Protein AF-0000000084521550 (afdb_homodimer)

InterPro domains:
  IPR000577 Carbohydrate kinase, FGGY [PIRSF000538] (3-500)
  IPR018483 Carbohydrate kinase, FGGY, conserved site [PS00445] (365-385)
  IPR018484 Carbohydrate kinase FGGY, N-terminal [PF00370] (4-250)
  IPR018485 Carbohydrate kinase FGGY, C-terminal [PF02782] (261-452)
  IPR043129 ATPase, nucleotide binding domain [SSF53067] (3-253)
  IPR043129 ATPase, nucleotide binding domain [SSF53067] (255-493)
  IPR050406 FGGY Carbohydrate Kinase [PTHR43095] (1-500)

Radius of gyration: 34.32 Å; Cα contacts (8 Å, |Δi|>4): 2381; chains: 2; bounding box: 57×99×80 Å

pLDDT: mean 95.2, std 4.1, range [62.5, 98.88]

Foldseek 3Di:
DWAWAKFWEAELFKTKIWIATLLFHTQFMDMDTFDWDDPDVLFTFGALVSSLLRVLVRLQRRCVRNVDQLVRYQEYAYEYAFAWKFFAAPVLHTLDTTTHQLRQVLVVLLVVLVVDPCCVVPQCQQLLFHDGCRAPLSVVLVCCVPPVSNLVRGQAMDDSRQSNVCVFFVFHEAEQQRVSQRSQGRQVVSGGDLVSSVSSVRSVCSNRYHHYDHLQAFRGWGDPVNCVSRVHDTGRTYGNHHYLLLLLCLLLVQPDQQEWEFEAAQKTKIKGKDQDFDGDPLFGGWGDHNFNRIIIGIDMWSQGCVLVVVCCVPPVPVLCVVCVVVVHHSVVVLLVLLVPDDLVPALWAWARQCSHTPNAPLDHIDTPRDDPPDDPSRVSNNSLLNNLLVSVVRVVVVCVVDPHHQAYEYHYPCVVRPNSQQSNQQLVQHKYWYKPDDDSSRSSSSLSGCCSSPVDVGSSRSSVSRIGTDDIHGHDPVCNVVSVVSSVVNVVVSVVCSVVSVD/DWAWAKFWEAELFKTKIWIATLLFHTQFMFMDTFDWDDPDVLFTFGALVSSLLRVLVRLQRRCVRNVDQLVRYQEYEYEYAFAWKFFAAPVLHTLDTTTHQLRQVLVVLLVVLVVDPCCVVPQCQQLLFHDGCRAPLSVVLVCCVPPVSNLVRGQAMADSRQSNVCVFFVFHEAEQQRVSQRSQGRQVVSGGDLVSSVSSVRSVCSNRYHHYDYLQAFRGWGDPVNCVSRVHDTGRTYGNHHYLLLLLCLLLVQPDQQEWEFEAAQKTKIKGKDQDFDGDPLFGGWGDHNFNRIIIGIDMWSQGCVLVVVCCVPPVPVLCVVCVVVVHHSVVVLLVLLVPDDLVPALWAWARQCSHTPNAPLDHIDTPRDDPPDDPSRVSNNSLLNNLLVSVVRVVVVCVVDPHHQAYEYHYPCVVRPNSQQSNQQLVQHKYWYKPDDDSSRSSSSLSGCCSSPVDVGSSRSSVSRIGTDDIHGHDPVCNVVSVVSSVVNVVVSVVCSVVSVD

Structure (mmCIF, N/CA/C/O backbone):
data_AF-0000000084521550-model_v1
#
loop_
_entity.id
_entity.type
_entity.pdbx_description
1 polymer 'Carbohydrate kinase'
#
loop_
_atom_site.group_PDB
_atom_site.id
_atom_site.type_symbol
_atom_site.label_atom_id
_atom_site.label_alt_id
_atom_site.label_comp_id
_atom_site.label_asym_id
_atom_site.label_entity_id
_atom_site.label_seq_id
_atom_site.pdbx_PDB_ins_code
_atom_site.Cartn_x
_atom_site.Cartn_y
_atom_site.Cartn_z
_atom_site.occupancy
_atom_site.B_iso_or_equiv
_atom_site.auth_seq_id
_atom_site.auth_comp_id
_atom_site.auth_asym_id
_atom_site.auth_atom_id
_atom_site.pdbx_PDB_model_num
ATOM 1 N N . MET A 1 1 ? 12.32 -34.531 -44.656 1 62.62 1 MET A N 1
ATOM 2 C CA . MET A 1 1 ? 11.609 -33.344 -44.219 1 62.62 1 MET A CA 1
ATOM 3 C C . MET A 1 1 ? 11.766 -33.125 -42.719 1 62.62 1 MET A C 1
ATOM 5 O O . MET A 1 1 ? 11.961 -34.062 -41.969 1 62.62 1 MET A O 1
ATOM 9 N N . SER A 1 2 ? 11.82 -31.875 -42.25 1 86.06 2 SER A N 1
ATOM 10 C CA . SER A 1 2 ? 12.039 -31.578 -40.844 1 86.06 2 SER A CA 1
ATOM 11 C C . SER A 1 2 ? 10.852 -32 -40 1 86.06 2 SER A C 1
ATOM 13 O O . SER A 1 2 ? 9.703 -31.969 -40.438 1 86.06 2 SER A O 1
ATOM 15 N N . LYS A 1 3 ? 11.078 -32.719 -38.875 1 96.31 3 LYS A N 1
ATOM 16 C CA . LYS A 1 3 ? 10.062 -33.156 -37.906 1 96.31 3 LYS A CA 1
ATOM 17 C C . LYS A 1 3 ? 9.961 -32.188 -36.719 1 96.31 3 LYS A C 1
ATOM 19 O O . LYS A 1 3 ? 10.93 -31.516 -36.406 1 96.31 3 LYS A O 1
ATOM 24 N N . TYR A 1 4 ? 8.672 -32.188 -36.219 1 98.38 4 TYR A N 1
ATOM 25 C CA . TYR A 1 4 ? 8.43 -31.172 -35.188 1 98.38 4 TYR A CA 1
ATOM 26 C C . TYR A 1 4 ? 7.719 -31.781 -34 1 98.38 4 TYR A C 1
ATOM 28 O O . TYR A 1 4 ? 7.129 -32.844 -34.094 1 98.38 4 TYR A O 1
ATOM 36 N N . LEU A 1 5 ? 7.875 -31.141 -32.938 1 98.62 5 LEU A N 1
ATOM 37 C CA . LEU A 1 5 ? 7.137 -31.406 -31.703 1 98.62 5 LEU A CA 1
ATOM 38 C C . LEU A 1 5 ? 6.355 -30.172 -31.25 1 98.62 5 LEU A C 1
ATOM 40 O O . LEU A 1 5 ? 6.848 -29.047 -31.375 1 98.62 5 LEU A O 1
ATOM 44 N N . LEU A 1 6 ? 5.113 -30.375 -30.797 1 98.75 6 LEU A N 1
ATOM 45 C CA . LEU A 1 6 ? 4.27 -29.281 -30.344 1 98.75 6 LEU A CA 1
ATOM 46 C C . LEU A 1 6 ? 4.059 -29.328 -28.844 1 98.75 6 LEU A C 1
ATOM 48 O O . LEU A 1 6 ? 3.639 -30.359 -28.312 1 98.75 6 LEU A O 1
ATOM 52 N N . GLY A 1 7 ? 4.434 -28.266 -28.172 1 98.62 7 GLY A N 1
ATOM 53 C CA . GLY A 1 7 ? 4.164 -28.109 -26.75 1 98.62 7 GLY A CA 1
ATOM 54 C C . GLY A 1 7 ? 3.072 -27.109 -26.453 1 98.62 7 GLY A C 1
ATOM 55 O O . GLY A 1 7 ? 3.008 -26.047 -27.094 1 98.62 7 GLY A O 1
ATOM 56 N N . ILE A 1 8 ? 2.16 -27.438 -25.484 1 98.69 8 ILE A N 1
ATOM 57 C CA . ILE A 1 8 ? 1.074 -26.547 -25.078 1 98.69 8 ILE A CA 1
ATOM 58 C C . ILE A 1 8 ? 1.13 -26.312 -23.578 1 98.69 8 ILE A C 1
ATOM 60 O O . ILE A 1 8 ? 1.364 -27.25 -22.797 1 98.69 8 ILE A O 1
ATOM 64 N N . ASP A 1 9 ? 0.968 -25.078 -23.141 1 97.12 9 ASP A N 1
ATOM 65 C CA . ASP A 1 9 ? 1.024 -24.703 -21.734 1 97.12 9 ASP A CA 1
ATOM 66 C C . ASP A 1 9 ? -0.168 -23.828 -21.344 1 97.12 9 ASP A C 1
ATOM 68 O O . ASP A 1 9 ? -0.318 -22.719 -21.844 1 97.12 9 ASP A O 1
ATOM 72 N N . ASN A 1 10 ? -1.003 -24.359 -20.484 1 96.56 10 ASN A N 1
ATOM 73 C CA . ASN A 1 10 ? -2.143 -23.609 -19.953 1 96.56 10 ASN A CA 1
ATOM 74 C C . ASN A 1 10 ? -1.861 -23.078 -18.562 1 96.56 10 ASN A C 1
ATOM 76 O O . ASN A 1 10 ? -2.258 -23.672 -17.562 1 96.56 10 ASN A O 1
ATOM 80 N N . GLY A 1 11 ? -1.278 -21.922 -18.484 1 89.12 11 GLY A N 1
ATOM 81 C CA . GLY A 1 11 ? -0.961 -21.297 -17.203 1 89.12 11 GLY A CA 1
ATOM 82 C C . GLY A 1 11 ? -2.162 -20.641 -16.547 1 89.12 11 GLY A C 1
ATOM 83 O O . GLY A 1 11 ? -3.301 -20.859 -16.969 1 89.12 11 GLY A O 1
ATOM 84 N N . GLY A 1 12 ? -1.894 -19.938 -15.492 1 82.12 12 GLY A N 1
ATOM 85 C CA . GLY A 1 12 ? -2.963 -19.281 -14.75 1 82.12 12 GLY A CA 1
ATOM 86 C C . GLY A 1 12 ? -3.58 -18.125 -15.484 1 82.12 12 GLY A C 1
ATOM 87 O O . GLY A 1 12 ? -4.77 -17.844 -15.336 1 82.12 12 GLY A O 1
ATOM 88 N N . THR A 1 13 ? -2.76 -17.438 -16.281 1 78.81 13 THR A N 1
ATOM 89 C CA . THR A 1 13 ? -3.289 -16.234 -16.922 1 78.81 13 THR A CA 1
ATOM 90 C C . THR A 1 13 ? -3.053 -16.281 -18.422 1 78.81 13 THR A C 1
ATOM 92 O O . THR A 1 13 ? -3.555 -15.422 -19.172 1 78.81 13 THR A O 1
ATOM 95 N N . VAL A 1 14 ? -2.297 -17.234 -18.922 1 86.88 14 VAL A N 1
ATOM 96 C CA . VAL A 1 14 ? -1.942 -17.281 -20.328 1 86.88 14 VAL A CA 1
ATOM 97 C C . VAL A 1 14 ? -1.924 -18.734 -20.812 1 86.88 14 VAL A C 1
ATOM 99 O O . VAL A 1 14 ? -1.47 -19.625 -20.094 1 86.88 14 VAL A O 1
ATOM 102 N N . THR A 1 15 ? -2.457 -18.922 -22 1 95.38 15 THR A N 1
ATOM 103 C CA . THR A 1 15 ? -2.314 -20.156 -22.734 1 95.38 15 THR A CA 1
ATOM 104 C C . THR A 1 15 ? -1.312 -20 -23.875 1 95.38 15 THR A C 1
ATOM 106 O O . THR A 1 15 ? -1.357 -19.016 -24.625 1 95.38 15 THR A O 1
ATOM 109 N N . LYS A 1 16 ? -0.37 -21.031 -23.969 1 96 16 LYS A N 1
ATOM 110 C CA . LYS A 1 16 ? 0.689 -20.922 -24.969 1 96 16 LYS A CA 1
ATOM 111 C C . LYS A 1 16 ? 0.83 -22.219 -25.766 1 96 16 LYS A C 1
ATOM 113 O O . LYS A 1 16 ? 0.56 -23.297 -25.234 1 96 16 LYS A O 1
ATOM 118 N N . ALA A 1 17 ? 1.228 -22.016 -27 1 98.5 17 ALA A N 1
ATOM 119 C CA . ALA A 1 17 ? 1.691 -23.141 -27.828 1 98.5 17 ALA A CA 1
ATOM 120 C C . ALA A 1 17 ? 3 -22.781 -28.531 1 98.5 17 ALA A C 1
ATOM 122 O O . ALA A 1 17 ? 3.199 -21.641 -28.953 1 98.5 17 ALA A O 1
ATOM 123 N N . ALA A 1 18 ? 3.857 -23.797 -28.609 1 98 18 ALA A N 1
ATOM 124 C CA . ALA A 1 18 ? 5.121 -23.594 -29.312 1 98 18 ALA A CA 1
ATOM 125 C C . ALA A 1 18 ? 5.516 -24.828 -30.109 1 98 18 ALA A C 1
ATOM 127 O O . ALA A 1 18 ? 5.324 -25.953 -29.641 1 98 18 ALA A O 1
ATOM 128 N N . LEU A 1 19 ? 6.012 -24.562 -31.266 1 98.06 19 LEU A N 1
ATOM 129 C CA . LEU A 1 19 ? 6.484 -25.609 -32.188 1 98.06 19 LEU A CA 1
ATOM 130 C C . LEU A 1 19 ? 8.008 -25.688 -32.156 1 98.06 19 LEU A C 1
ATOM 132 O O . LEU A 1 19 ? 8.695 -24.672 -32.312 1 98.06 19 LEU A O 1
ATOM 136 N N . TYR A 1 20 ? 8.5 -26.938 -31.984 1 97.5 20 TYR A N 1
ATOM 137 C CA . TYR A 1 20 ? 9.945 -27.141 -31.891 1 97.5 20 TYR A CA 1
ATOM 138 C C . TYR A 1 20 ? 10.414 -28.156 -32.938 1 97.5 20 TYR A C 1
ATOM 140 O O . TYR A 1 20 ? 9.711 -29.109 -33.25 1 97.5 20 TYR A O 1
ATOM 148 N N . THR A 1 21 ? 11.695 -27.906 -33.438 1 97.25 21 THR A N 1
ATOM 149 C CA . THR A 1 21 ? 12.367 -29.016 -34.094 1 97.25 21 THR A CA 1
ATOM 150 C C . THR A 1 21 ? 12.742 -30.109 -33.125 1 97.25 21 THR A C 1
ATOM 152 O O . THR A 1 21 ? 12.672 -29.906 -31.906 1 97.25 21 THR A O 1
ATOM 155 N N . ILE A 1 22 ? 13.117 -31.234 -33.656 1 96.75 22 ILE A N 1
ATOM 156 C CA . ILE A 1 22 ? 13.5 -32.344 -32.781 1 96.75 22 ILE A CA 1
ATOM 157 C C . ILE A 1 22 ? 14.711 -31.938 -31.938 1 96.75 22 ILE A C 1
ATOM 159 O O . ILE A 1 22 ? 14.859 -32.375 -30.797 1 96.75 22 ILE A O 1
ATOM 163 N N . GLU A 1 23 ? 15.523 -30.969 -32.375 1 92.69 23 GLU A N 1
ATOM 164 C CA . GLU A 1 23 ? 16.734 -30.516 -31.703 1 92.69 23 GLU A CA 1
ATOM 165 C C . GLU A 1 23 ? 16.438 -29.438 -30.672 1 92.69 23 GLU A C 1
ATOM 167 O O . GLU A 1 23 ? 17.328 -28.984 -29.953 1 92.69 23 GLU A O 1
ATOM 172 N N . GLY A 1 24 ? 15.188 -29.078 -30.641 1 93.5 24 GLY A N 1
ATOM 173 C CA . GLY A 1 24 ? 14.805 -28.156 -29.578 1 93.5 24 GLY A CA 1
ATOM 174 C C . GLY A 1 24 ? 14.742 -26.719 -30.031 1 93.5 24 GLY A C 1
ATOM 175 O O . GLY A 1 24 ? 14.523 -25.812 -29.219 1 93.5 24 GLY A O 1
ATOM 176 N N . LYS A 1 25 ? 14.914 -26.438 -31.312 1 93.62 25 LYS A N 1
ATOM 177 C CA . LYS A 1 25 ? 14.812 -25.062 -31.812 1 93.62 25 LYS A CA 1
ATOM 178 C C . LYS A 1 25 ? 13.352 -24.625 -31.922 1 93.62 25 LYS A C 1
ATOM 180 O O . LYS A 1 25 ? 12.539 -25.312 -32.531 1 93.62 25 LYS A O 1
ATOM 185 N N . GLU A 1 26 ? 13 -23.547 -31.328 1 94.94 26 GLU A N 1
ATOM 186 C CA . GLU A 1 26 ? 11.656 -23 -31.422 1 94.94 26 GLU A CA 1
ATOM 187 C C . GLU A 1 26 ? 11.383 -22.422 -32.812 1 94.94 26 GLU A C 1
ATOM 189 O O . GLU A 1 26 ? 12.125 -21.562 -33.281 1 94.94 26 GLU A O 1
ATOM 194 N N . VAL A 1 27 ? 10.352 -22.797 -33.438 1 96 27 VAL A N 1
ATOM 195 C CA . VAL A 1 27 ? 10.031 -22.406 -34.812 1 96 27 VAL A CA 1
ATOM 196 C C . VAL A 1 27 ? 8.922 -21.359 -34.812 1 96 27 VAL A C 1
ATOM 198 O O . VAL A 1 27 ? 8.898 -20.453 -35.656 1 96 27 VAL A O 1
ATOM 201 N N . ALA A 1 28 ? 7.98 -21.562 -33.906 1 97.19 28 ALA A N 1
ATOM 202 C CA . ALA A 1 28 ? 6.84 -20.656 -33.781 1 97.19 28 ALA A CA 1
ATOM 203 C C . ALA A 1 28 ? 6.266 -20.719 -32.375 1 97.19 28 ALA A C 1
ATOM 205 O O . ALA A 1 28 ? 6.32 -21.766 -31.703 1 97.19 28 ALA A O 1
ATOM 206 N N . VAL A 1 29 ? 5.785 -19.672 -31.938 1 97.12 29 VAL A N 1
ATOM 207 C CA . VAL A 1 29 ? 5.168 -19.578 -30.625 1 97.12 29 VAL A CA 1
ATOM 208 C C . VAL A 1 29 ? 3.945 -18.656 -30.688 1 97.12 29 VAL A C 1
ATOM 210 O O . VAL A 1 29 ? 3.928 -17.688 -31.453 1 97.12 29 VAL A O 1
ATOM 213 N N . SER A 1 30 ? 2.916 -18.969 -29.969 1 97.5 30 SER A N 1
ATOM 214 C CA . SER A 1 30 ? 1.712 -18.156 -29.828 1 97.5 30 SER A CA 1
ATOM 215 C C . SER A 1 30 ? 1.207 -18.172 -28.391 1 97.5 30 SER A C 1
ATOM 217 O O . SER A 1 30 ? 1.377 -19.156 -27.672 1 97.5 30 SER A O 1
ATOM 219 N N . SER A 1 31 ? 0.754 -17.141 -27.953 1 94.62 31 SER A N 1
ATOM 220 C CA . SER A 1 31 ? 0.18 -17 -26.625 1 94.62 31 SER A CA 1
ATOM 221 C C . SER A 1 31 ? -1.134 -16.234 -26.656 1 94.62 31 SER A C 1
ATOM 223 O O . SER A 1 31 ? -1.318 -15.352 -27.5 1 94.62 31 SER A O 1
ATOM 225 N N . LYS A 1 32 ? -2.014 -16.578 -25.797 1 93.81 32 LYS A N 1
ATOM 226 C CA . LYS A 1 32 ? -3.312 -15.922 -25.641 1 93.81 32 LYS A CA 1
ATOM 227 C C . LYS A 1 32 ? -3.676 -15.773 -24.156 1 93.81 32 LYS A C 1
ATOM 229 O O . LYS A 1 32 ? -3.59 -16.734 -23.391 1 93.81 32 LYS A O 1
ATOM 234 N N . LYS A 1 33 ? -4.02 -14.531 -23.797 1 86.75 33 LYS A N 1
ATOM 235 C CA . LYS A 1 33 ? -4.492 -14.297 -22.438 1 86.75 33 LYS A CA 1
ATOM 236 C C . LYS A 1 33 ? -5.812 -15.016 -22.188 1 86.75 33 LYS A C 1
ATOM 238 O O . LYS A 1 33 ? -6.711 -15 -23.031 1 86.75 33 LYS A O 1
ATOM 243 N N . THR A 1 34 ? -5.859 -15.773 -21.125 1 87.94 34 THR A N 1
ATOM 244 C CA . THR A 1 34 ? -7.09 -16.422 -20.672 1 87.94 34 THR A CA 1
ATOM 245 C C . THR A 1 34 ? -7.609 -15.734 -19.406 1 87.94 34 THR A C 1
ATOM 247 O O . THR A 1 34 ? -6.879 -15.609 -18.422 1 87.94 34 THR A O 1
ATOM 250 N N . LYS A 1 35 ? -8.844 -15.266 -19.375 1 84.69 35 LYS A N 1
ATOM 251 C CA . LYS A 1 35 ? -9.43 -14.453 -18.312 1 84.69 35 LYS A CA 1
ATOM 252 C C . LYS A 1 35 ? -9.602 -15.258 -17.031 1 84.69 35 LYS A C 1
ATOM 254 O O . LYS A 1 35 ? -10.125 -16.375 -17.062 1 84.69 35 LYS A O 1
ATOM 259 N N . MET A 1 36 ? -9.039 -14.898 -15.984 1 86.44 36 MET A N 1
ATOM 260 C CA . MET A 1 36 ? -9.328 -15.43 -14.656 1 86.44 36 MET A CA 1
ATOM 261 C C . MET A 1 36 ? -10.562 -14.75 -14.062 1 86.44 36 MET A C 1
ATOM 263 O O . MET A 1 36 ? -10.578 -13.523 -13.891 1 86.44 36 MET A O 1
ATOM 267 N N . LEU A 1 37 ? -11.539 -15.5 -13.734 1 90.44 37 LEU A N 1
ATOM 268 C CA . LEU A 1 37 ? -12.773 -14.977 -13.141 1 90.44 37 LEU A CA 1
ATOM 269 C C . LEU A 1 37 ? -12.68 -14.961 -11.617 1 90.44 37 LEU A C 1
ATOM 271 O O . LEU A 1 37 ? -12.078 -15.859 -11.023 1 90.44 37 LEU A O 1
ATOM 275 N N . MET A 1 38 ? -13.172 -13.992 -11.062 1 87.38 38 MET A N 1
ATOM 276 C CA . MET A 1 38 ? -13.258 -13.898 -9.609 1 87.38 38 MET A CA 1
ATOM 277 C C . MET A 1 38 ? -14.695 -13.617 -9.172 1 87.38 38 MET A C 1
ATOM 279 O O . MET A 1 38 ? -14.992 -12.539 -8.656 1 87.38 38 MET A O 1
ATOM 283 N N . PRO A 1 39 ? -15.555 -14.586 -9.195 1 91 39 PRO A N 1
ATOM 284 C CA . PRO A 1 39 ? -16.969 -14.367 -8.891 1 91 39 PRO A CA 1
ATOM 285 C C . PRO A 1 39 ? -17.203 -13.93 -7.449 1 91 39 PRO A C 1
ATOM 287 O O . PRO A 1 39 ? -18.172 -13.234 -7.164 1 91 39 PRO A O 1
ATOM 290 N N . GLN A 1 40 ? -16.375 -14.367 -6.523 1 89.19 40 GLN A N 1
ATOM 291 C CA . GLN A 1 40 ? -16.391 -14.008 -5.109 1 89.19 40 GLN A CA 1
ATOM 292 C C . GLN A 1 40 ? -14.969 -13.82 -4.582 1 89.19 40 GLN A C 1
ATOM 294 O O . GLN A 1 40 ? -14.008 -14.328 -5.176 1 89.19 40 GLN A O 1
ATOM 299 N N . PRO A 1 41 ? -14.922 -13.062 -3.533 1 85.38 41 PRO A N 1
ATOM 300 C CA . PRO A 1 41 ? -13.586 -12.953 -2.936 1 85.38 41 PRO A CA 1
ATOM 301 C C . PRO A 1 41 ? -12.945 -14.305 -2.658 1 85.38 41 PRO A C 1
ATOM 303 O O . PRO A 1 41 ? -13.586 -15.188 -2.074 1 85.38 41 PRO A O 1
ATOM 306 N N . GLY A 1 42 ? -11.75 -14.461 -3.207 1 87.31 42 GLY A N 1
ATOM 307 C CA . GLY A 1 42 ? -11.008 -15.688 -2.959 1 87.31 42 GLY A CA 1
ATOM 308 C C . GLY A 1 42 ? -11.258 -16.766 -4.004 1 87.31 42 GLY A C 1
ATOM 309 O O . GLY A 1 42 ? -10.555 -17.766 -4.043 1 87.31 42 GLY A O 1
ATOM 310 N N . HIS A 1 43 ? -12.273 -16.5 -4.848 1 92.88 43 HIS A N 1
ATOM 311 C CA . HIS A 1 43 ? -12.578 -17.438 -5.918 1 92.88 43 HIS A CA 1
ATOM 312 C C . HIS A 1 43 ? -11.805 -17.094 -7.188 1 92.88 43 HIS A C 1
ATOM 314 O O . HIS A 1 43 ? -11.828 -15.953 -7.641 1 92.88 43 HIS A O 1
ATOM 320 N N . THR A 1 44 ? -11.102 -18.062 -7.648 1 92.38 44 THR A N 1
ATOM 321 C CA . THR A 1 44 ? -10.453 -17.938 -8.945 1 92.38 44 THR A CA 1
ATOM 322 C C . THR A 1 44 ? -10.922 -19.031 -9.898 1 92.38 44 THR A C 1
ATOM 324 O O . THR A 1 44 ? -10.586 -20.203 -9.711 1 92.38 44 THR A O 1
ATOM 327 N N . GLU A 1 45 ? -11.664 -18.578 -10.945 1 96.25 45 GLU A N 1
ATOM 328 C CA . GLU A 1 45 ? -12.297 -19.562 -11.82 1 96.25 45 GLU A CA 1
ATOM 329 C C . GLU A 1 45 ? -11.922 -19.328 -13.281 1 96.25 45 GLU A C 1
ATOM 331 O O . GLU A 1 45 ? -11.305 -18.312 -13.609 1 96.25 45 GLU A O 1
ATOM 336 N N . ARG A 1 46 ? -12.242 -20.359 -14.102 1 96.06 46 ARG A N 1
ATOM 337 C CA . ARG A 1 46 ? -11.977 -20.375 -15.539 1 96.06 46 ARG A CA 1
ATOM 338 C C . ARG A 1 46 ? -13.18 -20.906 -16.312 1 96.06 46 ARG A C 1
ATOM 340 O O . ARG A 1 46 ? -13.719 -21.969 -15.984 1 96.06 46 ARG A O 1
ATOM 347 N N . ASP A 1 47 ? -13.586 -20.156 -17.344 1 96.69 47 ASP A N 1
ATOM 348 C CA . ASP A 1 47 ? -14.547 -20.688 -18.297 1 96.69 47 ASP A CA 1
ATOM 349 C C . ASP A 1 47 ? -13.914 -21.781 -19.156 1 96.69 47 ASP A C 1
ATOM 351 O O . ASP A 1 47 ? -13.016 -21.516 -19.953 1 96.69 47 ASP A O 1
ATOM 355 N N . ILE A 1 48 ? -14.453 -23 -19.062 1 97.69 48 ILE A N 1
ATOM 356 C CA . ILE A 1 48 ? -13.805 -24.156 -19.672 1 97.69 48 ILE A CA 1
ATOM 357 C C . ILE A 1 48 ? -13.891 -24.047 -21.188 1 97.69 48 ILE A C 1
ATOM 359 O O . ILE A 1 48 ? -12.938 -24.406 -21.891 1 97.69 48 ILE A O 1
ATOM 363 N N . GLU A 1 49 ? -14.961 -23.578 -21.719 1 96.88 49 GLU A N 1
ATOM 364 C CA . GLU A 1 49 ? -15.062 -23.406 -23.172 1 96.88 49 GLU A CA 1
ATOM 365 C C . GLU A 1 49 ? -14.141 -22.297 -23.672 1 96.88 49 GLU A C 1
ATOM 367 O O . GLU A 1 49 ? -13.531 -22.422 -24.734 1 96.88 49 GLU A O 1
ATOM 372 N N . GLY A 1 50 ? -14.148 -21.266 -22.938 1 96.62 50 GLY A N 1
ATOM 373 C CA . GLY A 1 50 ? -13.195 -20.219 -23.25 1 96.62 50 GLY A CA 1
ATOM 374 C C . GLY A 1 50 ? -11.758 -20.688 -23.25 1 96.62 50 GLY A C 1
ATOM 375 O O . GLY A 1 50 ? -10.961 -20.297 -24.109 1 96.62 50 GLY A O 1
ATOM 376 N N . LEU A 1 51 ? -11.469 -21.531 -22.281 1 97.56 51 LEU A N 1
ATOM 377 C CA . LEU A 1 51 ? -10.148 -22.141 -22.203 1 97.56 51 LEU A CA 1
ATOM 378 C C . LEU A 1 51 ? -9.859 -22.984 -23.438 1 97.56 51 LEU A C 1
ATOM 380 O O . LEU A 1 51 ? -8.766 -22.891 -24.016 1 97.56 51 LEU A O 1
ATOM 384 N N . TRP A 1 52 ? -10.781 -23.75 -23.828 1 98.06 52 TRP A N 1
ATOM 385 C CA . TRP A 1 52 ? -10.609 -24.594 -25 1 98.06 52 TRP A CA 1
ATOM 386 C C . TRP A 1 52 ? -10.383 -23.734 -26.25 1 98.06 52 TRP A C 1
ATOM 388 O O . TRP A 1 52 ? -9.477 -24.016 -27.047 1 98.06 52 TRP A O 1
ATOM 398 N N . GLN A 1 53 ? -11.156 -22.703 -26.391 1 98.12 53 GLN A N 1
ATOM 399 C CA . GLN A 1 53 ? -11.016 -21.828 -27.562 1 98.12 53 GLN A CA 1
ATOM 400 C C . GLN A 1 53 ? -9.656 -21.141 -27.578 1 98.12 53 GLN A C 1
ATOM 402 O O . GLN A 1 53 ? -9.086 -20.922 -28.641 1 98.12 53 GLN A O 1
ATOM 407 N N . ALA A 1 54 ? -9.164 -20.844 -26.422 1 98.06 54 ALA A N 1
ATOM 408 C CA . ALA A 1 54 ? -7.82 -20.281 -26.344 1 98.06 54 ALA A CA 1
ATOM 409 C C . ALA A 1 54 ? -6.785 -21.266 -26.875 1 98.06 54 ALA A C 1
ATOM 411 O O . ALA A 1 54 ? -5.848 -20.891 -27.578 1 98.06 54 ALA A O 1
ATOM 412 N N . ASN A 1 55 ? -6.922 -22.531 -26.531 1 98.62 55 ASN A N 1
ATOM 413 C CA . ASN A 1 55 ? -6.02 -23.562 -27.016 1 98.62 55 ASN A CA 1
ATOM 414 C C . ASN A 1 55 ? -6.125 -23.719 -28.531 1 98.62 55 ASN A C 1
ATOM 416 O O . ASN A 1 55 ? -5.105 -23.812 -29.234 1 98.62 55 ASN A O 1
ATOM 420 N N . VAL A 1 56 ? -7.324 -23.688 -29.031 1 98.75 56 VAL A N 1
ATOM 421 C CA . VAL A 1 56 ? -7.543 -23.781 -30.469 1 98.75 56 VAL A CA 1
ATOM 422 C C . VAL A 1 56 ? -6.832 -22.625 -31.172 1 98.75 56 VAL A C 1
ATOM 424 O O . VAL A 1 56 ? -6.129 -22.828 -32.156 1 98.75 56 VAL A O 1
ATOM 427 N N . THR A 1 57 ? -7.004 -21.516 -30.625 1 98.62 57 THR A N 1
ATOM 428 C CA . THR A 1 57 ? -6.453 -20.312 -31.234 1 98.62 57 THR A CA 1
ATOM 429 C C . THR A 1 57 ? -4.93 -20.375 -31.281 1 98.62 57 THR A C 1
ATOM 431 O O . THR A 1 57 ? -4.324 -20.109 -32.312 1 98.62 57 THR A O 1
ATOM 434 N N . VAL A 1 58 ? -4.281 -20.75 -30.203 1 98.56 58 VAL A N 1
ATOM 435 C CA . VAL A 1 58 ? -2.824 -20.719 -30.172 1 98.56 58 VAL A CA 1
ATOM 436 C C . VAL A 1 58 ? -2.258 -21.812 -31.062 1 98.56 58 VAL A C 1
ATOM 438 O O . VAL A 1 58 ? -1.203 -21.656 -31.688 1 98.56 58 VAL A O 1
ATOM 441 N N . ILE A 1 59 ? -2.91 -22.938 -31.172 1 98.75 59 ILE A N 1
ATOM 442 C CA . ILE A 1 59 ? -2.465 -24.016 -32.031 1 98.75 59 ILE A CA 1
ATOM 443 C C . ILE A 1 59 ? -2.555 -23.578 -33.5 1 98.75 59 ILE A C 1
ATOM 445 O O . ILE A 1 59 ? -1.597 -23.734 -34.25 1 98.75 59 ILE A O 1
ATOM 449 N N . LYS A 1 60 ? -3.652 -22.984 -33.875 1 98.62 60 LYS A N 1
ATOM 450 C CA . LYS A 1 60 ? -3.834 -22.484 -35.25 1 98.62 60 LYS A CA 1
ATOM 451 C C . LYS A 1 60 ? -2.791 -21.422 -35.562 1 98.62 60 LYS A C 1
ATOM 453 O O . LYS A 1 60 ? -2.252 -21.406 -36.688 1 98.62 60 LYS A O 1
ATOM 458 N N . ASP A 1 61 ? -2.584 -20.594 -34.656 1 98.56 61 ASP A N 1
ATOM 459 C CA . ASP A 1 61 ? -1.617 -19.516 -34.844 1 98.56 61 ASP A CA 1
ATOM 460 C C . ASP A 1 61 ? -0.226 -20.078 -35.125 1 98.56 61 ASP A C 1
ATOM 462 O O . ASP A 1 61 ? 0.464 -19.609 -36.031 1 98.56 61 ASP A O 1
ATOM 466 N N . VAL A 1 62 ? 0.179 -21.062 -34.344 1 98.06 62 VAL A N 1
ATOM 467 C CA . VAL A 1 62 ? 1.503 -21.656 -34.5 1 98.06 62 VAL A CA 1
ATOM 468 C C . VAL A 1 62 ? 1.602 -22.328 -35.875 1 98.06 62 VAL A C 1
ATOM 470 O O . VAL A 1 62 ? 2.637 -22.25 -36.531 1 98.06 62 VAL A O 1
ATOM 473 N N . LEU A 1 63 ? 0.586 -22.984 -36.312 1 98.12 63 LEU A N 1
ATOM 474 C CA . LEU A 1 63 ? 0.564 -23.641 -37.625 1 98.12 63 LEU A CA 1
ATOM 475 C C . LEU A 1 63 ? 0.604 -22.625 -38.75 1 98.12 63 LEU A C 1
ATOM 477 O O . LEU A 1 63 ? 1.31 -22.812 -39.75 1 98.12 63 LEU A O 1
ATOM 481 N N . HIS A 1 64 ? -0.099 -21.578 -38.562 1 98 64 HIS A N 1
ATOM 482 C CA . HIS A 1 64 ? -0.135 -20.531 -39.562 1 98 64 HIS A CA 1
ATOM 483 C C . HIS A 1 64 ? 1.218 -19.828 -39.688 1 98 64 HIS A C 1
ATOM 485 O O . HIS A 1 64 ? 1.698 -19.578 -40.812 1 98 64 HIS A O 1
ATOM 491 N N . GLN A 1 65 ? 1.821 -19.531 -38.594 1 97.75 65 GLN A N 1
ATOM 492 C CA . GLN A 1 65 ? 3.098 -18.828 -38.531 1 97.75 65 GLN A CA 1
ATOM 493 C C . GLN A 1 65 ? 4.215 -19.672 -39.156 1 97.75 65 GLN A C 1
ATOM 495 O O . GLN A 1 65 ? 5.082 -19.156 -39.844 1 97.75 65 GLN A O 1
ATOM 500 N N . SER A 1 66 ? 4.203 -20.906 -38.812 1 96.88 66 SER A N 1
ATOM 501 C CA . SER A 1 66 ? 5.289 -21.797 -39.219 1 96.88 66 SER A CA 1
ATOM 502 C C . SER A 1 66 ? 5.105 -22.266 -40.656 1 96.88 66 SER A C 1
ATOM 504 O O . SER A 1 66 ? 6.066 -22.672 -41.312 1 96.88 66 SER A O 1
ATOM 506 N N . GLN A 1 67 ? 3.879 -22.328 -41.156 1 96.5 67 GLN A N 1
ATOM 507 C CA . GLN A 1 67 ? 3.516 -22.766 -42.5 1 96.5 67 GLN A CA 1
ATOM 508 C C . GLN A 1 67 ? 3.986 -24.188 -42.781 1 96.5 67 GLN A C 1
ATOM 510 O O . GLN A 1 67 ? 4.309 -24.531 -43.906 1 96.5 67 GLN A O 1
ATOM 515 N N . ILE A 1 68 ? 4.129 -24.906 -41.781 1 96 68 ILE A N 1
ATOM 516 C CA . ILE A 1 68 ? 4.535 -26.2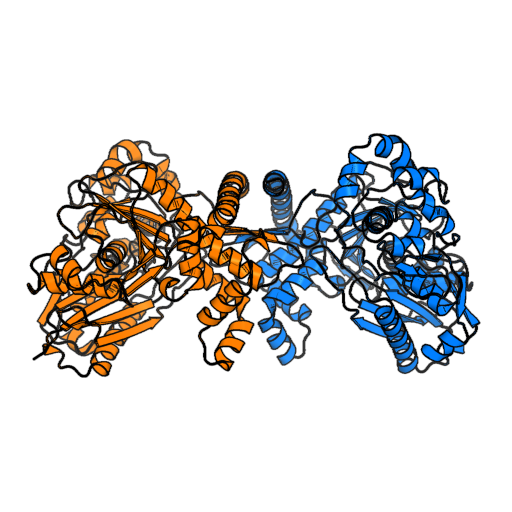97 -41.969 1 96 68 ILE A CA 1
ATOM 517 C C . ILE A 1 68 ? 3.314 -27.141 -42.344 1 96 68 ILE A C 1
ATOM 519 O O . ILE A 1 68 ? 2.178 -26.75 -42.062 1 96 68 ILE A O 1
ATOM 523 N N . ASP A 1 69 ? 3.604 -28.297 -42.906 1 97 69 ASP A N 1
ATOM 524 C CA . ASP A 1 69 ? 2.586 -29.328 -43.031 1 97 69 ASP A CA 1
ATOM 525 C C . ASP A 1 69 ? 2.303 -29.984 -41.688 1 97 69 ASP A C 1
ATOM 527 O O . ASP A 1 69 ? 3.201 -30.562 -41.062 1 97 69 ASP A O 1
ATOM 531 N N . PRO A 1 70 ? 1.057 -29.938 -41.219 1 97.81 70 PRO A N 1
ATOM 532 C CA . PRO A 1 70 ? 0.735 -30.484 -39.906 1 97.81 70 PRO A CA 1
ATOM 533 C C . PRO A 1 70 ? 1.112 -31.969 -39.781 1 97.81 70 PRO A C 1
ATOM 535 O O . PRO A 1 70 ? 1.3 -32.469 -38.656 1 97.81 70 PRO A O 1
ATOM 538 N N . SER A 1 71 ? 1.232 -32.625 -40.812 1 97.38 71 SER A N 1
ATOM 539 C CA . SER A 1 71 ? 1.598 -34.062 -40.781 1 97.38 71 SER A CA 1
ATOM 540 C C . SER A 1 71 ? 3.039 -34.25 -40.312 1 97.38 71 SER A C 1
ATOM 542 O O . SER A 1 71 ? 3.447 -35.344 -40 1 97.38 71 SER A O 1
ATOM 544 N N . LEU A 1 72 ? 3.76 -33.188 -40.281 1 98 72 LEU A N 1
ATOM 545 C CA . LEU A 1 72 ? 5.16 -33.219 -39.844 1 98 72 LEU A CA 1
ATOM 546 C C . LEU A 1 72 ? 5.285 -33.125 -38.344 1 98 72 LEU A C 1
ATOM 548 O O . LEU A 1 72 ? 6.371 -33.312 -37.781 1 98 72 LEU A O 1
ATOM 552 N N . ILE A 1 73 ? 4.223 -32.875 -37.656 1 98.69 73 ILE A N 1
ATOM 553 C CA . ILE A 1 73 ? 4.215 -32.906 -36.188 1 98.69 73 ILE A CA 1
ATOM 554 C C . ILE A 1 73 ? 4.156 -34.344 -35.688 1 98.69 73 ILE A C 1
ATOM 556 O O . ILE A 1 73 ? 3.141 -35.031 -35.875 1 98.69 73 ILE A O 1
ATOM 560 N N . GLU A 1 74 ? 5.223 -34.719 -35 1 98.38 74 GLU A N 1
ATOM 561 C CA . GLU A 1 74 ? 5.391 -36.125 -34.625 1 98.38 74 GLU A CA 1
ATOM 562 C C . GLU A 1 74 ? 4.758 -36.406 -33.281 1 98.38 74 GLU A C 1
ATOM 564 O O . GLU A 1 74 ? 4.445 -37.562 -32.969 1 98.38 74 GLU A O 1
ATOM 569 N N . GLY A 1 75 ? 4.598 -35.406 -32.5 1 98.62 75 GLY A N 1
ATOM 570 C CA . GLY A 1 75 ? 4.043 -35.594 -31.172 1 98.62 75 GLY A CA 1
ATOM 571 C C . GLY A 1 75 ? 3.637 -34.281 -30.5 1 98.62 75 GLY A C 1
ATOM 572 O O . GLY A 1 75 ? 4.168 -33.219 -30.844 1 98.62 75 GLY A O 1
ATOM 573 N N . ILE A 1 76 ? 2.688 -34.375 -29.609 1 98.81 76 ILE A N 1
ATOM 574 C CA . ILE A 1 76 ? 2.158 -33.25 -28.844 1 98.81 76 ILE A CA 1
ATOM 575 C C . ILE A 1 76 ? 2.141 -33.594 -27.359 1 98.81 76 ILE A C 1
ATOM 577 O O . ILE A 1 76 ? 1.956 -34.781 -27 1 98.81 76 ILE A O 1
ATOM 581 N N . ALA A 1 77 ? 2.385 -32.719 -26.531 1 98.81 77 ALA A N 1
ATOM 582 C CA . ALA A 1 77 ? 2.156 -32.844 -25.094 1 98.81 77 ALA A CA 1
ATOM 583 C C . ALA A 1 77 ? 1.663 -31.547 -24.484 1 98.81 77 ALA A C 1
ATOM 585 O O . ALA A 1 77 ? 1.807 -30.469 -25.078 1 98.81 77 ALA A O 1
ATOM 586 N N . ILE A 1 78 ? 1.031 -31.625 -23.297 1 98.75 78 ILE A N 1
ATOM 587 C CA . ILE A 1 78 ? 0.364 -30.484 -22.688 1 98.75 78 ILE A CA 1
ATOM 588 C C . ILE A 1 78 ? 0.789 -30.359 -21.219 1 98.75 78 ILE A C 1
ATOM 590 O O . ILE A 1 78 ? 0.967 -31.375 -20.531 1 98.75 78 ILE A O 1
ATOM 594 N N . THR A 1 79 ? 1.073 -29.203 -20.797 1 98.06 79 THR A N 1
ATOM 595 C CA . THR A 1 79 ? 1.195 -28.859 -19.375 1 98.06 79 THR A CA 1
ATOM 596 C C . THR A 1 79 ? 0.235 -27.734 -19.016 1 98.06 79 THR A C 1
ATOM 598 O O . THR A 1 79 ? -0.521 -27.25 -19.859 1 98.06 79 THR A O 1
ATOM 601 N N . GLY A 1 80 ? 0.172 -27.375 -17.812 1 95.62 80 GLY A N 1
ATOM 602 C CA . GLY A 1 80 ? -0.659 -26.312 -17.266 1 95.62 80 GLY A CA 1
ATOM 603 C C . GLY A 1 80 ? -0.5 -26.141 -15.773 1 95.62 80 GLY A C 1
ATOM 604 O O . GLY A 1 80 ? 0.205 -26.906 -15.125 1 95.62 80 GLY A O 1
ATOM 605 N N . HIS A 1 81 ? -1.172 -25.078 -15.328 1 92.12 81 HIS A N 1
ATOM 606 C CA . HIS A 1 81 ? -1.062 -24.875 -13.891 1 92.12 81 HIS A CA 1
ATOM 607 C C . HIS A 1 81 ? -1.47 -26.125 -13.125 1 92.12 81 HIS A C 1
ATOM 609 O O . HIS A 1 81 ? -2.396 -26.828 -13.531 1 92.12 81 HIS A O 1
ATOM 615 N N . GLY A 1 82 ? -0.679 -26.422 -12.133 1 92.31 82 GLY A N 1
ATOM 616 C CA . GLY A 1 82 ? -1.014 -27.562 -11.297 1 92.31 82 GLY A CA 1
ATOM 617 C C . GLY A 1 82 ? -2.207 -27.312 -10.398 1 92.31 82 GLY A C 1
ATOM 618 O O . GLY A 1 82 ? -2.598 -26.156 -10.18 1 92.31 82 GLY A O 1
ATOM 619 N N . ASN A 1 83 ? -2.76 -28.422 -10.055 1 94.94 83 ASN A N 1
ATOM 620 C CA . ASN A 1 83 ? -3.854 -28.359 -9.086 1 94.94 83 ASN A CA 1
ATOM 621 C C . ASN A 1 83 ? -5.066 -27.641 -9.656 1 94.94 83 ASN A C 1
ATOM 623 O O . ASN A 1 83 ? -5.375 -27.766 -10.844 1 94.94 83 ASN A O 1
ATOM 627 N N . GLY A 1 84 ? -5.793 -27.031 -8.859 1 96.38 84 GLY A N 1
ATOM 628 C CA . GLY A 1 84 ? -7.105 -26.656 -9.359 1 96.38 84 GLY A CA 1
ATOM 629 C C . GLY A 1 84 ? -8.023 -27.828 -9.594 1 96.38 84 GLY A C 1
ATOM 630 O O . GLY A 1 84 ? -7.84 -28.906 -9 1 96.38 84 GLY A O 1
ATOM 631 N N . LEU A 1 85 ? -9.094 -27.516 -10.453 1 98.12 85 LEU A N 1
ATOM 632 C CA . LEU A 1 85 ? -10.07 -28.578 -10.594 1 98.12 85 LEU A CA 1
ATOM 633 C C . LEU A 1 85 ? -10.961 -28.344 -11.812 1 98.12 85 LEU A C 1
ATOM 635 O O . LEU A 1 85 ? -11.508 -27.25 -11.984 1 98.12 85 LEU A O 1
ATOM 639 N N . TYR A 1 86 ? -11.062 -29.391 -12.602 1 98.62 86 TYR A N 1
ATOM 640 C CA . TYR A 1 86 ? -11.891 -29.359 -13.797 1 98.62 86 TYR A CA 1
ATOM 641 C C . TYR A 1 86 ? -12.75 -30.609 -13.914 1 98.62 86 TYR A C 1
ATOM 643 O O . TYR A 1 86 ? -12.219 -31.719 -14.008 1 98.62 86 TYR A O 1
ATOM 651 N N . LEU A 1 87 ? -14.07 -30.453 -13.914 1 98.69 87 LEU A N 1
ATOM 652 C CA . LEU A 1 87 ? -15.023 -31.562 -13.93 1 98.69 87 LEU A CA 1
ATOM 653 C C . LEU A 1 87 ? -15.805 -31.594 -15.234 1 98.69 87 LEU A C 1
ATOM 655 O O . LEU A 1 87 ? -16.219 -30.547 -15.734 1 98.69 87 LEU A O 1
ATOM 659 N N . VAL A 1 88 ? -15.945 -32.812 -15.781 1 98.56 88 VAL A N 1
ATOM 660 C CA . VAL A 1 88 ? -16.781 -32.938 -16.969 1 98.56 88 VAL A CA 1
ATOM 661 C C . VAL A 1 88 ? -17.719 -34.125 -16.812 1 98.56 88 VAL A C 1
ATOM 663 O O . VAL A 1 88 ? -17.422 -35.062 -16.078 1 98.56 88 VAL A O 1
ATOM 666 N N . ASP A 1 89 ? -18.859 -34.094 -17.469 1 98.44 89 ASP A N 1
ATOM 667 C CA . ASP A 1 89 ? -19.812 -35.188 -17.438 1 98.44 89 ASP A CA 1
ATOM 668 C C . ASP A 1 89 ? -19.5 -36.219 -18.516 1 98.44 89 ASP A C 1
ATOM 670 O O . ASP A 1 89 ? -18.422 -36.188 -19.109 1 98.44 89 ASP A O 1
ATOM 674 N N . LYS A 1 90 ? -20.344 -37.156 -18.703 1 97.19 90 LYS A N 1
ATOM 675 C CA . LYS A 1 90 ? -20.125 -38.281 -19.594 1 97.19 90 LYS A CA 1
ATOM 676 C C . LYS A 1 90 ? -19.969 -37.812 -21.031 1 97.19 90 LYS A C 1
ATOM 678 O O . LYS A 1 90 ? -19.328 -38.5 -21.844 1 97.19 90 LYS A O 1
ATOM 683 N N . ASP A 1 91 ? -20.547 -36.625 -21.344 1 96.38 91 ASP A N 1
ATOM 684 C CA . ASP A 1 91 ? -20.5 -36.125 -22.703 1 96.38 91 ASP A CA 1
ATOM 685 C C . ASP A 1 91 ? -19.344 -35.125 -22.875 1 96.38 91 ASP A C 1
ATOM 687 O O . ASP A 1 91 ? -19.172 -34.531 -23.938 1 96.38 91 ASP A O 1
ATOM 691 N N . GLY A 1 92 ? -18.609 -34.938 -21.812 1 96.5 92 GLY A N 1
ATOM 692 C CA . GLY A 1 92 ? -17.453 -34.031 -21.875 1 96.5 92 GLY A CA 1
ATOM 693 C C . GLY A 1 92 ? -17.797 -32.594 -21.562 1 96.5 92 GLY A C 1
ATOM 694 O O . GLY A 1 92 ? -16.953 -31.703 -21.672 1 96.5 92 GLY A O 1
ATOM 695 N N . ASN A 1 93 ? -19.016 -32.344 -21.172 1 97.5 93 ASN A N 1
ATOM 696 C CA . ASN A 1 93 ? -19.422 -31 -20.812 1 97.5 93 ASN A CA 1
ATOM 697 C C . ASN A 1 93 ? -19.031 -30.656 -19.375 1 97.5 93 ASN A C 1
ATOM 699 O O . ASN A 1 93 ? -19.109 -31.516 -18.484 1 97.5 93 ASN A O 1
ATOM 703 N N . PRO A 1 94 ? -18.641 -29.406 -19.234 1 98.12 94 PRO A N 1
ATOM 704 C CA . PRO A 1 94 ? -18.312 -29 -17.859 1 98.12 94 PRO A CA 1
ATOM 705 C C . PRO A 1 94 ? -19.516 -29.078 -16.922 1 98.12 94 PRO A C 1
ATOM 707 O O . PRO A 1 94 ? -20.641 -28.75 -17.312 1 98.12 94 PRO A O 1
ATOM 710 N N . THR A 1 95 ? -19.297 -29.5 -15.68 1 98.31 95 THR A N 1
ATOM 711 C CA . THR A 1 95 ? -20.359 -29.531 -14.688 1 98.31 95 THR A CA 1
ATOM 712 C C . THR A 1 95 ? -20.234 -28.359 -13.727 1 98.31 95 THR A C 1
ATOM 714 O O . THR A 1 95 ? -21.141 -28.109 -12.922 1 98.31 95 THR A O 1
ATOM 717 N N . TYR A 1 96 ? -19.156 -27.641 -13.789 1 97.88 96 TYR A N 1
ATOM 718 C CA . TYR A 1 96 ? -18.812 -26.438 -13.055 1 97.88 96 TYR A CA 1
ATOM 719 C C . TYR A 1 96 ? -17.719 -25.641 -13.781 1 97.88 96 TYR A C 1
ATOM 721 O O . TYR A 1 96 ? -17.062 -26.172 -14.672 1 97.88 96 TYR A O 1
ATOM 729 N N . ASN A 1 97 ? -17.562 -24.406 -13.516 1 97.81 97 ASN A N 1
ATOM 730 C CA . ASN A 1 97 ? -16.406 -23.688 -14.016 1 97.81 97 ASN A CA 1
ATOM 731 C C . ASN A 1 97 ? -15.102 -24.328 -13.523 1 97.81 97 ASN A C 1
ATOM 733 O O . ASN A 1 97 ? -15.062 -24.906 -12.438 1 97.81 97 ASN A O 1
ATOM 737 N N . GLY A 1 98 ? -14.062 -24.25 -14.414 1 98.06 98 GLY A N 1
ATOM 738 C CA . GLY A 1 98 ? -12.758 -24.609 -13.891 1 98.06 98 GLY A CA 1
ATOM 739 C C . GLY A 1 98 ? -12.328 -23.766 -12.711 1 98.06 98 GLY A C 1
ATOM 740 O O . GLY A 1 98 ? -12.656 -22.578 -12.648 1 98.06 98 GLY A O 1
ATOM 741 N N . ILE A 1 99 ? -11.656 -24.359 -11.734 1 97.81 99 ILE A N 1
ATOM 742 C CA . ILE A 1 99 ? -11.109 -23.625 -10.602 1 97.81 99 ILE A CA 1
ATOM 743 C C . ILE A 1 99 ? -9.586 -23.609 -10.688 1 97.81 99 ILE A C 1
ATOM 745 O O . ILE A 1 99 ? -8.961 -24.656 -10.875 1 97.81 99 ILE A O 1
ATOM 749 N N . ILE A 1 100 ? -8.969 -22.453 -10.539 1 94.88 100 ILE A N 1
ATOM 750 C CA . ILE A 1 100 ? -7.531 -22.266 -10.695 1 94.88 100 ILE A CA 1
ATOM 751 C C . ILE A 1 100 ? -6.828 -22.516 -9.367 1 94.88 100 ILE A C 1
ATOM 753 O O . ILE A 1 100 ? -7.461 -22.484 -8.305 1 94.88 100 ILE A O 1
ATOM 757 N N . SER A 1 101 ? -5.57 -22.75 -9.391 1 92.56 101 SER A N 1
ATOM 758 C CA . SER A 1 101 ? -4.773 -23.188 -8.25 1 92.56 101 SER A CA 1
ATOM 759 C C . SER A 1 101 ? -4.656 -22.094 -7.203 1 92.56 101 SER A C 1
ATOM 761 O O . SER A 1 101 ? -4.336 -22.359 -6.043 1 92.56 101 SER A O 1
ATOM 763 N N . THR A 1 102 ? -4.887 -20.859 -7.504 1 89.38 102 THR A N 1
ATOM 764 C CA . THR A 1 102 ? -4.719 -19.734 -6.586 1 89.38 102 THR A CA 1
ATOM 765 C C . THR A 1 102 ? -5.98 -19.531 -5.754 1 89.38 102 THR A C 1
ATOM 767 O O . THR A 1 102 ? -6.055 -18.594 -4.957 1 89.38 102 THR A O 1
ATOM 770 N N . ASP A 1 103 ? -7.008 -20.359 -5.941 1 93.25 103 ASP A N 1
ATOM 771 C CA . ASP A 1 103 ? -8.281 -20.266 -5.234 1 93.25 103 ASP A CA 1
ATOM 772 C C . ASP A 1 103 ? -8.094 -20.531 -3.742 1 93.25 103 ASP A C 1
ATOM 774 O O . ASP A 1 103 ? -7.352 -21.438 -3.355 1 93.25 103 ASP A O 1
ATOM 778 N N . THR A 1 104 ? -8.766 -19.781 -2.924 1 89.88 104 THR A N 1
ATOM 779 C CA . THR A 1 104 ? -8.57 -19.922 -1.485 1 89.88 104 THR A CA 1
ATOM 780 C C . THR A 1 104 ? -9.891 -20.25 -0.792 1 89.88 104 THR A C 1
ATOM 782 O O . THR A 1 104 ? -9.977 -20.203 0.437 1 89.88 104 THR A O 1
ATOM 785 N N . ARG A 1 105 ? -10.922 -20.578 -1.453 1 93.44 105 ARG A N 1
ATOM 786 C CA . ARG A 1 105 ? -12.266 -20.75 -0.907 1 93.44 105 ARG A CA 1
ATOM 787 C C . ARG A 1 105 ? -12.312 -21.891 0.091 1 93.44 105 ARG A C 1
ATOM 789 O O . ARG A 1 105 ? -13.156 -21.906 0.986 1 93.44 105 ARG A O 1
ATOM 796 N N . ALA A 1 106 ? -11.383 -22.828 -0.072 1 95.12 106 ALA A N 1
ATOM 797 C CA . ALA A 1 106 ? -11.477 -24.078 0.691 1 95.12 106 ALA A CA 1
ATOM 798 C C . ALA A 1 106 ? -10.531 -24.047 1.888 1 95.12 106 ALA A C 1
ATOM 800 O O . ALA A 1 106 ? -10.148 -25.109 2.4 1 95.12 106 ALA A O 1
ATOM 801 N N . LYS A 1 107 ? -10.172 -22.953 2.338 1 90.75 107 LYS A N 1
ATOM 802 C CA . LYS A 1 107 ? -9.203 -22.797 3.42 1 90.75 107 LYS A CA 1
ATOM 803 C C . LYS A 1 107 ? -9.695 -23.453 4.699 1 90.75 107 LYS A C 1
ATOM 805 O O . LYS A 1 107 ? -8.906 -24.047 5.445 1 90.75 107 LYS A O 1
ATOM 810 N N . LYS A 1 108 ? -11.016 -23.391 4.988 1 92.31 108 LYS A N 1
ATOM 811 C CA . LYS A 1 108 ? -11.57 -23.953 6.219 1 92.31 108 LYS A CA 1
ATOM 812 C C . LYS A 1 108 ? -11.258 -25.438 6.344 1 92.31 108 LYS A C 1
ATOM 814 O O . LYS A 1 108 ? -10.969 -25.922 7.441 1 92.31 108 LYS A O 1
ATOM 819 N N . TYR A 1 109 ? -11.25 -26.172 5.281 1 95.69 109 TYR A N 1
ATOM 820 C CA . TYR A 1 109 ? -11 -27.609 5.297 1 95.69 109 TYR A CA 1
ATOM 821 C C . TYR A 1 109 ? -9.539 -27.906 5.629 1 95.69 109 TYR A C 1
ATOM 823 O O . TYR A 1 109 ? -9.242 -28.859 6.352 1 95.69 109 TYR A O 1
ATOM 831 N N . ILE A 1 110 ? -8.68 -27.062 5.121 1 93.88 110 ILE A N 1
ATOM 832 C CA . ILE A 1 110 ? -7.25 -27.219 5.367 1 93.88 110 ILE A CA 1
ATOM 833 C C . ILE A 1 110 ? -6.969 -27.109 6.863 1 93.88 110 ILE A C 1
ATOM 835 O O . ILE A 1 110 ? -6.254 -27.938 7.43 1 93.88 110 ILE A O 1
ATOM 839 N N . ASP A 1 111 ? -7.598 -26.141 7.453 1 90.62 111 ASP A N 1
ATOM 840 C CA . ASP A 1 111 ? -7.426 -25.922 8.883 1 90.62 111 ASP A CA 1
ATOM 841 C C . ASP A 1 111 ? -7.918 -27.141 9.68 1 90.62 111 ASP A C 1
ATOM 843 O O . ASP A 1 111 ? -7.277 -27.562 10.641 1 90.62 111 ASP A O 1
ATOM 847 N N . GLU A 1 112 ? -9 -27.656 9.273 1 94.75 112 GLU A N 1
ATOM 848 C CA . GLU A 1 112 ? -9.586 -28.812 9.93 1 94.75 112 GLU A CA 1
ATOM 849 C C . GLU A 1 112 ? -8.695 -30.047 9.781 1 94.75 112 GLU A C 1
ATOM 851 O O . GLU A 1 112 ? -8.477 -30.781 10.742 1 94.75 112 GLU A O 1
ATOM 856 N N . TRP A 1 113 ? -8.188 -30.297 8.625 1 96.25 113 TRP A N 1
ATOM 857 C CA . TRP A 1 113 ? -7.391 -31.484 8.344 1 96.25 113 TRP A CA 1
ATOM 858 C C . TRP A 1 113 ? -6.062 -31.438 9.094 1 96.25 113 TRP A C 1
ATOM 860 O O . TRP A 1 113 ? -5.555 -32.469 9.539 1 96.25 113 TRP A O 1
ATOM 870 N N . TYR A 1 114 ? -5.48 -30.281 9.242 1 93.25 114 TYR A N 1
ATOM 871 C CA . TYR A 1 114 ? -4.207 -30.172 9.945 1 93.25 114 TYR A CA 1
ATOM 872 C C . TYR A 1 114 ? -4.379 -30.422 11.438 1 93.25 114 TYR A C 1
ATOM 874 O O . TYR A 1 114 ? -3.422 -30.781 12.125 1 93.25 114 TYR A O 1
ATOM 882 N N . LYS A 1 115 ? -5.609 -30.219 11.992 1 94 115 LYS A N 1
ATOM 883 C CA . LYS A 1 115 ? -5.891 -30.484 13.398 1 94 115 LYS A CA 1
ATOM 884 C C . LYS A 1 115 ? -6.004 -31.984 13.664 1 94 115 LYS A C 1
ATOM 886 O O . LYS A 1 115 ? -5.906 -32.438 14.812 1 94 115 LYS A O 1
ATOM 891 N N . ASP A 1 116 ? -6.262 -32.719 12.594 1 95.25 116 ASP A N 1
ATOM 892 C CA . ASP A 1 116 ? -6.352 -34.156 12.711 1 95.25 116 ASP A CA 1
ATOM 893 C C . ASP A 1 116 ? -4.961 -34.812 12.766 1 95.25 116 ASP A C 1
ATOM 895 O O . ASP A 1 116 ? -4.207 -34.75 11.789 1 95.25 116 ASP A O 1
ATOM 899 N N . GLU A 1 117 ? -4.637 -35.469 13.805 1 93.69 117 GLU A N 1
ATOM 900 C CA . GLU A 1 117 ? -3.318 -36.062 14.016 1 93.69 117 GLU A CA 1
ATOM 901 C C . GLU A 1 117 ? -3.008 -37.125 12.945 1 93.69 117 GLU A C 1
ATOM 903 O O . GLU A 1 117 ? -1.842 -37.406 12.68 1 93.69 117 GLU A O 1
ATOM 908 N N . ARG A 1 118 ? -4.07 -37.688 12.414 1 94.12 118 ARG A N 1
ATOM 909 C CA . ARG A 1 118 ? -3.9 -38.719 11.398 1 94.12 118 ARG A CA 1
ATOM 910 C C . ARG A 1 118 ? -3.172 -38.156 10.172 1 94.12 118 ARG A C 1
ATOM 912 O O . ARG A 1 118 ? -2.594 -38.906 9.391 1 94.12 118 ARG A O 1
ATOM 919 N N . PHE A 1 119 ? -3.188 -36.812 9.875 1 95.06 119 PHE A N 1
ATOM 920 C CA . PHE A 1 119 ? -2.482 -36.219 8.75 1 95.06 119 PHE A CA 1
ATOM 921 C C . PHE A 1 119 ? -1.001 -36.594 8.789 1 95.06 119 PHE A C 1
ATOM 923 O O . PHE A 1 119 ? -0.448 -37.062 7.793 1 95.06 119 PHE A O 1
ATOM 930 N N . LEU A 1 120 ? -0.344 -36.438 9.922 1 95.06 120 LEU A N 1
ATOM 931 C CA . LEU A 1 120 ? 1.093 -36.625 10.047 1 95.06 120 LEU A CA 1
ATOM 932 C C . LEU A 1 120 ? 1.428 -38.125 9.977 1 95.06 120 LEU A C 1
ATOM 934 O O . LEU A 1 120 ? 2.463 -38.5 9.422 1 95.06 120 LEU A O 1
ATOM 938 N N . SER A 1 121 ? 0.515 -38.938 10.469 1 95.5 121 SER A N 1
ATOM 939 C CA . SER A 1 121 ? 0.85 -40.344 10.609 1 95.5 121 SER A CA 1
ATOM 940 C C . SER A 1 121 ? 0.401 -41.156 9.383 1 95.5 121 SER A C 1
ATOM 942 O O . SER A 1 121 ? 1.026 -42.156 9.023 1 95.5 121 SER A O 1
ATOM 944 N N . GLU A 1 122 ? -0.66 -40.719 8.688 1 95.94 122 GLU A N 1
ATOM 945 C CA . GLU A 1 122 ? -1.258 -41.562 7.668 1 95.94 122 GLU A CA 1
ATOM 946 C C . GLU A 1 122 ? -1.202 -40.906 6.293 1 95.94 122 GLU A C 1
ATOM 948 O O . GLU A 1 122 ? -1.054 -41.562 5.277 1 95.94 122 GLU A O 1
ATOM 953 N N . VAL A 1 123 ? -1.308 -39.625 6.238 1 97.44 123 VAL A N 1
ATOM 954 C CA . VAL A 1 123 ? -1.507 -38.938 4.965 1 97.44 123 VAL A CA 1
ATOM 955 C C . VAL A 1 123 ? -0.163 -38.469 4.418 1 97.44 123 VAL A C 1
ATOM 957 O O . VAL A 1 123 ? 0.206 -38.812 3.287 1 97.44 123 VAL A O 1
ATOM 960 N N . LEU A 1 124 ? 0.623 -37.75 5.223 1 97.25 124 LEU A N 1
ATOM 961 C CA . LEU A 1 124 ? 1.882 -37.156 4.797 1 97.25 124 LEU A CA 1
ATOM 962 C C . LEU A 1 124 ? 2.834 -38.219 4.254 1 97.25 124 LEU A C 1
ATOM 964 O O . LEU A 1 124 ? 3.467 -38 3.215 1 97.25 124 LEU A O 1
ATOM 968 N N . PRO A 1 125 ? 2.938 -39.375 4.918 1 96.88 125 PRO A N 1
ATOM 969 C CA . PRO A 1 125 ? 3.857 -40.375 4.383 1 96.88 125 PRO A CA 1
ATOM 970 C C . PRO A 1 125 ? 3.434 -40.906 3.01 1 96.88 125 PRO A C 1
ATOM 972 O O . PRO A 1 125 ? 4.273 -41.375 2.238 1 96.88 125 PRO A O 1
ATOM 975 N N . LYS A 1 126 ? 2.154 -40.812 2.727 1 97.69 126 LYS A N 1
ATOM 976 C CA . LYS A 1 126 ? 1.633 -41.281 1.449 1 97.69 126 LYS A CA 1
ATOM 977 C C . LYS A 1 126 ? 1.74 -40.219 0.373 1 97.69 126 LYS A C 1
ATOM 979 O O . LYS A 1 126 ? 2.154 -40.5 -0.754 1 97.69 126 LYS A O 1
ATOM 984 N N . THR A 1 127 ? 1.375 -39 0.738 1 98 127 THR A N 1
ATOM 985 C CA . THR A 1 127 ? 1.223 -37.969 -0.274 1 98 127 THR A CA 1
ATOM 986 C C . THR A 1 127 ? 2.498 -37.156 -0.396 1 98 127 THR A C 1
ATOM 988 O O . THR A 1 127 ? 2.715 -36.469 -1.407 1 98 127 THR A O 1
ATOM 991 N N . MET A 1 128 ? 3.307 -37.062 0.665 1 97.56 128 MET A N 1
ATOM 992 C CA . MET A 1 128 ? 4.609 -36.375 0.734 1 97.56 128 MET A CA 1
ATOM 993 C C . MET A 1 128 ? 4.477 -34.906 0.434 1 97.56 128 MET A C 1
ATOM 995 O O . MET A 1 128 ? 5.324 -34.312 -0.253 1 97.56 128 MET A O 1
ATOM 999 N N . GLN A 1 129 ? 3.383 -34.281 0.914 1 96.44 129 GLN A N 1
ATOM 1000 C CA . GLN A 1 129 ? 3.164 -32.875 0.605 1 96.44 129 GLN A CA 1
ATOM 1001 C C . GLN A 1 129 ? 2.236 -32.219 1.629 1 96.44 129 GLN A C 1
ATOM 1003 O O . GLN A 1 129 ? 1.473 -32.906 2.309 1 96.44 129 GLN A O 1
ATOM 1008 N N . SER A 1 130 ? 2.34 -30.938 1.709 1 94.44 130 SER A N 1
ATOM 1009 C CA . SER A 1 130 ? 1.435 -30.156 2.531 1 94.44 130 SER A CA 1
ATOM 1010 C C . SER A 1 130 ? 0.061 -30.031 1.881 1 94.44 130 SER A C 1
ATOM 1012 O O . SER A 1 130 ? -0.127 -30.438 0.733 1 94.44 130 SER A O 1
ATOM 1014 N N . MET A 1 131 ? -0.852 -29.5 2.711 1 94.38 131 MET A N 1
ATOM 1015 C CA . MET A 1 131 ? -2.201 -29.266 2.209 1 94.38 131 MET A CA 1
ATOM 1016 C C . MET A 1 131 ? -2.479 -27.781 2.076 1 94.38 131 MET A C 1
ATOM 1018 O O . MET A 1 131 ? -2.059 -26.984 2.922 1 94.38 131 MET A O 1
ATOM 1022 N N . TRP A 1 132 ? -3.129 -27.391 0.958 1 92.5 132 TRP A N 1
ATOM 1023 C CA . TRP A 1 132 ? -3.504 -25.984 0.768 1 92.5 132 TRP A CA 1
ATOM 1024 C C . TRP A 1 132 ? -4.82 -25.875 0.004 1 92.5 132 TRP A C 1
ATOM 1026 O O . TRP A 1 132 ? -5.277 -26.844 -0.605 1 92.5 132 TRP A O 1
ATOM 1036 N N . ALA A 1 133 ? -5.426 -24.781 -0.045 1 92.88 133 ALA A N 1
ATOM 1037 C CA . ALA A 1 133 ? -6.82 -24.578 -0.429 1 92.88 133 ALA A CA 1
ATOM 1038 C C . ALA A 1 133 ? -7.016 -24.812 -1.925 1 92.88 133 ALA A C 1
ATOM 1040 O O . ALA A 1 133 ? -8.078 -25.266 -2.355 1 92.88 133 ALA A O 1
ATOM 1041 N N . GLY A 1 134 ? -6.051 -24.578 -2.725 1 94.44 134 GLY A N 1
ATOM 1042 C CA . GLY A 1 134 ? -6.191 -24.672 -4.172 1 94.44 134 GLY A CA 1
ATOM 1043 C C . GLY A 1 134 ? -6 -26.078 -4.703 1 94.44 134 GLY A C 1
ATOM 1044 O O . GLY A 1 134 ? -6.09 -26.312 -5.914 1 94.44 134 GLY A O 1
ATOM 1045 N N . GLN A 1 135 ? -5.82 -27.031 -3.789 1 96.69 135 GLN A N 1
ATOM 1046 C CA . GLN A 1 135 ? -5.637 -28.422 -4.195 1 96.69 135 GLN A CA 1
ATOM 1047 C C . GLN A 1 135 ? -6.977 -29.094 -4.48 1 96.69 135 GLN A C 1
ATOM 1049 O O . GLN A 1 135 ? -7.996 -28.734 -3.887 1 96.69 135 GLN A O 1
ATOM 1054 N N . PRO A 1 136 ? -6.961 -30.078 -5.344 1 98.12 136 PRO A N 1
ATOM 1055 C CA . PRO A 1 136 ? -8.195 -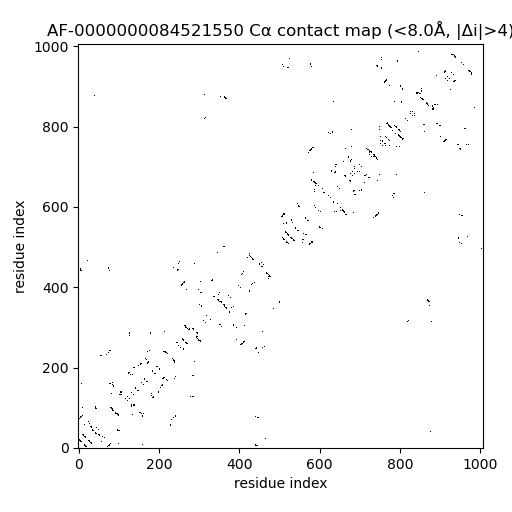30.766 -5.734 1 98.12 136 PRO A CA 1
ATOM 1056 C C . PRO A 1 136 ? -8.938 -31.359 -4.543 1 98.12 136 PRO A C 1
ATOM 1058 O O . PRO A 1 136 ? -10.172 -31.344 -4.5 1 98.12 136 PRO A O 1
ATOM 1061 N N . VAL A 1 137 ? -8.258 -31.875 -3.52 1 98.12 137 VAL A N 1
ATOM 1062 C CA . VAL A 1 137 ? -8.93 -32.531 -2.4 1 98.12 137 VAL A CA 1
ATOM 1063 C C . VAL A 1 137 ? -9.766 -31.5 -1.64 1 98.12 137 VAL A C 1
ATOM 1065 O O . VAL A 1 137 ? -10.891 -31.797 -1.223 1 98.12 137 VAL A O 1
ATOM 1068 N N . ALA A 1 138 ? -9.188 -30.359 -1.457 1 97.69 138 ALA A N 1
ATOM 1069 C CA . ALA A 1 138 ? -9.891 -29.297 -0.737 1 97.69 138 ALA A CA 1
ATOM 1070 C C . ALA A 1 138 ? -11.055 -28.75 -1.564 1 97.69 138 ALA A C 1
ATOM 1072 O O . ALA A 1 138 ? -12.141 -28.531 -1.038 1 97.69 138 ALA A O 1
ATOM 1073 N N . LEU A 1 139 ? -10.82 -28.562 -2.834 1 98.38 139 LEU A N 1
ATOM 1074 C CA . LEU A 1 139 ? -11.836 -28.016 -3.73 1 98.38 139 LEU A CA 1
ATOM 1075 C C . LEU A 1 139 ? -12.992 -29 -3.904 1 98.38 139 LEU A C 1
ATOM 1077 O O . LEU A 1 139 ? -14.148 -28.594 -3.979 1 98.38 139 LEU A O 1
ATOM 1081 N N . LEU A 1 140 ? -12.695 -30.234 -3.961 1 98.62 140 LEU A N 1
ATOM 1082 C CA . LEU A 1 140 ? -13.727 -31.266 -4.051 1 98.62 140 LEU A CA 1
ATOM 1083 C C . LEU A 1 140 ? -14.562 -31.312 -2.777 1 98.62 140 LEU A C 1
ATOM 1085 O O . LEU A 1 140 ? -15.789 -31.453 -2.838 1 98.62 140 LEU A O 1
ATOM 1089 N N . ALA A 1 141 ? -13.875 -31.234 -1.644 1 98.25 141 ALA A N 1
ATOM 1090 C CA . ALA A 1 141 ? -14.609 -31.172 -0.383 1 98.25 141 ALA A CA 1
ATOM 1091 C C . ALA A 1 141 ? -15.57 -29.984 -0.36 1 98.25 141 ALA A C 1
ATOM 1093 O O . ALA A 1 141 ? -16.719 -30.125 0.051 1 98.25 141 ALA A O 1
ATOM 1094 N N . TRP A 1 142 ? -15.094 -28.859 -0.813 1 98.12 142 TRP A N 1
ATOM 1095 C CA . TRP A 1 142 ? -15.922 -27.672 -0.868 1 98.12 142 TRP A CA 1
ATOM 1096 C C . TRP A 1 142 ? -17.094 -27.859 -1.816 1 98.12 142 TRP A C 1
ATOM 1098 O O . TRP A 1 142 ? -18.234 -27.516 -1.484 1 98.12 142 TRP A O 1
ATOM 1108 N N . LEU A 1 143 ? -16.859 -28.406 -3.018 1 98.31 143 LEU A N 1
ATOM 1109 C CA . LEU A 1 143 ? -17.922 -28.609 -4.008 1 98.31 143 LEU A CA 1
ATOM 1110 C C . LEU A 1 143 ? -18.969 -29.578 -3.488 1 98.31 143 LEU A C 1
ATOM 1112 O O . LEU A 1 143 ? -20.172 -29.391 -3.727 1 98.31 143 LEU A O 1
ATOM 1116 N N . LYS A 1 144 ? -18.578 -30.578 -2.846 1 97.81 144 LYS A N 1
ATOM 1117 C CA . LYS A 1 144 ? -19.516 -31.547 -2.307 1 97.81 144 LYS A CA 1
ATOM 1118 C C . LYS A 1 144 ? -20.469 -30.891 -1.312 1 97.81 144 LYS A C 1
ATOM 1120 O O . LYS A 1 144 ? -21.656 -31.25 -1.245 1 97.81 144 LYS A O 1
ATOM 1125 N N . GLU A 1 145 ? -19.953 -30 -0.565 1 97.31 145 GLU A N 1
ATOM 1126 C CA . GLU A 1 145 ? -20.75 -29.312 0.448 1 97.31 145 GLU A CA 1
ATOM 1127 C C . GLU A 1 145 ? -21.641 -28.234 -0.179 1 97.31 145 GLU A C 1
ATOM 1129 O O . GLU A 1 145 ? -22.797 -28.078 0.214 1 97.31 145 GLU A O 1
ATOM 1134 N N . HIS A 1 146 ? -21.156 -27.5 -1.174 1 97.38 146 HIS A N 1
ATOM 1135 C CA . HIS A 1 146 ? -21.828 -26.297 -1.629 1 97.38 146 HIS A CA 1
ATOM 1136 C C . HIS A 1 146 ? -22.5 -26.516 -2.98 1 97.38 146 HIS A C 1
ATOM 1138 O O . HIS A 1 146 ? -23.5 -25.844 -3.299 1 97.38 146 HIS A O 1
ATOM 1144 N N . HIS A 1 147 ? -21.953 -27.328 -3.773 1 97.56 147 HIS A N 1
ATOM 1145 C CA . HIS A 1 147 ? -22.469 -27.641 -5.105 1 97.56 147 HIS A CA 1
ATOM 1146 C C . HIS A 1 147 ? -22.391 -29.141 -5.391 1 97.56 147 HIS A C 1
ATOM 1148 O O . HIS A 1 147 ? -21.75 -29.547 -6.363 1 97.56 147 HIS A O 1
ATOM 1154 N N . PRO A 1 148 ? -23.094 -29.938 -4.629 1 97.56 148 PRO A N 1
ATOM 1155 C CA . PRO A 1 148 ? -22.969 -31.391 -4.7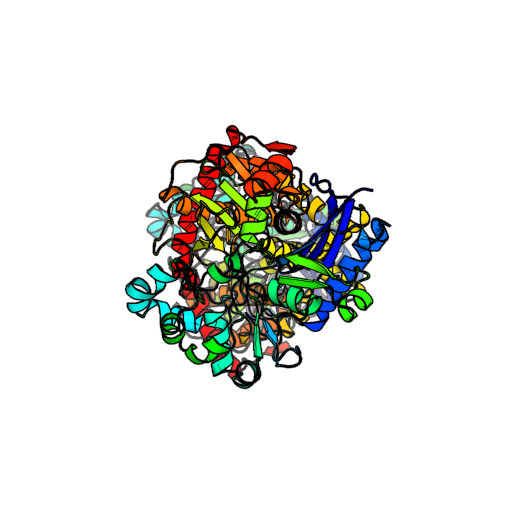66 1 97.56 148 PRO A CA 1
ATOM 1156 C C . PRO A 1 148 ? -23.312 -31.875 -6.168 1 97.56 148 PRO A C 1
ATOM 1158 O O . PRO A 1 148 ? -22.734 -32.875 -6.633 1 97.56 148 PRO A O 1
ATOM 1161 N N . ASP A 1 149 ? -24.156 -31.188 -6.895 1 98.06 149 ASP A N 1
ATOM 1162 C CA . ASP A 1 149 ? -24.531 -31.578 -8.25 1 98.06 149 ASP A CA 1
ATOM 1163 C C . ASP A 1 149 ? -23.328 -31.547 -9.188 1 98.06 149 ASP A C 1
ATOM 1165 O O . ASP A 1 149 ? -23.25 -32.344 -10.117 1 98.06 149 ASP A O 1
ATOM 1169 N N . ALA A 1 150 ? -22.453 -30.641 -8.992 1 98.12 150 ALA A N 1
ATOM 1170 C CA . ALA A 1 150 ? -21.266 -30.531 -9.828 1 98.12 150 ALA A CA 1
ATOM 1171 C C . ALA A 1 150 ? -20.422 -31.812 -9.758 1 98.12 150 ALA A C 1
ATOM 1173 O O . ALA A 1 150 ? -19.953 -32.312 -10.781 1 98.12 150 ALA A O 1
ATOM 1174 N N . VAL A 1 151 ? -20.312 -32.375 -8.531 1 98.19 151 VAL A N 1
ATOM 1175 C CA . VAL A 1 151 ? -19.516 -33.562 -8.328 1 98.19 151 VAL A CA 1
ATOM 1176 C C . VAL A 1 151 ? -20.312 -34.812 -8.758 1 98.19 151 VAL A C 1
ATOM 1178 O O . VAL A 1 151 ? -19.781 -35.688 -9.43 1 98.19 151 VAL A O 1
ATOM 1181 N N . ASN A 1 152 ? -21.562 -34.812 -8.398 1 97.69 152 ASN A N 1
ATOM 1182 C CA . ASN A 1 152 ? -22.406 -35.938 -8.719 1 97.69 152 ASN A CA 1
ATOM 1183 C C . ASN A 1 152 ? -22.531 -36.156 -10.227 1 97.69 152 ASN A C 1
ATOM 1185 O O . ASN A 1 152 ? -22.547 -37.281 -10.703 1 97.69 152 ASN A O 1
ATOM 1189 N N . ASN A 1 153 ? -22.578 -35.125 -10.945 1 98.12 153 ASN A N 1
ATOM 1190 C CA . ASN A 1 153 ? -22.797 -35.156 -12.391 1 98.12 153 ASN A CA 1
ATOM 1191 C C . ASN A 1 153 ? -21.484 -35.375 -13.141 1 98.12 153 ASN A C 1
ATOM 1193 O O . ASN A 1 153 ? -21.484 -35.656 -14.344 1 98.12 153 ASN A O 1
ATOM 1197 N N . ALA A 1 154 ? -20.391 -35.375 -12.484 1 98.5 154 ALA A N 1
ATOM 1198 C CA . ALA A 1 154 ? -19.094 -35.5 -13.141 1 98.5 154 ALA A CA 1
ATOM 1199 C C . ALA A 1 154 ? -18.781 -36.969 -13.461 1 98.5 154 ALA A C 1
ATOM 1201 O O . ALA A 1 154 ? -19.047 -37.844 -12.641 1 98.5 154 ALA A O 1
ATOM 1202 N N . GLU A 1 155 ? -18.375 -37.156 -14.648 1 98.44 155 GLU A N 1
ATOM 1203 C CA . GLU A 1 155 ? -17.812 -38.469 -15.031 1 98.44 155 GLU A CA 1
ATOM 1204 C C . GLU A 1 155 ? -16.328 -38.531 -14.711 1 98.44 155 GLU A C 1
ATOM 1206 O O . GLU A 1 155 ? -15.836 -39.562 -14.234 1 98.44 155 GLU A O 1
ATOM 1211 N N . TRP A 1 156 ? -15.609 -37.438 -15.047 1 98.62 156 TRP A N 1
ATOM 1212 C CA . TRP A 1 156 ? -14.172 -37.375 -14.836 1 98.62 156 TRP A CA 1
ATOM 1213 C C . TRP A 1 156 ? -13.766 -36.125 -14.086 1 98.62 156 TRP A C 1
ATOM 1215 O O . TRP A 1 156 ? -14.391 -35.062 -14.258 1 98.62 156 TRP A O 1
ATOM 1225 N N . ILE A 1 157 ? -12.75 -36.281 -13.297 1 98.62 157 ILE A N 1
ATOM 1226 C CA . ILE A 1 157 ? -12.062 -35.188 -12.609 1 98.62 157 ILE A CA 1
ATOM 1227 C C . ILE A 1 157 ? -10.68 -34.969 -13.219 1 98.62 157 ILE A C 1
ATOM 1229 O O . ILE A 1 157 ? -9.844 -35.875 -13.203 1 98.62 157 ILE A O 1
ATOM 1233 N N . PHE A 1 158 ? -10.453 -33.719 -13.711 1 98.62 158 PHE A N 1
ATOM 1234 C CA . PHE A 1 158 ? -9.219 -33.469 -14.438 1 98.62 158 PHE A CA 1
ATOM 1235 C C . PHE A 1 158 ? -8.438 -32.344 -13.797 1 98.62 158 PHE A C 1
ATOM 1237 O O . PHE A 1 158 ? -9.016 -31.5 -13.109 1 98.62 158 PHE A O 1
ATOM 1244 N N . MET A 1 159 ? -7.168 -32.406 -13.945 1 98.19 159 MET A N 1
ATOM 1245 C CA . MET A 1 159 ? -6.359 -31.203 -13.977 1 98.19 159 MET A CA 1
ATOM 1246 C C . MET A 1 159 ? -6.395 -30.562 -15.352 1 98.19 159 MET A C 1
ATOM 1248 O O . MET A 1 159 ? -6.82 -31.188 -16.328 1 98.19 159 MET A O 1
ATOM 1252 N N . VAL A 1 160 ? -5.973 -29.344 -15.469 1 98.31 160 VAL A N 1
ATOM 1253 C CA . VAL A 1 160 ? -6.211 -28.562 -16.688 1 98.31 160 VAL A CA 1
ATOM 1254 C C . VAL A 1 160 ? -5.547 -29.25 -17.875 1 98.31 160 VAL A C 1
ATOM 1256 O O . VAL A 1 160 ? -6.125 -29.312 -18.969 1 98.31 160 VAL A O 1
ATOM 1259 N N . LYS A 1 161 ? -4.324 -29.688 -17.703 1 97.81 161 LYS A N 1
ATOM 1260 C CA . LYS A 1 161 ? -3.631 -30.281 -18.844 1 97.81 161 LYS A CA 1
ATOM 1261 C C . LYS A 1 161 ? -4.316 -31.562 -19.297 1 97.81 161 LYS A C 1
ATOM 1263 O O . LYS A 1 161 ? -4.363 -31.859 -20.484 1 97.81 161 LYS A O 1
ATOM 1268 N N . ASP A 1 162 ? -4.871 -32.344 -18.375 1 98.56 162 ASP A N 1
ATOM 1269 C CA . ASP A 1 162 ? -5.578 -33.562 -18.703 1 98.56 162 ASP A CA 1
ATOM 1270 C C . ASP A 1 162 ? -6.891 -33.281 -19.438 1 98.56 162 ASP A C 1
ATOM 1272 O O . ASP A 1 162 ? -7.309 -34.031 -20.312 1 98.56 162 ASP A O 1
ATOM 1276 N N . LEU A 1 163 ? -7.508 -32.188 -19 1 98.69 163 LEU A N 1
ATOM 1277 C CA . LEU A 1 163 ? -8.727 -31.75 -19.688 1 98.69 163 LEU A CA 1
ATOM 1278 C C . LEU A 1 163 ? -8.453 -31.422 -21.156 1 98.69 163 LEU A C 1
ATOM 1280 O O . LEU A 1 163 ? -9.211 -31.844 -22.031 1 98.69 163 LEU A O 1
ATOM 1284 N N . ILE A 1 164 ? -7.422 -30.703 -21.391 1 98.75 164 ILE A N 1
ATOM 1285 C CA . ILE A 1 164 ? -7.098 -30.297 -22.766 1 98.75 164 ILE A CA 1
ATOM 1286 C C . ILE A 1 164 ? -6.723 -31.531 -23.578 1 98.75 164 ILE A C 1
ATOM 1288 O O . ILE A 1 164 ? -7.113 -31.641 -24.75 1 98.75 164 ILE A O 1
ATOM 1292 N N . ARG A 1 165 ? -5.953 -32.406 -22.984 1 98.81 165 ARG A N 1
ATOM 1293 C CA . ARG A 1 165 ? -5.637 -33.656 -23.672 1 98.81 165 ARG A CA 1
ATOM 1294 C C . ARG A 1 165 ? -6.91 -34.438 -24.016 1 98.81 165 ARG A C 1
ATOM 1296 O O . ARG A 1 165 ? -7.031 -34.969 -25.125 1 98.81 165 ARG A O 1
ATOM 1303 N N . TYR A 1 166 ? -7.816 -34.469 -23.078 1 98.75 166 TYR A N 1
ATOM 1304 C CA . TYR A 1 166 ? -9.094 -35.156 -23.281 1 98.75 166 TYR A CA 1
ATOM 1305 C C . TYR A 1 166 ? -9.859 -34.531 -24.453 1 98.75 166 TYR A C 1
ATOM 1307 O O . TYR A 1 166 ? -10.453 -35.25 -25.266 1 98.75 166 TYR A O 1
ATOM 1315 N N . ARG A 1 167 ? -9.836 -33.25 -24.531 1 98.5 167 ARG A N 1
ATOM 1316 C CA . ARG A 1 167 ? -10.516 -32.531 -25.609 1 98.5 167 ARG A CA 1
ATOM 1317 C C . ARG A 1 167 ? -9.891 -32.875 -26.969 1 98.5 167 ARG A C 1
ATOM 1319 O O . ARG A 1 167 ? -10.578 -32.875 -27.984 1 98.5 167 ARG A O 1
ATOM 1326 N N . LEU A 1 168 ? -8.641 -33.125 -26.984 1 98.75 168 LEU A N 1
ATOM 1327 C CA . LEU A 1 168 ? -7.914 -33.406 -28.219 1 98.75 168 LEU A CA 1
ATOM 1328 C C . LEU A 1 168 ? -8.047 -34.875 -28.625 1 98.75 168 LEU A C 1
ATOM 1330 O O . LEU A 1 168 ? -8.008 -35.188 -29.812 1 98.75 168 LEU A O 1
ATOM 1334 N N . THR A 1 169 ? -8.227 -35.812 -27.641 1 98.56 169 THR A N 1
ATOM 1335 C CA . THR A 1 169 ? -8.047 -37.219 -27.922 1 98.56 169 THR A CA 1
ATOM 1336 C C . THR A 1 169 ? -9.344 -38 -27.672 1 98.56 169 THR A C 1
ATOM 1338 O O . THR A 1 169 ? -9.516 -39.094 -28.156 1 98.56 169 THR A O 1
ATOM 1341 N N . GLY A 1 170 ? -10.125 -37.438 -26.75 1 97.94 170 GLY A N 1
ATOM 1342 C CA . GLY A 1 170 ? -11.305 -38.156 -26.328 1 97.94 170 GLY A CA 1
ATOM 1343 C C . GLY A 1 170 ? -11.016 -39.219 -25.266 1 97.94 170 GLY A C 1
ATOM 1344 O O . GLY A 1 170 ? -11.93 -39.875 -24.797 1 97.94 170 GLY A O 1
ATOM 1345 N N . GLU A 1 171 ? -9.758 -39.344 -24.844 1 98.25 171 GLU A N 1
ATOM 1346 C CA . GLU A 1 171 ? -9.359 -40.375 -23.875 1 98.25 171 GLU A CA 1
ATOM 1347 C C . GLU A 1 171 ? -9.094 -39.75 -22.5 1 98.25 171 GLU A C 1
ATOM 1349 O O . GLU A 1 171 ? -8.359 -38.75 -22.391 1 98.25 171 GLU A O 1
ATOM 1354 N N . ALA A 1 172 ? -9.664 -40.344 -21.5 1 98.5 172 ALA A N 1
ATOM 1355 C CA . ALA A 1 172 ? -9.508 -39.812 -20.141 1 98.5 172 ALA A CA 1
ATOM 1356 C C . ALA A 1 172 ? -8.352 -40.469 -19.422 1 98.5 172 ALA A C 1
ATOM 1358 O O . ALA A 1 172 ? -8.383 -41.688 -19.172 1 98.5 172 ALA A O 1
ATOM 1359 N N . TYR A 1 173 ? -7.316 -39.75 -19.141 1 98.62 173 TYR A N 1
ATOM 1360 C CA . TYR A 1 173 ? -6.176 -40.219 -18.344 1 98.62 173 TYR A CA 1
ATOM 1361 C C . TYR A 1 173 ? -5.699 -39.094 -17.406 1 98.62 173 TYR A C 1
ATOM 1363 O O . TYR A 1 173 ? -6.02 -37.906 -17.625 1 98.62 173 TYR A O 1
ATOM 1371 N N . SER A 1 174 ? -5.062 -39.469 -16.359 1 98.31 174 SER A N 1
ATOM 1372 C CA . SER A 1 174 ? -4.355 -38.562 -15.484 1 98.31 174 SER A CA 1
ATOM 1373 C C . SER A 1 174 ? -2.854 -38.812 -15.492 1 98.31 174 SER A C 1
ATOM 1375 O O . SER A 1 174 ? -2.422 -39.969 -15.367 1 98.31 174 SER A O 1
ATOM 1377 N N . GLU A 1 175 ? -2.102 -37.812 -15.703 1 98.19 175 GLU A N 1
ATOM 1378 C CA . GLU A 1 175 ? -0.65 -37.969 -15.75 1 98.19 175 GLU A CA 1
ATOM 1379 C C . GLU A 1 175 ? -0.041 -37.875 -14.352 1 98.19 175 GLU A C 1
ATOM 1381 O O . GLU A 1 175 ? -0.426 -37 -13.555 1 98.19 175 GLU A O 1
ATOM 1386 N N . ILE A 1 176 ? 0.875 -38.625 -14.07 1 97.38 176 ILE A N 1
ATOM 1387 C CA . ILE A 1 176 ? 1.227 -39.031 -12.711 1 97.38 176 ILE A CA 1
ATOM 1388 C C . ILE A 1 176 ? 2.043 -37.906 -12.047 1 97.38 176 ILE A C 1
ATOM 1390 O O . ILE A 1 176 ? 1.959 -37.719 -10.836 1 97.38 176 ILE A O 1
ATOM 1394 N N . THR A 1 177 ? 2.914 -37.156 -12.75 1 97.62 177 THR A N 1
ATOM 1395 C CA . THR A 1 177 ? 3.686 -36.094 -12.102 1 97.62 177 THR A CA 1
ATOM 1396 C C . THR A 1 177 ? 2.76 -35.031 -11.531 1 97.62 177 THR A C 1
ATOM 1398 O O . THR A 1 177 ? 2.965 -34.562 -10.406 1 97.62 177 THR A O 1
ATOM 1401 N N . ASP A 1 178 ? 1.791 -34.656 -12.242 1 97.62 178 ASP A N 1
ATOM 1402 C CA . ASP A 1 178 ? 0.823 -33.656 -11.805 1 97.62 178 ASP A CA 1
ATOM 1403 C C . ASP A 1 178 ? -0.039 -34.188 -10.656 1 97.62 178 ASP A C 1
ATOM 1405 O O . ASP A 1 178 ? -0.244 -33.5 -9.656 1 97.62 178 ASP A O 1
ATOM 1409 N N . MET A 1 179 ? -0.474 -35.438 -10.828 1 97.88 179 MET A N 1
ATOM 1410 C CA . MET A 1 179 ? -1.305 -36.062 -9.797 1 97.88 179 MET A CA 1
ATOM 1411 C C . MET A 1 179 ? -0.551 -36.156 -8.477 1 97.88 179 MET A C 1
ATOM 1413 O O . MET A 1 179 ? -1.154 -36.062 -7.406 1 97.88 179 MET A O 1
ATOM 1417 N N . SER A 1 180 ? 0.726 -36.281 -8.578 1 97.62 180 SER A N 1
ATOM 1418 C CA . SER A 1 180 ? 1.538 -36.406 -7.371 1 97.62 180 SER A CA 1
ATOM 1419 C C . SER A 1 180 ? 1.544 -35.125 -6.555 1 97.62 180 SER A C 1
ATOM 1421 O O . SER A 1 180 ? 1.932 -35.125 -5.383 1 97.62 180 SER A O 1
ATOM 1423 N N . GLY A 1 181 ? 1.068 -34.031 -7.105 1 96.81 181 GLY A N 1
ATOM 1424 C CA . GLY A 1 181 ? 0.992 -32.781 -6.371 1 96.81 181 GLY A CA 1
ATOM 1425 C C . GLY A 1 181 ? -0.406 -32.469 -5.871 1 96.81 181 GLY A C 1
ATOM 1426 O O . GLY A 1 181 ? -0.645 -31.391 -5.316 1 96.81 181 GLY A O 1
ATOM 1427 N N . THR A 1 182 ? -1.375 -33.344 -5.938 1 97.56 182 THR A N 1
ATOM 1428 C CA . THR A 1 182 ? -2.785 -33 -5.789 1 97.56 182 THR A CA 1
ATOM 1429 C C . THR A 1 182 ? -3.324 -33.5 -4.453 1 97.56 182 THR A C 1
ATOM 1431 O O . THR A 1 182 ? -4.453 -33.188 -4.074 1 97.56 182 THR A O 1
ATOM 1434 N N . ASN A 1 183 ? -2.58 -34.344 -3.699 1 97.69 183 ASN A N 1
ATOM 1435 C CA . ASN A 1 183 ? -3.004 -35.094 -2.512 1 97.69 183 ASN A CA 1
ATOM 1436 C C . ASN A 1 183 ? -4.082 -36.125 -2.844 1 97.69 183 ASN A C 1
ATOM 1438 O O . ASN A 1 183 ? -4.629 -36.75 -1.948 1 97.69 183 ASN A O 1
ATOM 1442 N N . LEU A 1 184 ? -4.348 -36.375 -4.129 1 98.06 184 LEU A N 1
ATOM 1443 C CA . LEU A 1 184 ? -5.285 -37.406 -4.555 1 98.06 184 LEU A CA 1
ATOM 1444 C C . LEU A 1 184 ? -4.574 -38.75 -4.727 1 98.06 184 LEU A C 1
ATOM 1446 O O . LEU A 1 184 ? -5.223 -39.781 -4.844 1 98.06 184 LEU A O 1
ATOM 1450 N N . LEU A 1 185 ? -3.301 -38.656 -4.723 1 98.25 185 LEU A N 1
ATOM 1451 C CA . LEU A 1 185 ? -2.492 -39.812 -5.062 1 98.25 185 LEU A CA 1
ATOM 1452 C C . LEU A 1 185 ? -1.642 -40.25 -3.873 1 98.25 185 LEU A C 1
ATOM 1454 O O . LEU A 1 185 ? -1.098 -39.406 -3.15 1 98.25 185 LEU A O 1
ATOM 1458 N N . ASN A 1 186 ? -1.627 -41.562 -3.641 1 98.38 186 ASN A N 1
ATOM 1459 C CA . ASN A 1 186 ? -0.525 -42.125 -2.873 1 98.38 186 ASN A CA 1
ATOM 1460 C C . ASN A 1 186 ? 0.778 -42.125 -3.666 1 98.38 186 ASN A C 1
ATOM 1462 O O . ASN A 1 186 ? 1.035 -43.031 -4.465 1 98.38 186 ASN A O 1
ATOM 1466 N N . VAL A 1 187 ? 1.487 -41.094 -3.422 1 97.75 187 VAL A N 1
ATOM 1467 C CA . VAL A 1 187 ? 2.682 -40.812 -4.207 1 97.75 187 VAL A CA 1
ATOM 1468 C C . VAL A 1 187 ? 3.725 -41.906 -3.99 1 97.75 187 VAL A C 1
ATOM 1470 O O . VAL A 1 187 ? 4.383 -42.344 -4.938 1 97.75 187 VAL A O 1
ATOM 1473 N N . LYS A 1 188 ? 3.836 -42.344 -2.818 1 94.31 188 LYS A N 1
ATOM 1474 C CA . LYS A 1 188 ? 4.797 -43.375 -2.445 1 94.31 188 LYS A CA 1
ATOM 1475 C C . LYS A 1 188 ? 4.594 -44.656 -3.281 1 94.31 188 LYS A C 1
ATOM 1477 O O . LYS A 1 188 ? 5.555 -45.188 -3.822 1 94.31 188 LYS A O 1
ATOM 1482 N N . ASP A 1 189 ? 3.348 -45.062 -3.389 1 96 189 ASP A N 1
ATOM 1483 C CA . ASP A 1 189 ? 3.037 -46.312 -4.074 1 96 189 ASP A CA 1
ATOM 1484 C C . ASP A 1 189 ? 2.598 -46.062 -5.516 1 96 189 ASP A C 1
ATOM 1486 O O . ASP A 1 189 ? 2.365 -47 -6.273 1 96 189 ASP A O 1
ATOM 1490 N N . LYS A 1 190 ? 2.473 -44.844 -5.922 1 96.38 190 LYS A N 1
ATOM 1491 C CA . LYS A 1 190 ? 2.113 -44.375 -7.266 1 96.38 190 LYS A CA 1
ATOM 1492 C C . LYS A 1 190 ? 0.789 -45 -7.711 1 96.38 190 LYS A C 1
ATOM 1494 O O . LYS A 1 190 ? 0.697 -45.562 -8.805 1 96.38 190 LYS A O 1
ATOM 1499 N N . LYS A 1 191 ? -0.211 -44.875 -6.832 1 97.81 191 LYS A N 1
ATOM 1500 C CA . LYS A 1 191 ? -1.552 -45.375 -7.133 1 97.81 191 LYS A CA 1
ATOM 1501 C C . LYS A 1 191 ? -2.613 -44.562 -6.383 1 97.81 191 LYS A C 1
ATOM 1503 O O . LYS A 1 191 ? -2.307 -43.875 -5.406 1 97.81 191 LYS A O 1
ATOM 1508 N N . TYR A 1 192 ? -3.834 -44.688 -6.895 1 98.06 192 TYR A N 1
ATOM 1509 C CA . TYR A 1 192 ? -4.953 -44.156 -6.133 1 98.06 192 TYR A CA 1
ATOM 1510 C C . TYR A 1 192 ? -5.172 -44.938 -4.848 1 98.06 192 TYR A C 1
ATOM 1512 O O . TYR A 1 192 ? -4.875 -46.125 -4.789 1 98.06 192 TYR A O 1
ATOM 1520 N N . ASP A 1 193 ? -5.562 -44.25 -3.863 1 97.62 193 ASP A N 1
ATOM 1521 C CA . ASP A 1 193 ? -5.715 -44.812 -2.527 1 97.62 193 ASP A CA 1
ATOM 1522 C C . ASP A 1 193 ? -7.051 -44.406 -1.906 1 97.62 193 ASP A C 1
ATOM 1524 O O . ASP A 1 193 ? -7.207 -43.281 -1.451 1 97.62 193 ASP A O 1
ATOM 1528 N N . GLU A 1 194 ? -7.957 -45.375 -1.821 1 96.94 194 GLU A N 1
ATOM 1529 C CA . GLU A 1 194 ? -9.305 -45.094 -1.335 1 96.94 194 GLU A CA 1
ATOM 1530 C C . GLU A 1 194 ? -9.281 -44.562 0.099 1 96.94 194 GLU A C 1
ATOM 1532 O O . GLU A 1 194 ? -10.094 -43.719 0.472 1 96.94 194 GLU A O 1
ATOM 1537 N N . GLU A 1 195 ? -8.43 -45.094 0.916 1 96.31 195 GLU A N 1
ATOM 1538 C CA . GLU A 1 195 ? -8.32 -44.656 2.305 1 96.31 195 GLU A CA 1
ATOM 1539 C C . GLU A 1 195 ? -7.855 -43.188 2.395 1 96.31 195 GLU A C 1
ATOM 1541 O O . GLU A 1 195 ? -8.281 -42.469 3.287 1 96.31 195 GLU A O 1
ATOM 1546 N N . LEU A 1 196 ? -6.969 -42.875 1.521 1 97.44 196 LEU A N 1
ATOM 1547 C CA . LEU A 1 196 ? -6.516 -41.5 1.437 1 97.44 196 LEU A CA 1
ATOM 1548 C C . LEU A 1 196 ? -7.68 -40.562 1.116 1 97.44 196 LEU A C 1
ATOM 1550 O O . LEU A 1 196 ? -7.844 -39.531 1.762 1 97.44 196 LEU A O 1
ATOM 1554 N N . LEU A 1 197 ? -8.508 -40.938 0.178 1 98 197 LEU A N 1
ATOM 1555 C CA . LEU A 1 197 ? -9.672 -40.125 -0.204 1 98 197 LEU A CA 1
ATOM 1556 C C . LEU A 1 197 ? -10.68 -40.062 0.937 1 98 197 LEU A C 1
ATOM 1558 O O . LEU A 1 197 ? -11.352 -39.031 1.109 1 98 197 LEU A O 1
ATOM 1562 N N . HIS A 1 198 ? -10.758 -41.156 1.697 1 97.31 198 HIS A N 1
ATOM 1563 C CA . HIS A 1 198 ? -11.656 -41.188 2.846 1 97.31 198 HIS A CA 1
ATOM 1564 C C . HIS A 1 198 ? -11.258 -40.156 3.895 1 97.31 198 HIS A C 1
ATOM 1566 O O . HIS A 1 198 ? -12.125 -39.531 4.5 1 97.31 198 HIS A O 1
ATOM 1572 N N . PHE A 1 199 ? -9.992 -40.031 4.137 1 97.62 199 PHE A N 1
ATOM 1573 C CA . PHE A 1 199 ? -9.508 -39.031 5.086 1 97.62 199 PHE A CA 1
ATOM 1574 C C . PHE A 1 199 ? -10.039 -37.625 4.73 1 97.62 199 PHE A C 1
ATOM 1576 O O . PHE A 1 199 ? -10.43 -36.875 5.613 1 97.62 199 PHE A O 1
ATOM 1583 N N . PHE A 1 200 ? -10.086 -37.375 3.422 1 97.81 200 PHE A N 1
ATOM 1584 C CA . PHE A 1 200 ? -10.469 -36.062 2.963 1 97.81 200 PHE A CA 1
ATOM 1585 C C . PHE A 1 200 ? -11.984 -35.969 2.799 1 97.81 200 PHE A C 1
ATOM 1587 O O . PHE A 1 200 ? -12.5 -34.938 2.354 1 97.81 200 PHE A O 1
ATOM 1594 N N . GLY A 1 201 ? -12.711 -37.031 3.047 1 96.44 201 GLY A N 1
ATOM 1595 C CA . GLY A 1 201 ? -14.156 -37.031 2.969 1 96.44 201 GLY A CA 1
ATOM 1596 C C . GLY A 1 201 ? -14.68 -37.094 1.547 1 96.44 201 GLY A C 1
ATOM 1597 O O . GLY A 1 201 ? -15.797 -36.656 1.268 1 96.44 201 GLY A O 1
ATOM 1598 N N . ILE A 1 202 ? -13.836 -37.625 0.668 1 97.94 202 ILE A N 1
ATOM 1599 C CA . ILE A 1 202 ? -14.234 -37.625 -0.734 1 97.94 202 ILE A CA 1
ATOM 1600 C C . ILE A 1 202 ? -14.047 -39 -1.323 1 97.94 202 ILE A C 1
ATOM 1602 O O . ILE A 1 202 ? -13.609 -39.156 -2.469 1 97.94 202 ILE A O 1
ATOM 1606 N N . ARG A 1 203 ? -14.234 -40.031 -0.602 1 96.62 203 ARG A N 1
ATOM 1607 C CA . ARG A 1 203 ? -14.055 -41.406 -1.042 1 96.62 203 ARG A CA 1
ATOM 1608 C C . ARG A 1 203 ? -14.867 -41.688 -2.297 1 96.62 203 ARG A C 1
ATOM 1610 O O . ARG A 1 203 ? -14.43 -42.438 -3.168 1 96.62 203 ARG A O 1
ATOM 1617 N N . ASP A 1 204 ? -15.969 -41.062 -2.424 1 95 204 ASP A N 1
ATOM 1618 C CA . ASP A 1 204 ? -16.922 -41.375 -3.488 1 95 204 ASP A CA 1
ATOM 1619 C C . ASP A 1 204 ? -16.422 -40.844 -4.836 1 95 204 ASP A C 1
ATOM 1621 O O . ASP A 1 204 ? -16.953 -41.219 -5.887 1 95 204 ASP A O 1
ATOM 1625 N N . VAL A 1 205 ? -15.344 -40.094 -4.852 1 96.88 205 VAL A N 1
ATOM 1626 C CA . VAL A 1 205 ? -14.859 -39.594 -6.129 1 96.88 205 VAL A CA 1
ATOM 1627 C C . VAL A 1 205 ? -13.898 -40.594 -6.758 1 96.88 205 VAL A C 1
ATOM 1629 O O . VAL A 1 205 ? -13.461 -40.406 -7.898 1 96.88 205 VAL A O 1
ATOM 1632 N N . PHE A 1 206 ? -13.586 -41.656 -6.09 1 97.69 206 PHE A N 1
ATOM 1633 C CA . PHE A 1 206 ? -12.594 -42.625 -6.508 1 97.69 206 PHE A CA 1
ATOM 1634 C C . PHE A 1 206 ? -12.859 -43.094 -7.938 1 97.69 206 PHE A C 1
ATOM 1636 O O . PHE A 1 206 ? -11.938 -43.156 -8.758 1 97.69 206 PHE A O 1
ATOM 1643 N N . GLN A 1 207 ? -14.07 -43.312 -8.258 1 96.81 207 GLN A N 1
ATOM 1644 C CA . GLN A 1 207 ? -14.43 -43.875 -9.555 1 96.81 207 GLN A CA 1
ATOM 1645 C C . GLN A 1 207 ? -14.391 -42.812 -10.641 1 96.81 207 GLN A C 1
ATOM 1647 O O . GLN A 1 207 ? -14.445 -43.125 -11.828 1 96.81 207 GLN A O 1
ATOM 1652 N N . LYS A 1 208 ? -14.281 -41.594 -10.258 1 98.31 208 LYS A N 1
ATOM 1653 C CA . LYS A 1 208 ? -14.297 -40.5 -11.195 1 98.31 208 LYS A CA 1
ATOM 1654 C C . LYS A 1 208 ? -12.883 -40.062 -11.555 1 98.31 208 LYS A C 1
ATOM 1656 O O . LYS A 1 208 ? -12.688 -39.156 -12.383 1 98.31 208 LYS A O 1
ATOM 1661 N N . LEU A 1 209 ? -11.852 -40.688 -10.922 1 98.62 209 LEU A N 1
ATOM 1662 C CA . LEU A 1 209 ? -10.445 -40.406 -11.219 1 98.62 209 LEU A CA 1
ATOM 1663 C C . LEU A 1 209 ? -9.977 -41.188 -12.422 1 98.62 209 LEU A C 1
ATOM 1665 O O . LEU A 1 209 ? -10.055 -42.438 -12.422 1 98.62 209 LEU A O 1
ATOM 1669 N N . PRO A 1 210 ? -9.484 -40.5 -13.43 1 98.62 210 PRO A N 1
ATOM 1670 C CA . PRO A 1 210 ? -9.055 -41.25 -14.625 1 98.62 210 PRO A CA 1
ATOM 1671 C C . PRO A 1 210 ? -7.867 -42.156 -14.359 1 98.62 210 PRO A C 1
ATOM 1673 O O . PRO A 1 210 ? -7.105 -41.938 -13.414 1 98.62 210 PRO A O 1
ATOM 1676 N N . PRO A 1 211 ? -7.672 -43.219 -15.188 1 98.5 211 PRO A N 1
ATOM 1677 C CA . PRO A 1 211 ? -6.484 -44.062 -15.055 1 98.5 211 PRO A CA 1
ATOM 1678 C C . PRO A 1 211 ? -5.18 -43.281 -15.172 1 98.5 211 PRO A C 1
ATOM 1680 O O . PRO A 1 211 ? -5.113 -42.281 -15.914 1 98.5 211 PRO A O 1
ATOM 1683 N N . LEU A 1 212 ? -4.148 -43.812 -14.523 1 98.44 212 LEU A N 1
ATOM 1684 C CA . LEU A 1 212 ? -2.877 -43.094 -14.43 1 98.44 212 LEU A CA 1
ATOM 1685 C C . LEU A 1 212 ? -1.978 -43.438 -15.617 1 98.44 212 LEU A C 1
ATOM 1687 O O . LEU A 1 212 ? -1.959 -44.562 -16.078 1 98.44 212 LEU A O 1
ATOM 1691 N N . LYS A 1 213 ? -1.28 -42.438 -16.094 1 98.25 213 LYS A N 1
ATOM 1692 C CA . LYS A 1 213 ? -0.283 -42.562 -17.156 1 98.25 213 LYS A CA 1
ATOM 1693 C C . LYS A 1 213 ? 0.975 -41.75 -16.828 1 98.25 213 LYS A C 1
ATOM 1695 O O . LYS A 1 213 ? 0.937 -40.844 -16 1 98.25 213 LYS A O 1
ATOM 1700 N N . SER A 1 214 ? 2.08 -42.188 -17.422 1 97.38 214 SER A N 1
ATOM 1701 C CA . SER A 1 214 ? 3.322 -41.438 -17.281 1 97.38 214 SER A CA 1
ATOM 1702 C C . SER A 1 214 ? 3.377 -40.25 -18.25 1 97.38 214 SER A C 1
ATOM 1704 O O . SER A 1 214 ? 2.604 -40.219 -19.219 1 97.38 214 SER A O 1
ATOM 1706 N N . SER A 1 215 ? 4.328 -39.406 -18.016 1 98.12 215 SER A N 1
ATOM 1707 C CA . SER A 1 215 ? 4.504 -38.219 -18.844 1 98.12 215 SER A CA 1
ATOM 1708 C C . SER A 1 215 ? 4.801 -38.562 -20.297 1 98.12 215 SER A C 1
ATOM 1710 O O . SER A 1 215 ? 4.445 -37.844 -21.219 1 98.12 215 SER A O 1
ATOM 1712 N N . THR A 1 216 ? 5.434 -39.719 -20.469 1 97.94 216 THR A N 1
ATOM 1713 C CA . THR A 1 216 ? 5.957 -40.062 -21.797 1 97.94 216 THR A CA 1
ATOM 1714 C C . THR A 1 216 ? 5.168 -41.219 -22.406 1 97.94 216 THR A C 1
ATOM 1716 O O . THR A 1 216 ? 5.586 -41.781 -23.422 1 97.94 216 THR A O 1
ATOM 1719 N N . ASP A 1 217 ? 4.062 -41.594 -21.781 1 98.19 217 ASP A N 1
ATOM 1720 C CA . ASP A 1 217 ? 3.156 -42.562 -22.391 1 98.19 217 ASP A CA 1
ATOM 1721 C C . ASP A 1 217 ? 2.311 -41.906 -23.469 1 98.19 217 ASP A C 1
ATOM 1723 O O . ASP A 1 217 ? 1.937 -40.75 -23.359 1 98.19 217 ASP A O 1
ATOM 1727 N N . ILE A 1 218 ? 2.029 -42.656 -24.516 1 98.69 218 ILE A N 1
ATOM 1728 C CA . ILE A 1 218 ? 1.02 -42.156 -25.453 1 98.69 218 ILE A CA 1
ATOM 1729 C C . ILE A 1 218 ? -0.368 -42.312 -24.828 1 98.69 218 ILE A C 1
ATOM 1731 O O . ILE A 1 218 ? -0.774 -43.406 -24.422 1 98.69 218 ILE A O 1
ATOM 1735 N N . CYS A 1 219 ? -1.063 -41.219 -24.781 1 98.56 219 CYS A N 1
ATOM 1736 C CA . CYS A 1 219 ? -2.355 -41.188 -24.109 1 98.56 219 CYS A CA 1
ATOM 1737 C C . CYS A 1 219 ? -3.48 -40.906 -25.094 1 98.56 219 CYS A C 1
ATOM 1739 O O . CYS A 1 219 ? -4.535 -40.406 -24.703 1 98.56 219 CYS A O 1
ATOM 1741 N N . GLY A 1 220 ? -3.258 -41.094 -26.297 1 98.56 220 GLY A N 1
ATOM 1742 C CA . GLY A 1 220 ? -4.254 -40.906 -27.344 1 98.56 220 GLY A CA 1
ATOM 1743 C C . GLY A 1 220 ? -3.707 -40.219 -28.578 1 98.56 220 GLY A C 1
ATOM 1744 O O . GLY A 1 220 ? -2.502 -39.969 -28.672 1 98.56 220 GLY A O 1
ATOM 1745 N N . TYR A 1 221 ? -4.637 -40.031 -29.5 1 98.81 221 TYR A N 1
ATOM 1746 C CA . TYR A 1 221 ? -4.324 -39.406 -30.781 1 98.81 221 TYR A CA 1
ATOM 1747 C C . TYR A 1 221 ? -5.324 -38.312 -31.125 1 98.81 221 TYR A C 1
ATOM 1749 O O . TYR A 1 221 ? -6.48 -38.344 -30.688 1 98.81 221 TYR A O 1
ATOM 1757 N N . VAL A 1 222 ? -4.812 -37.312 -31.859 1 98.88 222 VAL A N 1
ATOM 1758 C CA . VAL A 1 222 ? -5.707 -36.219 -32.281 1 98.88 222 VAL A CA 1
ATOM 1759 C C . VAL A 1 222 ? -6.914 -36.812 -33 1 98.88 222 VAL A C 1
ATOM 1761 O O . VAL A 1 222 ? -6.754 -37.562 -34 1 98.88 222 VAL A O 1
ATOM 1764 N N . THR A 1 223 ? -8.094 -36.438 -32.562 1 98.75 223 THR A N 1
ATOM 1765 C CA . THR A 1 223 ? -9.32 -36.938 -33.188 1 98.75 223 THR A CA 1
ATOM 1766 C C . THR A 1 223 ? -9.648 -36.156 -34.438 1 98.75 223 THR A C 1
ATOM 1768 O O . THR A 1 223 ? -9.039 -35.094 -34.719 1 98.75 223 THR A O 1
ATOM 1771 N N . LYS A 1 224 ? -10.641 -36.688 -35.156 1 98.56 224 LYS A N 1
ATOM 1772 C CA . LYS A 1 224 ? -11.117 -36 -36.375 1 98.56 224 LYS A CA 1
ATOM 1773 C C . LYS A 1 224 ? -11.695 -34.625 -36 1 98.56 224 LYS A C 1
ATOM 1775 O O . LYS A 1 224 ? -11.43 -33.656 -36.688 1 98.56 224 LYS A O 1
ATOM 1780 N N . GLU A 1 225 ? -12.445 -34.625 -35.031 1 97.94 225 GLU A N 1
ATOM 1781 C CA . GLU A 1 225 ? -13.078 -33.375 -34.594 1 97.94 225 GLU A CA 1
ATOM 1782 C C . GLU A 1 225 ? -12.039 -32.344 -34.156 1 97.94 225 GLU A C 1
ATOM 1784 O O . GLU A 1 225 ? -12.117 -31.188 -34.562 1 97.94 225 GLU A O 1
ATOM 1789 N N . ALA A 1 226 ? -11.07 -32.781 -33.312 1 98.44 226 ALA A N 1
ATOM 1790 C CA . ALA A 1 226 ? -10.008 -31.891 -32.875 1 98.44 226 ALA A CA 1
ATOM 1791 C C . ALA A 1 226 ? -9.18 -31.391 -34.062 1 98.44 226 ALA A C 1
ATOM 1793 O O . ALA A 1 226 ? -8.766 -30.234 -34.062 1 98.44 226 ALA A O 1
ATOM 1794 N N . ALA A 1 227 ? -8.93 -32.25 -34.969 1 98.62 227 ALA A N 1
ATOM 1795 C CA . ALA A 1 227 ? -8.188 -31.875 -36.188 1 98.62 227 ALA A CA 1
ATOM 1796 C C . ALA A 1 227 ? -8.906 -30.766 -36.938 1 98.62 227 ALA A C 1
ATOM 1798 O O . ALA A 1 227 ? -8.273 -29.812 -37.406 1 98.62 227 ALA A O 1
ATOM 1799 N N . HIS A 1 228 ? -10.18 -30.906 -37.031 1 98.38 228 HIS A N 1
ATOM 1800 C CA . HIS A 1 228 ? -10.984 -29.906 -37.719 1 98.38 228 HIS A CA 1
ATOM 1801 C C . HIS A 1 228 ? -10.922 -28.562 -37 1 98.38 228 HIS A C 1
ATOM 1803 O O . HIS A 1 228 ? -10.805 -27.516 -37.656 1 98.38 228 HIS A O 1
ATOM 1809 N N . GLU A 1 229 ? -10.938 -28.562 -35.75 1 98.31 229 GLU A N 1
ATOM 1810 C CA . GLU A 1 229 ? -10.992 -27.328 -34.969 1 98.31 229 GLU A CA 1
ATOM 1811 C C . GLU A 1 229 ? -9.617 -26.672 -34.875 1 98.31 229 GLU A C 1
ATOM 1813 O O . GLU A 1 229 ? -9.516 -25.438 -34.875 1 98.31 229 GLU A O 1
ATOM 1818 N N . THR A 1 230 ? -8.555 -27.453 -34.812 1 98.62 230 THR A N 1
ATOM 1819 C CA . THR A 1 230 ? -7.242 -26.906 -34.469 1 98.62 230 THR A CA 1
ATOM 1820 C C . THR A 1 230 ? -6.355 -26.812 -35.719 1 98.62 230 THR A C 1
ATOM 1822 O O . THR A 1 230 ? -5.348 -26.094 -35.688 1 98.62 230 THR A O 1
ATOM 1825 N N . GLY A 1 231 ? -6.629 -27.578 -36.719 1 98.5 231 GLY A N 1
ATOM 1826 C CA . GLY A 1 231 ? -5.766 -27.641 -37.906 1 98.5 231 GLY A CA 1
ATOM 1827 C C . GLY A 1 231 ? -4.695 -28.719 -37.781 1 98.5 231 GLY A C 1
ATOM 1828 O O . GLY A 1 231 ? -3.922 -28.922 -38.719 1 98.5 231 GLY A O 1
ATOM 1829 N N . LEU A 1 232 ? -4.645 -29.469 -36.719 1 98.75 232 LEU A N 1
ATOM 1830 C CA . LEU A 1 232 ? -3.705 -30.562 -36.531 1 98.75 232 LEU A CA 1
ATOM 1831 C C . LEU A 1 232 ? -4.082 -31.75 -37.406 1 98.75 232 LEU A C 1
ATOM 1833 O O . LEU A 1 232 ? -5.203 -31.828 -37.938 1 98.75 232 LEU A O 1
ATOM 1837 N N . GLN A 1 233 ? -3.131 -32.625 -37.594 1 98.44 233 GLN A N 1
ATOM 1838 C CA . GLN A 1 233 ? -3.416 -33.844 -38.344 1 98.44 233 GLN A CA 1
ATOM 1839 C C . GLN A 1 233 ? -4.062 -34.906 -37.469 1 98.44 233 GLN A C 1
ATOM 1841 O O . GLN A 1 233 ? -3.545 -35.219 -36.406 1 98.44 233 GLN A O 1
ATOM 1846 N N . GLU A 1 234 ? -5.215 -35.406 -38 1 98.44 234 GLU A N 1
ATOM 1847 C CA . GLU A 1 234 ? -5.812 -36.562 -37.312 1 98.44 234 GLU A CA 1
ATOM 1848 C C . GLU A 1 234 ? -4.801 -37.688 -37.125 1 98.44 234 GLU A C 1
ATOM 1850 O O . GLU A 1 234 ? -4.055 -38 -38.062 1 98.44 234 GLU A O 1
ATOM 1855 N N . GLY A 1 235 ? -4.762 -38.219 -35.906 1 98.62 235 GLY A N 1
ATOM 1856 C CA . GLY A 1 235 ? -3.889 -39.344 -35.688 1 98.62 235 GLY A CA 1
ATOM 1857 C C . GLY A 1 235 ? -2.553 -38.969 -35.062 1 98.62 235 GLY A C 1
ATOM 1858 O O . GLY A 1 235 ? -1.773 -39.844 -34.688 1 98.62 235 GLY A O 1
ATOM 1859 N N . THR A 1 236 ? -2.246 -37.719 -34.969 1 98.75 236 THR A N 1
ATOM 1860 C CA . THR A 1 236 ? -1.015 -37.281 -34.312 1 98.75 236 THR A CA 1
ATOM 1861 C C . THR A 1 236 ? -0.994 -37.75 -32.875 1 98.75 236 THR A C 1
ATOM 1863 O O . THR A 1 236 ? -1.954 -37.531 -32.125 1 98.75 236 THR A O 1
ATOM 1866 N N . PRO A 1 237 ? 0.055 -38.438 -32.375 1 98.81 237 PRO A N 1
ATOM 1867 C CA . PRO A 1 237 ? 0.086 -38.969 -31 1 98.81 237 PRO A CA 1
ATOM 1868 C C . PRO A 1 237 ? 0.243 -37.844 -29.953 1 98.81 237 PRO A C 1
ATOM 1870 O O . PRO A 1 237 ? 0.961 -36.875 -30.188 1 98.81 237 PRO A O 1
ATOM 1873 N N . ILE A 1 238 ? -0.384 -38.031 -28.844 1 98.88 238 ILE A N 1
ATOM 1874 C CA . ILE A 1 238 ? -0.307 -37.094 -27.734 1 98.88 238 ILE A CA 1
ATOM 1875 C C . ILE A 1 238 ? 0.178 -37.812 -26.469 1 98.88 238 ILE A C 1
ATOM 1877 O O . ILE A 1 238 ? -0.399 -38.812 -26.062 1 98.88 238 ILE A O 1
ATOM 1881 N N . ALA A 1 239 ? 1.26 -37.281 -25.906 1 98.75 239 ALA A N 1
ATOM 1882 C CA . ALA A 1 239 ? 1.863 -37.875 -24.703 1 98.75 239 ALA A CA 1
ATOM 1883 C C . ALA A 1 239 ? 1.053 -37.5 -23.453 1 98.75 239 ALA A C 1
ATOM 1885 O O . ALA A 1 239 ? 0.099 -36.719 -23.531 1 98.75 239 ALA A O 1
ATOM 1886 N N . GLY A 1 240 ? 1.422 -38.094 -22.359 1 97.94 240 GLY A N 1
ATOM 1887 C CA . GLY A 1 240 ? 0.729 -37.875 -21.094 1 97.94 240 GLY A CA 1
ATOM 1888 C C . GLY A 1 240 ? 0.749 -36.438 -20.625 1 97.94 240 GLY A C 1
ATOM 1889 O O . GLY A 1 240 ? -0.226 -35.938 -20.047 1 97.94 240 GLY A O 1
ATOM 1890 N N . GLY A 1 241 ? 1.834 -35.812 -20.969 1 97.19 241 GLY A N 1
ATOM 1891 C CA . GLY A 1 241 ? 2.039 -34.469 -20.453 1 97.19 241 GLY A CA 1
ATOM 1892 C C . GLY A 1 241 ? 2.908 -34.406 -19.219 1 97.19 241 GLY A C 1
ATOM 1893 O O . GLY A 1 241 ? 3.66 -35.344 -18.938 1 97.19 241 GLY A O 1
ATOM 1894 N N . ILE A 1 242 ? 2.814 -33.281 -18.516 1 97.62 242 ILE A N 1
ATOM 1895 C CA . ILE A 1 242 ? 3.721 -33.125 -17.375 1 97.62 242 ILE A CA 1
ATOM 1896 C C . ILE A 1 242 ? 3.248 -31.984 -16.484 1 97.62 242 ILE A C 1
ATOM 1898 O O . ILE A 1 242 ? 2.629 -31.031 -16.953 1 97.62 242 ILE A O 1
ATOM 1902 N N . PHE A 1 243 ? 3.51 -32.156 -15.148 1 96.25 243 PHE A N 1
ATOM 1903 C CA . PHE A 1 243 ? 3.307 -31.109 -14.164 1 96.25 243 PHE A CA 1
ATOM 1904 C C . PHE A 1 243 ? 4.055 -29.844 -14.57 1 96.25 243 PHE A C 1
ATOM 1906 O O . PHE A 1 243 ? 5.199 -29.906 -15.023 1 96.25 243 PHE A O 1
ATOM 1913 N N . ASP A 1 244 ? 3.422 -28.688 -14.477 1 94.56 244 ASP A N 1
ATOM 1914 C CA . ASP A 1 244 ? 4.055 -27.469 -14.953 1 94.56 244 ASP A CA 1
ATOM 1915 C C . ASP A 1 244 ? 5.379 -27.219 -14.234 1 94.56 244 ASP A C 1
ATOM 1917 O O . ASP A 1 244 ? 6.344 -26.75 -14.844 1 94.56 244 ASP A O 1
ATOM 1921 N N . ILE A 1 245 ? 5.441 -27.516 -12.922 1 93.88 245 ILE A N 1
ATOM 1922 C CA . ILE A 1 245 ? 6.676 -27.25 -12.188 1 93.88 245 ILE A CA 1
ATOM 1923 C C . ILE A 1 245 ? 7.766 -28.219 -12.656 1 93.88 245 ILE A C 1
ATOM 1925 O O . ILE A 1 245 ? 8.93 -27.828 -12.789 1 93.88 245 ILE A O 1
ATOM 1929 N N . ALA A 1 246 ? 7.398 -29.422 -13.031 1 96.12 246 ALA A N 1
ATOM 1930 C CA . ALA A 1 246 ? 8.336 -30.391 -13.602 1 96.12 246 ALA A CA 1
ATOM 1931 C C . ALA A 1 246 ? 8.727 -29.984 -15.023 1 96.12 246 ALA A C 1
ATOM 1933 O O . ALA A 1 246 ? 9.875 -30.172 -15.438 1 96.12 246 ALA A O 1
ATOM 1934 N N . ALA A 1 247 ? 7.746 -29.5 -15.758 1 96 247 ALA A N 1
ATOM 1935 C CA . ALA A 1 247 ? 8.031 -29.031 -17.109 1 96 247 ALA A CA 1
ATOM 1936 C C . ALA A 1 247 ? 9.094 -27.938 -17.109 1 96 247 ALA A C 1
ATOM 1938 O O . ALA A 1 247 ? 10.031 -27.969 -17.906 1 96 247 ALA A O 1
ATOM 1939 N N . SER A 1 248 ? 8.922 -27.016 -16.234 1 93.12 248 SER A N 1
ATOM 1940 C CA . SER A 1 248 ? 9.891 -25.938 -16.109 1 93.12 248 SER A CA 1
ATOM 1941 C C . SER A 1 248 ? 11.25 -26.453 -15.656 1 93.12 248 SER A C 1
ATOM 1943 O O . SER A 1 248 ? 12.281 -26.016 -16.156 1 93.12 248 SER A O 1
ATOM 1945 N N . ALA A 1 249 ? 11.227 -27.406 -14.75 1 94.38 249 ALA A N 1
ATOM 1946 C CA . ALA A 1 249 ? 12.469 -27.984 -14.234 1 94.38 249 ALA A CA 1
ATOM 1947 C C . ALA A 1 249 ? 13.258 -28.672 -15.352 1 94.38 249 ALA A C 1
ATOM 1949 O O . ALA A 1 249 ? 14.453 -28.406 -15.523 1 94.38 249 ALA A O 1
ATOM 1950 N N . ILE A 1 250 ? 12.617 -29.469 -16.109 1 95.19 250 ILE A N 1
ATOM 1951 C CA . ILE A 1 250 ? 13.328 -30.219 -17.141 1 95.19 250 ILE A CA 1
ATOM 1952 C C . ILE A 1 250 ? 13.766 -29.25 -18.25 1 95.19 250 ILE A C 1
ATOM 1954 O O . ILE A 1 250 ? 14.828 -29.438 -18.859 1 95.19 250 ILE A O 1
ATOM 1958 N N . ALA A 1 251 ? 12.938 -28.25 -18.484 1 94.25 251 ALA A N 1
ATOM 1959 C CA . ALA A 1 251 ? 13.266 -27.266 -19.516 1 94.25 251 ALA A CA 1
ATOM 1960 C C . ALA A 1 251 ? 14.5 -26.469 -19.125 1 94.25 251 ALA A C 1
ATOM 1962 O O . ALA A 1 251 ? 15.156 -25.875 -19.984 1 94.25 251 ALA A O 1
ATOM 1963 N N . THR A 1 252 ? 14.797 -26.406 -17.859 1 92.44 252 THR A N 1
ATOM 1964 C CA . THR A 1 252 ? 16.016 -25.75 -17.406 1 92.44 252 THR A CA 1
ATOM 1965 C C . THR A 1 252 ? 17.172 -26.734 -17.312 1 92.44 252 THR A C 1
ATOM 1967 O O . THR A 1 252 ? 18.281 -26.359 -16.938 1 92.44 252 THR A O 1
ATOM 1970 N N . GLY A 1 253 ? 16.891 -27.969 -17.609 1 92.19 253 GLY A N 1
ATOM 1971 C CA . GLY A 1 253 ? 17.922 -28.984 -17.609 1 92.19 253 GLY A CA 1
ATOM 1972 C C . GLY A 1 253 ? 18.172 -29.594 -16.25 1 92.19 253 GLY A C 1
ATOM 1973 O O . GLY A 1 253 ? 19.281 -30.062 -15.961 1 92.19 253 GLY A O 1
ATOM 1974 N N . LEU A 1 254 ? 17.25 -29.547 -15.398 1 93.62 254 LEU A N 1
ATOM 1975 C CA . LEU A 1 254 ? 17.422 -30.109 -14.062 1 93.62 254 LEU A CA 1
ATOM 1976 C C . LEU A 1 254 ? 17.469 -31.641 -14.109 1 93.62 254 LEU A C 1
ATOM 1978 O O . LEU A 1 254 ? 16.469 -32.312 -13.844 1 93.62 254 LEU A O 1
ATOM 1982 N N . ILE A 1 255 ? 18.609 -32.156 -14.398 1 93.19 255 ILE A N 1
ATOM 1983 C CA . ILE A 1 255 ? 18.828 -33.625 -14.469 1 93.19 255 ILE A CA 1
ATOM 1984 C C . ILE A 1 255 ? 20.047 -34 -13.617 1 93.19 255 ILE A C 1
ATOM 1986 O O . ILE A 1 255 ? 20.562 -35.094 -13.742 1 93.19 255 ILE A O 1
ATOM 1990 N N . GLU A 1 256 ? 20.5 -33 -12.859 1 90.31 256 GLU A N 1
ATOM 1991 C CA . GLU A 1 256 ? 21.594 -33.188 -11.906 1 90.31 256 GLU A CA 1
ATOM 1992 C C . GLU A 1 256 ? 21.203 -32.688 -10.516 1 90.31 256 GLU A C 1
ATOM 1994 O O . GLU A 1 256 ? 20.5 -31.688 -10.383 1 90.31 256 GLU A O 1
ATOM 1999 N N . GLU A 1 257 ? 21.719 -33.281 -9.469 1 91.25 257 GLU A N 1
ATOM 2000 C CA . GLU A 1 257 ? 21.297 -33 -8.094 1 91.25 257 GLU A CA 1
ATOM 2001 C C . GLU A 1 257 ? 21.938 -31.719 -7.562 1 91.25 257 GLU A C 1
ATOM 2003 O O . GLU A 1 257 ? 21.484 -31.156 -6.566 1 91.25 257 GLU A O 1
ATOM 2008 N N . ASN A 1 258 ? 23 -31.188 -8.148 1 91.5 258 ASN A N 1
ATOM 2009 C CA . ASN A 1 258 ? 23.75 -30.078 -7.574 1 91.5 258 ASN A CA 1
ATOM 2010 C C . ASN A 1 258 ? 23.234 -28.734 -8.07 1 91.5 258 ASN A C 1
ATOM 2012 O O . ASN A 1 258 ? 23.891 -27.703 -7.898 1 91.5 258 ASN A O 1
ATOM 2016 N N . LYS A 1 259 ? 22.062 -28.734 -8.68 1 92.44 259 LYS A N 1
ATOM 2017 C CA . LYS A 1 259 ? 21.469 -27.516 -9.188 1 92.44 259 LYS A CA 1
ATOM 2018 C C . LYS A 1 259 ? 20.125 -27.234 -8.5 1 92.44 259 LYS A C 1
ATOM 2020 O O . LYS A 1 259 ? 19.438 -28.156 -8.07 1 92.44 259 LYS A O 1
ATOM 2025 N N . LEU A 1 260 ? 19.859 -26 -8.352 1 95.75 260 LEU A N 1
ATOM 2026 C CA . LEU A 1 260 ? 18.562 -25.516 -7.895 1 95.75 260 LEU A CA 1
ATOM 2027 C C . LEU A 1 260 ? 17.797 -24.844 -9.031 1 95.75 260 LEU A C 1
ATOM 2029 O O . LEU A 1 260 ? 18.391 -24.078 -9.805 1 95.75 260 LEU A O 1
ATOM 2033 N N . CYS A 1 261 ? 16.594 -25.219 -9.188 1 95.81 261 CYS A N 1
ATOM 2034 C CA . CYS A 1 261 ? 15.742 -24.578 -10.195 1 95.81 261 CYS A CA 1
ATOM 2035 C C . CYS A 1 261 ? 14.773 -23.594 -9.555 1 95.81 261 CYS A C 1
ATOM 2037 O O . CYS A 1 261 ? 14.109 -23.922 -8.57 1 95.81 261 CYS A O 1
ATOM 2039 N N . ILE A 1 262 ? 14.727 -22.375 -10.094 1 96.06 262 ILE A N 1
ATOM 2040 C CA . ILE A 1 262 ? 13.812 -21.328 -9.641 1 96.06 262 ILE A CA 1
ATOM 2041 C C . ILE A 1 262 ? 12.852 -20.953 -10.766 1 96.06 262 ILE A C 1
ATOM 2043 O O . ILE A 1 262 ? 13.281 -20.641 -11.875 1 96.06 262 ILE A O 1
ATOM 2047 N N . VAL A 1 263 ? 11.594 -21.062 -10.492 1 92.94 263 VAL A N 1
ATOM 2048 C CA . VAL A 1 263 ? 10.578 -20.625 -11.438 1 92.94 263 VAL A CA 1
ATOM 2049 C C . VAL A 1 263 ? 9.812 -19.438 -10.844 1 92.94 263 VAL A C 1
ATOM 2051 O O . VAL A 1 263 ? 9.141 -19.578 -9.82 1 92.94 263 VAL A O 1
ATOM 2054 N N . ALA A 1 264 ? 9.914 -18.312 -11.492 1 91.12 264 ALA A N 1
ATOM 2055 C CA . ALA A 1 264 ? 9.266 -17.109 -11 1 91.12 264 ALA A CA 1
ATOM 2056 C C . ALA A 1 264 ? 8.156 -16.656 -11.953 1 91.12 264 ALA A C 1
ATOM 2058 O O . ALA A 1 264 ? 8.367 -15.766 -12.781 1 91.12 264 ALA A O 1
ATOM 2059 N N . GLY A 1 265 ? 6.973 -17.219 -11.828 1 86.5 265 GLY A N 1
ATOM 2060 C CA . GLY A 1 265 ? 5.734 -16.828 -12.484 1 86.5 265 GLY A CA 1
ATOM 2061 C C . GLY A 1 265 ? 4.664 -16.375 -11.508 1 86.5 265 GLY A C 1
ATOM 2062 O O . GLY A 1 265 ? 4.93 -15.555 -10.625 1 86.5 265 GLY A O 1
ATOM 2063 N N . THR A 1 266 ? 3.496 -16.984 -11.648 1 82.94 266 THR A N 1
ATOM 2064 C CA . THR A 1 266 ? 2.463 -16.719 -10.656 1 82.94 266 THR A CA 1
ATOM 2065 C C . THR A 1 266 ? 2.881 -17.25 -9.281 1 82.94 266 THR A C 1
ATOM 2067 O O . THR A 1 266 ? 2.697 -16.578 -8.266 1 82.94 266 THR A O 1
ATOM 2070 N N . TRP A 1 267 ? 3.473 -18.328 -9.32 1 90.06 267 TRP A N 1
ATOM 2071 C CA . TRP A 1 267 ? 3.934 -18.984 -8.102 1 90.06 267 TRP A CA 1
ATOM 2072 C C . TRP A 1 267 ? 5.441 -18.828 -7.93 1 90.06 267 TRP A C 1
ATOM 2074 O O . TRP A 1 267 ? 6.184 -18.828 -8.914 1 90.06 267 TRP A O 1
ATOM 2084 N N . SER A 1 268 ? 5.852 -18.641 -6.719 1 95.12 268 SER A N 1
ATOM 2085 C CA . SER A 1 268 ? 7.234 -18.891 -6.332 1 95.12 268 SER A CA 1
ATOM 2086 C C . SER A 1 268 ? 7.516 -20.375 -6.199 1 95.12 268 SER A C 1
ATOM 2088 O O . SER A 1 268 ? 7.012 -21.031 -5.285 1 95.12 268 SER A O 1
ATOM 2090 N N . ILE A 1 269 ? 8.25 -20.859 -7.184 1 95.62 269 ILE A N 1
ATOM 2091 C CA . ILE A 1 269 ? 8.57 -22.281 -7.168 1 95.62 269 ILE A CA 1
ATOM 2092 C C . ILE A 1 269 ? 10.086 -22.469 -7.117 1 95.62 269 ILE A C 1
ATOM 2094 O O . ILE A 1 269 ? 10.812 -21.938 -7.965 1 95.62 269 ILE A O 1
ATOM 2098 N N . ASN A 1 270 ? 10.555 -23.125 -6.168 1 96.88 270 ASN A N 1
ATOM 2099 C CA . ASN A 1 270 ? 11.953 -23.484 -5.957 1 96.88 270 ASN A CA 1
ATOM 2100 C C . ASN A 1 270 ? 12.117 -24.984 -5.73 1 96.88 270 ASN A C 1
ATOM 2102 O O . ASN A 1 270 ? 11.406 -25.578 -4.91 1 96.88 270 ASN A O 1
ATOM 2106 N N . GLU A 1 271 ? 13.023 -25.547 -6.527 1 96.88 271 GLU A N 1
ATOM 2107 C CA . GLU A 1 271 ? 13 -27 -6.473 1 96.88 271 GLU A CA 1
ATOM 2108 C C . GLU A 1 271 ? 14.352 -27.594 -6.844 1 96.88 271 GLU A C 1
ATOM 2110 O O . GLU A 1 271 ? 15.156 -26.938 -7.523 1 96.88 271 GLU A O 1
ATOM 2115 N N . TYR A 1 272 ? 14.625 -28.75 -6.359 1 96.19 272 TYR A N 1
ATOM 2116 C CA . TYR A 1 272 ? 15.773 -29.578 -6.711 1 96.19 272 TYR A CA 1
ATOM 2117 C C . TYR A 1 272 ? 15.383 -31.047 -6.785 1 96.19 272 TYR A C 1
ATOM 2119 O O . TYR A 1 272 ? 14.258 -31.422 -6.426 1 96.19 272 TYR A O 1
ATOM 2127 N N . ILE A 1 273 ? 16.281 -31.891 -7.391 1 96.19 273 ILE A N 1
ATOM 2128 C CA . ILE A 1 273 ? 15.961 -33.312 -7.539 1 96.19 273 ILE A CA 1
ATOM 2129 C C . ILE A 1 273 ? 16.859 -34.125 -6.621 1 96.19 273 ILE A C 1
ATOM 2131 O O . ILE A 1 273 ? 17.984 -33.75 -6.32 1 96.19 273 ILE A O 1
ATOM 2135 N N . THR A 1 274 ? 16.312 -35.188 -6.133 1 94.69 274 THR A N 1
ATOM 2136 C CA . THR A 1 274 ? 17.047 -36.156 -5.305 1 94.69 274 THR A CA 1
ATOM 2137 C C . THR A 1 274 ? 16.688 -37.594 -5.699 1 94.69 274 THR A C 1
ATOM 2139 O O . THR A 1 274 ? 15.602 -37.844 -6.227 1 94.69 274 THR A O 1
ATOM 2142 N N . LYS A 1 275 ? 17.516 -38.531 -5.402 1 93.88 275 LYS A N 1
ATOM 2143 C CA . LYS A 1 275 ? 17.266 -39.938 -5.691 1 93.88 275 LYS A CA 1
ATOM 2144 C C . LYS A 1 275 ? 16.328 -40.562 -4.656 1 93.88 275 LYS A C 1
ATOM 2146 O O . LYS A 1 275 ? 15.555 -41.469 -4.977 1 93.88 275 LYS A O 1
ATOM 2151 N N . LYS A 1 276 ? 16.422 -40.062 -3.449 1 93.31 276 LYS A N 1
ATOM 2152 C CA . LYS A 1 276 ? 15.5 -40.438 -2.391 1 93.31 276 LYS A CA 1
ATOM 2153 C C . LYS A 1 276 ? 14.547 -39.281 -2.059 1 93.31 276 LYS A C 1
ATOM 2155 O O . LYS A 1 276 ? 14.945 -38.125 -2.045 1 93.31 276 LYS A O 1
ATOM 2160 N N . PRO A 1 277 ? 13.312 -39.719 -1.812 1 95.06 277 PRO A N 1
ATOM 2161 C CA . PRO A 1 277 ? 12.367 -38.625 -1.498 1 95.06 277 PRO A CA 1
ATOM 2162 C C . PRO A 1 277 ? 12.641 -38 -0.139 1 95.06 277 PRO A C 1
ATOM 2164 O O . PRO A 1 277 ? 13.008 -38.688 0.813 1 95.06 277 PRO A O 1
ATOM 2167 N N . VAL A 1 278 ? 12.531 -36.719 -0.067 1 94.81 278 VAL A N 1
ATOM 2168 C CA . VAL A 1 278 ? 12.617 -35.969 1.178 1 94.81 278 VAL A CA 1
ATOM 2169 C C . VAL A 1 278 ? 11.211 -35.688 1.709 1 94.81 278 VAL A C 1
ATOM 2171 O O . VAL A 1 278 ? 10.414 -35.031 1.04 1 94.81 278 VAL A O 1
ATOM 2174 N N . ILE A 1 279 ? 10.898 -36.25 2.848 1 94.38 279 ILE A N 1
ATOM 2175 C CA . ILE A 1 279 ? 9.578 -36.062 3.438 1 94.38 279 ILE A CA 1
ATOM 2176 C C . ILE A 1 279 ? 9.703 -35.406 4.801 1 94.38 279 ILE A C 1
ATOM 2178 O O . ILE A 1 279 ? 10.375 -35.906 5.695 1 94.38 279 ILE A O 1
ATOM 2182 N N . ASP A 1 280 ? 9.125 -34.25 4.926 1 93.38 280 ASP A N 1
ATOM 2183 C CA . ASP A 1 280 ? 9.109 -33.5 6.176 1 93.38 280 ASP A CA 1
ATOM 2184 C C . ASP A 1 280 ? 7.859 -32.625 6.281 1 93.38 280 ASP A C 1
ATOM 2186 O O . ASP A 1 280 ? 7.391 -32.062 5.281 1 93.38 280 ASP A O 1
ATOM 2190 N N . LYS A 1 281 ? 7.348 -32.5 7.496 1 90.38 281 LYS A N 1
ATOM 2191 C CA . LYS A 1 281 ? 6.117 -31.75 7.719 1 90.38 281 LYS A CA 1
ATOM 2192 C C . LYS A 1 281 ? 6.309 -30.266 7.383 1 90.38 281 LYS A C 1
ATOM 2194 O O . LYS A 1 281 ? 5.34 -29.562 7.102 1 90.38 281 LYS A O 1
ATOM 2199 N N . GLU A 1 282 ? 7.508 -29.812 7.387 1 89.12 282 GLU A N 1
ATOM 2200 C CA . GLU A 1 282 ? 7.773 -28.406 7.141 1 89.12 282 GLU A CA 1
ATOM 2201 C C . GLU A 1 282 ? 7.977 -28.125 5.652 1 89.12 282 GLU A C 1
ATOM 2203 O O . GLU A 1 282 ? 7.973 -26.984 5.223 1 89.12 282 GLU A O 1
ATOM 2208 N N . LEU A 1 283 ? 8.156 -29.219 4.895 1 92.56 283 LEU A N 1
ATOM 2209 C CA . LEU A 1 283 ? 8.391 -29.062 3.461 1 92.56 283 LEU A CA 1
ATOM 2210 C C . LEU A 1 283 ? 7.074 -29.016 2.693 1 92.56 283 LEU A C 1
ATOM 2212 O O . LEU A 1 283 ? 6.113 -29.688 3.061 1 92.56 283 LEU A O 1
ATOM 2216 N N . PHE A 1 284 ? 7.098 -28.312 1.619 1 94.62 284 PHE A N 1
ATOM 2217 C CA . PHE A 1 284 ? 5.906 -28.109 0.803 1 94.62 284 PHE A CA 1
ATOM 2218 C C . PHE A 1 284 ? 5.516 -29.406 0.092 1 94.62 284 PHE A C 1
ATOM 2220 O O . PHE A 1 284 ? 4.398 -29.906 0.258 1 94.62 284 PHE A O 1
ATOM 2227 N N . MET A 1 285 ? 6.543 -29.938 -0.716 1 96.31 285 MET A N 1
ATOM 2228 C CA . MET A 1 285 ? 6.121 -31.094 -1.496 1 96.31 285 MET A CA 1
ATOM 2229 C C . MET A 1 285 ? 7.328 -31.859 -2.035 1 96.31 285 MET A C 1
ATOM 2231 O O . MET A 1 285 ? 8.32 -31.25 -2.445 1 96.31 285 MET A O 1
ATOM 2235 N N . THR A 1 286 ? 7.246 -33.125 -1.993 1 97.25 286 THR A N 1
ATOM 2236 C CA . THR A 1 286 ? 8.047 -34.031 -2.82 1 97.25 286 THR A CA 1
ATOM 2237 C C . THR A 1 286 ? 7.164 -34.781 -3.801 1 97.25 286 THR A C 1
ATOM 2239 O O . THR A 1 286 ? 6.242 -35.5 -3.391 1 97.25 286 THR A O 1
ATOM 2242 N N . SER A 1 287 ? 7.457 -34.656 -5.07 1 97.25 287 SER A N 1
ATOM 2243 C CA . SER A 1 287 ? 6.586 -35.219 -6.094 1 97.25 287 SER A CA 1
ATOM 2244 C C . SER A 1 287 ? 7.355 -36.156 -7.004 1 97.25 287 SER A C 1
ATOM 2246 O O . SER A 1 287 ? 8.586 -36.219 -6.969 1 97.25 287 SER A O 1
ATOM 2248 N N . ILE A 1 288 ? 6.531 -36.906 -7.738 1 97.19 288 ILE A N 1
ATOM 2249 C CA . ILE A 1 288 ? 7.102 -37.75 -8.773 1 97.19 288 ILE A CA 1
ATOM 2250 C C . ILE A 1 288 ? 7.688 -36.906 -9.891 1 97.19 288 ILE A C 1
ATOM 2252 O O . ILE A 1 288 ? 7.082 -35.906 -10.297 1 97.19 288 ILE A O 1
ATOM 2256 N N . TYR A 1 289 ? 8.891 -37.219 -10.289 1 96.75 289 TYR A N 1
ATOM 2257 C CA . TYR A 1 289 ? 9.562 -36.5 -11.359 1 96.75 289 TYR A CA 1
ATOM 2258 C C . TYR A 1 289 ? 9.531 -37.312 -12.656 1 96.75 289 TYR A C 1
ATOM 2260 O O . TYR A 1 289 ? 9.359 -38.531 -12.633 1 96.75 289 TYR A O 1
ATOM 2268 N N . CYS A 1 290 ? 9.617 -36.656 -13.773 1 94.44 290 CYS A N 1
ATOM 2269 C CA . CYS A 1 290 ? 9.516 -37.344 -15.07 1 94.44 290 CYS A CA 1
ATOM 2270 C C . CYS A 1 290 ? 10.805 -38.094 -15.391 1 94.44 290 CYS A C 1
ATOM 2272 O O . CYS A 1 290 ? 10.812 -38.969 -16.25 1 94.44 290 CYS A O 1
ATOM 2274 N N . ALA A 1 291 ? 11.898 -37.719 -14.758 1 89.81 291 ALA A N 1
ATOM 2275 C CA . ALA A 1 291 ? 13.133 -38.5 -14.859 1 89.81 291 ALA A CA 1
ATOM 2276 C C . ALA A 1 291 ? 13.164 -39.625 -13.828 1 89.81 291 ALA A C 1
ATOM 2278 O O . ALA A 1 291 ? 13.227 -39.375 -12.625 1 89.81 291 ALA A O 1
ATOM 2279 N N . SER A 1 292 ? 13.102 -40.875 -14.273 1 79.19 292 SER A N 1
ATOM 2280 C CA . SER A 1 292 ? 12.688 -42.031 -13.531 1 79.19 292 SER A CA 1
ATOM 2281 C C . SER A 1 292 ? 13.547 -42.25 -12.289 1 79.19 292 SER A C 1
ATOM 2283 O O . SER A 1 292 ? 13.078 -42.781 -11.281 1 79.19 292 SER A O 1
ATOM 2285 N N . ASP A 1 293 ? 14.609 -41.719 -12.156 1 85.5 293 ASP A N 1
ATOM 2286 C CA . ASP A 1 293 ? 15.461 -42.031 -11.016 1 85.5 293 ASP A CA 1
ATOM 2287 C C . ASP A 1 293 ? 15.414 -40.938 -9.977 1 85.5 293 ASP A C 1
ATOM 2289 O O . ASP A 1 293 ? 16.125 -41 -8.961 1 85.5 293 ASP A O 1
ATOM 2293 N N . TYR A 1 294 ? 14.531 -40.031 -10.172 1 94.5 294 TYR A N 1
ATOM 2294 C CA . TYR A 1 294 ? 14.617 -38.844 -9.297 1 94.5 294 TYR A CA 1
ATOM 2295 C C . TYR A 1 294 ? 13.242 -38.469 -8.773 1 94.5 294 TYR A C 1
ATOM 2297 O O . TYR A 1 294 ? 12.219 -38.812 -9.359 1 94.5 294 TYR A O 1
ATOM 2305 N N . TRP A 1 295 ? 13.25 -37.844 -7.613 1 96.62 295 TRP A N 1
ATOM 2306 C CA . TRP A 1 295 ? 12.109 -37.125 -7.047 1 96.62 295 TRP A CA 1
ATOM 2307 C C . TRP A 1 295 ? 12.312 -35.594 -7.152 1 96.62 295 TRP A C 1
ATOM 2309 O O . TRP A 1 295 ? 13.445 -35.125 -7.262 1 96.62 295 TRP A O 1
ATOM 2319 N N . LEU A 1 296 ? 11.25 -34.906 -7.207 1 97.25 296 LEU A N 1
ATOM 2320 C CA . LEU A 1 296 ? 11.297 -33.469 -7.258 1 97.25 296 LEU A CA 1
ATOM 2321 C C . LEU A 1 296 ? 10.859 -32.844 -5.93 1 97.25 296 LEU A C 1
ATOM 2323 O O . LEU A 1 296 ? 9.703 -32.969 -5.531 1 97.25 296 LEU A O 1
ATOM 2327 N N . THR A 1 297 ? 11.789 -32.281 -5.188 1 96.75 297 THR A N 1
ATOM 2328 C CA . THR A 1 297 ? 11.492 -31.594 -3.932 1 96.75 297 THR A CA 1
ATOM 2329 C C . THR A 1 297 ? 11.289 -30.094 -4.16 1 96.75 297 THR A C 1
ATOM 2331 O O . THR A 1 297 ? 12.148 -29.438 -4.73 1 96.75 297 THR A O 1
ATOM 2334 N N . THR A 1 298 ? 10.133 -29.641 -3.66 1 96.81 298 THR A N 1
ATOM 2335 C CA . THR A 1 298 ? 9.695 -28.312 -4.082 1 96.81 298 THR A CA 1
ATOM 2336 C C . THR A 1 298 ? 9.227 -27.5 -2.885 1 96.81 298 THR A C 1
ATOM 2338 O O . THR A 1 298 ? 8.594 -28.031 -1.974 1 96.81 298 THR A O 1
ATOM 2341 N N . GLU A 1 299 ? 9.617 -26.234 -2.795 1 96.38 299 GLU A N 1
ATOM 2342 C CA . GLU A 1 299 ? 8.953 -25.188 -2.021 1 96.38 299 GLU A CA 1
ATOM 2343 C C . GLU A 1 299 ? 8.25 -24.188 -2.934 1 96.38 299 GLU A C 1
ATOM 2345 O O . GLU A 1 299 ? 8.836 -23.688 -3.895 1 96.38 299 GLU A O 1
ATOM 2350 N N . ALA A 1 300 ? 6.977 -23.938 -2.617 1 94.81 300 ALA A N 1
ATOM 2351 C CA . ALA A 1 300 ? 6.227 -23.062 -3.523 1 94.81 300 ALA A CA 1
ATOM 2352 C C . ALA A 1 300 ? 5.129 -22.312 -2.777 1 94.81 300 ALA A C 1
ATOM 2354 O O . ALA A 1 300 ? 4.621 -22.797 -1.758 1 94.81 300 ALA A O 1
ATOM 2355 N N . SER A 1 301 ? 4.801 -21.141 -3.188 1 93.88 301 SER A N 1
ATOM 2356 C CA . SER A 1 301 ? 3.682 -20.312 -2.764 1 93.88 301 SER A CA 1
ATOM 2357 C C . SER A 1 301 ? 3.213 -19.406 -3.891 1 93.88 301 SER A C 1
ATOM 2359 O O . SER A 1 301 ? 3.992 -19.062 -4.781 1 93.88 301 SER A O 1
ATOM 2361 N N . PRO A 1 302 ? 1.919 -19.078 -3.869 1 91.44 302 PRO A N 1
ATOM 2362 C CA . PRO A 1 302 ? 1.472 -18.094 -4.855 1 91.44 302 PRO A CA 1
ATOM 2363 C C . PRO A 1 302 ? 1.93 -16.672 -4.527 1 91.44 302 PRO A C 1
ATOM 2365 O O . PRO A 1 302 ? 1.101 -15.766 -4.383 1 91.44 302 PRO A O 1
ATOM 2368 N N . THR A 1 303 ? 3.252 -16.375 -4.488 1 94.44 303 THR A N 1
ATOM 2369 C CA . THR A 1 303 ? 3.797 -15.141 -3.93 1 94.44 303 THR A CA 1
ATOM 2370 C C . THR A 1 303 ? 4.777 -14.492 -4.902 1 94.44 303 THR A C 1
ATOM 2372 O O . THR A 1 303 ? 5.645 -13.719 -4.492 1 94.44 303 THR A O 1
ATOM 2375 N N . SER A 1 304 ? 4.668 -14.773 -6.152 1 93.88 304 SER A N 1
ATOM 2376 C CA . SER A 1 304 ? 5.703 -14.312 -7.07 1 93.88 304 SER A CA 1
ATOM 2377 C C . SER A 1 304 ? 5.168 -13.242 -8.016 1 93.88 304 SER A C 1
ATOM 2379 O O . SER A 1 304 ? 4.605 -12.234 -7.566 1 93.88 304 SER A O 1
ATOM 2381 N N . ALA A 1 305 ? 5.312 -13.438 -9.336 1 88.75 305 ALA A N 1
ATOM 2382 C CA . ALA A 1 305 ? 5.18 -12.359 -10.312 1 88.75 305 ALA A CA 1
ATOM 2383 C C . ALA A 1 305 ? 3.736 -11.875 -10.406 1 88.75 305 ALA A C 1
ATOM 2385 O O . ALA A 1 305 ? 3.479 -10.742 -10.836 1 88.75 305 ALA A O 1
ATOM 2386 N N . SER A 1 306 ? 2.787 -12.672 -10.008 1 88.19 306 SER A N 1
ATOM 2387 C CA . SER A 1 306 ? 1.391 -12.25 -10.008 1 88.19 306 SER A CA 1
ATOM 2388 C C . SER A 1 306 ? 1.178 -11.039 -9.094 1 88.19 306 SER A C 1
ATOM 2390 O O . SER A 1 306 ? 0.274 -10.234 -9.328 1 88.19 306 SER A O 1
ATOM 2392 N N . ASN A 1 307 ? 1.999 -10.914 -8.078 1 94.19 307 ASN A N 1
ATOM 2393 C CA . ASN A 1 307 ? 1.934 -9.75 -7.207 1 94.19 307 ASN A CA 1
ATOM 2394 C C . ASN A 1 307 ? 2.307 -8.469 -7.953 1 94.19 307 ASN A C 1
ATOM 2396 O O . ASN A 1 307 ? 1.703 -7.418 -7.73 1 94.19 307 ASN A O 1
ATOM 2400 N N . LEU A 1 308 ? 3.291 -8.586 -8.867 1 95.69 308 LEU A N 1
ATOM 2401 C CA . LEU A 1 308 ? 3.654 -7.445 -9.711 1 95.69 308 LEU A CA 1
ATOM 2402 C C . LEU A 1 308 ? 2.514 -7.082 -10.648 1 95.69 308 LEU A C 1
ATOM 2404 O O . LEU A 1 308 ? 2.232 -5.898 -10.867 1 95.69 308 LEU A O 1
ATOM 2408 N N . GLU A 1 309 ? 1.849 -8.141 -11.188 1 90.81 309 GLU A N 1
ATOM 2409 C CA . GLU A 1 309 ? 0.734 -7.902 -12.102 1 90.81 309 GLU A CA 1
ATOM 2410 C C . GLU A 1 309 ? -0.377 -7.109 -11.422 1 90.81 309 GLU A C 1
ATOM 2412 O O . GLU A 1 309 ? -0.969 -6.211 -12.023 1 90.81 309 GLU A O 1
ATOM 2417 N N . TRP A 1 310 ? -0.66 -7.477 -10.234 1 92.38 310 TRP A N 1
ATOM 2418 C CA . TRP A 1 310 ? -1.662 -6.754 -9.453 1 92.38 310 TRP A CA 1
ATOM 2419 C C . TRP A 1 310 ? -1.266 -5.293 -9.273 1 92.38 310 TRP A C 1
ATOM 2421 O O . TRP A 1 310 ? -2.078 -4.391 -9.492 1 92.38 310 TRP A O 1
ATOM 2431 N N . PHE A 1 311 ? -0.061 -5.016 -8.906 1 96.06 311 PHE A N 1
ATOM 2432 C CA . PHE A 1 311 ? 0.419 -3.656 -8.688 1 96.06 311 PHE A CA 1
ATOM 2433 C C . PHE A 1 311 ? 0.326 -2.838 -9.969 1 96.06 311 PHE A C 1
ATOM 2435 O O . PHE A 1 311 ? -0.108 -1.685 -9.945 1 96.06 311 PHE A O 1
ATOM 2442 N N . ILE A 1 312 ? 0.719 -3.453 -11.094 1 94.62 312 ILE A N 1
ATOM 2443 C CA . ILE A 1 312 ? 0.672 -2.799 -12.398 1 94.62 312 ILE A CA 1
ATOM 2444 C C . ILE A 1 312 ? -0.771 -2.438 -12.742 1 94.62 312 ILE A C 1
ATOM 2446 O O . ILE A 1 312 ? -1.06 -1.301 -13.125 1 94.62 312 ILE A O 1
ATOM 2450 N N . ASN A 1 313 ? -1.629 -3.354 -12.547 1 90.88 313 ASN A N 1
ATOM 2451 C CA . ASN A 1 313 ? -3.023 -3.158 -12.922 1 90.88 313 ASN A CA 1
ATOM 2452 C C . ASN A 1 313 ? -3.697 -2.096 -12.062 1 90.88 313 ASN A C 1
ATOM 2454 O O . ASN A 1 313 ? -4.531 -1.33 -12.555 1 90.88 313 ASN A O 1
ATOM 2458 N N . GLN A 1 314 ? -3.348 -2.008 -10.867 1 92.12 314 GLN A N 1
ATOM 2459 C CA . GLN A 1 314 ? -4.043 -1.112 -9.953 1 92.12 314 GLN A CA 1
ATOM 2460 C C . GLN A 1 314 ? -3.416 0.279 -9.953 1 92.12 314 GLN A C 1
ATOM 2462 O O . GLN A 1 314 ? -4.117 1.282 -9.82 1 92.12 314 GLN A O 1
ATOM 2467 N N . PHE A 1 315 ? -2.094 0.38 -10.188 1 93.88 315 PHE A N 1
ATOM 2468 C CA . PHE A 1 315 ? -1.472 1.641 -9.797 1 93.88 315 PHE A CA 1
ATOM 2469 C C . PHE A 1 315 ? -0.681 2.232 -10.961 1 93.88 315 PHE A C 1
ATOM 2471 O O . PHE A 1 315 ? -0.248 3.385 -10.898 1 93.88 315 PHE A O 1
ATOM 2478 N N . LEU A 1 316 ? -0.469 1.522 -12.07 1 95 316 LEU A N 1
ATOM 2479 C CA . LEU A 1 316 ? 0.446 2.029 -13.086 1 95 316 LEU A CA 1
ATOM 2480 C C . LEU A 1 316 ? -0.301 2.346 -14.375 1 95 316 LEU A C 1
ATOM 2482 O O . LEU A 1 316 ? 0.215 2.109 -15.469 1 95 316 LEU A O 1
ATOM 2486 N N . GLU A 1 317 ? -1.493 2.814 -14.273 1 91.12 317 GLU A N 1
ATOM 2487 C CA . GLU A 1 317 ? -2.262 3.18 -15.461 1 91.12 317 GLU A CA 1
ATOM 2488 C C . GLU A 1 317 ? -1.562 4.277 -16.266 1 91.12 317 GLU A C 1
ATOM 2490 O O . GLU A 1 317 ? -1.52 4.227 -17.484 1 91.12 317 GLU A O 1
ATOM 2495 N N . GLY A 1 318 ? -1.083 5.332 -15.562 1 89.88 318 GLY A N 1
ATOM 2496 C CA . GLY A 1 318 ? -0.327 6.375 -16.234 1 89.88 318 GLY A CA 1
ATOM 2497 C C . GLY A 1 318 ? 0.916 5.855 -16.938 1 89.88 318 GLY A C 1
ATOM 2498 O O . GLY A 1 318 ? 1.207 6.25 -18.062 1 89.88 318 GLY A O 1
ATOM 2499 N N . GLU A 1 319 ? 1.577 4.992 -16.312 1 94 319 GLU A N 1
ATOM 2500 C CA . GLU A 1 319 ? 2.793 4.395 -16.859 1 94 319 GLU A CA 1
ATOM 2501 C C . GLU A 1 319 ? 2.48 3.523 -18.078 1 94 319 GLU A C 1
ATOM 2503 O O . GLU A 1 319 ? 3.277 3.443 -19.016 1 94 319 GLU A O 1
ATOM 2508 N N . LYS A 1 320 ? 1.344 2.801 -18.047 1 93.56 320 LYS A N 1
ATOM 2509 C CA . LYS A 1 320 ? 0.919 2.045 -19.219 1 93.56 320 LYS A CA 1
ATOM 2510 C C . LYS A 1 320 ? 0.79 2.953 -20.438 1 93.56 320 LYS A C 1
ATOM 2512 O O . LYS A 1 320 ? 1.202 2.582 -21.547 1 93.56 320 LYS A O 1
ATOM 2517 N N . SER A 1 321 ? 0.232 4.156 -20.188 1 92.12 321 SER A N 1
ATOM 2518 C CA . SER A 1 321 ? 0.09 5.133 -21.266 1 92.12 321 SER A CA 1
ATOM 2519 C C . SER A 1 321 ? 1.451 5.605 -21.766 1 92.12 321 SER A C 1
ATOM 2521 O O . SER A 1 321 ? 1.659 5.754 -22.969 1 92.12 321 SER A O 1
ATOM 2523 N N . ILE A 1 322 ? 2.312 5.832 -20.906 1 93.38 322 ILE A N 1
ATOM 2524 C CA . ILE A 1 322 ? 3.656 6.277 -21.25 1 93.38 322 ILE A CA 1
ATOM 2525 C C . ILE A 1 322 ? 4.375 5.18 -22.031 1 93.38 322 ILE A C 1
ATOM 2527 O O . ILE A 1 322 ? 5.008 5.449 -23.047 1 93.38 322 ILE A O 1
ATOM 2531 N N . ALA A 1 323 ? 4.348 3.939 -21.531 1 95.94 323 ALA A N 1
ATOM 2532 C CA . ALA A 1 323 ? 4.969 2.805 -22.219 1 95.94 323 ALA A CA 1
ATOM 2533 C C . ALA A 1 323 ? 4.438 2.662 -23.641 1 95.94 323 ALA A C 1
ATOM 2535 O O . ALA A 1 323 ? 5.211 2.451 -24.578 1 95.94 323 ALA A O 1
ATOM 2536 N N . LYS A 1 324 ? 3.172 2.82 -23.828 1 94.75 324 LYS A N 1
ATOM 2537 C CA . LYS A 1 324 ? 2.549 2.74 -25.156 1 94.75 324 LYS A CA 1
ATOM 2538 C C . LYS A 1 324 ? 3.078 3.832 -26.078 1 94.75 324 LYS A C 1
ATOM 2540 O O . LYS A 1 324 ? 3.387 3.57 -27.25 1 94.75 324 LYS A O 1
ATOM 2545 N N . SER A 1 325 ? 3.137 5.027 -25.578 1 95.81 325 SER A N 1
ATOM 2546 C CA . SER A 1 325 ? 3.621 6.152 -26.359 1 95.81 325 SER A CA 1
ATOM 2547 C C . SER A 1 325 ? 5.078 5.957 -26.766 1 95.81 325 SER A C 1
ATOM 2549 O O . SER A 1 325 ? 5.492 6.418 -27.844 1 95.81 325 SER A O 1
ATOM 2551 N N . ARG A 1 326 ? 5.867 5.242 -26.016 1 96.56 326 ARG A N 1
ATOM 2552 C CA . ARG A 1 326 ? 7.277 5.004 -26.281 1 96.56 326 ARG A CA 1
ATOM 2553 C C . ARG A 1 326 ? 7.469 3.729 -27.094 1 96.56 326 ARG A C 1
ATOM 2555 O O . ARG A 1 326 ? 8.578 3.432 -27.547 1 96.56 326 ARG A O 1
ATOM 2562 N N . GLY A 1 327 ? 6.453 2.943 -27.25 1 96.31 327 GLY A N 1
ATOM 2563 C CA . GLY A 1 327 ? 6.52 1.7 -28 1 96.31 327 GLY A CA 1
ATOM 2564 C C . GLY A 1 327 ? 7.238 0.592 -27.25 1 96.31 327 GLY A C 1
ATOM 2565 O O . GLY A 1 327 ? 7.906 -0.245 -27.859 1 96.31 327 GLY A O 1
ATOM 2566 N N . ILE A 1 328 ? 7.168 0.641 -25.906 1 95.62 328 ILE A N 1
ATOM 2567 C CA . ILE A 1 328 ? 7.773 -0.407 -25.094 1 95.62 328 ILE A CA 1
ATOM 2568 C C . ILE A 1 328 ? 6.703 -1.064 -24.219 1 95.62 328 ILE A C 1
ATOM 2570 O O . ILE A 1 328 ? 5.578 -0.568 -24.125 1 95.62 328 ILE A O 1
ATOM 2574 N N . SER A 1 329 ? 7.066 -2.197 -23.625 1 94.44 329 SER A N 1
ATOM 2575 C CA . SER A 1 329 ? 6.102 -2.857 -22.75 1 94.44 329 SER A CA 1
ATOM 2576 C C . SER A 1 329 ? 6.062 -2.193 -21.375 1 94.44 329 SER A C 1
ATOM 2578 O O . SER A 1 329 ? 7.012 -1.52 -20.984 1 94.44 329 SER A O 1
ATOM 2580 N N . ILE A 1 330 ? 4.965 -2.348 -20.656 1 95.81 330 ILE A N 1
ATOM 2581 C CA . ILE A 1 330 ? 4.844 -1.832 -19.297 1 95.81 330 ILE A CA 1
ATOM 2582 C C . ILE A 1 330 ? 5.914 -2.459 -18.422 1 95.81 330 ILE A C 1
ATOM 2584 O O . ILE A 1 330 ? 6.43 -1.811 -17.5 1 95.81 330 ILE A O 1
ATOM 2588 N N . TYR A 1 331 ? 6.363 -3.656 -18.734 1 95.25 331 TYR A N 1
ATOM 2589 C CA . TYR A 1 331 ? 7.387 -4.352 -17.953 1 95.25 331 TYR A CA 1
ATOM 2590 C C . TYR A 1 331 ? 8.75 -3.711 -18.156 1 95.25 331 TYR A C 1
ATOM 2592 O O . TYR A 1 331 ? 9.539 -3.6 -17.219 1 95.25 331 TYR A O 1
ATOM 2600 N N . ASP A 1 332 ? 8.969 -3.312 -19.375 1 96.62 332 ASP A N 1
ATOM 2601 C CA . ASP A 1 332 ? 10.211 -2.594 -19.656 1 96.62 332 ASP A CA 1
ATOM 2602 C C . ASP A 1 332 ? 10.289 -1.303 -18.844 1 96.62 332 ASP A C 1
ATOM 2604 O O . ASP A 1 332 ? 11.344 -0.975 -18.281 1 96.62 332 ASP A O 1
ATOM 2608 N N . LEU A 1 333 ? 9.219 -0.625 -18.875 1 97.38 333 LEU A N 1
ATOM 2609 C CA . LEU A 1 333 ? 9.18 0.624 -18.125 1 97.38 333 LEU A CA 1
ATOM 2610 C C . LEU A 1 333 ? 9.352 0.366 -16.641 1 97.38 333 LEU A C 1
ATOM 2612 O O . LEU A 1 333 ? 10.031 1.127 -15.945 1 97.38 333 LEU A O 1
ATOM 2616 N N . CYS A 1 334 ? 8.695 -0.662 -16.078 1 97.81 334 CYS A N 1
ATOM 2617 C CA . CYS A 1 334 ? 8.883 -1.042 -14.672 1 97.81 334 CYS A CA 1
ATOM 2618 C C . CYS A 1 334 ? 10.352 -1.3 -14.375 1 97.81 334 CYS A C 1
ATOM 2620 O O . CYS A 1 334 ? 10.867 -0.856 -13.344 1 97.81 334 CYS A O 1
ATOM 2622 N N . ASN A 1 335 ? 11.039 -1.967 -15.25 1 97.88 335 ASN A N 1
ATOM 2623 C CA . ASN A 1 335 ? 12.461 -2.24 -15.078 1 97.88 335 ASN A CA 1
ATOM 2624 C C . ASN A 1 335 ? 13.273 -0.95 -15 1 97.88 335 ASN A C 1
ATOM 2626 O O . ASN A 1 335 ? 14.188 -0.835 -14.188 1 97.88 335 ASN A O 1
ATOM 2630 N N . GLU A 1 336 ? 12.922 -0.048 -15.867 1 97.75 336 GLU A N 1
ATOM 2631 C CA . GLU A 1 336 ? 13.602 1.242 -15.867 1 97.75 336 GLU A CA 1
ATOM 2632 C C . GLU A 1 336 ? 13.383 1.977 -14.547 1 97.75 336 GLU A C 1
ATOM 2634 O O . GLU A 1 336 ? 14.32 2.547 -13.984 1 97.75 336 GLU A O 1
ATOM 2639 N N . MET A 1 337 ? 12.172 1.99 -14.125 1 97.38 337 MET A N 1
ATOM 2640 C CA . MET A 1 337 ? 11.82 2.678 -12.883 1 97.38 337 MET A CA 1
ATOM 2641 C C . MET A 1 337 ? 12.578 2.092 -11.703 1 97.38 337 MET A C 1
ATOM 2643 O O . MET A 1 337 ? 13.094 2.832 -10.859 1 97.38 337 MET A O 1
ATOM 2647 N N . VAL A 1 338 ? 12.664 0.751 -11.594 1 97.81 338 VAL A N 1
ATOM 2648 C CA . VAL A 1 338 ? 13.367 0.081 -10.508 1 97.81 338 VAL A CA 1
ATOM 2649 C C . VAL A 1 338 ? 14.867 0.349 -10.617 1 97.81 338 VAL A C 1
ATOM 2651 O O . VAL A 1 338 ? 15.531 0.595 -9.609 1 97.81 338 VAL A O 1
ATOM 2654 N N . ALA A 1 339 ? 15.383 0.331 -11.844 1 97.06 339 ALA A N 1
ATOM 2655 C CA . ALA A 1 339 ? 16.812 0.568 -12.078 1 97.06 339 ALA A CA 1
ATOM 2656 C C . ALA A 1 339 ? 17.203 1.992 -11.688 1 97.06 339 ALA A C 1
ATOM 2658 O O . ALA A 1 339 ? 18.359 2.258 -11.359 1 97.06 339 ALA A O 1
ATOM 2659 N N . ASP A 1 340 ? 16.219 2.934 -11.672 1 96.12 340 ASP A N 1
ATOM 2660 C CA . ASP A 1 340 ? 16.453 4.332 -11.336 1 96.12 340 ASP A CA 1
ATOM 2661 C C . ASP A 1 340 ? 16.484 4.539 -9.82 1 96.12 340 ASP A C 1
ATOM 2663 O O . ASP A 1 340 ? 16.641 5.664 -9.344 1 96.12 340 ASP A O 1
ATOM 2667 N N . THR A 1 341 ? 16.281 3.531 -9.055 1 95.5 341 THR A N 1
ATOM 2668 C CA . THR A 1 341 ? 16.391 3.576 -7.605 1 95.5 341 THR A CA 1
ATOM 2669 C C . THR A 1 341 ? 17.594 2.754 -7.125 1 95.5 341 THR A C 1
ATOM 2671 O O . THR A 1 341 ? 18.141 1.965 -7.891 1 95.5 341 THR A O 1
ATOM 2674 N N . LYS A 1 342 ? 18.031 2.951 -5.871 1 94.44 342 LYS A N 1
ATOM 2675 C CA . LYS A 1 342 ? 19.031 2.127 -5.199 1 94.44 342 LYS A CA 1
ATOM 2676 C C . LYS A 1 342 ? 18.422 1.388 -4.008 1 94.44 342 LYS A C 1
ATOM 2678 O O . LYS A 1 342 ? 17.516 1.898 -3.35 1 94.44 342 LYS A O 1
ATOM 2683 N N . PRO A 1 343 ? 18.891 0.177 -3.742 1 93.44 343 PRO A N 1
ATOM 2684 C CA . PRO A 1 343 ? 18.312 -0.615 -2.656 1 93.44 343 PRO A CA 1
ATOM 2685 C C . PRO A 1 343 ? 18.406 0.078 -1.3 1 93.44 343 PRO A C 1
ATOM 2687 O O . PRO A 1 343 ? 17.547 -0.12 -0.437 1 93.44 343 PRO A O 1
ATOM 2690 N N . GLU A 1 344 ? 19.375 0.956 -1.113 1 92.56 344 GLU A N 1
ATOM 2691 C CA . GLU A 1 344 ? 19.594 1.568 0.193 1 92.56 344 GLU A CA 1
ATOM 2692 C C . GLU A 1 344 ? 18.703 2.795 0.385 1 92.56 344 GLU A C 1
ATOM 2694 O O . GLU A 1 344 ? 18.578 3.307 1.499 1 92.56 344 GLU A O 1
ATOM 2699 N N . GLU A 1 345 ? 18.031 3.26 -0.665 1 90.44 345 GLU A N 1
ATOM 2700 C CA . GLU A 1 345 ? 17.266 4.504 -0.642 1 90.44 345 GLU A CA 1
ATOM 2701 C C . GLU A 1 345 ? 16 4.355 0.196 1 90.44 345 GLU A C 1
ATOM 2703 O O . GLU A 1 345 ? 15.484 5.34 0.737 1 90.44 345 GLU A O 1
ATOM 2708 N N . SER A 1 346 ? 15.461 3.109 0.219 1 92 346 SER A N 1
ATOM 2709 C CA . SER A 1 346 ? 14.156 2.9 0.829 1 92 346 SER A CA 1
ATOM 2710 C C . SER A 1 346 ? 14.109 1.593 1.612 1 92 346 SER A C 1
ATOM 2712 O O . SER A 1 346 ? 14.695 0.591 1.189 1 92 346 SER A O 1
ATOM 2714 N N . ASP A 1 347 ? 13.391 1.614 2.697 1 91.62 347 ASP A N 1
ATOM 2715 C CA . ASP A 1 347 ? 13.25 0.43 3.539 1 91.62 347 ASP A CA 1
ATOM 2716 C C . ASP A 1 347 ? 11.812 -0.091 3.527 1 91.62 347 ASP A C 1
ATOM 2718 O O . ASP A 1 347 ? 11.414 -0.838 4.422 1 91.62 347 ASP A O 1
ATOM 2722 N N . VAL A 1 348 ? 11.078 0.366 2.52 1 96.94 348 VAL A N 1
ATOM 2723 C CA . VAL A 1 348 ? 9.703 -0.11 2.402 1 96.94 348 VAL A CA 1
ATOM 2724 C C . VAL A 1 348 ? 9.695 -1.618 2.166 1 96.94 348 VAL A C 1
ATOM 2726 O O . VAL A 1 348 ? 10.492 -2.131 1.373 1 96.94 348 VAL A O 1
ATOM 2729 N N . ILE A 1 349 ? 8.891 -2.305 2.871 1 97.81 349 ILE A N 1
ATOM 2730 C CA . ILE A 1 349 ? 8.742 -3.748 2.729 1 97.81 349 ILE A CA 1
ATOM 2731 C C . ILE A 1 349 ? 7.383 -4.066 2.111 1 97.81 349 ILE A C 1
ATOM 2733 O O . ILE A 1 349 ? 6.367 -3.494 2.506 1 97.81 349 ILE A O 1
ATOM 2737 N N . PHE A 1 350 ? 7.414 -4.906 1.14 1 98.44 350 PHE A N 1
ATOM 2738 C CA . PHE A 1 350 ? 6.203 -5.48 0.567 1 98.44 350 PHE A CA 1
ATOM 2739 C C . PHE A 1 350 ? 6.148 -6.984 0.816 1 98.44 350 PHE A C 1
ATOM 2741 O O . PHE A 1 350 ? 7.07 -7.715 0.454 1 98.44 350 PHE A O 1
ATOM 2748 N N . PHE A 1 351 ? 5.125 -7.461 1.469 1 98.25 351 PHE A N 1
ATOM 2749 C CA . PHE A 1 351 ? 4.887 -8.898 1.588 1 98.25 351 PHE A CA 1
ATOM 2750 C C . PHE A 1 351 ? 4.012 -9.398 0.445 1 98.25 351 PHE A C 1
ATOM 2752 O O . PHE A 1 351 ? 2.84 -9.023 0.347 1 98.25 351 PHE A O 1
ATOM 2759 N N . PRO A 1 352 ? 4.574 -10.219 -0.427 1 97.5 352 PRO A N 1
ATOM 2760 C CA . PRO A 1 352 ? 3.85 -10.625 -1.636 1 97.5 352 PRO A CA 1
ATOM 2761 C C . PRO A 1 352 ? 2.797 -11.695 -1.361 1 97.5 352 PRO A C 1
ATOM 2763 O O . PRO A 1 352 ? 2.787 -12.742 -2.02 1 97.5 352 PRO A O 1
ATOM 2766 N N . PHE A 1 353 ? 1.775 -11.445 -0.541 1 96.5 353 PHE A N 1
ATOM 2767 C CA . PHE A 1 353 ? 0.804 -12.438 -0.089 1 96.5 353 PHE A CA 1
ATOM 2768 C C . PHE A 1 353 ? -0.595 -12.086 -0.582 1 96.5 353 PHE A C 1
ATOM 2770 O O . PHE A 1 353 ? -1.586 -12.367 0.096 1 96.5 353 PHE A O 1
ATOM 2777 N N . LEU A 1 354 ? -0.686 -11.398 -1.712 1 93.81 354 LEU A N 1
ATOM 2778 C CA . LEU A 1 354 ? -1.978 -11.008 -2.268 1 93.81 354 LEU A CA 1
ATOM 2779 C C . LEU A 1 354 ? -2.861 -12.227 -2.494 1 93.81 354 LEU A C 1
ATOM 2781 O O . LEU A 1 354 ? -4.09 -12.133 -2.426 1 93.81 354 LEU A O 1
ATOM 2785 N N . PHE A 1 355 ? -2.193 -13.352 -2.766 1 88.81 355 PHE A N 1
ATOM 2786 C CA . PHE A 1 355 ? -2.906 -14.602 -3.016 1 88.81 355 PHE A CA 1
ATOM 2787 C C . PHE A 1 355 ? -2.703 -15.578 -1.866 1 88.81 355 PHE A C 1
ATOM 2789 O O . PHE A 1 355 ? -2.918 -16.781 -2.023 1 88.81 355 PHE A O 1
ATOM 2796 N N . GLY A 1 356 ? -2.223 -15.055 -0.77 1 88.75 356 GLY A N 1
ATOM 2797 C CA . GLY A 1 356 ? -1.938 -15.898 0.377 1 88.75 356 GLY A CA 1
ATOM 2798 C C . GLY A 1 356 ? -0.538 -16.484 0.356 1 88.75 356 GLY A C 1
ATOM 2799 O O . GLY A 1 356 ? 0.284 -16.109 -0.482 1 88.75 356 GLY A O 1
ATOM 2800 N N . SER A 1 357 ? -0.239 -17.203 1.362 1 89.25 357 SER A N 1
ATOM 2801 C CA . SER A 1 357 ? 1.048 -17.875 1.501 1 89.25 357 SER A CA 1
ATOM 2802 C C . SER A 1 357 ? 0.875 -19.297 2.047 1 89.25 357 SER A C 1
ATOM 2804 O O . SER A 1 357 ? 0.034 -19.531 2.916 1 89.25 357 SER A O 1
ATOM 2806 N N . ASN A 1 358 ? 1.655 -20.141 1.497 1 86.81 358 ASN A N 1
ATOM 2807 C CA . ASN A 1 358 ? 1.643 -21.5 2.014 1 86.81 358 ASN A CA 1
ATOM 2808 C C . ASN A 1 358 ? 2.57 -21.656 3.217 1 86.81 358 ASN A C 1
ATOM 2810 O O . ASN A 1 358 ? 2.561 -22.688 3.885 1 86.81 358 ASN A O 1
ATOM 2814 N N . THR A 1 359 ? 3.322 -20.656 3.473 1 82.12 359 THR A N 1
ATOM 2815 C CA . THR A 1 359 ? 4.312 -20.75 4.539 1 82.12 359 THR A CA 1
ATOM 2816 C C . THR A 1 359 ? 3.881 -19.922 5.75 1 82.12 359 THR A C 1
ATOM 2818 O O . THR A 1 359 ? 4.316 -20.188 6.871 1 82.12 359 THR A O 1
ATOM 2821 N N . VAL A 1 360 ? 3.115 -18.953 5.5 1 82.25 360 VAL A N 1
ATOM 2822 C CA . VAL A 1 360 ? 2.688 -18.062 6.574 1 82.25 360 VAL A CA 1
ATOM 2823 C C . VAL A 1 360 ? 1.164 -18.062 6.668 1 82.25 360 VAL A C 1
ATOM 2825 O O . VAL A 1 360 ? 0.483 -17.516 5.793 1 82.25 360 VAL A O 1
ATOM 2828 N N . ALA A 1 361 ? 0.689 -18.562 7.742 1 79.06 361 ALA A N 1
ATOM 2829 C CA . ALA A 1 361 ? -0.753 -18.703 7.926 1 79.06 361 ALA A CA 1
ATOM 2830 C C . ALA A 1 361 ? -1.436 -17.344 8.008 1 79.06 361 ALA A C 1
ATOM 2832 O O . ALA A 1 361 ? -0.92 -16.422 8.641 1 79.06 361 ALA A O 1
ATOM 2833 N N . ASN A 1 362 ? -2.488 -17.125 7.336 1 84.81 362 ASN A N 1
ATOM 2834 C CA . ASN A 1 362 ? -3.379 -15.969 7.414 1 84.81 362 ASN A CA 1
ATOM 2835 C C . ASN A 1 362 ? -2.723 -14.711 6.848 1 84.81 362 ASN A C 1
ATOM 2837 O O . ASN A 1 362 ? -3.209 -13.602 7.062 1 84.81 362 ASN A O 1
ATOM 2841 N N . ALA A 1 363 ? -1.605 -14.945 6.25 1 92.12 363 ALA A N 1
ATOM 2842 C CA . ALA A 1 363 ? -0.847 -13.797 5.77 1 92.12 363 ALA A CA 1
ATOM 2843 C C . ALA A 1 363 ? -1.582 -13.094 4.633 1 92.12 363 ALA A C 1
ATOM 2845 O O . ALA A 1 363 ? -2.18 -13.742 3.771 1 92.12 363 ALA A O 1
ATOM 2846 N N . THR A 1 364 ? -1.698 -11.812 4.711 1 94.75 364 THR A N 1
ATOM 2847 C CA . THR A 1 364 ? -2.148 -10.938 3.635 1 94.75 364 THR A CA 1
ATOM 2848 C C . THR A 1 364 ? -1.035 -9.984 3.217 1 94.75 364 THR A C 1
ATOM 2850 O O . THR A 1 364 ? -0.009 -9.883 3.893 1 94.75 364 THR A O 1
ATOM 2853 N N . SER A 1 365 ? -1.202 -9.414 2.096 1 96.88 365 SER A N 1
ATOM 2854 C CA . SER A 1 365 ? -0.167 -8.508 1.604 1 96.88 365 SER A CA 1
ATOM 2855 C C . SER A 1 365 ? -0.171 -7.191 2.375 1 96.88 365 SER A C 1
ATOM 2857 O O . SER A 1 365 ? -1.181 -6.824 2.979 1 96.88 365 SER A O 1
ATOM 2859 N N . CYS A 1 366 ? 0.981 -6.602 2.416 1 97.06 366 CYS A N 1
ATOM 2860 C CA . CYS A 1 366 ? 1.192 -5.363 3.16 1 97.06 366 CYS A CA 1
ATOM 2861 C C . CYS A 1 366 ? 2.279 -4.516 2.512 1 97.06 366 CYS A C 1
ATOM 2863 O O . CYS A 1 366 ? 3.229 -5.051 1.936 1 97.06 366 CYS A O 1
ATOM 2865 N N . PHE A 1 367 ? 2.125 -3.219 2.582 1 97.94 367 PHE A N 1
ATOM 2866 C CA . PHE A 1 367 ? 3.227 -2.266 2.51 1 97.94 367 PHE A CA 1
ATOM 2867 C C . PHE A 1 367 ? 3.537 -1.689 3.887 1 97.94 367 PHE A C 1
ATOM 2869 O O . PHE A 1 367 ? 2.648 -1.156 4.555 1 97.94 367 PHE A O 1
ATOM 2876 N N . ILE A 1 368 ? 4.707 -1.79 4.363 1 97.75 368 ILE A N 1
ATOM 2877 C CA . ILE A 1 368 ? 5.125 -1.281 5.668 1 97.75 368 ILE A CA 1
ATOM 2878 C C . ILE A 1 368 ? 6.316 -0.342 5.492 1 97.75 368 ILE A C 1
ATOM 2880 O O . ILE A 1 368 ? 7.238 -0.633 4.727 1 97.75 368 ILE A O 1
ATOM 2884 N N . GLY A 1 369 ? 6.289 0.771 6.141 1 96.56 369 GLY A N 1
ATOM 2885 C CA . GLY A 1 369 ? 7.426 1.681 6.133 1 96.56 369 GLY A CA 1
ATOM 2886 C C . GLY A 1 369 ? 7.258 2.834 5.16 1 96.56 369 GLY A C 1
ATOM 2887 O O . GLY A 1 369 ? 8.242 3.43 4.723 1 96.56 369 GLY A O 1
ATOM 2888 N N . LEU A 1 370 ? 6.07 3.195 4.781 1 96.31 370 LEU A N 1
ATOM 2889 C CA . LEU A 1 370 ? 5.793 4.25 3.812 1 96.31 370 LEU A CA 1
ATOM 2890 C C . LEU A 1 370 ? 5.961 5.629 4.449 1 96.31 370 LEU A C 1
ATOM 2892 O O . LEU A 1 370 ? 5.48 5.867 5.559 1 96.31 370 LEU A O 1
ATOM 2896 N N . ASN A 1 371 ? 6.613 6.48 3.801 1 92.56 371 ASN A N 1
ATOM 2897 C CA . ASN A 1 371 ? 6.762 7.891 4.148 1 92.56 371 ASN A CA 1
ATOM 2898 C C . ASN A 1 371 ? 6.309 8.797 3.008 1 92.56 371 ASN A C 1
ATOM 2900 O O . ASN A 1 371 ? 6.156 8.344 1.871 1 92.56 371 ASN A O 1
ATOM 2904 N N . ASN A 1 372 ? 6.16 10.039 3.295 1 89.69 372 ASN A N 1
ATOM 2905 C CA . ASN A 1 372 ? 5.586 10.992 2.35 1 89.69 372 ASN A CA 1
ATOM 2906 C C . ASN A 1 372 ? 6.488 11.188 1.135 1 89.69 372 ASN A C 1
ATOM 2908 O O . ASN A 1 372 ? 6.027 11.625 0.078 1 89.69 372 ASN A O 1
ATOM 2912 N N . TRP A 1 373 ? 7.809 10.922 1.239 1 89.06 373 TRP A N 1
ATOM 2913 C CA . TRP A 1 373 ? 8.742 11.188 0.153 1 89.06 373 TRP A CA 1
ATOM 2914 C C . TRP A 1 373 ? 8.797 10.023 -0.825 1 89.06 373 TRP A C 1
ATOM 2916 O O . TRP A 1 373 ? 9.352 10.141 -1.919 1 89.06 373 TRP A O 1
ATOM 2926 N N . HIS A 1 374 ? 8.266 8.859 -0.41 1 93 374 HIS A N 1
ATOM 2927 C CA . HIS A 1 374 ? 8.281 7.711 -1.303 1 93 374 HIS A CA 1
ATOM 2928 C C . HIS A 1 374 ? 7.465 7.98 -2.564 1 93 374 HIS A C 1
ATOM 2930 O O . HIS A 1 374 ? 6.379 8.555 -2.496 1 93 374 HIS A O 1
ATOM 2936 N N . GLU A 1 375 ? 8.039 7.652 -3.625 1 92.44 375 GLU A N 1
ATOM 2937 C CA . GLU A 1 375 ? 7.383 7.703 -4.93 1 92.44 375 GLU A CA 1
ATOM 2938 C C . GLU A 1 375 ? 6.984 6.309 -5.406 1 92.44 375 GLU A C 1
ATOM 2940 O O . GLU A 1 375 ? 7.355 5.309 -4.785 1 92.44 375 GLU A O 1
ATOM 2945 N N . LYS A 1 376 ? 6.289 6.309 -6.48 1 94.56 376 LYS A N 1
ATOM 2946 C CA . LYS A 1 376 ? 5.805 5.059 -7.062 1 94.56 376 LYS A CA 1
ATOM 2947 C C . LYS A 1 376 ? 6.957 4.094 -7.328 1 94.56 376 LYS A C 1
ATOM 2949 O O . LYS A 1 376 ? 6.82 2.885 -7.129 1 94.56 376 LYS A O 1
ATOM 2954 N N . LYS A 1 377 ? 8.117 4.598 -7.824 1 96.06 377 LYS A N 1
ATOM 2955 C CA . LYS A 1 377 ? 9.25 3.746 -8.164 1 96.06 377 LYS A CA 1
ATOM 2956 C C . LYS A 1 377 ? 9.812 3.053 -6.926 1 96.06 377 LYS A C 1
ATOM 2958 O O . LYS A 1 377 ? 10.32 1.934 -7.008 1 96.06 377 LYS A O 1
ATOM 2963 N N . HIS A 1 378 ? 9.672 3.67 -5.746 1 96.5 378 HIS A N 1
ATOM 2964 C CA . HIS A 1 378 ? 10.133 3.059 -4.504 1 96.5 378 HIS A CA 1
ATOM 2965 C C . HIS A 1 378 ? 9.25 1.882 -4.109 1 96.5 378 HIS A C 1
ATOM 2967 O O . HIS A 1 378 ? 9.742 0.858 -3.631 1 96.5 378 HIS A O 1
ATOM 2973 N N . LEU A 1 379 ? 7.93 2.037 -4.316 1 97.56 379 LEU A N 1
ATOM 2974 C CA . LEU A 1 379 ? 7 0.95 -4.023 1 97.56 379 LEU A CA 1
ATOM 2975 C C . LEU A 1 379 ? 7.191 -0.207 -5 1 97.56 379 LEU A C 1
ATOM 2977 O O . LEU A 1 379 ? 7.141 -1.373 -4.602 1 97.56 379 LEU A O 1
ATOM 2981 N N . LEU A 1 380 ? 7.418 0.201 -6.242 1 97.69 380 LEU A N 1
ATOM 2982 C CA . LEU A 1 380 ? 7.668 -0.825 -7.246 1 97.69 380 LEU A CA 1
ATOM 2983 C C . LEU A 1 380 ? 8.906 -1.643 -6.891 1 97.69 380 LEU A C 1
ATOM 2985 O O . LEU A 1 380 ? 8.898 -2.871 -6.996 1 97.69 380 LEU A O 1
ATOM 2989 N N . ARG A 1 381 ? 9.984 -1.038 -6.48 1 97.94 381 ARG A N 1
ATOM 2990 C CA . ARG A 1 381 ? 11.172 -1.769 -6.055 1 97.94 381 ARG A CA 1
ATOM 2991 C C . ARG A 1 381 ? 10.859 -2.684 -4.875 1 97.94 381 ARG A C 1
ATOM 2993 O O . ARG A 1 381 ? 11.359 -3.809 -4.805 1 97.94 381 ARG A O 1
ATOM 3000 N N . ALA A 1 382 ? 10.047 -2.182 -3.949 1 98.31 382 ALA A N 1
ATOM 3001 C CA . ALA A 1 382 ? 9.656 -3.01 -2.811 1 98.31 382 ALA A CA 1
ATOM 3002 C C . ALA A 1 382 ? 8.938 -4.27 -3.27 1 98.31 382 ALA A C 1
ATOM 3004 O O . ALA A 1 382 ? 9.109 -5.344 -2.686 1 98.31 382 ALA A O 1
ATOM 3005 N N . VAL A 1 383 ? 8.094 -4.148 -4.293 1 98.38 383 VAL A N 1
ATOM 3006 C CA . VAL A 1 383 ? 7.391 -5.301 -4.848 1 98.38 383 VAL A CA 1
ATOM 3007 C C . VAL A 1 383 ? 8.398 -6.293 -5.422 1 98.38 383 VAL A C 1
ATOM 3009 O O . VAL A 1 383 ? 8.344 -7.488 -5.129 1 98.38 383 VAL A O 1
ATOM 3012 N N . TYR A 1 384 ? 9.383 -5.77 -6.215 1 98.12 384 TYR A N 1
ATOM 3013 C CA . TYR A 1 384 ? 10.4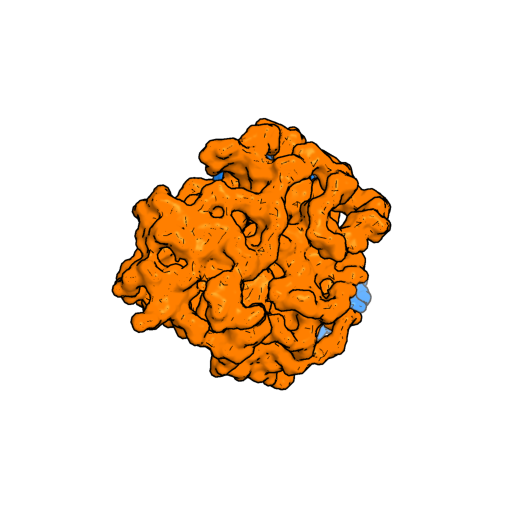3 -6.609 -6.777 1 98.12 384 TYR A CA 1
ATOM 3014 C C . TYR A 1 384 ? 11.195 -7.344 -5.676 1 98.12 384 TYR A C 1
ATOM 3016 O O . TYR A 1 384 ? 11.336 -8.57 -5.723 1 98.12 384 TYR A O 1
ATOM 3024 N N . GLU A 1 385 ? 11.633 -6.602 -4.707 1 98.25 385 GLU A N 1
ATOM 3025 C CA . GLU A 1 385 ? 12.406 -7.164 -3.611 1 98.25 385 GLU A CA 1
ATOM 3026 C C . GLU A 1 385 ? 11.586 -8.164 -2.805 1 98.25 385 GLU A C 1
ATOM 3028 O O . GLU A 1 385 ? 12.078 -9.227 -2.434 1 98.25 385 GLU A O 1
ATOM 3033 N N . GLY A 1 386 ? 10.32 -7.766 -2.541 1 98.25 386 GLY A N 1
ATOM 3034 C CA . GLY A 1 386 ? 9.453 -8.648 -1.775 1 98.25 386 GLY A CA 1
ATOM 3035 C C . GLY A 1 386 ? 9.281 -10.016 -2.408 1 98.25 386 GLY A C 1
ATOM 3036 O O . GLY A 1 386 ? 9.297 -11.031 -1.711 1 98.25 386 GLY A O 1
ATOM 3037 N N . ILE A 1 387 ? 9.164 -10.055 -3.67 1 97.88 387 ILE A N 1
ATOM 3038 C CA . ILE A 1 387 ? 9.008 -11.305 -4.406 1 97.88 387 ILE A CA 1
ATOM 3039 C C . ILE A 1 387 ? 10.297 -12.117 -4.32 1 97.88 387 ILE A C 1
ATOM 3041 O O . ILE A 1 387 ? 10.266 -13.32 -4.031 1 97.88 387 ILE A O 1
ATOM 3045 N N . VAL A 1 388 ? 11.469 -11.484 -4.508 1 98.19 388 VAL A N 1
ATOM 3046 C CA . VAL A 1 388 ? 12.75 -12.164 -4.406 1 98.19 388 VAL A CA 1
ATOM 3047 C C . VAL A 1 388 ? 12.93 -12.727 -2.998 1 98.19 388 VAL A C 1
ATOM 3049 O O . VAL A 1 388 ? 13.352 -13.875 -2.828 1 98.19 388 VAL A O 1
ATOM 3052 N N . PHE A 1 389 ? 12.586 -11.93 -1.998 1 98.06 389 PHE A N 1
ATOM 3053 C CA . PHE A 1 389 ? 12.727 -12.352 -0.612 1 98.06 389 PHE A CA 1
ATOM 3054 C C . PHE A 1 389 ? 11.797 -13.523 -0.306 1 98.06 389 PHE A C 1
ATOM 3056 O O . PHE A 1 389 ? 12.133 -14.398 0.491 1 98.06 389 PHE A O 1
ATOM 3063 N N . GLY A 1 390 ? 10.617 -13.477 -0.928 1 96.81 390 GLY A N 1
ATOM 3064 C CA . GLY A 1 390 ? 9.742 -14.633 -0.818 1 96.81 390 GLY A CA 1
ATOM 3065 C C . GLY A 1 390 ? 10.367 -15.914 -1.341 1 96.81 390 GLY A C 1
ATOM 3066 O O . GLY A 1 390 ? 10.281 -16.953 -0.7 1 96.81 390 GLY A O 1
ATOM 3067 N N . HIS A 1 391 ? 11.008 -15.844 -2.482 1 97.62 391 HIS A N 1
ATOM 3068 C CA . HIS A 1 391 ? 11.734 -16.984 -3.027 1 97.62 391 HIS A CA 1
ATOM 3069 C C . HIS A 1 391 ? 12.867 -17.406 -2.094 1 97.62 391 HIS A C 1
ATOM 3071 O O . HIS A 1 391 ? 13.055 -18.609 -1.851 1 97.62 391 HIS A O 1
ATOM 3077 N N . MET A 1 392 ? 13.594 -16.453 -1.563 1 97.25 392 MET A N 1
ATOM 3078 C CA . MET A 1 392 ? 14.703 -16.75 -0.666 1 97.25 392 MET A CA 1
ATOM 3079 C C . MET A 1 392 ? 14.227 -17.5 0.572 1 97.25 392 MET A C 1
ATOM 3081 O O . MET A 1 392 ? 14.883 -18.438 1.034 1 97.25 392 MET A O 1
ATOM 3085 N N . TYR A 1 393 ? 13.133 -17.062 1.041 1 96.38 393 TYR A N 1
ATOM 3086 C CA . TYR A 1 393 ? 12.562 -17.719 2.217 1 96.38 393 TYR A CA 1
ATOM 3087 C C . TYR A 1 393 ? 12.273 -19.188 1.947 1 96.38 393 TYR A C 1
ATOM 3089 O O . TYR A 1 393 ? 12.555 -20.047 2.787 1 96.38 393 TYR A O 1
ATOM 3097 N N . HIS A 1 394 ? 11.75 -19.5 0.797 1 96.12 394 HIS A N 1
ATOM 3098 C CA . HIS A 1 394 ? 11.508 -20.875 0.359 1 96.12 394 HIS A CA 1
ATOM 3099 C C . HIS A 1 394 ? 12.812 -21.641 0.187 1 96.12 394 HIS A C 1
ATOM 3101 O O . HIS A 1 394 ? 12.938 -22.781 0.624 1 96.12 394 HIS A O 1
ATOM 3107 N N . ILE A 1 395 ? 13.766 -21.016 -0.426 1 96.69 395 ILE A N 1
ATOM 3108 C CA . ILE A 1 395 ? 15.031 -21.656 -0.753 1 96.69 395 ILE A CA 1
ATOM 3109 C C . ILE A 1 395 ? 15.781 -22 0.532 1 96.69 395 ILE A C 1
ATOM 3111 O O . ILE A 1 395 ? 16.375 -23.078 0.643 1 96.69 395 ILE A O 1
ATOM 3115 N N . GLU A 1 396 ? 15.734 -21.125 1.464 1 95 396 GLU A N 1
ATOM 3116 C CA . GLU A 1 396 ? 16.359 -21.391 2.754 1 95 396 GLU A CA 1
ATOM 3117 C C . GLU A 1 396 ? 15.797 -22.672 3.383 1 95 396 GLU A C 1
ATOM 3119 O O . GLU A 1 396 ? 16.547 -23.453 3.977 1 95 396 GLU A O 1
ATOM 3124 N N . ARG A 1 397 ? 14.531 -22.844 3.26 1 92.88 397 ARG A N 1
ATOM 3125 C CA . ARG A 1 397 ? 13.898 -24.047 3.799 1 92.88 397 ARG A CA 1
ATOM 3126 C C . ARG A 1 397 ? 14.344 -25.297 3.039 1 92.88 397 ARG A C 1
ATOM 3128 O O . ARG A 1 397 ? 14.625 -26.328 3.643 1 92.88 397 ARG A O 1
ATOM 3135 N N . LEU A 1 398 ? 14.445 -25.188 1.768 1 94.56 398 LEU A N 1
ATOM 3136 C CA . LEU A 1 398 ? 14.859 -26.312 0.918 1 94.56 398 LEU A CA 1
ATOM 3137 C C . LEU A 1 398 ? 16.281 -26.75 1.241 1 94.56 398 LEU A C 1
ATOM 3139 O O . LEU A 1 398 ? 16.578 -27.938 1.27 1 94.56 398 LEU A O 1
ATOM 3143 N N . LEU A 1 399 ? 17.078 -25.781 1.499 1 93.75 399 LEU A N 1
ATOM 3144 C CA . LEU A 1 399 ? 18.5 -26.047 1.623 1 93.75 399 LEU A CA 1
ATOM 3145 C C . LEU A 1 399 ? 18.828 -26.656 2.986 1 93.75 399 LEU A C 1
ATOM 3147 O O . LEU A 1 399 ? 19.969 -27.047 3.24 1 93.75 399 LEU A O 1
ATOM 3151 N N . GLN A 1 400 ? 17.828 -26.797 3.805 1 92.94 400 GLN A N 1
ATOM 3152 C CA . GLN A 1 400 ? 18.016 -27.5 5.066 1 92.94 400 GLN A CA 1
ATOM 3153 C C . GLN A 1 400 ? 18.156 -29 4.832 1 92.94 400 GLN A C 1
ATOM 3155 O O . GLN A 1 400 ? 18.625 -29.734 5.715 1 92.94 400 GLN A O 1
ATOM 3160 N N . TYR A 1 401 ? 17.812 -29.438 3.646 1 91.81 401 TYR A N 1
ATOM 3161 C CA . TYR A 1 401 ? 17.719 -30.875 3.408 1 91.81 401 TYR A CA 1
ATOM 3162 C C . TYR A 1 401 ? 18.75 -31.328 2.371 1 91.81 401 TYR A C 1
ATOM 3164 O O . TYR A 1 401 ? 18.688 -32.438 1.877 1 91.81 401 TYR A O 1
ATOM 3172 N N . ARG A 1 402 ? 19.609 -30.438 2.023 1 90.5 402 ARG A N 1
ATOM 3173 C CA . ARG A 1 402 ? 20.656 -30.766 1.052 1 90.5 402 ARG A CA 1
ATOM 3174 C C . ARG A 1 402 ? 21.859 -29.859 1.199 1 90.5 402 ARG A C 1
ATOM 3176 O O . ARG A 1 402 ? 21.812 -28.859 1.927 1 90.5 402 ARG A O 1
ATOM 3183 N N . ASP A 1 403 ? 22.891 -30.25 0.41 1 88.94 403 ASP A N 1
ATOM 3184 C CA . ASP A 1 403 ? 24.062 -29.391 0.351 1 88.94 403 ASP A CA 1
ATOM 3185 C C . ASP A 1 403 ? 23.812 -28.172 -0.54 1 88.94 403 ASP A C 1
ATOM 3187 O O . ASP A 1 403 ? 22.891 -28.172 -1.362 1 88.94 403 ASP A O 1
ATOM 3191 N N . GLN A 1 404 ? 24.594 -27.156 -0.343 1 90.38 404 GLN A N 1
ATOM 3192 C CA . GLN A 1 404 ? 24.5 -25.938 -1.117 1 90.38 404 GLN A CA 1
ATOM 3193 C C . GLN A 1 404 ? 24.688 -26.203 -2.607 1 90.38 404 GLN A C 1
ATOM 3195 O O . GLN A 1 404 ? 25.656 -26.859 -3.004 1 90.38 404 GLN A O 1
ATOM 3200 N N . PRO A 1 405 ? 23.766 -25.703 -3.389 1 93.69 405 PRO A N 1
ATOM 3201 C CA . PRO A 1 405 ? 23.953 -25.844 -4.832 1 93.69 405 PRO A CA 1
ATOM 3202 C C . PRO A 1 405 ? 25.078 -24.969 -5.379 1 93.69 405 PRO A C 1
ATOM 3204 O O . PRO A 1 405 ? 25.484 -24 -4.719 1 93.69 405 PRO A O 1
ATOM 3207 N N . THR A 1 406 ? 25.562 -25.312 -6.527 1 92.38 406 THR A N 1
ATOM 3208 C CA . THR A 1 406 ? 26.656 -24.547 -7.129 1 92.38 406 THR A CA 1
ATOM 3209 C C . THR A 1 406 ? 26.109 -23.422 -7.996 1 92.38 406 THR A C 1
ATOM 3211 O O . THR A 1 406 ? 26.812 -22.438 -8.25 1 92.38 406 THR A O 1
ATOM 3214 N N . ALA A 1 407 ? 24.906 -23.625 -8.484 1 93.75 407 ALA A N 1
ATOM 3215 C CA . ALA A 1 407 ? 24.266 -22.625 -9.328 1 93.75 407 ALA A CA 1
ATOM 3216 C C . ALA A 1 407 ? 22.75 -22.781 -9.312 1 93.75 407 ALA A C 1
ATOM 3218 O O . ALA A 1 407 ? 22.234 -23.812 -8.883 1 93.75 407 ALA A O 1
ATOM 3219 N N . CYS A 1 408 ? 22.125 -21.719 -9.711 1 95.38 408 CYS A N 1
ATOM 3220 C CA . CYS A 1 408 ? 20.688 -21.734 -9.867 1 95.38 408 CYS A CA 1
ATOM 3221 C C . CYS A 1 408 ? 20.281 -21.562 -11.328 1 95.38 408 CYS A C 1
ATOM 3223 O O . CYS A 1 408 ? 20.906 -20.781 -12.047 1 95.38 408 CYS A O 1
ATOM 3225 N N . ARG A 1 409 ? 19.406 -22.375 -11.711 1 94.56 409 ARG A N 1
ATOM 3226 C CA . ARG A 1 409 ? 18.766 -22.156 -13.008 1 94.56 409 ARG A CA 1
ATOM 3227 C C . ARG A 1 409 ? 17.406 -21.5 -12.852 1 94.56 409 ARG A C 1
ATOM 3229 O O . ARG A 1 409 ? 16.578 -21.938 -12.047 1 94.56 409 ARG A O 1
ATOM 3236 N N . ILE A 1 410 ? 17.172 -20.406 -13.562 1 92.44 410 ILE A N 1
ATOM 3237 C CA . ILE A 1 410 ? 15.961 -19.641 -13.305 1 92.44 410 ILE A CA 1
ATOM 3238 C C . ILE A 1 410 ? 15.109 -19.578 -14.57 1 92.44 410 ILE A C 1
ATOM 3240 O O . ILE A 1 410 ? 15.641 -19.438 -15.68 1 92.44 410 ILE A O 1
ATOM 3244 N N . ALA A 1 411 ? 13.75 -19.766 -14.383 1 86.69 411 ALA A N 1
ATOM 3245 C CA . ALA A 1 411 ? 12.734 -19.719 -15.438 1 86.69 411 ALA A CA 1
ATOM 3246 C C . ALA A 1 411 ? 11.578 -18.797 -15.047 1 86.69 411 ALA A C 1
ATOM 3248 O O . ALA A 1 411 ? 11.484 -18.359 -13.898 1 86.69 411 ALA A O 1
ATOM 3249 N N . GLY A 1 412 ? 10.703 -18.516 -16.094 1 82.38 412 GLY A N 1
ATOM 3250 C CA . GLY A 1 412 ? 9.531 -17.688 -15.852 1 82.38 412 GLY A CA 1
ATOM 3251 C C . GLY A 1 412 ? 9.656 -16.281 -16.406 1 82.38 412 GLY A C 1
ATOM 3252 O O . GLY A 1 412 ? 10.656 -15.953 -17.047 1 82.38 412 GLY A O 1
ATOM 3253 N N . GLY A 1 413 ? 8.664 -15.5 -16.125 1 79.88 413 GLY A N 1
ATOM 3254 C CA . GLY A 1 413 ? 8.586 -14.156 -16.688 1 79.88 413 GLY A CA 1
ATOM 3255 C C . GLY A 1 413 ? 9.719 -13.258 -16.234 1 79.88 413 GLY A C 1
ATOM 3256 O O . GLY A 1 413 ? 10.055 -12.281 -16.906 1 79.88 413 GLY A O 1
ATOM 3257 N N . VAL A 1 414 ? 10.383 -13.539 -15.148 1 87.44 414 VAL A N 1
ATOM 3258 C CA . VAL A 1 414 ? 11.445 -12.734 -14.547 1 87.44 414 VAL A CA 1
ATOM 3259 C C . VAL A 1 414 ? 12.656 -12.703 -15.469 1 87.44 414 VAL A C 1
ATOM 3261 O O . VAL A 1 414 ? 13.453 -11.766 -15.422 1 87.44 414 VAL A O 1
ATOM 3264 N N . THR A 1 415 ? 12.828 -13.711 -16.359 1 87.88 415 THR A N 1
ATOM 3265 C CA . THR A 1 415 ? 14.008 -13.812 -17.203 1 87.88 415 THR A CA 1
ATOM 3266 C C . THR A 1 415 ? 14.039 -12.672 -18.219 1 87.88 415 THR A C 1
ATOM 3268 O O . THR A 1 415 ? 15.07 -12.422 -18.859 1 87.88 415 THR A O 1
ATOM 3271 N N . ASN A 1 416 ? 12.953 -11.992 -18.312 1 86 416 ASN A N 1
ATOM 3272 C CA . ASN A 1 416 ? 12.875 -10.852 -19.219 1 86 416 ASN A CA 1
ATOM 3273 C C . ASN A 1 416 ? 13.281 -9.555 -18.531 1 86 416 ASN A C 1
ATOM 3275 O O . ASN A 1 416 ? 13.234 -8.484 -19.141 1 86 416 ASN A O 1
ATOM 3279 N N . SER A 1 417 ? 13.68 -9.609 -17.359 1 93.94 417 SER A N 1
ATOM 3280 C CA . SER A 1 417 ? 14.062 -8.445 -16.562 1 93.94 417 SER A CA 1
ATOM 3281 C C . SER A 1 417 ? 15.5 -8.547 -16.078 1 93.94 417 SER A C 1
ATOM 3283 O O . SER A 1 417 ? 15.781 -9.242 -15.102 1 93.94 417 SER A O 1
ATOM 3285 N N . ASP A 1 418 ? 16.344 -7.801 -16.672 1 94.81 418 ASP A N 1
ATOM 3286 C CA . ASP A 1 418 ? 17.75 -7.832 -16.281 1 94.81 418 ASP A CA 1
ATOM 3287 C C . ASP A 1 418 ? 17.922 -7.391 -14.82 1 94.81 418 ASP A C 1
ATOM 3289 O O . ASP A 1 418 ? 18.703 -7.992 -14.078 1 94.81 418 ASP A O 1
ATOM 3293 N N . VAL A 1 419 ? 17.203 -6.387 -14.461 1 96.62 419 VAL A N 1
ATOM 3294 C CA . VAL A 1 419 ? 17.344 -5.836 -13.117 1 96.62 419 VAL A CA 1
ATOM 3295 C C . VAL A 1 419 ? 16.859 -6.859 -12.086 1 96.62 419 VAL A C 1
ATOM 3297 O O . VAL A 1 419 ? 17.453 -7 -11.016 1 96.62 419 VAL A O 1
ATOM 3300 N N . TRP A 1 420 ? 15.805 -7.551 -12.406 1 96.75 420 TRP A N 1
ATOM 3301 C CA . TRP A 1 420 ? 15.258 -8.539 -11.477 1 96.75 420 TRP A CA 1
ATOM 3302 C C . TRP A 1 420 ? 16.172 -9.75 -11.367 1 96.75 420 TRP A C 1
ATOM 3304 O O . TRP A 1 420 ? 16.391 -10.273 -10.273 1 96.75 420 TRP A O 1
ATOM 3314 N N . LEU A 1 421 ? 16.75 -10.18 -12.516 1 96.69 421 LEU A N 1
ATOM 3315 C CA . LEU A 1 421 ? 17.688 -11.289 -12.531 1 96.69 421 LEU A CA 1
ATOM 3316 C C . LEU A 1 421 ? 18.922 -10.969 -11.68 1 96.69 421 LEU A C 1
ATOM 3318 O O . LEU A 1 421 ? 19.375 -11.805 -10.891 1 96.69 421 LEU A O 1
ATOM 3322 N N . GLN A 1 422 ? 19.422 -9.828 -11.883 1 97.56 422 GLN A N 1
ATOM 3323 C CA . GLN A 1 422 ? 20.562 -9.406 -11.07 1 97.56 422 GLN A CA 1
ATOM 3324 C C . GLN A 1 422 ? 20.203 -9.391 -9.586 1 97.56 422 GLN A C 1
ATOM 3326 O O . GLN A 1 422 ? 21.016 -9.781 -8.742 1 97.56 422 GLN A O 1
ATOM 3331 N N . MET A 1 423 ? 19.016 -8.883 -9.273 1 97.38 423 MET A N 1
ATOM 3332 C CA . MET A 1 423 ? 18.547 -8.852 -7.891 1 97.38 423 MET A CA 1
ATOM 3333 C C . MET A 1 423 ? 18.531 -10.25 -7.289 1 97.38 423 MET A C 1
ATOM 3335 O O . MET A 1 423 ? 18.969 -10.453 -6.152 1 97.38 423 MET A O 1
ATOM 3339 N N . PHE A 1 424 ? 18.031 -11.219 -8.031 1 97.75 424 PHE A N 1
ATOM 3340 C CA . PHE A 1 424 ? 18.031 -12.609 -7.59 1 97.75 424 PHE A CA 1
ATOM 3341 C C . PHE A 1 424 ? 19.453 -13.086 -7.301 1 97.75 424 PHE A C 1
ATOM 3343 O O . PHE A 1 424 ? 19.719 -13.656 -6.242 1 97.75 424 PHE A O 1
ATOM 3350 N N . ALA A 1 425 ? 20.344 -12.859 -8.25 1 97.69 425 ALA A N 1
ATOM 3351 C CA . ALA A 1 425 ? 21.734 -13.289 -8.094 1 97.69 425 ALA A CA 1
ATOM 3352 C C . ALA A 1 425 ? 22.375 -12.648 -6.863 1 97.69 425 ALA A C 1
ATOM 3354 O O . ALA A 1 425 ? 23.031 -13.32 -6.078 1 97.69 425 ALA A O 1
ATOM 3355 N N . ASP A 1 426 ? 22.125 -11.375 -6.723 1 97.75 426 ASP A N 1
ATOM 3356 C CA . ASP A 1 426 ? 22.719 -10.617 -5.629 1 97.75 426 ASP A CA 1
ATOM 3357 C C . ASP A 1 426 ? 22.188 -11.094 -4.277 1 97.75 426 ASP A C 1
ATOM 3359 O O . ASP A 1 426 ? 22.922 -11.109 -3.287 1 97.75 426 ASP A O 1
ATOM 3363 N N . CYS A 1 427 ? 20.938 -11.422 -4.191 1 97.06 427 CYS A N 1
ATOM 3364 C CA . CYS A 1 427 ? 20.328 -11.867 -2.947 1 97.06 427 CYS A CA 1
ATOM 3365 C C . CYS A 1 427 ? 20.75 -13.289 -2.607 1 97.06 427 CYS A C 1
ATOM 3367 O O . CYS A 1 427 ? 21.031 -13.594 -1.447 1 97.06 427 CYS A O 1
ATOM 3369 N N . LEU A 1 428 ? 20.828 -14.133 -3.594 1 95.5 428 LEU A N 1
ATOM 3370 C CA . LEU A 1 428 ? 21.141 -15.539 -3.395 1 95.5 428 LEU A CA 1
ATOM 3371 C C . LEU A 1 428 ? 22.641 -15.75 -3.205 1 95.5 428 LEU A C 1
ATOM 3373 O O . LEU A 1 428 ? 23.062 -16.734 -2.598 1 95.5 428 LEU A O 1
ATOM 3377 N N . GLN A 1 429 ? 23.391 -14.844 -3.77 1 94.88 429 GLN A N 1
ATOM 3378 C CA . GLN A 1 429 ? 24.844 -14.953 -3.801 1 94.88 429 GLN A CA 1
ATOM 3379 C C . GLN A 1 429 ? 25.281 -16.25 -4.492 1 94.88 429 GLN A C 1
ATOM 3381 O O . GLN A 1 429 ? 26.188 -16.938 -4.016 1 94.88 429 GLN A O 1
ATOM 3386 N N . LEU A 1 430 ? 24.578 -16.641 -5.5 1 94.94 430 LEU A N 1
ATOM 3387 C CA . LEU A 1 430 ? 24.844 -17.75 -6.398 1 94.94 430 LEU A CA 1
ATOM 3388 C C . LEU A 1 430 ? 24.719 -17.328 -7.855 1 94.94 430 LEU A C 1
ATOM 3390 O O . LEU A 1 430 ? 23.891 -16.469 -8.18 1 94.94 430 LEU A O 1
ATOM 3394 N N . PRO A 1 431 ? 25.547 -17.875 -8.688 1 96.25 431 PRO A N 1
ATOM 3395 C CA . PRO A 1 431 ? 25.344 -17.594 -10.109 1 96.25 431 PRO A CA 1
ATOM 3396 C C . PRO A 1 431 ? 23.984 -18.062 -10.617 1 96.25 431 PRO A C 1
ATOM 3398 O O . PRO A 1 431 ? 23.516 -19.141 -10.227 1 96.25 431 PRO A O 1
ATOM 3401 N N . LEU A 1 432 ? 23.359 -17.25 -11.477 1 96.12 432 LEU A N 1
ATOM 3402 C CA . LEU A 1 432 ? 22.109 -17.609 -12.148 1 96.12 432 LEU A CA 1
ATOM 3403 C C . LEU A 1 432 ? 22.375 -17.984 -13.602 1 96.12 432 LEU A C 1
ATOM 3405 O O . LEU A 1 432 ? 22.859 -17.172 -14.383 1 96.12 432 LEU A O 1
ATOM 3409 N N . GLU A 1 433 ? 22.062 -19.188 -13.891 1 94.62 433 GLU A N 1
ATOM 3410 C CA . GLU A 1 433 ? 22.188 -19.656 -15.266 1 94.62 433 GLU A CA 1
ATOM 3411 C C . GLU A 1 433 ? 20.859 -19.516 -16.016 1 94.62 433 GLU A C 1
ATOM 3413 O O . GLU A 1 433 ? 19.844 -20.078 -15.594 1 94.62 433 GLU A O 1
ATOM 3418 N N . ILE A 1 434 ? 20.875 -18.828 -17.047 1 91.75 434 ILE A N 1
ATOM 3419 C CA . ILE A 1 434 ? 19.703 -18.625 -17.875 1 91.75 434 ILE A CA 1
ATOM 3420 C C . ILE A 1 434 ? 19.797 -19.516 -19.125 1 91.75 434 ILE A C 1
ATOM 3422 O O . ILE A 1 434 ? 20.781 -19.422 -19.875 1 91.75 434 ILE A O 1
ATOM 3426 N N . VAL A 1 435 ? 18.812 -20.266 -19.297 1 88.19 435 VAL A N 1
ATOM 3427 C CA . VAL A 1 435 ? 18.828 -21.203 -20.422 1 88.19 435 VAL A CA 1
ATOM 3428 C C . VAL A 1 435 ? 18.234 -20.531 -21.656 1 88.19 435 VAL A C 1
ATOM 3430 O O . VAL A 1 435 ? 17.484 -19.562 -21.547 1 88.19 435 VAL A O 1
ATOM 3433 N N . GLU A 1 436 ? 18.609 -21.047 -22.812 1 84.5 436 GLU A N 1
ATOM 3434 C CA . GLU A 1 436 ? 18.156 -20.516 -24.094 1 84.5 436 GLU A CA 1
ATOM 3435 C C . GLU A 1 436 ? 16.75 -20.984 -24.422 1 84.5 436 GLU A C 1
ATOM 3437 O O . GLU A 1 436 ? 16.547 -21.75 -25.375 1 84.5 436 GLU A O 1
ATOM 3442 N N . VAL A 1 437 ? 15.82 -20.609 -23.625 1 81.12 437 VAL A N 1
ATOM 3443 C CA . VAL A 1 437 ? 14.422 -20.969 -23.844 1 81.12 437 VAL A CA 1
ATOM 3444 C C . VAL A 1 437 ? 13.531 -19.781 -23.453 1 81.12 437 VAL A C 1
ATOM 3446 O O . VAL A 1 437 ? 13.789 -19.109 -22.469 1 81.12 437 VAL A O 1
ATOM 3449 N N . LYS A 1 438 ? 12.539 -19.609 -24.266 1 74.69 438 LYS A N 1
ATOM 3450 C CA . LYS A 1 438 ? 11.609 -18.531 -23.969 1 74.69 438 LYS A CA 1
ATOM 3451 C C . LYS A 1 438 ? 10.383 -19.047 -23.219 1 74.69 438 LYS A C 1
ATOM 3453 O O . LYS A 1 438 ? 9.867 -18.375 -22.312 1 74.69 438 LYS A O 1
ATOM 3458 N N . GLU A 1 439 ? 10 -20.266 -23.703 1 85.62 439 GLU A N 1
ATOM 3459 C CA . GLU A 1 439 ? 8.805 -20.859 -23.125 1 85.62 439 GLU A CA 1
ATOM 3460 C C . GLU A 1 439 ? 9.125 -22.203 -22.438 1 85.62 439 GLU A C 1
ATOM 3462 O O . GLU A 1 439 ? 8.961 -23.266 -23.047 1 85.62 439 GLU A O 1
ATOM 3467 N N . HIS A 1 440 ? 9.375 -22.125 -21.141 1 89.06 440 HIS A N 1
ATOM 3468 C CA . HIS A 1 440 ? 9.844 -23.297 -20.406 1 89.06 440 HIS A CA 1
ATOM 3469 C C . HIS A 1 440 ? 8.773 -24.375 -20.328 1 89.06 440 HIS A C 1
ATOM 3471 O O . HIS A 1 440 ? 9.055 -25.547 -20.562 1 89.06 440 HIS A O 1
ATOM 3477 N N . GLY A 1 441 ? 7.59 -23.969 -20.062 1 92.62 441 GLY A N 1
ATOM 3478 C CA . GLY A 1 441 ? 6.516 -24.938 -19.969 1 92.62 441 GLY A CA 1
ATOM 3479 C C . GLY A 1 441 ? 6.316 -25.734 -21.234 1 92.62 441 GLY A C 1
ATOM 3480 O O . GLY A 1 441 ? 6.281 -26.969 -21.203 1 92.62 441 GLY A O 1
ATOM 3481 N N . THR A 1 442 ? 6.316 -25.078 -22.391 1 96.31 442 THR A N 1
ATOM 3482 C CA . THR A 1 442 ? 6.074 -25.75 -23.656 1 96.31 442 THR A CA 1
ATOM 3483 C C . THR A 1 442 ? 7.273 -26.609 -24.062 1 96.31 442 THR A C 1
ATOM 3485 O O . THR A 1 442 ? 7.109 -27.672 -24.656 1 96.31 442 THR A O 1
ATOM 3488 N N . LEU A 1 443 ? 8.43 -26.188 -23.719 1 96.44 443 LEU A N 1
ATOM 3489 C CA . LEU A 1 443 ? 9.602 -26.984 -24.047 1 96.44 443 LEU A CA 1
ATOM 3490 C C . LEU A 1 443 ? 9.609 -28.281 -23.25 1 96.44 443 LEU A C 1
ATOM 3492 O O . LEU A 1 443 ? 9.93 -29.344 -23.797 1 96.44 443 LEU A O 1
ATOM 3496 N N . GLY A 1 444 ? 9.328 -28.172 -21.984 1 96.56 444 GLY A N 1
ATOM 3497 C CA . GLY A 1 444 ? 9.234 -29.391 -21.188 1 96.56 444 GLY A CA 1
ATOM 3498 C C . GLY A 1 444 ? 8.258 -30.406 -21.734 1 96.56 444 GLY A C 1
ATOM 3499 O O . GLY A 1 444 ? 8.555 -31.594 -21.766 1 96.56 444 GLY A O 1
ATOM 3500 N N . THR A 1 445 ? 7.121 -29.969 -22.188 1 97.56 445 THR A N 1
ATOM 3501 C CA . THR A 1 445 ? 6.125 -30.875 -22.766 1 97.56 445 THR A CA 1
ATOM 3502 C C . THR A 1 445 ? 6.613 -31.438 -24.094 1 97.56 445 THR A C 1
ATOM 3504 O O . THR A 1 445 ? 6.391 -32.625 -24.391 1 97.56 445 THR A O 1
ATOM 3507 N N . ALA A 1 446 ? 7.281 -30.609 -24.875 1 97.81 446 ALA A N 1
ATOM 3508 C CA . ALA A 1 446 ? 7.816 -31.078 -26.141 1 97.81 446 ALA A CA 1
ATOM 3509 C C . ALA A 1 446 ? 8.812 -32.219 -25.938 1 97.81 446 ALA A C 1
ATOM 3511 O O . ALA A 1 446 ? 8.844 -33.188 -26.703 1 97.81 446 ALA A O 1
ATOM 3512 N N . MET A 1 447 ? 9.57 -32.125 -24.938 1 97.81 447 MET A N 1
ATOM 3513 C CA . MET A 1 447 ? 10.508 -33.188 -24.609 1 97.81 447 MET A CA 1
ATOM 3514 C C . MET A 1 447 ? 9.773 -34.469 -24.281 1 97.81 447 MET A C 1
ATOM 3516 O O . MET A 1 447 ? 10.195 -35.562 -24.703 1 97.81 447 MET A O 1
ATOM 3520 N N . CYS A 1 448 ? 8.703 -34.344 -23.531 1 98.19 448 CYS A N 1
ATOM 3521 C CA . CYS A 1 448 ? 7.891 -35.531 -23.219 1 98.19 448 CYS A CA 1
ATOM 3522 C C . CYS A 1 448 ? 7.344 -36.156 -24.484 1 98.19 448 CYS A C 1
ATOM 3524 O O . CYS A 1 448 ? 7.371 -37.375 -24.641 1 98.19 448 CYS A O 1
ATOM 3526 N N . ALA A 1 449 ? 6.844 -35.312 -25.391 1 98.69 449 ALA A N 1
ATOM 3527 C CA . ALA A 1 449 ? 6.332 -35.812 -26.672 1 98.69 449 ALA A CA 1
ATOM 3528 C C . ALA A 1 449 ? 7.43 -36.5 -27.469 1 98.69 449 ALA A C 1
ATOM 3530 O O . ALA A 1 449 ? 7.188 -37.531 -28.094 1 98.69 449 ALA A O 1
ATOM 3531 N N . GLY A 1 450 ? 8.617 -35.938 -27.469 1 98.62 450 GLY A N 1
ATOM 3532 C CA . GLY A 1 450 ? 9.75 -36.531 -28.172 1 98.62 450 GLY A CA 1
ATOM 3533 C C . GLY A 1 450 ? 10.133 -37.906 -27.641 1 98.62 450 GLY A C 1
ATOM 3534 O O . GLY A 1 450 ? 10.477 -38.781 -28.422 1 98.62 450 GLY A O 1
ATOM 3535 N N . VAL A 1 451 ? 10.086 -38.031 -26.375 1 98.25 451 VAL A N 1
ATOM 3536 C CA . VAL A 1 451 ? 10.383 -39.344 -25.781 1 98.25 451 VAL A CA 1
ATOM 3537 C C . VAL A 1 451 ? 9.266 -40.312 -26.094 1 98.25 451 VAL A C 1
ATOM 3539 O O . VAL A 1 451 ? 9.531 -41.469 -26.469 1 98.25 451 VAL A O 1
ATOM 3542 N N . ALA A 1 452 ? 8.031 -39.875 -25.953 1 98.5 452 ALA A N 1
ATOM 3543 C CA . ALA A 1 452 ? 6.875 -40.75 -26.234 1 98.5 452 ALA A CA 1
ATOM 3544 C C . ALA A 1 452 ? 6.918 -41.25 -27.672 1 98.5 452 ALA A C 1
ATOM 3546 O O . ALA A 1 452 ? 6.48 -42.375 -27.938 1 98.5 452 ALA A O 1
ATOM 3547 N N . THR A 1 453 ? 7.426 -40.469 -28.562 1 98.38 453 THR A N 1
ATOM 3548 C CA . THR A 1 453 ? 7.461 -40.844 -29.984 1 98.38 453 THR A CA 1
ATOM 3549 C C . THR A 1 453 ? 8.828 -41.406 -30.359 1 98.38 453 THR A C 1
ATOM 3551 O O . THR A 1 453 ? 9.148 -41.5 -31.547 1 98.38 453 THR A O 1
ATOM 3554 N N . LYS A 1 454 ? 9.703 -41.594 -29.453 1 98 454 LYS A N 1
ATOM 3555 C CA . LYS A 1 454 ? 10.945 -42.344 -29.547 1 98 454 LYS A CA 1
ATOM 3556 C C . LYS A 1 454 ? 12.023 -41.562 -30.297 1 98 454 LYS A C 1
ATOM 3558 O O . LYS A 1 454 ? 12.906 -42.125 -30.922 1 98 454 LYS A O 1
ATOM 3563 N N . HIS A 1 455 ? 11.867 -40.312 -30.328 1 97.94 455 HIS A N 1
ATOM 3564 C CA . HIS A 1 455 ? 12.945 -39.5 -30.844 1 97.94 455 HIS A CA 1
ATOM 3565 C C . HIS A 1 455 ? 14.078 -39.375 -29.828 1 97.94 455 HIS A C 1
ATOM 3567 O O . HIS A 1 455 ? 15.219 -39.062 -30.188 1 97.94 455 HIS A O 1
ATOM 3573 N N . PHE A 1 456 ? 13.789 -39.562 -28.562 1 97.69 456 PHE A N 1
ATOM 3574 C CA . PHE A 1 456 ? 14.742 -39.656 -27.469 1 97.69 456 PHE A CA 1
ATOM 3575 C C . PHE A 1 456 ? 14.477 -40.906 -26.625 1 97.69 456 PHE A C 1
ATOM 3577 O O . PHE A 1 456 ? 13.328 -41.344 -26.484 1 97.69 456 PHE A O 1
ATOM 3584 N N . SER A 1 457 ? 15.484 -41.438 -26 1 96.69 457 SER A N 1
ATOM 3585 C CA . SER A 1 457 ? 15.336 -42.656 -25.203 1 96.69 457 SER A CA 1
ATOM 3586 C C . SER A 1 457 ? 14.836 -42.344 -23.797 1 96.69 457 SER A C 1
ATOM 3588 O O . SER A 1 457 ? 14.273 -43.219 -23.141 1 96.69 457 SER A O 1
ATOM 3590 N N . SER A 1 458 ? 15.141 -41.125 -23.375 1 96 458 SER A N 1
ATOM 3591 C CA . SER A 1 458 ? 14.734 -40.719 -22.031 1 96 458 SER A CA 1
ATOM 3592 C C . SER A 1 458 ? 14.617 -39.188 -21.938 1 96 458 SER A C 1
ATOM 3594 O O . SER A 1 458 ? 15.062 -38.469 -22.844 1 96 458 SER A O 1
ATOM 3596 N N . ILE A 1 459 ? 13.953 -38.812 -20.891 1 96.75 459 ILE A N 1
ATOM 3597 C CA . ILE A 1 459 ? 13.828 -37.375 -20.641 1 96.75 459 ILE A CA 1
ATOM 3598 C C . ILE A 1 459 ? 15.211 -36.781 -20.422 1 96.75 459 ILE A C 1
ATOM 3600 O O . ILE A 1 459 ? 15.484 -35.656 -20.844 1 96.75 459 ILE A O 1
ATOM 3604 N N . GLU A 1 460 ? 16.109 -37.469 -19.781 1 95.25 460 GLU A N 1
ATOM 3605 C CA . GLU A 1 460 ? 17.484 -37 -19.531 1 95.25 460 GLU A CA 1
ATOM 3606 C C . GLU A 1 460 ? 18.234 -36.75 -20.828 1 95.25 460 GLU A C 1
ATOM 3608 O O . GLU A 1 460 ? 18.938 -35.75 -20.969 1 95.25 460 GLU A O 1
ATOM 3613 N N . GLU A 1 461 ? 18.047 -37.656 -21.703 1 96.12 461 GLU A N 1
ATOM 3614 C CA . GLU A 1 461 ? 18.672 -37.5 -23.016 1 96.12 461 GLU A CA 1
ATOM 3615 C C . GLU A 1 461 ? 18.141 -36.25 -23.719 1 96.12 461 GLU A C 1
ATOM 3617 O O . GLU A 1 461 ? 18.906 -35.469 -24.281 1 96.12 461 GLU A O 1
ATOM 3622 N N . ALA A 1 462 ? 16.812 -36.156 -23.719 1 96.81 462 ALA A N 1
ATOM 3623 C CA . ALA A 1 462 ? 16.203 -35 -24.359 1 96.81 462 ALA A CA 1
ATOM 3624 C C . ALA A 1 462 ? 16.734 -33.688 -23.766 1 96.81 462 ALA A C 1
ATOM 3626 O O . ALA A 1 462 ? 17.141 -32.781 -24.5 1 96.81 462 ALA A O 1
ATOM 3627 N N . ALA A 1 463 ? 16.75 -33.625 -22.469 1 95.06 463 ALA A N 1
ATOM 3628 C CA . ALA A 1 463 ? 17.203 -32.406 -21.766 1 95.06 463 ALA A CA 1
ATOM 3629 C C . ALA A 1 463 ? 18.656 -32.125 -22.094 1 95.06 463 ALA A C 1
ATOM 3631 O O . ALA A 1 463 ? 19.031 -30.953 -22.328 1 95.06 463 ALA A O 1
ATOM 3632 N N . SER A 1 464 ? 19.516 -33.094 -22.094 1 94.5 464 SER A N 1
ATOM 3633 C CA . SER A 1 464 ? 20.938 -32.938 -22.359 1 94.5 464 SER A CA 1
ATOM 3634 C C . SER A 1 464 ? 21.188 -32.438 -23.766 1 94.5 464 SER A C 1
ATOM 3636 O O . SER A 1 464 ? 22.141 -31.672 -24.016 1 94.5 464 SER A O 1
ATOM 3638 N N . LYS A 1 465 ? 20.375 -32.812 -24.625 1 94.94 465 LYS A N 1
ATOM 3639 C CA . LYS A 1 465 ? 20.562 -32.469 -26.031 1 94.94 465 LYS A CA 1
ATOM 3640 C C . LYS A 1 465 ? 19.953 -31.094 -26.359 1 94.94 465 LYS A C 1
ATOM 3642 O O . LYS A 1 465 ? 20.453 -30.375 -27.219 1 94.94 465 LYS A O 1
ATOM 3647 N N . ILE A 1 466 ? 18.906 -30.75 -25.719 1 95.19 466 ILE A N 1
ATOM 3648 C CA . ILE A 1 466 ? 18.078 -29.609 -26.125 1 95.19 466 ILE A CA 1
ATOM 3649 C C . ILE A 1 466 ? 18.484 -28.375 -25.328 1 95.19 466 ILE A C 1
ATOM 3651 O O . ILE A 1 466 ? 18.562 -27.266 -25.875 1 95.19 466 ILE A O 1
ATOM 3655 N N . VAL A 1 467 ? 18.703 -28.516 -24.031 1 93.5 467 VAL A N 1
ATOM 3656 C CA . VAL A 1 467 ? 18.875 -27.375 -23.141 1 93.5 467 VAL A CA 1
ATOM 3657 C C . VAL A 1 467 ? 20.281 -26.828 -23.266 1 93.5 467 VAL A C 1
ATOM 3659 O O . VAL A 1 467 ? 21.266 -27.562 -23.188 1 93.5 467 VAL A O 1
ATOM 3662 N N . LYS A 1 468 ? 20.344 -25.547 -23.516 1 92.19 468 LYS A N 1
ATOM 3663 C CA . LYS A 1 468 ? 21.594 -24.812 -23.609 1 92.19 468 LYS A CA 1
ATOM 3664 C C . LYS A 1 468 ? 21.578 -23.578 -22.719 1 92.19 468 LYS A C 1
ATOM 3666 O O . LYS A 1 468 ? 20.562 -22.891 -22.641 1 92.19 468 LYS A O 1
ATOM 3671 N N . ILE A 1 469 ? 22.703 -23.344 -22.078 1 90.88 469 ILE A N 1
ATOM 3672 C CA . ILE A 1 469 ? 22.828 -22.156 -21.25 1 90.88 469 ILE A CA 1
ATOM 3673 C C . ILE A 1 469 ? 23.109 -20.938 -22.141 1 90.88 469 ILE A C 1
ATOM 3675 O O . ILE A 1 469 ? 24.062 -20.938 -22.922 1 90.88 469 ILE A O 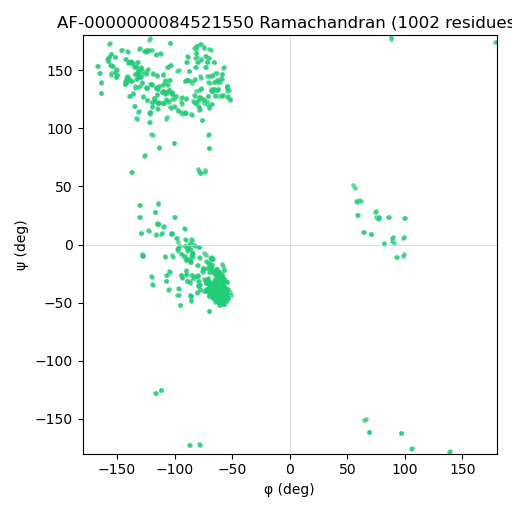1
ATOM 3679 N N . LYS A 1 470 ? 22.297 -19.984 -22.016 1 90.75 470 LYS A N 1
ATOM 3680 C CA . LYS A 1 470 ? 22.438 -18.75 -22.797 1 90.75 470 LYS A CA 1
ATOM 3681 C C . LYS A 1 470 ? 23.391 -17.781 -22.109 1 90.75 470 LYS A C 1
ATOM 3683 O O . LYS A 1 470 ? 24.219 -17.156 -22.781 1 90.75 470 LYS A O 1
ATOM 3688 N N . GLN A 1 471 ? 23.219 -17.547 -20.859 1 92.88 471 GLN A N 1
ATOM 3689 C CA . GLN A 1 471 ? 24.031 -16.578 -20.125 1 92.88 471 GLN A CA 1
ATOM 3690 C C . GLN A 1 471 ? 24.062 -16.906 -18.641 1 92.88 471 GLN A C 1
ATOM 3692 O O . GLN A 1 471 ? 23.219 -17.656 -18.141 1 92.88 471 GLN A O 1
ATOM 3697 N N . VAL A 1 472 ? 25.078 -16.484 -18 1 95.62 472 VAL A N 1
ATOM 3698 C CA . VAL A 1 472 ? 25.234 -16.609 -16.562 1 95.62 472 VAL A CA 1
ATOM 3699 C C . VAL A 1 472 ? 25.328 -15.219 -15.922 1 95.62 472 VAL A C 1
ATOM 3701 O O . VAL A 1 472 ? 26.078 -14.359 -16.391 1 95.62 472 VAL A O 1
ATOM 3704 N N . ILE A 1 473 ? 24.484 -14.945 -14.953 1 97.06 473 ILE A N 1
ATOM 3705 C CA . ILE A 1 473 ? 24.516 -13.703 -14.188 1 97.06 473 ILE A CA 1
ATOM 3706 C C . ILE A 1 473 ? 25.219 -13.93 -12.852 1 97.06 473 ILE A C 1
ATOM 3708 O O . ILE A 1 473 ? 24.75 -14.719 -12.023 1 97.06 473 ILE A O 1
ATOM 3712 N N . GLU A 1 474 ? 26.297 -13.227 -12.672 1 97.62 474 GLU A N 1
ATOM 3713 C CA . GLU A 1 474 ? 27.062 -13.359 -11.438 1 97.62 474 GLU A CA 1
ATOM 3714 C C . GLU A 1 474 ? 26.562 -12.383 -10.367 1 97.62 474 GLU A C 1
ATOM 3716 O O . GLU A 1 474 ? 26.203 -11.25 -10.68 1 97.62 474 GLU A O 1
ATOM 3721 N N . PRO A 1 475 ? 26.531 -12.828 -9.07 1 97.38 475 PRO A N 1
ATOM 3722 C CA . PRO A 1 475 ? 26.219 -11.867 -8.008 1 97.38 475 PRO A CA 1
ATOM 3723 C C . PRO A 1 475 ? 27.25 -10.758 -7.883 1 97.38 475 PRO A C 1
ATOM 3725 O O . PRO A 1 475 ? 28.438 -10.984 -8.148 1 97.38 475 PRO A O 1
ATOM 3728 N N . LYS A 1 476 ? 26.859 -9.617 -7.512 1 96.62 476 LYS A N 1
ATOM 3729 C CA . LYS A 1 476 ? 27.75 -8.5 -7.211 1 96.62 476 LYS A CA 1
ATOM 3730 C C . LYS A 1 476 ? 28.125 -8.484 -5.734 1 96.62 476 LYS A C 1
ATOM 3732 O O . LYS A 1 476 ? 27.297 -8.195 -4.875 1 96.62 476 LYS A O 1
ATOM 3737 N N . PRO A 1 477 ? 29.328 -8.711 -5.434 1 94.81 477 PRO A N 1
ATOM 3738 C CA . PRO A 1 477 ? 29.75 -8.812 -4.035 1 94.81 477 PRO A CA 1
ATOM 3739 C C . PRO A 1 477 ? 29.438 -7.555 -3.23 1 94.81 477 PRO A C 1
ATOM 3741 O O . PRO A 1 477 ? 29.172 -7.637 -2.031 1 94.81 477 PRO A O 1
ATOM 3744 N N . GLU A 1 478 ? 29.438 -6.395 -3.844 1 94.31 478 GLU A N 1
ATOM 3745 C CA . GLU A 1 478 ? 29.234 -5.133 -3.145 1 94.31 478 GLU A CA 1
ATOM 3746 C C . GLU A 1 478 ? 27.781 -5.004 -2.66 1 94.31 478 GLU A C 1
ATOM 3748 O O . GLU A 1 478 ? 27.484 -4.172 -1.8 1 94.31 478 GLU A O 1
ATOM 3753 N N . GLN A 1 479 ? 26.922 -5.832 -3.221 1 95.56 479 GLN A N 1
ATOM 3754 C CA . GLN A 1 479 ? 25.5 -5.77 -2.85 1 95.56 479 GLN A CA 1
ATOM 3755 C C . GLN A 1 479 ? 25.188 -6.766 -1.74 1 95.56 479 GLN A C 1
ATOM 3757 O O . GLN A 1 479 ? 24.094 -6.734 -1.167 1 95.56 479 GLN A O 1
ATOM 3762 N N . GLU A 1 480 ? 26.109 -7.625 -1.388 1 96.06 480 GLU A N 1
ATOM 3763 C CA . GLU A 1 480 ? 25.859 -8.758 -0.496 1 96.06 480 GLU A CA 1
ATOM 3764 C C . GLU A 1 480 ? 25.391 -8.281 0.875 1 96.06 480 GLU A C 1
ATOM 3766 O O . GLU A 1 480 ? 24.328 -8.703 1.355 1 96.06 480 GLU A O 1
ATOM 3771 N N . GLU A 1 481 ? 26.125 -7.379 1.467 1 96.69 481 GLU A N 1
ATOM 3772 C CA . GLU A 1 481 ? 25.812 -6.93 2.82 1 96.69 481 GLU A CA 1
ATOM 3773 C C . GLU A 1 481 ? 24.484 -6.188 2.863 1 96.69 481 GLU A C 1
ATOM 3775 O O . GLU A 1 481 ? 23.703 -6.355 3.803 1 96.69 481 GLU A O 1
ATOM 3780 N N . MET A 1 482 ? 24.25 -5.395 1.916 1 96.25 482 MET A N 1
ATOM 3781 C CA . MET A 1 482 ? 23.016 -4.617 1.831 1 96.25 482 MET A CA 1
ATOM 3782 C C . MET A 1 482 ? 21.812 -5.527 1.73 1 96.25 482 MET A C 1
ATOM 3784 O O . MET A 1 482 ? 20.859 -5.391 2.504 1 96.25 482 MET A O 1
ATOM 3788 N N . TYR A 1 483 ? 21.797 -6.516 0.861 1 97.06 483 TYR A N 1
ATOM 3789 C CA . TYR A 1 483 ? 20.641 -7.379 0.667 1 97.06 483 TYR A CA 1
ATOM 3790 C C . TYR A 1 483 ? 20.5 -8.367 1.822 1 97.06 483 TYR A C 1
ATOM 3792 O O . TYR A 1 483 ? 19.375 -8.742 2.186 1 97.06 483 TYR A O 1
ATOM 3800 N N . LYS A 1 484 ? 21.641 -8.711 2.391 1 97.25 484 LYS A N 1
ATOM 3801 C CA . LYS A 1 484 ? 21.547 -9.531 3.598 1 97.25 484 LYS A CA 1
ATOM 3802 C C . LYS A 1 484 ? 20.812 -8.797 4.711 1 97.25 484 LYS A C 1
ATOM 3804 O O . LYS A 1 484 ? 19.953 -9.375 5.379 1 97.25 484 LYS A O 1
ATOM 3809 N N . LYS A 1 485 ? 21.172 -7.57 4.891 1 97.06 485 LYS A N 1
ATOM 3810 C CA . LYS A 1 485 ? 20.5 -6.75 5.902 1 97.06 485 LYS A CA 1
ATOM 3811 C C . LYS A 1 485 ? 19.016 -6.598 5.602 1 97.06 485 LYS A C 1
ATOM 3813 O O . LYS A 1 485 ? 18.188 -6.727 6.5 1 97.06 485 LYS A O 1
ATOM 3818 N N . LYS A 1 486 ? 18.672 -6.305 4.426 1 97.56 486 LYS A N 1
ATOM 3819 C CA . LYS A 1 486 ? 17.281 -6.117 4.023 1 97.56 486 LYS A CA 1
ATOM 3820 C C . LYS A 1 486 ? 16.484 -7.406 4.191 1 97.56 486 LYS A C 1
ATOM 3822 O O . LYS A 1 486 ? 15.344 -7.379 4.672 1 97.56 486 LYS A O 1
ATOM 3827 N N . TYR A 1 487 ? 17.109 -8.523 3.816 1 98.06 487 TYR A N 1
ATOM 3828 C CA . TYR A 1 487 ? 16.422 -9.805 3.932 1 98.06 487 TYR A CA 1
ATOM 3829 C C . TYR A 1 487 ? 16.234 -10.188 5.395 1 98.06 487 TYR A C 1
ATOM 3831 O O . TYR A 1 487 ? 15.172 -10.711 5.773 1 98.06 487 TYR A O 1
ATOM 3839 N N . ASP A 1 488 ? 17.25 -9.953 6.211 1 97.94 488 ASP A N 1
ATOM 3840 C CA . ASP A 1 488 ? 17.125 -10.219 7.641 1 97.94 488 ASP A CA 1
ATOM 3841 C C . ASP A 1 488 ? 15.977 -9.398 8.25 1 97.94 488 ASP A C 1
ATOM 3843 O O . ASP A 1 488 ? 15.211 -9.906 9.062 1 97.94 488 ASP A O 1
ATOM 3847 N N . ARG A 1 489 ? 15.891 -8.18 7.852 1 97.31 489 ARG A N 1
ATOM 3848 C CA . ARG A 1 489 ? 14.797 -7.316 8.312 1 97.31 489 ARG A CA 1
ATOM 3849 C C . ARG A 1 489 ? 13.453 -7.836 7.832 1 97.31 489 ARG A C 1
ATOM 3851 O O . ARG A 1 489 ? 12.477 -7.844 8.586 1 97.31 489 ARG A O 1
ATOM 3858 N N . PHE A 1 490 ? 13.391 -8.234 6.602 1 97.75 490 PHE A N 1
ATOM 3859 C CA . PHE A 1 490 ? 12.188 -8.82 6.027 1 97.75 490 PHE A CA 1
ATOM 3860 C C . PHE A 1 490 ? 11.695 -9.992 6.879 1 97.75 490 PHE A C 1
ATOM 3862 O O . PHE A 1 490 ? 10.516 -10.055 7.234 1 97.75 490 PHE A O 1
ATOM 3869 N N . LYS A 1 491 ? 12.586 -10.875 7.277 1 97.38 491 LYS A N 1
ATOM 3870 C CA . LYS A 1 491 ? 12.242 -12.062 8.062 1 97.38 491 LYS A CA 1
ATOM 3871 C C . LYS A 1 491 ? 11.781 -11.672 9.469 1 97.38 491 LYS A C 1
ATOM 3873 O O . LYS A 1 491 ? 10.805 -12.227 9.977 1 97.38 491 LYS A O 1
ATOM 3878 N N . LYS A 1 492 ? 12.477 -10.734 10.062 1 97.69 492 LYS A N 1
ATOM 3879 C CA . LYS A 1 492 ? 12.117 -10.289 11.406 1 97.69 492 LYS A CA 1
ATOM 3880 C C . LYS A 1 492 ? 10.727 -9.656 11.422 1 97.69 492 LYS A C 1
ATOM 3882 O O . LYS A 1 492 ? 9.93 -9.93 12.32 1 97.69 492 LYS A O 1
ATOM 3887 N N . ILE A 1 493 ? 10.453 -8.82 10.469 1 97.62 493 ILE A N 1
ATOM 3888 C CA . ILE A 1 493 ? 9.156 -8.148 10.406 1 97.62 493 ILE A CA 1
ATOM 3889 C C . ILE A 1 493 ? 8.062 -9.172 10.078 1 97.62 493 ILE A C 1
ATOM 3891 O O . ILE A 1 493 ? 6.965 -9.109 10.633 1 97.62 493 ILE A O 1
ATOM 3895 N N . MET A 1 494 ? 8.391 -10.078 9.156 1 96.88 494 MET A N 1
ATOM 3896 C CA . MET A 1 494 ? 7.422 -11.125 8.828 1 96.88 494 MET A CA 1
ATOM 3897 C C . MET A 1 494 ? 7.02 -11.898 10.078 1 96.88 494 MET A C 1
ATOM 3899 O O . MET A 1 494 ? 5.836 -12.18 10.289 1 96.88 494 MET A O 1
ATOM 3903 N N . LYS A 1 495 ? 7.969 -12.258 10.883 1 96.25 495 LYS A N 1
ATOM 3904 C CA . LYS A 1 495 ? 7.695 -12.969 12.125 1 96.25 495 LYS A CA 1
ATOM 3905 C C . LYS A 1 495 ? 6.828 -12.141 13.062 1 96.25 495 LYS A C 1
ATOM 3907 O O . LYS A 1 495 ? 5.875 -12.648 13.648 1 96.25 495 LYS A O 1
ATOM 3912 N N . ALA A 1 496 ? 7.133 -10.883 13.195 1 96.62 496 ALA A N 1
ATOM 3913 C CA . ALA A 1 496 ? 6.352 -9.984 14.039 1 96.62 496 ALA A CA 1
ATOM 3914 C C . ALA A 1 496 ? 4.934 -9.812 13.5 1 96.62 496 ALA A C 1
ATOM 3916 O O . ALA A 1 496 ? 3.982 -9.672 14.273 1 96.62 496 ALA A O 1
ATOM 3917 N N . MET A 1 497 ? 4.812 -9.836 12.234 1 96.88 497 MET A N 1
ATOM 3918 C CA . MET A 1 497 ? 3.527 -9.617 11.578 1 96.88 497 MET A CA 1
ATOM 3919 C C . MET A 1 497 ? 2.6 -10.805 11.789 1 96.88 497 MET A C 1
ATOM 3921 O O . MET A 1 497 ? 1.383 -10.688 11.625 1 96.88 497 MET A O 1
ATOM 3925 N N . GLU A 1 498 ? 3.121 -11.969 12.117 1 95.12 498 GLU A N 1
ATOM 3926 C CA . GLU A 1 498 ? 2.271 -13.125 12.352 1 95.12 498 GLU A CA 1
ATOM 3927 C C . GLU A 1 498 ? 1.221 -12.836 13.422 1 95.12 498 GLU A C 1
ATOM 3929 O O . GLU A 1 498 ? 0.067 -13.25 13.297 1 95.12 498 GLU A O 1
ATOM 3934 N N . HIS A 1 499 ? 1.653 -12.094 14.391 1 94.94 499 HIS A N 1
ATOM 3935 C CA . HIS A 1 499 ? 0.702 -11.688 15.414 1 94.94 499 HIS A CA 1
ATOM 3936 C C . HIS A 1 499 ? -0.327 -10.711 14.852 1 94.94 499 HIS A C 1
ATOM 3938 O O . HIS A 1 499 ? -1.52 -10.82 15.141 1 94.94 499 HIS A O 1
ATOM 3944 N N . VAL A 1 500 ? 0.082 -9.766 14.07 1 95.94 500 VAL A N 1
ATOM 3945 C CA . VAL A 1 500 ? -0.79 -8.766 13.469 1 95.94 500 VAL A CA 1
ATOM 3946 C C . VAL A 1 500 ? -1.824 -9.453 12.578 1 95.94 500 VAL A C 1
ATOM 3948 O O . VAL A 1 500 ? -3.014 -9.133 12.641 1 95.94 500 VAL A O 1
ATOM 3951 N N . TRP A 1 501 ? -1.403 -10.461 11.734 1 94.31 501 TRP A N 1
ATOM 3952 C CA . TRP A 1 501 ? -2.281 -11.156 10.805 1 94.31 501 TRP A CA 1
ATOM 3953 C C . TRP A 1 501 ? -3.305 -12.008 11.555 1 94.31 501 TRP A C 1
ATOM 3955 O O . TRP A 1 501 ? -4.328 -12.398 10.984 1 94.31 501 TRP A O 1
ATOM 3965 N N . SER A 1 502 ? -3.047 -12.281 12.82 1 91.5 502 SER A N 1
ATOM 3966 C CA . SER A 1 502 ? -3.963 -13.102 13.602 1 91.5 502 SER A CA 1
ATOM 3967 C C . SER A 1 502 ? -5.07 -12.266 14.219 1 91.5 502 SER A C 1
ATOM 3969 O O . SER A 1 502 ? -6.039 -12.805 14.766 1 91.5 502 SER A O 1
ATOM 3971 N N . ILE A 1 503 ? -4.895 -10.984 14.203 1 92.44 503 ILE A N 1
ATOM 3972 C CA . ILE A 1 503 ? -5.891 -10.078 14.758 1 92.44 503 ILE A CA 1
ATOM 3973 C C . ILE A 1 503 ? -7.039 -9.906 13.766 1 92.44 503 ILE A C 1
ATOM 3975 O O . ILE A 1 503 ? -6.832 -9.484 12.633 1 92.44 503 ILE A O 1
ATOM 3979 N N . MET B 1 1 ? -20.578 53.719 3.076 1 62.5 1 MET B N 1
ATOM 3980 C CA . MET B 1 1 ? -19.938 52.719 2.219 1 62.5 1 MET B CA 1
ATOM 3981 C C . MET B 1 1 ? -19.625 51.469 3.004 1 62.5 1 MET B C 1
ATOM 3983 O O . MET B 1 1 ? -19.406 51.531 4.215 1 62.5 1 MET B O 1
ATOM 3987 N N . SER B 1 2 ? -19.703 50.281 2.381 1 85.94 2 SER B N 1
ATOM 3988 C CA . SER B 1 2 ? -19.484 49.031 3.076 1 85.94 2 SER B CA 1
ATOM 3989 C C . SER B 1 2 ? -18.031 48.875 3.494 1 85.94 2 SER B C 1
ATOM 3991 O O . SER B 1 2 ? -17.125 49.344 2.814 1 85.94 2 SER B O 1
ATOM 3993 N N . LYS B 1 3 ? -17.75 48.469 4.758 1 96.25 3 LYS B N 1
ATOM 3994 C CA . LYS B 1 3 ? -16.422 48.219 5.305 1 96.25 3 LYS B CA 1
ATOM 3995 C C . LYS B 1 3 ? -16.094 46.75 5.27 1 96.25 3 LYS B C 1
ATOM 3997 O O . LYS B 1 3 ? -16.984 45.906 5.285 1 96.25 3 LYS B O 1
ATOM 4002 N N . TYR B 1 4 ? -14.719 46.562 5.121 1 98.38 4 TYR B N 1
ATOM 4003 C CA . TYR B 1 4 ? -14.312 45.156 4.906 1 98.38 4 TYR B CA 1
ATOM 4004 C C . TYR B 1 4 ? -13.156 44.781 5.828 1 98.38 4 TYR B C 1
ATOM 4006 O O . TYR B 1 4 ? -12.477 45.656 6.371 1 98.38 4 TYR B O 1
ATOM 4014 N N . LEU B 1 5 ? -13.047 43.562 6.043 1 98.62 5 LEU B N 1
ATOM 4015 C CA . LEU B 1 5 ? -11.914 42.938 6.719 1 98.62 5 LEU B CA 1
ATOM 4016 C C . LEU B 1 5 ? -11.227 41.938 5.809 1 98.62 5 LEU B C 1
ATOM 4018 O O . LEU B 1 5 ? -11.891 41.188 5.074 1 98.62 5 LEU B O 1
ATOM 4022 N N . LEU B 1 6 ? -9.883 41.938 5.812 1 98.75 6 LEU B N 1
ATOM 4023 C CA . LEU B 1 6 ? -9.117 41 4.984 1 98.75 6 LEU B CA 1
ATOM 4024 C C . LEU B 1 6 ? -8.414 39.969 5.844 1 98.75 6 LEU B C 1
ATOM 4026 O O . LEU B 1 6 ? -7.688 40.312 6.777 1 98.75 6 LEU B O 1
ATOM 4030 N N . GLY B 1 7 ? -8.703 38.719 5.594 1 98.62 7 GLY B N 1
ATOM 4031 C CA . GLY B 1 7 ? -7.996 37.594 6.223 1 98.62 7 GLY B CA 1
ATOM 4032 C C . GLY B 1 7 ? -7.039 36.875 5.281 1 98.62 7 GLY B C 1
ATOM 4033 O O . GLY B 1 7 ? -7.355 36.688 4.109 1 98.62 7 GLY B O 1
ATOM 4034 N N . ILE B 1 8 ? -5.816 36.531 5.785 1 98.69 8 ILE B N 1
ATOM 4035 C CA . ILE B 1 8 ? -4.805 35.812 5.012 1 98.69 8 ILE B CA 1
ATOM 4036 C C . ILE B 1 8 ? -4.387 34.562 5.75 1 98.69 8 ILE B C 1
ATOM 4038 O O . ILE B 1 8 ? -4.203 34.562 6.969 1 98.69 8 ILE B O 1
ATOM 4042 N N . ASP B 1 9 ? -4.289 33.438 5.035 1 97.06 9 ASP B N 1
ATOM 4043 C CA . ASP B 1 9 ? -3.926 32.156 5.609 1 97.06 9 ASP B CA 1
ATOM 4044 C C . ASP B 1 9 ? -2.82 31.484 4.797 1 97.06 9 ASP B C 1
ATOM 4046 O O . ASP B 1 9 ? -3.018 31.156 3.625 1 97.06 9 ASP B O 1
ATOM 4050 N N . ASN B 1 10 ? -1.674 31.328 5.426 1 96.5 10 ASN B N 1
ATOM 4051 C CA . ASN B 1 10 ? -0.554 30.625 4.805 1 96.5 10 ASN B CA 1
ATOM 4052 C C . ASN B 1 10 ? -0.433 29.188 5.324 1 96.5 10 ASN B C 1
ATOM 4054 O O . ASN B 1 10 ? 0.356 28.922 6.23 1 96.5 10 ASN B O 1
ATOM 4058 N N . GLY B 1 11 ? -1.124 28.281 4.711 1 89 11 GLY B N 1
ATOM 4059 C CA . GLY B 1 11 ? -1.088 26.875 5.105 1 89 11 GLY B CA 1
ATOM 4060 C C . GLY B 1 11 ? 0.153 26.156 4.617 1 89 11 GLY B C 1
ATOM 4061 O O . GLY B 1 11 ? 1.1 26.781 4.141 1 89 11 GLY B O 1
ATOM 4062 N N . GLY B 1 12 ? 0.148 24.875 4.812 1 82.06 12 GLY B N 1
ATOM 4063 C CA . GLY B 1 12 ? 1.29 24.062 4.414 1 82.06 12 GLY B CA 1
ATOM 4064 C C . GLY B 1 12 ? 1.434 23.938 2.908 1 82.06 12 GLY B C 1
ATOM 4065 O O . GLY B 1 12 ? 2.547 23.812 2.395 1 82.06 12 GLY B O 1
ATOM 4066 N N . THR B 1 13 ? 0.304 23.953 2.201 1 78.75 13 THR B N 1
ATOM 4067 C CA . THR B 1 13 ? 0.395 23.719 0.766 1 78.75 13 THR B CA 1
ATOM 4068 C C . THR B 1 13 ? -0.323 24.812 -0.012 1 78.75 13 THR B C 1
ATOM 4070 O O . THR B 1 13 ? -0.232 24.875 -1.239 1 78.75 13 THR B O 1
ATOM 4073 N N . VAL B 1 14 ? -1.044 25.688 0.665 1 86.62 14 VAL B N 1
ATOM 4074 C CA . VAL B 1 14 ? -1.841 26.703 -0.017 1 86.62 14 VAL B CA 1
ATOM 4075 C C . VAL B 1 14 ? -1.798 28.016 0.772 1 86.62 14 VAL B C 1
ATOM 4077 O O . VAL B 1 14 ? -1.844 28 2.004 1 86.62 14 VAL B O 1
ATOM 4080 N N . THR B 1 15 ? -1.662 29.078 0.029 1 95.25 15 THR B N 1
ATOM 4081 C CA . THR B 1 15 ? -1.852 30.438 0.56 1 95.25 15 THR B CA 1
ATOM 4082 C C . THR B 1 15 ? -3.188 31.016 0.103 1 95.25 15 THR B C 1
ATOM 4084 O O . THR B 1 15 ? -3.543 30.906 -1.073 1 95.25 15 THR B O 1
ATOM 4087 N N . LYS B 1 16 ? -3.947 31.609 1.115 1 96.06 16 LYS B N 1
ATOM 4088 C CA . LYS B 1 16 ? -5.281 32.094 0.8 1 96.06 16 LYS B CA 1
ATOM 4089 C C . LYS B 1 16 ? -5.48 33.531 1.339 1 96.06 16 LYS B C 1
ATOM 4091 O O . LYS B 1 16 ? -4.895 33.875 2.359 1 96.06 16 LYS B O 1
ATOM 4096 N N . ALA B 1 17 ? -6.281 34.219 0.604 1 98.44 17 ALA B N 1
ATOM 4097 C CA . ALA B 1 17 ? -6.82 35.5 1.093 1 98.44 17 ALA B CA 1
ATOM 4098 C C . ALA B 1 17 ? -8.328 35.594 0.854 1 98.44 17 ALA B C 1
ATOM 4100 O O . ALA B 1 17 ? -8.828 35.125 -0.171 1 98.44 17 ALA B O 1
ATOM 4101 N N . ALA B 1 18 ? -8.992 36.188 1.834 1 98 18 ALA B N 1
ATOM 4102 C CA . ALA B 1 18 ? -10.43 36.375 1.686 1 98 18 ALA B CA 1
ATOM 4103 C C . ALA B 1 18 ? -10.875 37.688 2.264 1 98 18 ALA B C 1
ATOM 4105 O O . ALA B 1 18 ? -10.375 38.125 3.305 1 98 18 ALA B O 1
ATOM 4106 N N . LEU B 1 19 ? -11.773 38.312 1.547 1 98.06 19 LEU B N 1
ATOM 4107 C CA . LEU B 1 19 ? -12.352 39.594 1.941 1 98.06 19 LEU B CA 1
ATOM 4108 C C . LEU B 1 19 ? -13.75 39.375 2.52 1 98.06 19 LEU B C 1
ATOM 4110 O O . LEU B 1 19 ? -14.594 38.719 1.905 1 98.06 19 LEU B O 1
ATOM 4114 N N . TYR B 1 20 ? -13.969 40 3.701 1 97.44 20 TYR B N 1
ATOM 4115 C CA . TYR B 1 20 ? -15.242 39.844 4.387 1 97.44 20 TYR B CA 1
ATOM 4116 C C . TYR B 1 20 ? -15.875 41.219 4.672 1 97.44 20 TYR B C 1
ATOM 4118 O O . TYR B 1 20 ? -15.18 42.188 4.953 1 97.44 20 TYR B O 1
ATOM 4126 N N . THR B 1 21 ? -17.266 41.219 4.637 1 97.25 21 THR B N 1
ATOM 4127 C CA . THR B 1 21 ? -17.938 42.344 5.273 1 97.25 21 THR B CA 1
ATOM 4128 C C . THR B 1 21 ? -17.797 42.281 6.789 1 97.25 21 THR B C 1
ATOM 4130 O O . THR B 1 21 ? -17.359 41.25 7.332 1 97.25 21 THR B O 1
ATOM 4133 N N . ILE B 1 22 ? -18.141 43.344 7.43 1 96.75 22 ILE B N 1
ATOM 4134 C CA . ILE B 1 22 ? -18.047 43.375 8.883 1 96.75 22 ILE B CA 1
ATOM 4135 C C . ILE B 1 22 ? -18.953 42.281 9.484 1 96.75 22 ILE B C 1
ATOM 4137 O O . ILE B 1 22 ? -18.641 41.719 10.531 1 96.75 22 ILE B O 1
ATOM 4141 N N . GLU B 1 23 ? -20 41.844 8.789 1 92.62 23 GLU B N 1
ATOM 4142 C CA . GLU B 1 23 ? -20.969 40.875 9.25 1 92.62 23 GLU B CA 1
ATOM 4143 C C . GLU B 1 23 ? -20.516 39.469 8.961 1 92.62 23 GLU B C 1
ATOM 4145 O O . GLU B 1 23 ? -21.172 38.5 9.344 1 92.62 23 GLU B O 1
ATOM 4150 N N . GLY B 1 24 ? -19.406 39.375 8.289 1 93.38 24 GLY B N 1
ATOM 4151 C CA . GLY B 1 24 ? -18.828 38.062 8.117 1 93.38 24 GLY B CA 1
ATOM 4152 C C . GLY B 1 24 ? -19.141 37.438 6.766 1 93.38 24 GLY B C 1
ATOM 4153 O O . GLY B 1 24 ? -18.797 36.281 6.508 1 93.38 24 GLY B O 1
ATOM 4154 N N . LYS B 1 25 ? -19.781 38.188 5.859 1 93.69 25 LYS B N 1
ATOM 4155 C CA . LYS B 1 25 ? -20.062 37.688 4.52 1 93.69 25 LYS B CA 1
ATOM 4156 C C . LYS B 1 25 ? -18.812 37.688 3.65 1 93.69 25 LYS B C 1
ATOM 4158 O O . LYS B 1 25 ? -18.156 38.719 3.52 1 93.69 25 LYS B O 1
ATOM 4163 N N . GLU B 1 26 ? -18.453 36.594 3.094 1 94.88 26 GLU B N 1
ATOM 4164 C CA . GLU B 1 26 ? -17.312 36.5 2.186 1 94.88 26 GLU B CA 1
ATOM 4165 C C . GLU B 1 26 ? -17.609 37.188 0.857 1 94.88 26 GLU B C 1
ATOM 4167 O O . GLU B 1 26 ? -18.594 36.875 0.188 1 94.88 26 GLU B O 1
ATOM 4172 N N . VAL B 1 27 ? -16.797 38.062 0.408 1 95.94 27 VAL B N 1
ATOM 4173 C CA . VAL B 1 27 ? -17.016 38.875 -0.79 1 95.94 27 VAL B CA 1
ATOM 4174 C C . VAL B 1 27 ? -16.125 38.344 -1.926 1 95.94 27 VAL B C 1
ATOM 4176 O O . VAL B 1 27 ? -16.531 38.375 -3.09 1 95.94 27 VAL B O 1
ATOM 4179 N N . ALA B 1 28 ? -14.93 37.969 -1.578 1 97.12 28 ALA B N 1
ATOM 4180 C CA . ALA B 1 28 ? -13.961 37.469 -2.537 1 97.12 28 ALA B CA 1
ATOM 4181 C C . ALA B 1 28 ? -12.945 36.562 -1.854 1 97.12 28 ALA B C 1
ATOM 4183 O O . ALA B 1 28 ? -12.617 36.75 -0.681 1 97.12 28 ALA B O 1
ATOM 4184 N N . VAL B 1 29 ? -12.531 35.625 -2.527 1 97 29 VAL B N 1
ATOM 4185 C CA . VAL B 1 29 ? -11.523 34.688 -2.029 1 97 29 VAL B CA 1
ATOM 4186 C C . VAL B 1 29 ? -10.555 34.312 -3.15 1 97 29 VAL B C 1
ATOM 4188 O O . VAL B 1 29 ? -10.938 34.25 -4.32 1 97 29 VAL B O 1
ATOM 4191 N N . SER B 1 30 ? -9.305 34.156 -2.83 1 97.44 30 SER B N 1
ATOM 4192 C CA . SER B 1 30 ? -8.266 33.719 -3.746 1 97.44 30 SER B CA 1
ATOM 4193 C C . SER B 1 30 ? -7.312 32.719 -3.064 1 97.44 30 SER B C 1
ATOM 4195 O O . SER B 1 30 ? -7.082 32.812 -1.857 1 97.44 30 SER B O 1
ATOM 4197 N N . SER B 1 31 ? -6.91 31.797 -3.723 1 94.5 31 SER B N 1
ATOM 4198 C CA . SER B 1 31 ? -5.953 30.812 -3.223 1 94.5 31 SER B CA 1
ATOM 4199 C C . SER B 1 31 ? -4.859 30.547 -4.25 1 94.5 31 SER B C 1
ATOM 4201 O O . SER B 1 31 ? -5.102 30.609 -5.457 1 94.5 31 SER B O 1
ATOM 4203 N N . LYS B 1 32 ? -3.695 30.281 -3.777 1 93.56 32 LYS B N 1
ATOM 4204 C CA . LYS B 1 32 ? -2.535 29.938 -4.598 1 93.56 32 LYS B CA 1
ATOM 4205 C C . LYS B 1 32 ? -1.729 28.797 -3.963 1 93.56 32 LYS B C 1
ATOM 4207 O O . LYS B 1 32 ? -1.409 28.859 -2.773 1 93.56 32 LYS B O 1
ATOM 4212 N N . LYS B 1 33 ? -1.475 27.766 -4.781 1 86.75 33 LYS B N 1
ATOM 4213 C CA . LYS B 1 33 ? -0.616 26.688 -4.309 1 86.75 33 LYS B CA 1
ATOM 4214 C C . LYS B 1 33 ? 0.807 27.188 -4.062 1 86.75 33 LYS B C 1
ATOM 4216 O O . LYS B 1 33 ? 1.357 27.938 -4.875 1 86.75 33 LYS B O 1
ATOM 4221 N N . THR B 1 34 ? 1.315 26.922 -2.893 1 87.75 34 THR B N 1
ATOM 4222 C CA . THR B 1 34 ? 2.709 27.203 -2.559 1 87.75 34 THR B CA 1
ATOM 4223 C C . THR B 1 34 ? 3.51 25.906 -2.484 1 87.75 34 THR B C 1
ATOM 4225 O O . THR B 1 34 ? 3.143 24.984 -1.756 1 87.75 34 THR B O 1
ATOM 4228 N N . LYS B 1 35 ? 4.586 25.766 -3.227 1 84.44 35 LYS B N 1
ATOM 4229 C CA . LYS B 1 35 ? 5.355 24.547 -3.398 1 84.44 35 LYS B CA 1
ATOM 4230 C C . LYS B 1 35 ? 6.066 24.156 -2.104 1 84.44 35 LYS B C 1
ATOM 4232 O O . LYS B 1 35 ? 6.711 24.984 -1.468 1 84.44 35 LYS B O 1
ATOM 4237 N N . MET B 1 36 ? 5.832 23.047 -1.576 1 86.19 36 MET B N 1
ATOM 4238 C CA . MET B 1 36 ? 6.629 22.453 -0.502 1 86.19 36 MET B CA 1
ATOM 4239 C C . MET B 1 36 ? 7.863 21.766 -1.061 1 86.19 36 MET B C 1
ATOM 4241 O O . MET B 1 36 ? 7.75 20.828 -1.866 1 86.19 36 MET B O 1
ATOM 4245 N N . LEU B 1 37 ? 9.008 22.172 -0.639 1 90.25 37 LEU B N 1
ATOM 4246 C CA . LEU B 1 37 ? 10.266 21.578 -1.083 1 90.25 37 LEU B CA 1
ATOM 4247 C C . LEU B 1 37 ? 10.688 20.438 -0.166 1 90.25 37 LEU B C 1
ATOM 4249 O O . LEU B 1 37 ? 10.469 20.5 1.046 1 90.25 37 LEU B O 1
ATOM 4253 N N . MET B 1 38 ? 11.18 19.453 -0.717 1 87.12 38 MET B N 1
ATOM 4254 C CA . MET B 1 38 ? 11.734 18.328 0.047 1 87.12 38 MET B CA 1
ATOM 4255 C C . MET B 1 38 ? 13.164 18.047 -0.378 1 87.12 38 MET B C 1
ATOM 4257 O O . MET B 1 38 ? 13.445 17 -0.973 1 87.12 38 MET B O 1
ATOM 4261 N N . PRO B 1 39 ? 14.109 18.828 0.041 1 90.88 39 PRO B N 1
ATOM 4262 C CA . PRO B 1 39 ? 15.492 18.688 -0.412 1 90.88 39 PRO B CA 1
ATOM 4263 C C . PRO B 1 39 ? 16.125 17.359 0.037 1 90.88 39 PRO B C 1
ATOM 4265 O O . PRO B 1 39 ? 17.016 16.844 -0.63 1 90.88 39 PRO B O 1
ATOM 4268 N N . GLN B 1 40 ? 15.734 16.844 1.171 1 88.75 40 GLN B N 1
ATOM 4269 C CA . GLN B 1 40 ? 16.156 15.562 1.738 1 88.75 40 GLN B CA 1
ATOM 4270 C C . GLN B 1 40 ? 14.984 14.828 2.381 1 88.75 40 GLN B C 1
ATOM 4272 O O . GLN B 1 40 ? 13.969 15.445 2.717 1 88.75 40 GLN B O 1
ATOM 4277 N N . PRO B 1 41 ? 15.172 13.547 2.461 1 85.12 41 PRO B N 1
ATOM 4278 C CA . PRO B 1 41 ? 14.117 12.82 3.174 1 85.12 41 PRO B CA 1
ATOM 4279 C C . PRO B 1 41 ? 13.82 13.414 4.551 1 85.12 41 PRO B C 1
ATOM 4281 O O . PRO B 1 41 ? 14.742 13.672 5.328 1 85.12 41 PRO B O 1
ATOM 4284 N N . GLY B 1 42 ? 12.547 13.742 4.742 1 86.88 42 GLY B N 1
ATOM 4285 C CA . GLY B 1 42 ? 12.133 14.25 6.035 1 86.88 42 GLY B CA 1
ATOM 4286 C C . GLY B 1 42 ? 12.172 15.766 6.121 1 86.88 42 GLY B C 1
ATOM 4287 O O . GLY B 1 42 ? 11.656 16.359 7.07 1 86.88 42 GLY B O 1
ATOM 4288 N N . HIS B 1 43 ? 12.797 16.375 5.09 1 92.62 43 HIS B N 1
ATOM 4289 C CA . HIS B 1 43 ? 12.859 17.844 5.055 1 92.62 43 HIS B CA 1
ATOM 4290 C C . HIS B 1 43 ? 11.664 18.422 4.312 1 92.62 43 HIS B C 1
ATOM 4292 O O . HIS B 1 43 ? 11.344 17.984 3.203 1 92.62 43 HIS B O 1
ATOM 4298 N N . THR B 1 44 ? 11.016 19.297 4.98 1 92.19 44 THR B N 1
ATOM 4299 C CA . THR B 1 44 ? 9.961 20.062 4.336 1 92.19 44 THR B CA 1
ATOM 4300 C C . THR B 1 44 ? 10.25 21.562 4.434 1 92.19 44 THR B C 1
ATOM 4302 O O . THR B 1 44 ? 10.172 22.141 5.516 1 92.19 44 THR B O 1
ATOM 4305 N N . GLU B 1 45 ? 10.516 22.156 3.244 1 96.19 45 GLU B N 1
ATOM 4306 C CA . GLU B 1 45 ? 10.969 23.547 3.244 1 96.19 45 GLU B CA 1
ATOM 4307 C C . GLU B 1 45 ? 10.102 24.406 2.332 1 96.19 45 GLU B C 1
ATOM 4309 O O . GLU B 1 45 ? 9.266 23.891 1.594 1 96.19 45 GLU B O 1
ATOM 4314 N N . ARG B 1 46 ? 10.289 25.75 2.506 1 96 46 ARG B N 1
ATOM 4315 C CA . ARG B 1 46 ? 9.57 26.766 1.765 1 96 46 ARG B CA 1
ATOM 4316 C C . ARG B 1 46 ? 10.508 27.875 1.298 1 96 46 ARG B C 1
ATOM 4318 O O . ARG B 1 46 ? 11.289 28.422 2.092 1 96 46 ARG B O 1
ATOM 4325 N N . ASP B 1 47 ? 10.43 28.203 -0.006 1 96.69 47 ASP B N 1
ATOM 4326 C CA . ASP B 1 47 ? 11.086 29.406 -0.489 1 96.69 47 ASP B CA 1
ATOM 4327 C C . ASP B 1 47 ? 10.383 30.672 0.024 1 96.69 47 ASP B C 1
ATOM 4329 O O . ASP B 1 47 ? 9.234 30.938 -0.343 1 96.69 47 ASP B O 1
ATOM 4333 N N . ILE B 1 48 ? 11.094 31.469 0.79 1 97.69 48 ILE B N 1
ATOM 4334 C CA . ILE B 1 48 ? 10.461 32.594 1.499 1 97.69 48 ILE B CA 1
ATOM 4335 C C . ILE B 1 48 ? 10.016 33.656 0.501 1 97.69 48 ILE B C 1
ATOM 4337 O O . ILE B 1 48 ? 8.953 34.25 0.661 1 97.69 48 ILE B O 1
ATOM 4341 N N . GLU B 1 49 ? 10.766 33.906 -0.524 1 96.88 49 GLU B N 1
ATOM 4342 C CA . GLU B 1 49 ? 10.359 34.875 -1.532 1 96.88 49 GLU B CA 1
ATOM 4343 C C . GLU B 1 49 ? 9.164 34.375 -2.334 1 96.88 49 GLU B C 1
ATOM 4345 O O . GLU B 1 49 ? 8.258 35.125 -2.66 1 96.88 49 GLU B O 1
ATOM 4350 N N . GLY B 1 50 ? 9.25 33.125 -2.674 1 96.62 50 GLY B N 1
ATOM 4351 C CA . GLY B 1 50 ? 8.094 32.531 -3.316 1 96.62 50 GLY B CA 1
ATOM 4352 C C . GLY B 1 50 ? 6.832 32.625 -2.477 1 96.62 50 GLY B C 1
ATOM 4353 O O . GLY B 1 50 ? 5.746 32.875 -3.004 1 96.62 50 GLY B O 1
ATOM 4354 N N . LEU B 1 51 ? 7.016 32.406 -1.202 1 97.5 51 LEU B N 1
ATOM 4355 C CA . LEU B 1 51 ? 5.906 32.531 -0.263 1 97.5 51 LEU B CA 1
ATOM 4356 C C . LEU B 1 51 ? 5.352 33.969 -0.268 1 97.5 51 LEU B C 1
ATOM 4358 O O . LEU B 1 51 ? 4.137 34.156 -0.304 1 97.5 51 LEU B O 1
ATOM 4362 N N . TRP B 1 52 ? 6.207 34.906 -0.246 1 98.06 52 TRP B N 1
ATOM 4363 C CA . TRP B 1 52 ? 5.777 36.312 -0.263 1 98.06 52 TRP B CA 1
ATOM 4364 C C . TRP B 1 52 ? 5.023 36.625 -1.547 1 98.06 52 TRP B C 1
ATOM 4366 O O . TRP B 1 52 ? 3.961 37.25 -1.51 1 98.06 52 TRP B O 1
ATOM 4376 N N . GLN B 1 53 ? 5.535 36.156 -2.652 1 98.12 53 GLN B N 1
ATOM 4377 C CA . GLN B 1 53 ? 4.887 36.438 -3.932 1 98.12 53 GLN B CA 1
ATOM 4378 C C . GLN B 1 53 ? 3.504 35.781 -3.992 1 98.12 53 GLN B C 1
ATOM 4380 O O . GLN B 1 53 ? 2.584 36.312 -4.602 1 98.12 53 GLN B O 1
ATOM 4385 N N . ALA B 1 54 ? 3.393 34.656 -3.375 1 98 54 ALA B N 1
ATOM 4386 C CA . ALA B 1 54 ? 2.08 34 -3.295 1 98 54 ALA B CA 1
ATOM 4387 C C . ALA B 1 54 ? 1.092 34.875 -2.529 1 98 54 ALA B C 1
ATOM 4389 O O . ALA B 1 54 ? -0.073 35 -2.918 1 98 54 ALA B O 1
ATOM 4390 N N . ASN B 1 55 ? 1.528 35.5 -1.442 1 98.62 55 ASN B N 1
ATOM 4391 C CA . ASN B 1 55 ? 0.682 36.406 -0.671 1 98.62 55 ASN B CA 1
ATOM 4392 C C . ASN B 1 55 ? 0.299 37.625 -1.481 1 98.62 55 ASN B C 1
ATOM 4394 O O . ASN B 1 55 ? -0.862 38.031 -1.481 1 98.62 55 ASN B O 1
ATOM 4398 N N . VAL B 1 56 ? 1.25 38.156 -2.197 1 98.75 56 VAL B N 1
ATOM 4399 C CA . VAL B 1 56 ? 0.988 39.312 -3.051 1 98.75 56 VAL B CA 1
ATOM 4400 C C . VAL B 1 56 ? -0.084 38.969 -4.078 1 98.75 56 VAL B C 1
ATOM 4402 O O . VAL B 1 56 ? -1.035 39.719 -4.277 1 98.75 56 VAL B O 1
ATOM 4405 N N . THR B 1 57 ? 0.084 37.844 -4.633 1 98.62 57 THR B N 1
ATOM 4406 C CA . THR B 1 57 ? -0.813 37.406 -5.695 1 98.62 57 THR B CA 1
ATOM 4407 C C . THR B 1 57 ? -2.238 37.25 -5.172 1 98.62 57 THR B C 1
ATOM 4409 O O . THR B 1 57 ? -3.188 37.75 -5.785 1 98.62 57 THR B O 1
ATOM 4412 N N . VAL B 1 58 ? -2.42 36.625 -4.047 1 98.56 58 VAL B N 1
ATOM 4413 C CA . VAL B 1 58 ? -3.773 36.344 -3.572 1 98.56 58 VAL B CA 1
ATOM 4414 C C . VAL B 1 58 ? -4.426 37.625 -3.098 1 98.56 58 VAL B C 1
ATOM 4416 O O . VAL B 1 58 ? -5.645 37.812 -3.219 1 98.56 58 VAL B O 1
ATOM 4419 N N . ILE B 1 59 ? -3.684 38.562 -2.549 1 98.69 59 ILE B N 1
ATOM 4420 C CA . ILE B 1 59 ? -4.223 39.844 -2.119 1 98.69 59 ILE B CA 1
ATOM 4421 C C . ILE B 1 59 ? -4.695 40.625 -3.336 1 98.69 59 ILE B C 1
ATOM 4423 O O . ILE B 1 59 ? -5.816 41.156 -3.355 1 98.69 59 ILE B O 1
ATOM 4427 N N . LYS B 1 60 ? -3.887 40.688 -4.359 1 98.62 60 LYS B N 1
ATOM 4428 C CA . LYS B 1 60 ? -4.246 41.406 -5.586 1 98.62 60 LYS B CA 1
ATOM 4429 C C . LYS B 1 60 ? -5.492 40.781 -6.223 1 98.62 60 LYS B C 1
ATOM 4431 O O . LYS B 1 60 ? -6.363 41.5 -6.711 1 98.62 60 LYS B O 1
ATOM 4436 N N . ASP B 1 61 ? -5.508 39.531 -6.215 1 98.5 61 ASP B N 1
ATOM 4437 C CA . ASP B 1 61 ? -6.637 38.812 -6.805 1 98.5 61 ASP B CA 1
ATOM 4438 C C . ASP B 1 61 ? -7.941 39.188 -6.102 1 98.5 61 ASP B C 1
ATOM 4440 O O . ASP B 1 61 ? -8.961 39.406 -6.754 1 98.5 61 ASP B O 1
ATOM 4444 N N . VAL B 1 62 ? -7.902 39.156 -4.781 1 98.06 62 VAL B N 1
ATOM 4445 C CA . VAL B 1 62 ? -9.094 39.469 -4.004 1 98.06 62 VAL B CA 1
ATOM 4446 C C . VAL B 1 62 ? -9.539 40.906 -4.273 1 98.06 62 VAL B C 1
ATOM 4448 O O . VAL B 1 62 ? -10.734 41.188 -4.379 1 98.06 62 VAL B O 1
ATOM 4451 N N . LEU B 1 63 ? -8.641 41.844 -4.395 1 98.12 63 LEU B N 1
ATOM 4452 C CA . LEU B 1 63 ? -8.953 43.219 -4.68 1 98.12 63 LEU B CA 1
ATOM 4453 C C . LEU B 1 63 ? -9.523 43.375 -6.086 1 98.12 63 LEU B C 1
ATOM 4455 O O . LEU B 1 63 ? -10.484 44.125 -6.297 1 98.12 63 LEU B O 1
ATOM 4459 N N . HIS B 1 64 ? -8.969 42.656 -6.977 1 98 64 HIS B N 1
ATOM 4460 C CA . HIS B 1 64 ? -9.43 42.719 -8.359 1 98 64 HIS B CA 1
ATOM 4461 C C . HIS B 1 64 ? -10.836 42.125 -8.492 1 98 64 HIS B C 1
ATOM 4463 O O . HIS B 1 64 ? -11.688 42.719 -9.172 1 98 64 HIS B O 1
ATOM 4469 N N . GLN B 1 65 ? -11.078 41.031 -7.855 1 97.62 65 GLN B N 1
ATOM 4470 C CA . GLN B 1 65 ? -12.359 40.344 -7.938 1 97.62 65 GLN B CA 1
ATOM 4471 C C . GLN B 1 65 ? -13.469 41.156 -7.297 1 97.62 65 GLN B C 1
ATOM 4473 O O . GLN B 1 65 ? -14.594 41.219 -7.805 1 97.62 65 GLN B O 1
ATOM 4478 N N . SER B 1 66 ? -13.148 41.719 -6.188 1 96.88 66 SER B N 1
ATOM 4479 C CA . SER B 1 66 ? -14.164 42.438 -5.418 1 96.88 66 SER B CA 1
ATOM 4480 C C . SER B 1 66 ? -14.398 43.844 -5.984 1 96.88 66 SER B C 1
ATOM 4482 O O . SER B 1 66 ? -15.445 44.438 -5.746 1 96.88 66 SER B O 1
ATOM 4484 N N . GLN B 1 67 ? -13.414 44.438 -6.629 1 96.44 67 GLN B N 1
ATOM 4485 C CA . GLN B 1 67 ? -13.461 45.781 -7.23 1 96.44 67 GLN B CA 1
ATOM 4486 C C . GLN B 1 67 ? -13.773 46.844 -6.184 1 96.44 67 GLN B C 1
ATOM 4488 O O . GLN B 1 67 ? -14.398 47.875 -6.496 1 96.44 67 GLN B O 1
ATOM 4493 N N . ILE B 1 68 ? -13.453 46.562 -5.016 1 96 68 ILE B N 1
ATOM 4494 C CA . ILE B 1 68 ? -13.688 47.562 -3.982 1 96 68 ILE B CA 1
ATOM 4495 C C . ILE B 1 68 ? -12.539 48.562 -3.975 1 96 68 ILE B C 1
ATOM 4497 O O . ILE B 1 68 ? -11.453 48.281 -4.48 1 96 68 ILE B O 1
ATOM 4501 N N . ASP B 1 69 ? -12.836 49.719 -3.369 1 97 69 ASP B N 1
ATOM 4502 C CA . ASP B 1 69 ? -11.773 50.656 -3.008 1 97 69 ASP B CA 1
ATOM 4503 C C . ASP B 1 69 ? -10.961 50.125 -1.825 1 97 69 ASP B C 1
ATOM 4505 O O . ASP B 1 69 ? -11.5 49.906 -0.74 1 97 69 ASP B O 1
ATOM 4509 N N . PRO B 1 70 ? -9.648 49.938 -1.998 1 97.81 70 PRO B N 1
ATOM 4510 C CA . PRO B 1 70 ? -8.828 49.375 -0.924 1 97.81 70 PRO B CA 1
ATOM 4511 C C . PRO B 1 70 ? -8.906 50.188 0.367 1 97.81 70 PRO B C 1
ATOM 4513 O O . PRO B 1 70 ? -8.641 49.656 1.449 1 97.81 70 PRO B O 1
ATOM 4516 N N . SER B 1 71 ? -9.266 51.406 0.295 1 97.31 71 SER B N 1
ATOM 4517 C CA . SER B 1 71 ? -9.383 52.25 1.475 1 97.31 71 SER B CA 1
ATOM 4518 C C . SER B 1 71 ? -10.539 51.812 2.365 1 97.31 71 SER B C 1
ATOM 4520 O O . SER B 1 71 ? -10.633 52.219 3.521 1 97.31 71 SER B O 1
ATOM 4522 N N . LEU B 1 72 ? -11.352 50.938 1.854 1 97.94 72 LEU B N 1
ATOM 4523 C CA . LEU B 1 72 ? -12.508 50.469 2.602 1 97.94 72 LEU B CA 1
ATOM 4524 C C . LEU B 1 72 ? -12.141 49.25 3.451 1 97.94 72 LEU B C 1
ATOM 4526 O O . LEU B 1 72 ? -12.938 48.812 4.273 1 97.94 72 LEU B O 1
ATOM 4530 N N . ILE B 1 73 ? -10.953 48.75 3.326 1 98.69 73 ILE B N 1
ATOM 4531 C CA . ILE B 1 73 ? -10.453 47.688 4.203 1 98.69 73 ILE B CA 1
ATOM 4532 C C . ILE B 1 73 ? -10.016 48.281 5.535 1 98.69 73 ILE B C 1
ATOM 4534 O O . ILE B 1 73 ? -9.023 49.031 5.598 1 98.69 73 ILE B O 1
ATOM 4538 N N . GLU B 1 74 ? -10.719 47.875 6.582 1 98.38 74 GLU B N 1
ATOM 4539 C CA . GLU B 1 74 ? -10.539 48.5 7.891 1 98.38 74 GLU B CA 1
ATOM 4540 C C . GLU B 1 74 ? -9.453 47.781 8.695 1 98.38 74 GLU B C 1
ATOM 4542 O O . GLU B 1 74 ? -8.883 48.344 9.625 1 98.38 74 GLU B O 1
ATOM 4547 N N . GLY B 1 75 ? -9.211 46.562 8.344 1 98.62 75 GLY B N 1
ATOM 4548 C CA . GLY B 1 75 ? -8.219 45.781 9.078 1 98.62 75 GLY B CA 1
ATOM 4549 C C . GLY B 1 75 ? -7.82 44.5 8.367 1 98.62 75 GLY B C 1
ATOM 4550 O O . GLY B 1 75 ? -8.586 43.969 7.559 1 98.62 75 GLY B O 1
ATOM 4551 N N . ILE B 1 76 ? -6.625 44.062 8.648 1 98.81 76 ILE B N 1
ATOM 4552 C CA . ILE B 1 76 ? -6.047 42.844 8.094 1 98.81 76 ILE B CA 1
ATOM 4553 C C . ILE B 1 76 ? -5.48 41.969 9.227 1 98.81 76 ILE B C 1
ATOM 4555 O O . ILE B 1 76 ? -5.016 42.5 10.242 1 98.81 76 ILE B O 1
ATOM 4559 N N . ALA B 1 77 ? -5.57 40.719 9.141 1 98.81 77 ALA B N 1
ATOM 4560 C CA . ALA B 1 77 ? -4.852 39.812 10.016 1 98.81 77 ALA B CA 1
ATOM 4561 C C . ALA B 1 77 ? -4.391 38.562 9.242 1 98.81 77 ALA B C 1
ATOM 4563 O O . ALA B 1 77 ? -4.891 38.281 8.148 1 98.81 77 ALA B O 1
ATOM 4564 N N . ILE B 1 78 ? -3.391 37.875 9.789 1 98.75 78 ILE B N 1
ATOM 4565 C CA . ILE B 1 78 ? -2.74 36.75 9.086 1 98.75 78 ILE B CA 1
ATOM 4566 C C . ILE B 1 78 ? -2.67 35.531 10 1 98.75 78 ILE B C 1
ATOM 4568 O O . ILE B 1 78 ? -2.449 35.656 11.211 1 98.75 78 ILE B O 1
ATOM 4572 N N . THR B 1 79 ? -2.975 34.406 9.492 1 98.06 79 THR B N 1
ATOM 4573 C CA . THR B 1 79 ? -2.672 33.125 10.109 1 98.06 79 THR B CA 1
ATOM 4574 C C . THR B 1 79 ? -1.824 32.281 9.188 1 98.06 79 THR B C 1
ATOM 4576 O O . THR B 1 79 ? -1.47 32.688 8.086 1 98.06 79 THR B O 1
ATOM 4579 N N . GLY B 1 80 ? -1.434 31.156 9.602 1 95.56 80 GLY B N 1
ATOM 4580 C CA . GLY B 1 80 ? -0.639 30.188 8.867 1 95.56 80 GLY B CA 1
ATOM 4581 C C . GLY B 1 80 ? -0.312 28.953 9.672 1 95.56 80 GLY B C 1
ATOM 4582 O O . GLY B 1 80 ? -0.63 28.875 10.867 1 95.56 80 GLY B O 1
ATOM 4583 N N . HIS B 1 81 ? 0.309 28.031 8.93 1 92 81 HIS B N 1
ATOM 4584 C CA . HIS B 1 81 ? 0.658 26.812 9.664 1 92 81 HIS B CA 1
ATOM 4585 C C . HIS B 1 81 ? 1.479 27.141 10.906 1 92 81 HIS B C 1
ATOM 4587 O O . HIS B 1 81 ? 2.312 28.062 10.883 1 92 81 HIS B O 1
ATOM 4593 N N . GLY B 1 82 ? 1.121 26.484 11.969 1 92.19 82 GLY B N 1
ATOM 4594 C CA . GLY B 1 82 ? 1.885 26.672 13.188 1 92.19 82 GLY B CA 1
ATOM 4595 C C . GLY B 1 82 ? 3.258 26.031 13.141 1 92.19 82 GLY B C 1
ATOM 4596 O O . GLY B 1 82 ? 3.518 25.172 12.289 1 92.19 82 GLY B O 1
ATOM 4597 N N . ASN B 1 83 ? 4.047 26.578 13.977 1 94.88 83 ASN B N 1
ATOM 4598 C CA . ASN B 1 83 ? 5.379 26 14.133 1 94.88 83 ASN B CA 1
ATOM 4599 C C . ASN B 1 83 ? 6.203 26.125 12.859 1 94.88 83 ASN B C 1
ATOM 4601 O O . ASN B 1 83 ? 6.105 27.125 12.141 1 94.88 83 ASN B O 1
ATOM 4605 N N . GLY B 1 84 ? 7.055 25.266 12.641 1 96.38 84 GLY B N 1
ATOM 4606 C CA . GLY B 1 84 ? 8.055 25.594 11.625 1 96.38 84 GLY B CA 1
ATOM 4607 C C . GLY B 1 84 ? 9.008 26.688 12.055 1 96.38 84 GLY B C 1
ATOM 4608 O O . GLY B 1 84 ? 9.18 26.938 13.25 1 96.38 84 GLY B O 1
ATOM 4609 N N . LEU B 1 85 ? 9.664 27.281 10.969 1 98.06 85 LEU B N 1
ATOM 4610 C CA . LEU B 1 85 ? 10.695 28.234 11.352 1 98.06 85 LEU B CA 1
ATOM 4611 C C . LEU B 1 85 ? 11.078 29.125 10.164 1 98.06 85 LEU B C 1
ATOM 4613 O O . LEU B 1 85 ? 11.367 28.609 9.078 1 98.06 85 LEU B O 1
ATOM 4617 N N . TYR B 1 86 ? 11.078 30.406 10.438 1 98.62 86 TYR B N 1
ATOM 4618 C CA . TYR B 1 86 ? 11.445 31.391 9.422 1 98.62 86 TYR B CA 1
ATOM 4619 C C . TYR B 1 86 ? 12.398 32.438 10 1 98.62 86 TYR B C 1
ATOM 4621 O O . TYR B 1 86 ? 12.047 33.156 10.938 1 98.62 86 TYR B O 1
ATOM 4629 N N . LEU B 1 87 ? 13.602 32.531 9.445 1 98.69 87 LEU B N 1
ATOM 4630 C CA . LEU B 1 87 ? 14.648 33.438 9.945 1 98.69 87 LEU B CA 1
ATOM 4631 C C . LEU B 1 87 ? 14.953 34.531 8.938 1 98.69 87 LEU B C 1
ATOM 4633 O O . LEU B 1 87 ? 15.008 34.281 7.73 1 98.69 87 LEU B O 1
ATOM 4637 N N . VAL B 1 88 ? 15.078 35.75 9.445 1 98.56 88 VAL B N 1
ATOM 4638 C CA . VAL B 1 88 ? 15.477 36.844 8.578 1 98.56 88 VAL B CA 1
ATOM 4639 C C . VAL B 1 88 ? 16.594 37.656 9.227 1 98.56 88 VAL B C 1
ATOM 4641 O O . VAL B 1 88 ? 16.703 37.688 10.461 1 98.56 88 VAL B O 1
ATOM 4644 N N . ASP B 1 89 ? 17.422 38.281 8.43 1 98.38 89 ASP B N 1
ATOM 4645 C CA . ASP B 1 89 ? 18.5 39.125 8.93 1 98.38 89 ASP B CA 1
ATOM 4646 C C . ASP B 1 89 ? 18 40.562 9.172 1 98.38 89 ASP B C 1
ATOM 4648 O O . ASP B 1 89 ? 16.797 40.812 9.156 1 98.38 89 ASP B O 1
ATOM 4652 N N . LYS B 1 90 ? 18.875 41.438 9.469 1 97.19 90 LYS B N 1
ATOM 4653 C CA . LYS B 1 90 ? 18.531 42.812 9.852 1 97.19 90 LYS B CA 1
ATOM 4654 C C . LYS B 1 90 ? 17.844 43.562 8.703 1 97.19 90 LYS B C 1
ATOM 4656 O O . LYS B 1 90 ? 17.078 44.5 8.938 1 97.19 90 LYS B O 1
ATOM 4661 N N . ASP B 1 91 ? 18.094 43.094 7.477 1 96.31 91 ASP B N 1
ATOM 4662 C CA . ASP B 1 91 ? 17.516 43.719 6.301 1 96.31 91 ASP B CA 1
ATOM 4663 C C . ASP B 1 91 ? 16.234 43.031 5.859 1 96.31 91 ASP B C 1
ATOM 4665 O O . ASP B 1 91 ? 15.633 43.375 4.848 1 96.31 91 ASP B O 1
ATOM 4669 N N . GLY B 1 92 ? 15.875 42 6.566 1 96.44 92 GLY B N 1
ATOM 4670 C CA . GLY B 1 92 ? 14.648 41.281 6.262 1 96.44 92 GLY B CA 1
ATOM 4671 C C . GLY B 1 92 ? 14.852 40.156 5.266 1 96.44 92 GLY B C 1
ATOM 4672 O O . GLY B 1 92 ? 13.883 39.5 4.844 1 96.44 92 GLY B O 1
ATOM 4673 N N . ASN B 1 93 ? 16.062 39.906 4.922 1 97.5 93 ASN B N 1
ATOM 4674 C CA . ASN B 1 93 ? 16.359 38.812 4 1 97.5 93 ASN B CA 1
ATOM 4675 C C . ASN B 1 93 ? 16.438 37.469 4.723 1 97.5 93 ASN B C 1
ATOM 4677 O O . ASN B 1 93 ? 16.922 37.375 5.852 1 97.5 93 ASN B O 1
ATOM 4681 N N . PRO B 1 94 ? 15.906 36.469 4.02 1 98.12 94 PRO B N 1
ATOM 4682 C CA . PRO B 1 94 ? 16 35.156 4.641 1 98.12 94 PRO B CA 1
ATOM 4683 C C . PRO B 1 94 ? 17.453 34.688 4.859 1 98.12 94 PRO B C 1
ATOM 4685 O O . PRO B 1 94 ? 18.312 34.938 4.004 1 98.12 94 PRO B O 1
ATOM 4688 N N . THR B 1 95 ? 17.719 34.031 5.973 1 98.25 95 THR B N 1
ATOM 4689 C CA . THR B 1 95 ? 19.047 33.469 6.227 1 98.25 95 THR B CA 1
ATOM 4690 C C . THR B 1 95 ? 19.078 31.984 5.961 1 98.25 95 THR B C 1
ATOM 4692 O O . THR B 1 95 ? 20.156 31.375 5.938 1 98.25 95 THR B O 1
ATOM 4695 N N . TYR B 1 96 ? 17.938 31.391 5.766 1 97.81 96 TYR B N 1
ATOM 4696 C CA . TYR B 1 96 ? 17.672 30 5.418 1 97.81 96 TYR B CA 1
ATOM 4697 C C . TYR B 1 96 ? 16.312 29.844 4.777 1 97.81 96 TYR B C 1
ATOM 4699 O O . TYR B 1 96 ? 15.469 30.75 4.871 1 97.81 96 TYR B O 1
ATOM 4707 N N . ASN B 1 97 ? 16.062 28.797 4.059 1 97.81 97 ASN B N 1
ATOM 4708 C CA . ASN B 1 97 ? 14.695 28.516 3.625 1 97.81 97 ASN B CA 1
ATOM 4709 C C . ASN B 1 97 ? 13.75 28.375 4.812 1 97.81 97 ASN B C 1
ATOM 4711 O O . ASN B 1 97 ? 14.156 27.938 5.891 1 97.81 97 ASN B O 1
ATOM 4715 N N . GLY B 1 98 ? 12.477 28.812 4.574 1 98.06 98 GLY B N 1
ATOM 4716 C CA . GLY B 1 98 ? 11.492 28.469 5.59 1 98.06 98 GLY B CA 1
ATOM 4717 C C . GLY B 1 98 ? 11.352 26.969 5.793 1 98.06 98 GLY B C 1
ATOM 4718 O O . GLY B 1 98 ? 11.5 26.188 4.848 1 98.06 98 GLY B O 1
ATOM 4719 N N . ILE B 1 99 ? 11.141 26.547 7.023 1 97.75 99 ILE B N 1
ATOM 4720 C CA . ILE B 1 99 ? 10.891 25.141 7.332 1 97.75 99 ILE B CA 1
ATOM 4721 C C . ILE B 1 99 ? 9.438 24.953 7.781 1 97.75 99 ILE B C 1
ATOM 4723 O O . ILE B 1 99 ? 8.953 25.688 8.641 1 97.75 99 ILE B O 1
ATOM 4727 N N . ILE B 1 100 ? 8.734 23.984 7.223 1 94.75 100 ILE B N 1
ATOM 4728 C CA . ILE B 1 100 ? 7.312 23.766 7.465 1 94.75 100 ILE B CA 1
ATOM 4729 C C . ILE B 1 100 ? 7.137 22.844 8.664 1 94.75 100 ILE B C 1
ATOM 4731 O O . ILE B 1 100 ? 8.078 22.141 9.062 1 94.75 100 ILE B O 1
ATOM 4735 N N . SER B 1 101 ? 5.992 22.812 9.242 1 92.38 101 SER B N 1
ATOM 4736 C CA . S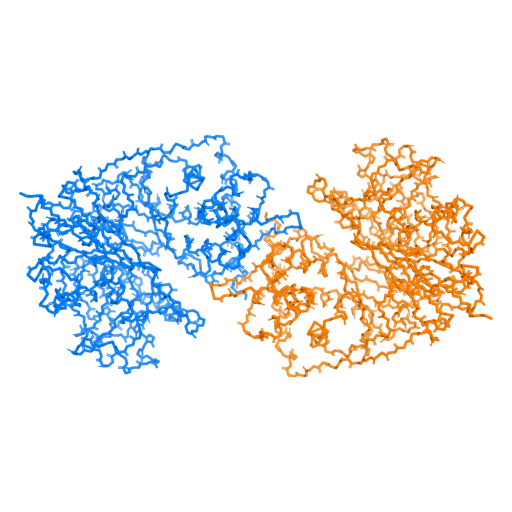ER B 1 101 ? 5.695 22.141 10.5 1 92.38 101 SER B CA 1
ATOM 4737 C C . SER B 1 101 ? 5.77 20.625 10.344 1 92.38 101 SER B C 1
ATOM 4739 O O . SER B 1 101 ? 5.902 19.906 11.336 1 92.38 101 SER B O 1
ATOM 4741 N N . THR B 1 102 ? 5.699 20.078 9.188 1 89.06 102 THR B N 1
ATOM 4742 C CA . THR B 1 102 ? 5.676 18.641 8.953 1 89.06 102 THR B CA 1
ATOM 4743 C C . THR B 1 102 ? 7.094 18.078 8.867 1 89.06 102 THR B C 1
ATOM 4745 O O . THR B 1 102 ? 7.285 16.891 8.625 1 89.06 102 THR B O 1
ATOM 4748 N N . ASP B 1 103 ? 8.117 18.922 9.031 1 93 103 ASP B N 1
ATOM 4749 C CA . ASP B 1 103 ? 9.523 18.531 8.953 1 93 103 ASP B CA 1
ATOM 4750 C C . ASP B 1 103 ? 9.891 17.578 10.094 1 93 103 ASP B C 1
ATOM 4752 O O . ASP B 1 103 ? 9.461 17.781 11.234 1 93 103 ASP B O 1
ATOM 4756 N N . THR B 1 104 ? 10.68 16.594 9.797 1 89.62 104 THR B N 1
ATOM 4757 C CA . THR B 1 104 ? 11 15.602 10.82 1 89.62 104 THR B CA 1
ATOM 4758 C C . THR B 1 104 ? 12.508 15.508 11.023 1 89.62 104 THR B C 1
ATOM 4760 O O . THR B 1 104 ? 13 14.586 11.68 1 89.62 104 THR B O 1
ATOM 4763 N N . ARG B 1 105 ? 13.297 16.375 10.539 1 93.38 105 ARG B N 1
ATOM 4764 C CA . ARG B 1 105 ? 14.758 16.297 10.531 1 93.38 105 ARG B CA 1
ATOM 4765 C C . ARG B 1 105 ? 15.305 16.312 11.953 1 93.38 105 ARG B C 1
ATOM 4767 O O . ARG B 1 105 ? 16.391 15.797 12.219 1 93.38 105 ARG B O 1
ATOM 4774 N N . ALA B 1 106 ? 14.531 16.922 12.852 1 95.06 106 ALA B N 1
ATOM 4775 C CA . ALA B 1 106 ? 15.062 17.188 14.188 1 95.06 106 ALA B CA 1
ATOM 4776 C C . ALA B 1 106 ? 14.578 16.141 15.195 1 95.06 106 ALA B C 1
ATOM 4778 O O . ALA B 1 106 ? 14.547 16.406 16.391 1 95.06 106 ALA B O 1
ATOM 4779 N N . LYS B 1 107 ? 14.219 15.016 14.773 1 90.62 107 LYS B N 1
ATOM 4780 C CA . LYS B 1 107 ? 13.656 13.961 15.609 1 90.62 107 LYS B CA 1
ATOM 4781 C C . LYS B 1 107 ? 14.633 13.539 16.703 1 90.62 107 LYS B C 1
ATOM 4783 O O . LYS B 1 107 ? 14.234 13.25 17.828 1 90.62 107 LYS B O 1
ATOM 4788 N N . LYS B 1 108 ? 15.953 13.484 16.391 1 92.25 108 LYS B N 1
ATOM 4789 C CA . LYS B 1 108 ? 16.969 13.031 17.328 1 92.25 108 LYS B CA 1
ATOM 4790 C C . LYS B 1 108 ? 16.938 13.867 18.609 1 92.25 108 LYS B C 1
ATOM 4792 O O . LYS B 1 108 ? 17.109 13.336 19.703 1 92.25 108 LYS B O 1
ATOM 4797 N N . TYR B 1 109 ? 16.688 15.133 18.531 1 95.62 109 TYR B N 1
ATOM 4798 C CA . TYR B 1 109 ? 16.688 16.031 19.688 1 95.62 109 TYR B CA 1
ATOM 4799 C C . TYR B 1 109 ? 15.484 15.742 20.578 1 95.62 109 TYR B C 1
ATOM 4801 O O . TYR B 1 109 ? 15.594 15.797 21.812 1 95.62 109 TYR B O 1
ATOM 4809 N N . ILE B 1 110 ? 14.383 15.43 19.953 1 93.75 110 ILE B N 1
ATOM 4810 C CA . ILE B 1 110 ? 13.156 15.125 20.688 1 93.75 110 ILE B CA 1
ATOM 4811 C C . ILE B 1 110 ? 13.383 13.906 21.578 1 93.75 110 ILE B C 1
ATOM 4813 O O . ILE B 1 110 ? 13.031 13.922 22.75 1 93.75 110 ILE B O 1
ATOM 4817 N N . ASP B 1 111 ? 14.016 12.938 21 1 90.38 111 ASP B N 1
ATOM 4818 C CA . ASP B 1 111 ? 14.305 11.719 21.75 1 90.38 111 ASP B CA 1
ATOM 4819 C C . ASP B 1 111 ? 15.211 12.008 22.938 1 90.38 111 ASP B C 1
ATOM 4821 O O . ASP B 1 111 ? 14.992 11.477 24.031 1 90.38 111 ASP B O 1
ATOM 4825 N N . GLU B 1 112 ? 16.156 12.805 22.719 1 94.62 112 GLU B N 1
ATOM 4826 C CA . GLU B 1 112 ? 17.109 13.18 23.766 1 94.62 112 GLU B CA 1
ATOM 4827 C C . GLU B 1 112 ? 16.406 13.961 24.891 1 94.62 112 GLU B C 1
ATOM 4829 O O . GLU B 1 112 ? 16.641 13.711 26.062 1 94.62 112 GLU B O 1
ATOM 4834 N N . TRP B 1 113 ? 15.594 14.898 24.547 1 96.19 113 TRP B N 1
ATOM 4835 C CA . TRP B 1 113 ? 14.938 15.766 25.531 1 96.19 113 TRP B CA 1
ATOM 4836 C C . TRP B 1 113 ? 13.945 14.977 26.375 1 96.19 113 TRP B C 1
ATOM 4838 O O . TRP B 1 113 ? 13.781 15.258 27.562 1 96.19 113 TRP B O 1
ATOM 4848 N N . TYR B 1 114 ? 13.273 14.023 25.812 1 93.12 114 TYR B N 1
ATOM 4849 C CA . TYR B 1 114 ? 12.305 13.234 26.547 1 93.12 114 TYR B CA 1
ATOM 4850 C C . TYR B 1 114 ? 13 12.328 27.562 1 93.12 114 TYR B C 1
ATOM 4852 O O . TYR B 1 114 ? 12.398 11.922 28.562 1 93.12 114 TYR B O 1
ATOM 4860 N N . LYS B 1 115 ? 14.297 11.992 27.328 1 94.06 115 LYS B N 1
ATOM 4861 C CA . LYS B 1 115 ? 15.07 11.172 28.266 1 94.06 115 LYS B CA 1
ATOM 4862 C C . LYS B 1 115 ? 15.492 11.984 29.484 1 94.06 115 LYS B C 1
ATOM 4864 O O . LYS B 1 115 ? 15.852 11.414 30.516 1 94.06 115 LYS B O 1
ATOM 4869 N N . ASP B 1 116 ? 15.484 13.289 29.312 1 95.19 116 ASP B N 1
ATOM 4870 C CA . ASP B 1 116 ? 15.828 14.172 30.422 1 95.19 116 ASP B CA 1
ATOM 4871 C C . ASP B 1 116 ? 14.656 14.336 31.375 1 95.19 116 ASP B C 1
ATOM 4873 O O . ASP B 1 116 ? 13.617 14.891 31.016 1 95.19 116 ASP B O 1
ATOM 4877 N N . GLU B 1 117 ? 14.797 13.961 32.594 1 93.62 117 GLU B N 1
ATOM 4878 C CA . GLU B 1 117 ? 13.727 14 33.594 1 93.62 117 GLU B CA 1
ATOM 4879 C C . GLU B 1 117 ? 13.242 15.43 33.844 1 93.62 117 GLU B C 1
ATOM 4881 O O . GLU B 1 117 ? 12.109 15.633 34.281 1 93.62 117 GLU B O 1
ATOM 4886 N N . ARG B 1 118 ? 14.133 16.359 33.562 1 94.06 118 ARG B N 1
ATOM 4887 C CA . ARG B 1 118 ? 13.797 17.766 33.781 1 94.06 118 ARG B CA 1
ATOM 4888 C C . ARG B 1 118 ? 12.633 18.188 32.906 1 94.06 118 ARG B C 1
ATOM 4890 O O . ARG B 1 118 ? 11.945 19.172 33.188 1 94.06 118 ARG B O 1
ATOM 4897 N N . PHE B 1 119 ? 12.344 17.516 31.766 1 95 119 PHE B N 1
ATOM 4898 C CA . PHE B 1 119 ? 11.219 17.844 30.891 1 95 119 PHE B CA 1
ATOM 4899 C C . PHE B 1 119 ? 9.914 17.812 31.672 1 95 119 PHE B C 1
ATOM 4901 O O . PHE B 1 119 ? 9.133 18.781 31.609 1 95 119 PHE B O 1
ATOM 4908 N N . LEU B 1 120 ? 9.664 16.766 32.438 1 95.06 120 LEU B N 1
ATOM 4909 C CA . LEU B 1 120 ? 8.406 16.594 33.156 1 95.06 120 LEU B CA 1
ATOM 4910 C C . LEU B 1 120 ? 8.297 17.578 34.312 1 95.06 120 LEU B C 1
ATOM 4912 O O . LEU B 1 120 ? 7.207 18.062 34.625 1 95.06 120 LEU B O 1
ATOM 4916 N N . SER B 1 121 ? 9.445 17.891 34.906 1 95.5 121 SER B N 1
ATOM 4917 C CA . SER B 1 121 ? 9.398 18.656 36.125 1 95.5 121 SER B CA 1
ATOM 4918 C C . SER B 1 121 ? 9.523 20.156 35.844 1 95.5 121 SER B C 1
ATOM 4920 O O . SER B 1 121 ? 8.977 20.984 36.594 1 95.5 121 SER B O 1
ATOM 4922 N N . GLU B 1 122 ? 10.203 20.547 34.75 1 95.94 122 GLU B N 1
ATOM 4923 C CA . GLU B 1 122 ? 10.547 21.969 34.562 1 95.94 122 GLU B CA 1
ATOM 4924 C C . GLU B 1 122 ? 9.93 22.531 33.312 1 95.94 122 GLU B C 1
ATOM 4926 O O . GLU B 1 122 ? 9.531 23.688 33.25 1 95.94 122 GLU B O 1
ATOM 4931 N N . VAL B 1 123 ? 9.828 21.75 32.312 1 97.38 123 VAL B N 1
ATOM 4932 C CA . VAL B 1 123 ? 9.484 22.266 30.984 1 97.38 123 VAL B CA 1
ATOM 4933 C C . VAL B 1 123 ? 7.98 22.141 30.75 1 97.38 123 VAL B C 1
ATOM 4935 O O . VAL B 1 123 ? 7.309 23.141 30.453 1 97.38 123 VAL B O 1
ATOM 4938 N N . LEU B 1 124 ? 7.406 20.953 30.953 1 97.25 124 LEU B N 1
ATOM 4939 C CA . LEU B 1 124 ? 6 20.672 30.672 1 97.25 124 LEU B CA 1
ATOM 4940 C C . LEU B 1 124 ? 5.098 21.625 31.453 1 97.25 124 LEU B C 1
ATOM 4942 O O . LEU B 1 124 ? 4.133 22.156 30.906 1 97.25 124 LEU B O 1
ATOM 4946 N N . PRO B 1 125 ? 5.402 21.891 32.75 1 96.81 125 PRO B N 1
ATOM 4947 C CA . PRO B 1 125 ? 4.523 22.797 33.469 1 96.81 125 PRO B CA 1
ATOM 4948 C C . PRO B 1 125 ? 4.539 24.219 32.906 1 96.81 125 PRO B C 1
ATOM 4950 O O . PRO B 1 125 ? 3.576 24.969 33.094 1 96.81 125 PRO B O 1
ATOM 4953 N N . LYS B 1 126 ? 5.621 24.578 32.25 1 97.69 126 LYS B N 1
ATOM 4954 C CA . LYS B 1 126 ? 5.754 25.906 31.688 1 97.69 126 LYS B CA 1
ATOM 4955 C C . LYS B 1 126 ? 5.129 25.984 30.297 1 97.69 126 LYS B C 1
ATOM 4957 O O . LYS B 1 126 ? 4.41 26.938 29.984 1 97.69 126 LYS B O 1
ATOM 4962 N N . THR B 1 127 ? 5.406 24.984 29.5 1 98 127 THR B N 1
ATOM 4963 C CA . THR B 1 127 ? 5.051 25.062 28.094 1 98 127 THR B CA 1
ATOM 4964 C C . THR B 1 127 ? 3.693 24.406 27.828 1 98 127 THR B C 1
ATOM 4966 O O . THR B 1 127 ? 3.051 24.688 26.812 1 98 127 THR B O 1
ATOM 4969 N N . MET B 1 128 ? 3.277 23.438 28.656 1 97.62 128 MET B N 1
ATOM 4970 C CA . MET B 1 128 ? 1.991 22.75 28.641 1 97.62 128 MET B CA 1
ATOM 4971 C C . MET B 1 128 ? 1.786 22 27.328 1 97.62 128 MET B C 1
ATOM 4973 O O . MET B 1 128 ? 0.681 21.984 26.781 1 97.62 128 MET B O 1
ATOM 4977 N N . GLN B 1 129 ? 2.875 21.406 26.797 1 96.38 129 GLN B N 1
ATOM 4978 C CA . GLN B 1 129 ? 2.76 20.75 25.5 1 96.38 129 GLN B CA 1
ATOM 4979 C C . GLN B 1 129 ? 3.865 19.703 25.312 1 96.38 129 GLN B C 1
ATOM 4981 O O . GLN B 1 129 ? 4.91 19.781 25.969 1 96.38 129 GLN B O 1
ATOM 4986 N N . SER B 1 130 ? 3.596 18.797 24.453 1 94.38 130 SER B N 1
ATOM 4987 C CA . SER B 1 130 ? 4.594 17.812 24.047 1 94.38 130 SER B CA 1
ATOM 4988 C C . SER B 1 130 ? 5.633 18.422 23.125 1 94.38 130 SER B C 1
ATOM 4990 O O . SER B 1 130 ? 5.492 19.562 22.688 1 94.38 130 SER B O 1
ATOM 4992 N N . MET B 1 131 ? 6.684 17.609 22.922 1 94.25 131 MET B N 1
ATOM 4993 C CA . MET B 1 131 ? 7.738 18.031 22 1 94.25 131 MET B CA 1
ATOM 4994 C C . MET B 1 131 ? 7.719 17.188 20.734 1 94.25 131 MET B C 1
ATOM 4996 O O . MET B 1 131 ? 7.488 15.984 20.781 1 94.25 131 MET B O 1
ATOM 5000 N N . TRP B 1 132 ? 7.895 17.859 19.562 1 92.31 132 TRP B N 1
ATOM 5001 C CA . TRP B 1 132 ? 7.965 17.141 18.297 1 92.31 132 TRP B CA 1
ATOM 5002 C C . TRP B 1 132 ? 8.922 17.828 17.344 1 92.31 132 TRP B C 1
ATOM 5004 O O . TRP B 1 132 ? 9.289 18.984 17.547 1 92.31 132 TRP B O 1
ATOM 5014 N N . ALA B 1 133 ? 9.297 17.234 16.297 1 92.81 133 ALA B N 1
ATOM 5015 C CA . ALA B 1 133 ? 10.438 17.609 15.461 1 92.81 133 ALA B CA 1
ATOM 5016 C C . ALA B 1 133 ? 10.156 18.891 14.688 1 92.81 133 ALA B C 1
ATOM 5018 O O . ALA B 1 133 ? 11.078 19.672 14.414 1 92.81 133 ALA B O 1
ATOM 5019 N N . GLY B 1 134 ? 8.953 19.188 14.367 1 94.38 134 GLY B N 1
ATOM 5020 C CA . GLY B 1 134 ? 8.617 20.328 13.531 1 94.38 134 GLY B CA 1
ATOM 5021 C C . GLY B 1 134 ? 8.477 21.609 14.32 1 94.38 134 GLY B C 1
ATOM 5022 O O . GLY B 1 134 ? 8.195 22.672 13.75 1 94.38 134 GLY B O 1
ATOM 5023 N N . GLN B 1 135 ? 8.766 21.547 15.625 1 96.62 135 GLN B N 1
ATOM 5024 C CA . GLN B 1 135 ? 8.672 22.734 16.469 1 96.62 135 GLN B CA 1
ATOM 5025 C C . 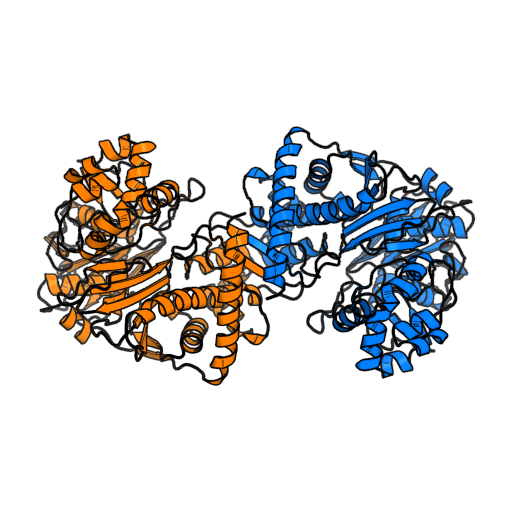GLN B 1 135 ? 9.93 23.594 16.344 1 96.62 135 GLN B C 1
ATOM 5027 O O . GLN B 1 135 ? 11.023 23.078 16.094 1 96.62 135 GLN B O 1
ATOM 5032 N N . PRO B 1 136 ? 9.773 24.875 16.578 1 98.06 136 PRO B N 1
ATOM 5033 C CA . PRO B 1 136 ? 10.898 25.797 16.438 1 98.06 136 PRO B CA 1
ATOM 5034 C C . PRO B 1 136 ? 12.078 25.438 17.328 1 98.06 136 PRO B C 1
ATOM 5036 O O . PRO B 1 136 ? 13.234 25.578 16.938 1 98.06 136 PRO B O 1
ATOM 5039 N N . VAL B 1 137 ? 11.859 24.906 18.531 1 98.06 137 VAL B N 1
ATOM 5040 C CA . VAL B 1 137 ? 12.961 24.609 19.453 1 98.06 137 VAL B CA 1
ATOM 5041 C C . VAL B 1 137 ? 13.828 23.5 18.859 1 98.06 137 VAL B C 1
ATOM 5043 O O . VAL B 1 137 ? 15.062 23.547 18.969 1 98.06 137 VAL B O 1
ATOM 5046 N N . ALA B 1 138 ? 13.172 22.531 18.328 1 97.62 138 ALA B N 1
ATOM 5047 C CA . ALA B 1 138 ? 13.906 21.406 17.734 1 97.62 138 ALA B CA 1
ATOM 5048 C C . ALA B 1 138 ? 14.625 21.844 16.453 1 97.62 138 ALA B C 1
ATOM 5050 O O . ALA B 1 138 ? 15.781 21.469 16.234 1 97.62 138 ALA B O 1
ATOM 5051 N N . LEU B 1 139 ? 13.969 22.625 15.648 1 98.31 139 LEU B N 1
ATOM 5052 C CA . LEU B 1 139 ? 14.531 23.078 14.383 1 98.31 139 LEU B CA 1
ATOM 5053 C C . LEU B 1 139 ? 15.695 24.031 14.625 1 98.31 139 LEU B C 1
ATOM 5055 O O . LEU B 1 139 ? 16.688 24 13.898 1 98.31 139 LEU B O 1
ATOM 5059 N N . LEU B 1 140 ? 15.594 24.844 15.602 1 98.62 140 LEU B N 1
ATOM 5060 C CA . LEU B 1 140 ? 16.688 25.75 15.961 1 98.62 140 LEU B CA 1
ATOM 5061 C C . LEU B 1 140 ? 17.891 24.969 16.469 1 98.62 140 LEU B C 1
ATOM 5063 O O . LEU B 1 140 ? 19.031 25.297 16.141 1 98.62 140 LEU B O 1
ATOM 5067 N N . ALA B 1 141 ? 17.609 23.969 17.297 1 98.25 141 ALA B N 1
ATOM 5068 C CA . ALA B 1 141 ? 18.703 23.125 17.766 1 98.25 141 ALA B CA 1
ATOM 5069 C C . ALA B 1 141 ? 19.422 22.469 16.578 1 98.25 141 ALA B C 1
ATOM 5071 O O . ALA B 1 141 ? 20.656 22.438 16.547 1 98.25 141 ALA B O 1
ATOM 5072 N N . TRP B 1 142 ? 18.656 22 15.648 1 98.12 142 TRP B N 1
ATOM 5073 C CA . TRP B 1 142 ? 19.234 21.375 14.461 1 98.12 142 TRP B CA 1
ATOM 5074 C C . TRP B 1 142 ? 20.047 22.391 13.656 1 98.12 142 TRP B C 1
ATOM 5076 O O . TRP B 1 142 ? 21.156 22.094 13.211 1 98.12 142 TRP B O 1
ATOM 5086 N N . LEU B 1 143 ? 19.5 23.594 13.43 1 98.31 143 LEU B N 1
ATOM 5087 C CA . LEU B 1 143 ? 20.188 24.625 12.648 1 98.31 143 LEU B CA 1
ATOM 5088 C C . LEU B 1 143 ? 21.484 25.047 13.32 1 98.31 143 LEU B C 1
ATOM 5090 O O . LEU B 1 143 ? 22.484 25.281 12.641 1 98.31 143 LEU B O 1
ATOM 5094 N N . LYS B 1 144 ? 21.484 25.156 14.555 1 97.75 144 LYS B N 1
ATOM 5095 C CA . LYS B 1 144 ? 22.688 25.547 15.281 1 97.75 144 LYS B CA 1
ATOM 5096 C C . LYS B 1 144 ? 23.812 24.531 15.062 1 97.75 144 LYS B C 1
ATOM 5098 O O . LYS B 1 144 ? 24.984 24.906 14.984 1 97.75 144 LYS B O 1
ATOM 5103 N N . GLU B 1 145 ? 23.438 23.328 15.023 1 97.25 145 GLU B N 1
ATOM 5104 C CA . GLU B 1 145 ? 24.422 22.25 14.852 1 97.25 145 GLU B CA 1
ATOM 5105 C C . GLU B 1 145 ? 24.859 22.141 13.398 1 97.25 145 GLU B C 1
ATOM 5107 O O . GLU B 1 145 ? 26.047 21.922 13.125 1 97.25 145 GLU B O 1
ATOM 5112 N N . HIS B 1 146 ? 23.984 22.312 12.422 1 97.31 146 HIS B N 1
ATOM 5113 C CA . HIS B 1 146 ? 24.281 21.953 11.039 1 97.31 146 HIS B CA 1
ATOM 5114 C C . HIS B 1 146 ? 24.484 23.203 10.18 1 97.31 146 HIS B C 1
ATOM 5116 O O . HIS B 1 146 ? 25.203 23.156 9.18 1 97.31 146 HIS B O 1
ATOM 5122 N N . HIS B 1 147 ? 23.828 24.234 10.5 1 97.56 147 HIS B N 1
ATOM 5123 C CA . HIS B 1 147 ? 23.906 25.5 9.781 1 97.56 147 HIS B CA 1
ATOM 5124 C C . HIS B 1 147 ? 23.969 26.688 10.734 1 97.56 147 HIS B C 1
ATOM 5126 O O . HIS B 1 147 ? 23.125 27.578 10.68 1 97.56 147 HIS B O 1
ATOM 5132 N N . PRO B 1 148 ? 25 26.766 11.547 1 97.56 148 PRO B N 1
ATOM 5133 C CA . PRO B 1 148 ? 25.062 27.812 12.57 1 97.56 148 PRO B CA 1
ATOM 5134 C C . PRO B 1 148 ? 24.984 29.219 11.992 1 97.56 148 PRO B C 1
ATOM 5136 O O . PRO B 1 148 ? 24.453 30.125 12.641 1 97.56 148 PRO B O 1
ATOM 5139 N N . ASP B 1 149 ? 25.422 29.406 10.773 1 98.06 149 ASP B N 1
ATOM 5140 C CA . ASP B 1 149 ? 25.391 30.734 10.133 1 98.06 149 ASP B CA 1
ATOM 5141 C C . ASP B 1 149 ? 23.953 31.219 9.953 1 98.06 149 ASP B C 1
ATOM 5143 O O . ASP B 1 149 ? 23.688 32.406 10.031 1 98.06 149 ASP B O 1
ATOM 5147 N N . ALA B 1 150 ? 23.062 30.344 9.695 1 98.12 150 ALA B N 1
ATOM 5148 C CA . ALA B 1 150 ? 21.656 30.703 9.523 1 98.12 150 ALA B CA 1
ATOM 5149 C C . ALA B 1 150 ? 21.109 31.359 10.781 1 98.12 150 ALA B C 1
ATOM 5151 O O . ALA B 1 150 ? 20.391 32.375 10.703 1 98.12 150 ALA B O 1
ATOM 5152 N N . VAL B 1 151 ? 21.5 30.812 11.961 1 98.12 151 VAL B N 1
ATOM 5153 C CA . VAL B 1 151 ? 21 31.328 13.234 1 98.12 151 VAL B CA 1
ATOM 5154 C C . VAL B 1 151 ? 21.781 32.562 13.625 1 98.12 151 VAL B C 1
ATOM 5156 O O . VAL B 1 151 ? 21.203 33.562 14.062 1 98.12 151 VAL B O 1
ATOM 5159 N N . ASN B 1 152 ? 23.062 32.5 13.414 1 97.62 152 ASN B N 1
ATOM 5160 C CA . ASN B 1 152 ? 23.922 33.625 13.789 1 97.62 152 ASN B CA 1
ATOM 5161 C C . ASN B 1 152 ? 23.562 34.875 13.016 1 97.62 152 ASN B C 1
ATOM 5163 O O . ASN B 1 152 ? 23.594 36 13.562 1 97.62 152 ASN B O 1
ATOM 5167 N N . ASN B 1 153 ? 23.219 34.75 11.805 1 98.06 153 ASN B N 1
ATOM 5168 C CA . ASN B 1 153 ? 22.938 35.875 10.93 1 98.06 153 ASN B CA 1
ATOM 5169 C C . ASN B 1 153 ? 21.5 36.375 11.078 1 98.06 153 ASN B C 1
ATOM 5171 O O . ASN B 1 153 ? 21.156 37.438 10.586 1 98.06 153 ASN B O 1
ATOM 5175 N N . ALA B 1 154 ? 20.703 35.688 11.812 1 98.5 154 ALA B N 1
ATOM 5176 C CA . ALA B 1 154 ? 19.297 36.062 11.953 1 98.5 154 ALA B CA 1
ATOM 5177 C C . ALA B 1 154 ? 19.141 37.219 12.945 1 98.5 154 ALA B C 1
ATOM 5179 O O . ALA B 1 154 ? 19.781 37.25 13.992 1 98.5 154 ALA B O 1
ATOM 5180 N N . GLU B 1 155 ? 18.391 38.156 12.539 1 98.5 155 GLU B N 1
ATOM 5181 C CA . GLU B 1 155 ? 17.938 39.219 13.445 1 98.5 155 GLU B CA 1
ATOM 5182 C C . GLU B 1 155 ? 16.672 38.812 14.188 1 98.5 155 GLU B C 1
ATOM 5184 O O . GLU B 1 155 ? 16.531 39.031 15.383 1 98.5 155 GLU B O 1
ATOM 5189 N N . TRP B 1 156 ? 15.727 38.188 13.414 1 98.62 156 TRP B N 1
ATOM 5190 C CA . TRP B 1 156 ? 14.445 37.781 13.984 1 98.62 156 TRP B CA 1
ATOM 5191 C C . TRP B 1 156 ? 14.125 36.344 13.617 1 98.62 156 TRP B C 1
ATOM 5193 O O . TRP B 1 156 ? 14.492 35.875 12.539 1 98.62 156 TRP B O 1
ATOM 5203 N N . ILE B 1 157 ? 13.461 35.719 14.539 1 98.62 157 ILE B N 1
ATOM 5204 C CA . ILE B 1 157 ? 12.891 34.375 14.367 1 98.62 157 ILE B CA 1
ATOM 5205 C C . ILE B 1 157 ? 11.367 34.469 14.312 1 98.62 157 ILE B C 1
ATOM 5207 O O . ILE B 1 157 ? 10.727 34.906 15.266 1 98.62 157 ILE B O 1
ATOM 5211 N N . PHE B 1 158 ? 10.805 33.969 13.172 1 98.62 158 PHE B N 1
ATOM 5212 C CA . PHE B 1 158 ? 9.375 34.156 12.969 1 98.62 158 PHE B CA 1
ATOM 5213 C C . PHE B 1 158 ? 8.688 32.812 12.758 1 98.62 158 PHE B C 1
ATOM 5215 O O . PHE B 1 158 ? 9.328 31.828 12.359 1 98.62 158 PHE B O 1
ATOM 5222 N N . MET B 1 159 ? 7.461 32.781 13.156 1 98.12 159 MET B N 1
ATOM 5223 C CA . MET B 1 159 ? 6.516 31.875 12.516 1 98.12 159 MET B CA 1
ATOM 5224 C C . MET B 1 159 ? 5.988 32.469 11.219 1 98.12 159 MET B C 1
ATOM 5226 O O . MET B 1 159 ? 6.156 33.656 10.961 1 98.12 159 MET B O 1
ATOM 5230 N N . VAL B 1 160 ? 5.379 31.688 10.391 1 98.31 160 VAL B N 1
ATOM 5231 C CA . VAL B 1 160 ? 5.074 32.094 9.023 1 98.31 160 VAL B CA 1
ATOM 5232 C C . VAL B 1 160 ? 4.164 33.312 9.047 1 98.31 160 VAL B C 1
ATOM 5234 O O . VAL B 1 160 ? 4.348 34.25 8.258 1 98.31 160 VAL B O 1
ATOM 5237 N N . LYS B 1 161 ? 3.15 33.312 9.875 1 97.81 161 LYS B N 1
ATOM 5238 C CA . LYS B 1 161 ? 2.217 34.406 9.875 1 97.81 161 LYS B CA 1
ATOM 5239 C C . LYS B 1 161 ? 2.9 35.719 10.328 1 97.81 161 LYS B C 1
ATOM 5241 O O . LYS B 1 161 ? 2.59 36.781 9.828 1 97.81 161 LYS B O 1
ATOM 5246 N N . ASP B 1 162 ? 3.838 35.625 11.258 1 98.56 162 ASP B N 1
ATOM 5247 C CA . ASP B 1 162 ? 4.574 36.812 11.734 1 98.56 162 ASP B CA 1
ATOM 5248 C C . ASP B 1 162 ? 5.508 37.344 10.656 1 98.56 162 ASP B C 1
ATOM 5250 O O . ASP B 1 162 ? 5.723 38.562 10.555 1 98.56 162 ASP B O 1
ATOM 5254 N N . LEU B 1 163 ? 6.051 36.406 9.891 1 98.69 163 LEU B N 1
ATOM 5255 C CA . LEU B 1 163 ? 6.898 36.812 8.773 1 98.69 163 LEU B CA 1
ATOM 5256 C C . LEU B 1 163 ? 6.105 37.625 7.762 1 98.69 163 LEU B C 1
ATOM 5258 O O . LEU B 1 163 ? 6.578 38.656 7.293 1 98.69 163 LEU B O 1
ATOM 5262 N N . ILE B 1 164 ? 4.961 37.156 7.43 1 98.75 164 ILE B N 1
ATOM 5263 C CA . ILE B 1 164 ? 4.141 37.875 6.441 1 98.75 164 ILE B CA 1
ATOM 5264 C C . ILE B 1 164 ? 3.705 39.219 6.984 1 98.75 164 ILE B C 1
ATOM 5266 O O . ILE B 1 164 ? 3.695 40.219 6.254 1 98.75 164 ILE B O 1
ATOM 5270 N N . ARG B 1 165 ? 3.33 39.25 8.242 1 98.81 165 ARG B N 1
ATOM 5271 C CA . ARG B 1 165 ? 2.998 40.5 8.859 1 98.81 165 ARG B CA 1
ATOM 5272 C C . ARG B 1 165 ? 4.18 41.469 8.805 1 98.81 165 ARG B C 1
ATOM 5274 O O . ARG B 1 165 ? 4.012 42.656 8.516 1 98.81 165 ARG B O 1
ATOM 5281 N N . TYR B 1 166 ? 5.34 40.969 9.094 1 98.75 166 TYR B N 1
ATOM 5282 C CA . TYR B 1 166 ? 6.566 41.75 9.047 1 98.75 166 TYR B CA 1
ATOM 5283 C C . TYR B 1 166 ? 6.793 42.312 7.656 1 98.75 166 TYR B C 1
ATOM 5285 O O . TYR B 1 166 ? 7.188 43.5 7.512 1 98.75 166 TYR B O 1
ATOM 5293 N N . ARG B 1 167 ? 6.543 41.531 6.656 1 98.5 167 ARG B N 1
ATOM 5294 C CA . ARG B 1 167 ? 6.711 41.969 5.273 1 98.5 167 ARG B CA 1
ATOM 5295 C C . ARG B 1 167 ? 5.727 43.062 4.93 1 98.5 167 ARG B C 1
ATOM 5297 O O . ARG B 1 167 ? 6.027 43.938 4.113 1 98.5 167 ARG B O 1
ATOM 5304 N N . LEU B 1 168 ? 4.602 43.062 5.523 1 98.75 168 LEU B N 1
ATOM 5305 C CA . LEU B 1 168 ? 3.553 44.031 5.238 1 98.75 168 LEU B CA 1
ATOM 5306 C C . LEU B 1 168 ? 3.768 45.312 6.031 1 98.75 168 LEU B C 1
ATOM 5308 O O . LEU B 1 168 ? 3.381 46.406 5.586 1 98.75 168 LEU B O 1
ATOM 5312 N N . THR B 1 169 ? 4.406 45.25 7.238 1 98.56 169 THR B N 1
ATOM 5313 C CA . THR B 1 169 ? 4.359 46.375 8.172 1 98.56 169 THR B CA 1
ATOM 5314 C C . THR B 1 169 ? 5.766 46.875 8.461 1 98.56 169 THR B C 1
ATOM 5316 O O . THR B 1 169 ? 5.934 48 8.938 1 98.56 169 THR B O 1
ATOM 5319 N N . GLY B 1 170 ? 6.715 45.969 8.336 1 97.94 170 GLY B N 1
ATOM 5320 C CA . GLY B 1 170 ? 8.07 46.312 8.734 1 97.94 170 GLY B CA 1
ATOM 5321 C C . GLY B 1 170 ? 8.312 46.188 10.227 1 97.94 170 GLY B C 1
ATOM 5322 O O . GLY B 1 170 ? 9.422 46.438 10.703 1 97.94 170 GLY B O 1
ATOM 5323 N N . GLU B 1 171 ? 7.309 45.781 11.008 1 98.25 171 GLU B N 1
ATOM 5324 C CA . GLU B 1 171 ? 7.414 45.656 12.453 1 98.25 171 GLU B CA 1
ATOM 5325 C C . GLU B 1 171 ? 7.523 44.188 12.883 1 98.25 171 GLU B C 1
ATOM 5327 O O . GLU B 1 171 ? 6.719 43.375 12.469 1 98.25 171 GLU B O 1
ATOM 5332 N N . ALA B 1 172 ? 8.484 43.938 13.727 1 98.5 172 ALA B N 1
ATOM 5333 C CA . ALA B 1 172 ? 8.703 42.562 14.18 1 98.5 172 ALA B CA 1
ATOM 5334 C C . ALA B 1 172 ? 7.973 42.312 15.492 1 98.5 172 ALA B C 1
ATOM 5336 O O . ALA B 1 172 ? 8.273 42.906 16.516 1 98.5 172 ALA B O 1
ATOM 5337 N N . TYR B 1 173 ? 6.996 41.469 15.461 1 98.62 173 TYR B N 1
ATOM 5338 C CA . TYR B 1 173 ? 6.27 40.969 16.641 1 98.62 173 TYR B CA 1
ATOM 5339 C C . TYR B 1 173 ? 5.969 39.5 16.516 1 98.62 173 TYR B C 1
ATOM 5341 O O . TYR B 1 173 ? 6.02 38.906 15.43 1 98.62 173 TYR B O 1
ATOM 5349 N N . SER B 1 174 ? 5.777 38.875 17.625 1 98.31 174 SER B N 1
ATOM 5350 C CA . SER B 1 174 ? 5.27 37.5 17.703 1 98.31 174 SER B CA 1
ATOM 5351 C C . SER B 1 174 ? 3.908 37.469 18.391 1 98.31 174 SER B C 1
ATOM 5353 O O . SER B 1 174 ? 3.723 38.062 19.453 1 98.31 174 SER B O 1
ATOM 5355 N N . GLU B 1 175 ? 2.99 36.844 17.781 1 98.25 175 GLU B N 1
ATOM 5356 C CA . GLU B 1 175 ? 1.646 36.719 18.328 1 98.25 175 GLU B CA 1
ATOM 5357 C C . GLU B 1 175 ? 1.529 35.562 19.297 1 98.25 175 GLU B C 1
ATOM 5359 O O . GLU B 1 175 ? 2.018 34.469 19 1 98.25 175 GLU B O 1
ATOM 5364 N N . ILE B 1 176 ? 0.882 35.719 20.328 1 97.38 176 ILE B N 1
ATOM 5365 C CA . ILE B 1 176 ? 1.067 34.906 21.531 1 97.38 176 ILE B CA 1
ATOM 5366 C C . ILE B 1 176 ? 0.36 33.562 21.375 1 97.38 176 ILE B C 1
ATOM 5368 O O . ILE B 1 176 ? 0.812 32.562 21.922 1 97.38 176 ILE B O 1
ATOM 5372 N N . THR B 1 177 ? -0.793 33.438 20.703 1 97.62 177 THR B N 1
ATOM 5373 C CA . THR B 1 177 ? -1.459 32.156 20.562 1 97.62 177 THR B CA 1
ATOM 5374 C C . THR B 1 177 ? -0.571 31.172 19.797 1 97.62 177 THR B C 1
ATOM 5376 O O . THR B 1 177 ? -0.46 30.016 20.188 1 97.62 177 THR B O 1
ATOM 5379 N N . ASP B 1 178 ? 0.034 31.609 18.797 1 97.62 178 ASP B N 1
ATOM 5380 C CA . ASP B 1 178 ? 0.929 30.781 17.984 1 97.62 178 ASP B CA 1
ATOM 5381 C C . ASP B 1 178 ? 2.191 30.422 18.766 1 97.62 178 ASP B C 1
ATOM 5383 O O . ASP B 1 178 ? 2.609 29.266 18.781 1 97.62 178 ASP B O 1
ATOM 5387 N N . MET B 1 179 ? 2.74 31.438 19.438 1 97.88 179 MET B N 1
ATOM 5388 C CA . MET B 1 179 ? 3.949 31.203 20.219 1 97.88 179 MET B CA 1
ATOM 5389 C C . MET B 1 179 ? 3.703 30.188 21.328 1 97.88 179 MET B C 1
ATOM 5391 O O . MET B 1 179 ? 4.609 29.438 21.688 1 97.88 179 MET B O 1
ATOM 5395 N N . SER B 1 180 ? 2.496 30.125 21.781 1 97.62 180 SER B N 1
ATOM 5396 C CA . SER B 1 180 ? 2.164 29.219 22.859 1 97.62 180 SER B CA 1
ATOM 5397 C C . SER B 1 180 ? 2.23 27.766 22.391 1 97.62 180 SER B C 1
ATOM 5399 O O . SER B 1 180 ? 2.26 26.844 23.219 1 97.62 180 SER B O 1
ATOM 5401 N N . GLY B 1 181 ? 2.322 27.531 21.109 1 96.81 181 GLY B N 1
ATOM 5402 C CA . GLY B 1 181 ? 2.443 26.172 20.594 1 96.81 181 GLY B CA 1
ATOM 5403 C C . GLY B 1 181 ? 3.859 25.812 20.188 1 96.81 181 GLY B C 1
ATOM 5404 O O . GLY B 1 181 ? 4.102 24.734 19.641 1 96.81 181 GLY B O 1
ATOM 5405 N N . THR B 1 182 ? 4.879 26.594 20.484 1 97.62 182 THR B N 1
ATOM 5406 C CA . THR B 1 182 ? 6.188 26.469 19.859 1 97.62 182 THR B CA 1
ATOM 5407 C C . THR B 1 182 ? 7.211 25.906 20.844 1 97.62 182 THR B C 1
ATOM 5409 O O . THR B 1 182 ? 8.344 25.594 20.453 1 97.62 182 THR B O 1
ATOM 5412 N N . ASN B 1 183 ? 6.906 25.781 22.141 1 97.69 183 ASN B N 1
ATOM 5413 C CA . ASN B 1 183 ? 7.805 25.469 23.25 1 97.69 183 ASN B CA 1
ATOM 5414 C C . ASN B 1 183 ? 8.859 26.547 23.453 1 97.69 183 ASN B C 1
ATOM 5416 O O . ASN B 1 183 ? 9.766 26.391 24.266 1 97.69 183 ASN B O 1
ATOM 5420 N N . LEU B 1 184 ? 8.711 27.703 22.781 1 98.06 184 LEU B N 1
ATOM 5421 C CA . LEU B 1 184 ? 9.602 28.844 22.984 1 98.06 184 LEU B CA 1
ATOM 5422 C C . LEU B 1 184 ? 9.086 29.75 24.109 1 98.06 184 LEU B C 1
ATOM 5424 O O . LEU B 1 184 ? 9.812 30.609 24.594 1 98.06 184 LEU B O 1
ATOM 5428 N N . LEU B 1 185 ? 7.887 29.5 24.469 1 98.25 185 LEU B N 1
ATOM 5429 C CA . LEU B 1 185 ? 7.199 30.391 25.406 1 98.25 185 LEU B CA 1
ATOM 5430 C C . LEU B 1 185 ? 6.867 29.672 26.703 1 98.25 185 LEU B C 1
ATOM 5432 O O . LEU B 1 185 ? 6.473 28.5 26.688 1 98.25 185 LEU B O 1
ATOM 5436 N N . ASN B 1 186 ? 7.129 30.344 27.812 1 98.38 186 ASN B N 1
ATOM 5437 C CA . ASN B 1 186 ? 6.445 29.984 29.047 1 98.38 186 ASN B CA 1
ATOM 5438 C C . ASN B 1 186 ? 4.965 30.359 29 1 98.38 186 ASN B C 1
ATOM 5440 O O . ASN B 1 186 ? 4.602 31.5 29.281 1 98.38 186 ASN B O 1
ATOM 5444 N N . VAL B 1 187 ? 4.227 29.406 28.641 1 97.69 187 VAL B N 1
ATOM 5445 C CA . VAL B 1 187 ? 2.809 29.609 28.344 1 97.69 187 VAL B CA 1
ATOM 5446 C C . VAL B 1 187 ? 2.076 30 29.625 1 97.69 187 VAL B C 1
ATOM 5448 O O . VAL B 1 187 ? 1.213 30.875 29.609 1 97.69 187 VAL B O 1
ATOM 5451 N N . LYS B 1 188 ? 2.434 29.422 30.672 1 94.38 188 LYS B N 1
ATOM 5452 C CA . LYS B 1 188 ? 1.826 29.672 31.984 1 94.38 188 LYS B CA 1
ATOM 5453 C C . LYS B 1 188 ? 1.93 31.156 32.344 1 94.38 188 LYS B C 1
ATOM 5455 O O . LYS B 1 188 ? 0.942 31.766 32.75 1 94.38 188 LYS B O 1
ATOM 5460 N N . ASP B 1 189 ? 3.111 31.703 32.188 1 96 189 ASP B N 1
ATOM 5461 C CA . ASP B 1 189 ? 3.365 33.062 32.594 1 96 189 ASP B CA 1
ATOM 5462 C C . ASP B 1 189 ? 3.254 34.031 31.406 1 96 189 ASP B C 1
ATOM 5464 O O . ASP B 1 189 ? 3.361 35.25 31.578 1 96 189 ASP B O 1
ATOM 5468 N N . LYS B 1 190 ? 3.061 33.531 30.219 1 96.38 190 LYS B N 1
ATOM 5469 C CA . LYS B 1 190 ? 2.877 34.312 28.984 1 96.38 190 LYS B CA 1
ATOM 5470 C C . LYS B 1 190 ? 4.055 35.25 28.734 1 96.38 190 LYS B C 1
ATOM 5472 O O . LYS B 1 190 ? 3.865 36.438 28.484 1 96.38 190 LYS B O 1
ATOM 5477 N N . LYS B 1 191 ? 5.258 34.656 28.844 1 97.81 191 LYS B N 1
ATOM 5478 C CA . LYS B 1 191 ? 6.484 35.406 28.578 1 97.81 191 LYS B CA 1
ATOM 5479 C C . LYS B 1 191 ? 7.594 34.5 28.078 1 97.81 191 LYS B C 1
ATOM 5481 O O . LYS B 1 191 ? 7.527 33.281 28.25 1 97.81 191 LYS B O 1
ATOM 5486 N N . TYR B 1 192 ? 8.578 35.156 27.453 1 98.06 192 TYR B N 1
ATOM 5487 C CA . TYR B 1 192 ? 9.789 34.406 27.125 1 98.06 192 TYR B CA 1
ATOM 5488 C C . TYR B 1 192 ? 10.539 34 28.391 1 98.06 192 TYR B C 1
ATOM 5490 O O . TYR B 1 192 ? 10.461 34.688 29.406 1 98.06 192 TYR B O 1
ATOM 5498 N N . ASP B 1 193 ? 11.133 32.875 28.344 1 97.62 193 ASP B N 1
ATOM 5499 C CA . ASP B 1 193 ? 11.805 32.312 29.484 1 97.62 193 ASP B CA 1
ATOM 5500 C C . ASP B 1 193 ? 13.195 31.781 29.109 1 97.62 193 ASP B C 1
ATOM 5502 O O . ASP B 1 193 ? 13.32 30.734 28.484 1 97.62 193 ASP B O 1
ATOM 5506 N N . GLU B 1 194 ? 14.203 32.469 29.562 1 96.94 194 GLU B N 1
ATOM 5507 C CA . GLU B 1 194 ? 15.578 32.156 29.203 1 96.94 194 GLU B CA 1
ATOM 5508 C C . GLU B 1 194 ? 15.953 30.75 29.672 1 96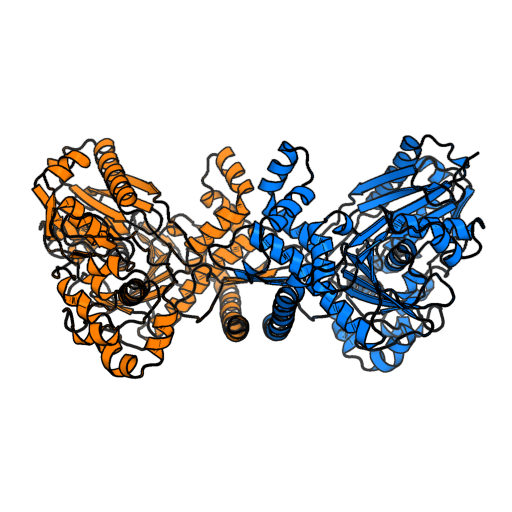.94 194 GLU B C 1
ATOM 5510 O O . GLU B 1 194 ? 16.703 30.047 29 1 96.94 194 GLU B O 1
ATOM 5515 N N . GLU B 1 195 ? 15.523 30.359 30.812 1 96.31 195 GLU B N 1
ATOM 5516 C CA . GLU B 1 195 ? 15.812 29.031 31.344 1 96.31 195 GLU B CA 1
ATOM 5517 C C . GLU B 1 195 ? 15.188 27.938 30.484 1 96.31 195 GLU B C 1
ATOM 5519 O O . GLU B 1 195 ? 15.766 26.859 30.328 1 96.31 195 GLU B O 1
ATOM 5524 N N . LEU B 1 196 ? 14.023 28.234 30.031 1 97.44 196 LEU B N 1
ATOM 5525 C CA . LEU B 1 196 ? 13.359 27.312 29.109 1 97.44 196 LEU B CA 1
ATOM 5526 C C . LEU B 1 196 ? 14.195 27.109 27.844 1 97.44 196 LEU B C 1
ATOM 5528 O O . LEU B 1 196 ? 14.398 25.969 27.406 1 97.44 196 LEU B O 1
ATOM 5532 N N . LEU B 1 197 ? 14.719 28.172 27.297 1 98 197 LEU B N 1
ATOM 5533 C CA . LEU B 1 197 ? 15.547 28.109 26.094 1 98 197 LEU B CA 1
ATOM 5534 C C . LEU B 1 197 ? 16.859 27.375 26.391 1 98 197 LEU B C 1
ATOM 5536 O O . LEU B 1 197 ? 17.391 26.688 25.516 1 98 197 LEU B O 1
ATOM 5540 N N . HIS B 1 198 ? 17.344 27.547 27.609 1 97.31 198 HIS B N 1
ATOM 5541 C CA . HIS B 1 198 ? 18.578 26.875 28.031 1 97.31 198 HIS B CA 1
ATOM 5542 C C . HIS B 1 198 ? 18.391 25.359 28.016 1 97.31 198 HIS B C 1
ATOM 5544 O O . HIS B 1 198 ? 19.297 24.625 27.609 1 97.31 198 HIS B O 1
ATOM 5550 N N . PHE B 1 199 ? 17.266 24.891 28.469 1 97.62 199 PHE B N 1
ATOM 5551 C CA . PHE B 1 199 ? 16.984 23.469 28.453 1 97.62 199 PHE B CA 1
ATOM 5552 C C . PHE B 1 199 ? 17.141 22.891 27.047 1 97.62 199 PHE B C 1
ATOM 5554 O O . PHE B 1 199 ? 17.688 21.797 26.875 1 97.62 199 PHE B O 1
ATOM 5561 N N . PHE B 1 200 ? 16.719 23.688 26.078 1 97.75 200 PHE B N 1
ATOM 5562 C CA . PHE B 1 200 ? 16.719 23.219 24.703 1 97.75 200 PHE B CA 1
ATOM 5563 C C . PHE B 1 200 ? 18.062 23.5 24.031 1 97.75 200 PHE B C 1
ATOM 5565 O O . PHE B 1 200 ? 18.234 23.234 22.844 1 97.75 200 PHE B O 1
ATOM 5572 N N . GLY B 1 201 ? 18.969 24.125 24.703 1 96.38 201 GLY B N 1
ATOM 5573 C CA . GLY B 1 201 ? 20.297 24.422 24.172 1 96.38 201 GLY B CA 1
ATOM 5574 C C . GLY B 1 201 ? 20.328 25.594 23.219 1 96.38 201 GLY B C 1
ATOM 5575 O O . GLY B 1 201 ? 21.203 25.688 22.359 1 96.38 201 GLY B O 1
ATOM 5576 N N . ILE B 1 202 ? 19.312 26.453 23.375 1 97.88 202 ILE B N 1
ATOM 5577 C CA . ILE B 1 202 ? 19.219 27.547 22.422 1 97.88 202 ILE B CA 1
ATOM 5578 C C . ILE B 1 202 ? 19.062 28.875 23.156 1 97.88 202 ILE B C 1
ATOM 5580 O O . ILE B 1 202 ? 18.297 29.75 22.75 1 97.88 202 ILE B O 1
ATOM 5584 N N . ARG B 1 203 ? 19.641 29.047 24.266 1 96.62 203 ARG B N 1
ATOM 5585 C CA . ARG B 1 203 ? 19.531 30.25 25.094 1 96.62 203 ARG B CA 1
ATOM 5586 C C . ARG B 1 203 ? 19.906 31.484 24.297 1 96.62 203 ARG B C 1
ATOM 5588 O O . ARG B 1 203 ? 19.328 32.562 24.484 1 96.62 203 ARG B O 1
ATOM 5595 N N . ASP B 1 204 ? 20.797 31.344 23.391 1 94.94 204 ASP B N 1
ATOM 5596 C CA . ASP B 1 204 ? 21.375 32.469 22.656 1 94.94 204 ASP B CA 1
ATOM 5597 C C . ASP B 1 204 ? 20.375 33.062 21.656 1 94.94 204 ASP B C 1
ATOM 5599 O O . ASP B 1 204 ? 20.578 34.156 21.141 1 94.94 204 ASP B O 1
ATOM 5603 N N . VAL B 1 205 ? 19.25 32.406 21.453 1 96.88 205 VAL B N 1
ATOM 5604 C CA . VAL B 1 205 ? 18.297 32.938 20.484 1 96.88 205 VAL B CA 1
ATOM 5605 C C . VAL B 1 205 ? 17.344 33.906 21.172 1 96.88 205 VAL B C 1
ATOM 5607 O O . VAL B 1 205 ? 16.547 34.562 20.516 1 96.88 205 VAL B O 1
ATOM 5610 N N . PHE B 1 206 ? 17.453 34.062 22.453 1 97.69 206 PHE B N 1
ATOM 5611 C CA . PHE B 1 206 ? 16.531 34.875 23.266 1 97.69 206 PHE B CA 1
ATOM 5612 C C . PHE B 1 206 ? 16.375 36.25 22.672 1 97.69 206 PHE B C 1
ATOM 5614 O O . PHE B 1 206 ? 15.266 36.75 22.531 1 97.69 206 PHE B O 1
ATOM 5621 N N . GLN B 1 207 ? 17.438 36.844 22.25 1 96.75 207 GLN B N 1
ATOM 5622 C CA . GLN B 1 207 ? 17.438 38.219 21.781 1 96.75 207 GLN B CA 1
ATOM 5623 C C . GLN B 1 207 ? 16.875 38.312 20.359 1 96.75 207 GLN B C 1
ATOM 5625 O O . GLN B 1 207 ? 16.578 39.406 19.875 1 96.75 207 GLN B O 1
ATOM 5630 N N . LYS B 1 208 ? 16.719 37.219 19.734 1 98.31 208 LYS B N 1
ATOM 5631 C CA . LYS B 1 208 ? 16.25 37.188 18.359 1 98.31 208 LYS B CA 1
ATOM 5632 C C . LYS B 1 208 ? 14.742 36.938 18.297 1 98.31 208 LYS B C 1
ATOM 5634 O O . LYS B 1 208 ? 14.148 36.938 17.203 1 98.31 208 LYS B O 1
ATOM 5639 N N . LEU B 1 209 ? 14.078 36.719 19.469 1 98.62 209 LEU B N 1
ATOM 5640 C CA . LEU B 1 209 ? 12.633 36.531 19.547 1 98.62 209 LEU B CA 1
ATOM 5641 C C . LEU B 1 209 ? 11.922 37.875 19.594 1 98.62 209 LEU B C 1
ATOM 5643 O O . LEU B 1 209 ? 12.18 38.688 20.469 1 98.62 209 LEU B O 1
ATOM 5647 N N . PRO B 1 210 ? 11.016 38.094 18.656 1 98.62 210 PRO B N 1
ATOM 5648 C CA . PRO B 1 210 ? 10.344 39.375 18.641 1 98.62 210 PRO B CA 1
ATOM 5649 C C . PRO B 1 210 ? 9.461 39.625 19.859 1 98.62 210 PRO B C 1
ATOM 5651 O O . PRO B 1 210 ? 9.023 38.656 20.5 1 98.62 210 PRO B O 1
ATOM 5654 N N . PRO B 1 211 ? 9.164 40.875 20.203 1 98.5 211 PRO B N 1
ATOM 5655 C CA . PRO B 1 211 ? 8.234 41.156 21.312 1 98.5 211 PRO B CA 1
ATOM 5656 C C . PRO B 1 211 ? 6.859 40.531 21.094 1 98.5 211 PRO B C 1
ATOM 5658 O O . PRO B 1 211 ? 6.402 40.406 19.953 1 98.5 211 PRO B O 1
ATOM 5661 N N . LEU B 1 212 ? 6.188 40.219 22.203 1 98.38 212 LEU B N 1
ATOM 5662 C CA . LEU B 1 212 ? 4.93 39.5 22.156 1 98.38 212 LEU B CA 1
ATOM 5663 C C . LEU B 1 212 ? 3.748 40.438 22.016 1 98.38 212 LEU B C 1
ATOM 5665 O O . LEU B 1 212 ? 3.752 41.531 22.578 1 98.38 212 LEU B O 1
ATOM 5669 N N . LYS B 1 213 ? 2.787 40.031 21.234 1 98.25 213 LYS B N 1
ATOM 5670 C CA . LYS B 1 213 ? 1.526 40.75 21.031 1 98.25 213 LYS B CA 1
ATOM 5671 C C . LYS B 1 213 ? 0.344 39.781 21.062 1 98.25 213 LYS B C 1
ATOM 5673 O O . LYS B 1 213 ? 0.514 38.562 20.859 1 98.25 213 LYS B O 1
ATOM 5678 N N . SER B 1 214 ? -0.813 40.344 21.375 1 97.38 214 SER B N 1
ATOM 5679 C CA . SER B 1 214 ? -2.035 39.531 21.328 1 97.38 214 SER B CA 1
ATOM 5680 C C . SER B 1 214 ? -2.588 39.469 19.906 1 97.38 214 SER B C 1
ATOM 5682 O O . SER B 1 214 ? -2.197 40.25 19.047 1 97.38 214 SER B O 1
ATOM 5684 N N . SER B 1 215 ? -3.525 38.594 19.734 1 98.12 215 SER B N 1
ATOM 5685 C CA . SER B 1 215 ? -4.145 38.375 18.422 1 98.12 215 SER B CA 1
ATOM 5686 C C . SER B 1 215 ? -4.852 39.625 17.938 1 98.12 215 SER B C 1
ATOM 5688 O O . SER B 1 215 ? -4.941 39.875 16.734 1 98.12 215 SER B O 1
ATOM 5690 N N . THR B 1 216 ? -5.312 40.438 18.906 1 98 216 THR B N 1
ATOM 5691 C CA . THR B 1 216 ? -6.191 41.562 18.547 1 98 216 THR B CA 1
ATOM 5692 C C . THR B 1 216 ? -5.488 42.875 18.766 1 98 216 THR B C 1
ATOM 5694 O O . THR B 1 216 ? -6.125 43.938 18.734 1 98 216 THR B O 1
ATOM 5697 N N . ASP B 1 217 ? -4.188 42.844 19.047 1 98.19 217 ASP B N 1
ATOM 5698 C CA . ASP B 1 217 ? -3.396 44.062 19.109 1 98.19 217 ASP B CA 1
ATOM 5699 C C . ASP B 1 217 ? -3.068 44.562 17.703 1 98.19 217 ASP B C 1
ATOM 5701 O O . ASP B 1 217 ? -2.85 43.781 16.781 1 98.19 217 ASP B O 1
ATOM 5705 N N . ILE B 1 218 ? -3.051 45.875 17.531 1 98.69 218 ILE B N 1
ATOM 5706 C CA . ILE B 1 218 ? -2.496 46.406 16.297 1 98.69 218 ILE B CA 1
ATOM 5707 C C . ILE B 1 218 ? -0.978 46.25 16.297 1 98.69 218 ILE B C 1
ATOM 5709 O O . ILE B 1 218 ? -0.299 46.719 17.203 1 98.69 218 ILE B O 1
ATOM 5713 N N . CYS B 1 219 ? -0.48 45.594 15.297 1 98.56 219 CYS B N 1
ATOM 5714 C CA . CYS B 1 219 ? 0.944 45.281 15.25 1 98.56 219 CYS B CA 1
ATOM 5715 C C . CYS B 1 219 ? 1.619 46 14.086 1 98.56 219 CYS B C 1
ATOM 5717 O O . CYS B 1 219 ? 2.66 45.562 13.602 1 98.56 219 CYS B O 1
ATOM 5719 N N . GLY B 1 220 ? 1.027 46.969 13.57 1 98.5 220 GLY B N 1
ATOM 5720 C CA . GLY B 1 220 ? 1.58 47.781 12.492 1 98.5 220 GLY B CA 1
ATOM 5721 C C . GLY B 1 220 ? 0.553 48.156 11.438 1 98.5 220 GLY B C 1
ATOM 5722 O O . GLY B 1 220 ? -0.639 47.875 11.609 1 98.5 220 GLY B O 1
ATOM 5723 N N . TYR B 1 221 ? 1.084 48.844 10.445 1 98.81 221 TYR B N 1
ATOM 5724 C CA . TYR B 1 221 ? 0.271 49.344 9.336 1 98.81 221 TYR B CA 1
ATOM 5725 C C . TYR B 1 221 ? 0.922 49 7.996 1 98.81 221 TYR B C 1
ATOM 5727 O O . TYR B 1 221 ? 2.146 48.906 7.906 1 98.81 221 TYR B O 1
ATOM 5735 N N . VAL B 1 222 ? 0.044 48.812 6.996 1 98.88 222 VAL B N 1
ATOM 5736 C CA . VAL B 1 222 ? 0.574 48.562 5.66 1 98.88 222 VAL B CA 1
ATOM 5737 C C . VAL B 1 222 ? 1.539 49.656 5.262 1 98.88 222 VAL B C 1
ATOM 5739 O O . VAL B 1 222 ? 1.179 50.844 5.285 1 98.88 222 VAL B O 1
ATOM 5742 N N . THR B 1 223 ? 2.738 49.281 4.855 1 98.75 223 THR B N 1
ATOM 5743 C CA . THR B 1 223 ? 3.748 50.25 4.449 1 98.75 223 THR B CA 1
ATOM 5744 C C . THR B 1 223 ? 3.508 50.719 3.016 1 98.75 223 THR B C 1
ATOM 5746 O O . THR B 1 223 ? 2.697 50.125 2.297 1 98.75 223 THR B O 1
ATOM 5749 N N . LYS B 1 224 ? 4.273 51.75 2.658 1 98.56 224 LYS B N 1
ATOM 5750 C CA . LYS B 1 224 ? 4.215 52.25 1.286 1 98.56 224 LYS B CA 1
ATOM 5751 C C . LYS B 1 224 ? 4.66 51.188 0.295 1 98.56 224 LYS B C 1
ATOM 5753 O O . LYS B 1 224 ? 4.035 51 -0.75 1 98.56 224 LYS B O 1
ATOM 5758 N N . GLU B 1 225 ? 5.68 50.562 0.606 1 97.94 225 GLU B N 1
ATOM 5759 C CA . GLU B 1 225 ? 6.23 49.531 -0.25 1 97.94 225 GLU B CA 1
ATOM 5760 C C . GLU B 1 225 ? 5.246 48.375 -0.409 1 97.94 225 GLU B C 1
ATOM 5762 O O . GLU B 1 225 ? 5.012 47.906 -1.522 1 97.94 225 GLU B O 1
ATOM 5767 N N . ALA B 1 226 ? 4.684 47.875 0.727 1 98.44 226 ALA B N 1
ATOM 5768 C CA . ALA B 1 226 ? 3.715 46.812 0.678 1 98.44 226 ALA B CA 1
ATOM 5769 C C . ALA B 1 226 ? 2.471 47.219 -0.107 1 98.44 226 ALA B C 1
ATOM 5771 O O . ALA B 1 226 ? 1.898 46.406 -0.839 1 98.44 226 ALA B O 1
ATOM 5772 N N . ALA B 1 227 ? 2.07 48.406 0.073 1 98.62 227 ALA B N 1
ATOM 5773 C CA . ALA B 1 227 ? 0.923 48.938 -0.669 1 98.62 227 ALA B CA 1
ATOM 5774 C C . ALA B 1 227 ? 1.172 48.875 -2.174 1 98.62 227 ALA B C 1
ATOM 5776 O O . ALA B 1 227 ? 0.28 48.5 -2.943 1 98.62 227 ALA B O 1
ATOM 5777 N N . HIS B 1 228 ? 2.34 49.25 -2.543 1 98.38 228 HIS B N 1
ATOM 5778 C CA . HIS B 1 228 ? 2.709 49.219 -3.955 1 98.38 228 HIS B CA 1
ATOM 5779 C C . HIS B 1 228 ? 2.68 47.781 -4.508 1 98.38 228 HIS B C 1
ATOM 5781 O O . HIS B 1 228 ? 2.205 47.562 -5.621 1 98.38 228 HIS B O 1
ATOM 5787 N N . GLU B 1 229 ? 3.123 46.875 -3.781 1 98.31 229 GLU B N 1
ATOM 5788 C CA . GLU B 1 229 ? 3.242 45.5 -4.242 1 98.31 229 GLU B CA 1
ATOM 5789 C C . GLU B 1 229 ? 1.89 44.781 -4.227 1 98.31 229 GLU B C 1
ATOM 5791 O O . GLU B 1 229 ? 1.61 43.938 -5.09 1 98.31 229 GLU B O 1
ATOM 5796 N N . THR B 1 230 ? 1.038 45.094 -3.246 1 98.62 230 THR B N 1
ATOM 5797 C CA . THR B 1 230 ? -0.147 44.281 -3.006 1 98.62 230 THR B CA 1
ATOM 5798 C C . THR B 1 230 ? -1.4 44.969 -3.52 1 98.62 230 THR B C 1
ATOM 5800 O O . THR B 1 230 ? -2.443 44.344 -3.699 1 98.62 230 THR B O 1
ATOM 5803 N N . GLY B 1 231 ? -1.368 46.281 -3.648 1 98.5 231 GLY B N 1
ATOM 5804 C CA . GLY B 1 231 ? -2.549 47.062 -3.998 1 98.5 231 GLY B CA 1
ATOM 5805 C C . GLY B 1 231 ? -3.346 47.5 -2.787 1 98.5 231 GLY B C 1
ATOM 5806 O O . GLY B 1 231 ? -4.34 48.219 -2.924 1 98.5 231 GLY B O 1
ATOM 5807 N N . LEU B 1 232 ? -2.924 47.219 -1.592 1 98.75 232 LEU B N 1
ATOM 5808 C CA . LEU B 1 232 ? -3.572 47.656 -0.363 1 98.75 232 LEU B CA 1
ATOM 5809 C C . LEU B 1 232 ? -3.332 49.125 -0.127 1 98.75 232 LEU B C 1
ATOM 5811 O O . LEU B 1 232 ? -2.445 49.719 -0.744 1 98.75 232 LEU B O 1
ATOM 5815 N N . GLN B 1 233 ? -4.145 49.688 0.732 1 98.44 233 GLN B N 1
ATOM 5816 C CA . GLN B 1 233 ? -3.949 51.094 1.084 1 98.44 233 GLN B CA 1
ATOM 5817 C C . GLN B 1 233 ? -2.893 51.25 2.174 1 98.44 233 GLN B C 1
ATOM 5819 O O . GLN B 1 233 ? -2.967 50.594 3.215 1 98.44 233 GLN B O 1
ATOM 5824 N N . GLU B 1 234 ? -1.916 52.156 1.863 1 98.44 234 GLU B N 1
ATOM 5825 C CA . GLU B 1 234 ? -0.958 52.5 2.91 1 98.44 234 GLU B CA 1
ATOM 5826 C C . GLU B 1 234 ? -1.669 52.969 4.176 1 98.44 234 GLU B C 1
ATOM 5828 O O . GLU B 1 234 ? -2.631 53.719 4.105 1 98.44 234 GLU B O 1
ATOM 5833 N N . GLY B 1 235 ? -1.214 52.375 5.293 1 98.62 235 GLY B N 1
ATOM 5834 C CA . GLY B 1 235 ? -1.78 52.844 6.555 1 98.62 235 GLY B CA 1
ATOM 5835 C C . GLY B 1 235 ? -2.877 51.938 7.074 1 98.62 235 GLY B C 1
ATOM 5836 O O . GLY B 1 235 ? -3.34 52.094 8.203 1 98.62 235 GLY B O 1
ATOM 5837 N N . THR B 1 236 ? -3.316 50.969 6.312 1 98.75 236 THR B N 1
ATOM 5838 C CA . THR B 1 236 ? -4.309 50.031 6.805 1 98.75 236 THR B CA 1
ATOM 5839 C C . THR B 1 236 ? -3.773 49.25 8.008 1 98.75 236 THR B C 1
ATOM 5841 O O . THR B 1 236 ? -2.666 48.719 7.969 1 98.75 236 THR B O 1
ATOM 5844 N N . PRO B 1 237 ? -4.48 49.188 9.156 1 98.81 237 PRO B N 1
ATOM 5845 C CA . PRO B 1 237 ? -3.977 48.5 10.352 1 98.81 237 PRO B CA 1
ATOM 5846 C C . PRO B 1 237 ? -3.941 46.969 10.195 1 98.81 237 PRO B C 1
ATOM 5848 O O . PRO B 1 237 ? -4.836 46.406 9.578 1 98.81 237 PRO B O 1
ATOM 5851 N N . ILE B 1 238 ? -2.959 46.375 10.781 1 98.88 238 ILE B N 1
ATOM 5852 C CA . ILE B 1 238 ? -2.805 44.938 10.766 1 98.88 238 ILE B CA 1
ATOM 5853 C C . ILE B 1 238 ? -2.729 44.406 12.195 1 98.88 238 ILE B C 1
ATOM 5855 O O . ILE B 1 238 ? -1.903 44.875 12.984 1 98.88 238 ILE B O 1
ATOM 5859 N N . ALA B 1 239 ? -3.621 43.469 12.523 1 98.75 239 ALA B N 1
ATOM 5860 C CA . ALA B 1 239 ? -3.695 42.875 13.852 1 98.75 239 ALA B CA 1
ATOM 5861 C C . ALA B 1 239 ? -2.582 41.844 14.047 1 98.75 239 ALA B C 1
ATOM 5863 O O . ALA B 1 239 ? -1.842 41.531 13.109 1 98.75 239 ALA B O 1
ATOM 5864 N N . GLY B 1 240 ? -2.471 41.375 15.242 1 98 240 GLY B N 1
ATOM 5865 C CA . GLY B 1 240 ? -1.435 40.406 15.602 1 98 240 GLY B CA 1
ATOM 5866 C C . GLY B 1 240 ? -1.516 39.125 14.82 1 98 240 GLY B C 1
ATOM 5867 O O . GLY B 1 240 ? -0.488 38.531 14.477 1 98 240 GLY B O 1
ATOM 5868 N N . GLY B 1 241 ? -2.736 38.781 14.523 1 97.25 241 GLY B N 1
ATOM 5869 C CA . GLY B 1 241 ? -2.961 37.5 13.898 1 97.25 241 GLY B CA 1
ATOM 5870 C C . GLY B 1 241 ? -3.363 36.406 14.883 1 97.25 241 GLY B C 1
ATOM 5871 O O . GLY B 1 241 ? -3.846 36.719 15.977 1 97.25 241 GLY B O 1
ATOM 5872 N N . ILE B 1 242 ? -3.219 35.156 14.422 1 97.69 242 ILE B N 1
ATOM 5873 C CA . ILE B 1 242 ? -3.707 34.062 15.281 1 97.69 242 ILE B CA 1
ATOM 5874 C C . ILE B 1 242 ? -3.139 32.75 14.805 1 97.69 242 ILE B C 1
ATOM 5876 O O . ILE B 1 242 ? -2.861 32.562 13.617 1 97.69 242 ILE B O 1
ATOM 5880 N N . PHE B 1 243 ? -2.904 31.828 15.812 1 96.31 243 PHE B N 1
ATOM 5881 C CA . PHE B 1 243 ? -2.551 30.453 15.539 1 96.31 243 PHE B CA 1
ATOM 5882 C C . PHE B 1 243 ? -3.578 29.797 14.625 1 96.31 243 PHE B C 1
ATOM 5884 O O . PHE B 1 243 ? -4.781 30 14.789 1 96.31 243 PHE B O 1
ATOM 5891 N N . ASP B 1 244 ? -3.133 29.062 13.617 1 94.5 244 ASP B N 1
ATOM 5892 C CA . ASP B 1 244 ? -4.066 28.516 12.641 1 94.5 244 ASP B CA 1
ATOM 5893 C C . ASP B 1 244 ? -5.094 27.609 13.328 1 94.5 244 ASP B C 1
ATOM 5895 O O . ASP B 1 244 ? -6.27 27.594 12.953 1 94.5 244 ASP B O 1
ATOM 5899 N N . ILE B 1 245 ? -4.676 26.828 14.344 1 93.62 245 ILE B N 1
ATOM 5900 C CA . ILE B 1 245 ? -5.617 25.922 15 1 93.62 245 ILE B CA 1
ATOM 5901 C C . ILE B 1 245 ? -6.641 26.734 15.789 1 93.62 245 ILE B C 1
ATOM 5903 O O . ILE B 1 245 ? -7.828 26.391 15.812 1 93.62 245 ILE B O 1
ATOM 5907 N N . ALA B 1 246 ? -6.234 27.859 16.344 1 96.06 246 ALA B N 1
ATOM 5908 C CA . ALA B 1 246 ? -7.156 28.766 17.016 1 96.06 246 ALA B CA 1
ATOM 5909 C C . ALA B 1 246 ? -8.047 29.5 16.016 1 96.06 246 ALA B C 1
ATOM 5911 O O . ALA B 1 246 ? -9.227 29.734 16.297 1 96.06 246 ALA B O 1
ATOM 5912 N N . ALA B 1 247 ? -7.461 29.875 14.898 1 96 247 ALA B N 1
ATOM 5913 C CA . ALA B 1 247 ? -8.25 30.516 13.852 1 96 247 ALA B CA 1
ATOM 5914 C C . ALA B 1 247 ? -9.398 29.625 13.406 1 96 247 ALA B C 1
ATOM 5916 O O . ALA B 1 247 ? -10.539 30.094 13.266 1 96 247 ALA B O 1
ATOM 5917 N N . SER B 1 248 ? -9.086 28.406 13.18 1 93 248 SER B N 1
ATOM 5918 C CA . SER B 1 248 ? -10.117 27.453 12.773 1 93 248 SER B CA 1
ATOM 5919 C C . SER B 1 248 ? -11.148 27.25 13.875 1 93 248 SER B C 1
ATOM 5921 O O . SER B 1 248 ? -12.352 27.156 13.602 1 93 248 SER B O 1
ATOM 5923 N N . ALA B 1 249 ? -10.688 27.203 15.102 1 94.25 249 ALA B N 1
ATOM 5924 C CA . ALA B 1 249 ? -11.578 27.016 16.234 1 94.25 249 ALA B CA 1
ATOM 5925 C C . ALA B 1 249 ? -12.578 28.156 16.359 1 94.25 249 ALA B C 1
ATOM 5927 O O . ALA B 1 249 ? -13.781 27.938 16.469 1 94.25 249 ALA B O 1
ATOM 5928 N N . ILE B 1 250 ? -12.102 29.359 16.297 1 95.19 250 ILE B N 1
ATOM 5929 C CA . ILE B 1 250 ? -13 30.484 16.469 1 95.19 250 ILE B CA 1
ATOM 5930 C C . ILE B 1 250 ? -13.922 30.609 15.258 1 95.19 250 ILE B C 1
ATOM 5932 O O . ILE B 1 250 ? -15.078 31.016 15.391 1 95.19 250 ILE B O 1
ATOM 5936 N N . ALA B 1 251 ? -13.391 30.25 14.094 1 94.19 251 ALA B N 1
ATOM 5937 C CA . ALA B 1 251 ? -14.188 30.312 12.875 1 94.19 251 ALA B CA 1
ATOM 5938 C C . ALA B 1 251 ? -15.336 29.312 12.922 1 94.19 251 ALA B C 1
ATOM 5940 O O . ALA B 1 251 ? -16.328 29.453 12.195 1 94.19 251 ALA B O 1
ATOM 5941 N N . THR B 1 252 ? -15.195 28.281 13.727 1 92.38 252 THR B N 1
ATOM 5942 C CA . THR B 1 252 ? -16.281 27.328 13.906 1 92.38 252 THR B CA 1
ATOM 5943 C C . THR B 1 252 ? -17.172 27.734 15.07 1 92.38 252 THR B C 1
ATOM 5945 O O . THR B 1 252 ? -18.156 27.047 15.391 1 92.38 252 THR B O 1
ATOM 5948 N N . GLY B 1 253 ? -16.828 28.812 15.727 1 92.12 253 GLY B N 1
ATOM 5949 C CA . GLY B 1 253 ? -17.641 29.328 16.812 1 92.12 253 GLY B CA 1
ATOM 5950 C C . GLY B 1 253 ? -17.328 28.688 18.156 1 92.12 253 GLY B C 1
ATOM 5951 O O . GLY B 1 253 ? -18.188 28.609 19.031 1 92.12 253 GLY B O 1
ATOM 5952 N N . LEU B 1 254 ? -16.172 28.172 18.297 1 93.56 254 LEU B N 1
ATOM 5953 C CA . LEU B 1 254 ? -15.805 27.531 19.562 1 93.56 254 LEU B CA 1
ATOM 5954 C C . LEU B 1 254 ? -15.633 28.562 20.672 1 93.56 254 LEU B C 1
ATOM 5956 O O . LEU B 1 254 ? -14.508 28.953 20.984 1 93.56 254 LEU B O 1
ATOM 5960 N N . ILE B 1 255 ? -16.719 28.953 21.281 1 93.06 255 ILE B N 1
ATOM 5961 C CA . ILE B 1 255 ? -16.719 29.922 22.359 1 93.06 255 ILE B CA 1
ATOM 5962 C C . ILE B 1 255 ? -17.5 29.359 23.547 1 93.06 255 ILE B C 1
ATOM 5964 O O . ILE B 1 255 ? -17.844 30.094 24.469 1 93.06 255 ILE B O 1
ATOM 5968 N N . GLU B 1 256 ? -17.812 28.062 23.406 1 90.19 256 GLU B N 1
ATOM 5969 C CA . GLU B 1 256 ? -18.484 27.328 24.484 1 90.19 256 GLU B CA 1
ATOM 5970 C C . GLU B 1 256 ? -17.734 26.031 24.797 1 90.19 256 GLU B C 1
ATOM 5972 O O . GLU B 1 256 ? -17.188 25.375 23.906 1 90.19 256 GLU B O 1
ATOM 5977 N N . GLU B 1 257 ? -17.797 25.562 26.031 1 91.12 257 GLU B N 1
ATOM 5978 C CA . GLU B 1 257 ? -16.984 24.438 26.5 1 91.12 257 GLU B CA 1
ATOM 5979 C C . GLU B 1 257 ? -17.594 23.109 26.078 1 91.12 257 GLU B C 1
ATOM 5981 O O . GLU B 1 257 ? -16.922 22.078 26.094 1 91.12 257 GLU B O 1
ATOM 5986 N N . ASN B 1 258 ? -18.859 23.031 25.703 1 91.38 258 ASN B N 1
ATOM 5987 C CA . ASN B 1 258 ? -19.547 21.766 25.469 1 91.38 258 ASN B CA 1
ATOM 5988 C C . ASN B 1 258 ? -19.422 21.328 24.016 1 91.38 258 ASN B C 1
ATOM 5990 O O . ASN B 1 258 ? -20.125 20.406 23.578 1 91.38 258 ASN B O 1
ATOM 5994 N N . LYS B 1 259 ? -18.547 21.953 23.281 1 92.31 259 LYS B N 1
ATOM 5995 C CA . LYS B 1 259 ? -18.344 21.609 21.875 1 92.31 259 LYS B CA 1
ATOM 5996 C C . LYS B 1 259 ? -16.922 21.125 21.625 1 92.31 259 LYS B C 1
ATOM 5998 O O . LYS B 1 259 ? -15.984 21.531 22.328 1 92.31 259 LYS B O 1
ATOM 6003 N N . LEU B 1 260 ? -16.812 20.234 20.719 1 95.69 260 LEU B N 1
ATOM 6004 C CA . LEU B 1 260 ? -15.531 19.781 20.188 1 95.69 260 LEU B CA 1
ATOM 6005 C C . LEU B 1 260 ? -15.305 20.281 18.766 1 95.69 260 LEU B C 1
ATOM 6007 O O . LEU B 1 260 ? -16.219 20.25 17.953 1 95.69 260 LEU B O 1
ATOM 6011 N N . CYS B 1 261 ? -14.172 20.844 18.547 1 95.81 261 CYS B N 1
ATOM 6012 C CA . CYS B 1 261 ? -13.812 21.297 17.219 1 95.81 261 CYS B CA 1
ATOM 6013 C C . CYS B 1 261 ? -12.852 20.328 16.547 1 95.81 261 CYS B C 1
ATOM 6015 O O . CYS B 1 261 ? -11.859 19.922 17.141 1 95.81 261 CYS B O 1
ATOM 6017 N N . ILE B 1 262 ? -13.18 19.922 15.312 1 96.06 262 ILE B N 1
ATOM 6018 C CA . ILE B 1 262 ? -12.344 19.031 14.508 1 96.06 262 ILE B CA 1
ATOM 6019 C C . ILE B 1 262 ? -11.883 19.766 13.25 1 96.06 262 ILE B C 1
ATOM 6021 O O . ILE B 1 262 ? -12.703 20.297 12.5 1 96.06 262 ILE B O 1
ATOM 6025 N N . VAL B 1 263 ? -10.602 19.828 13.07 1 92.88 263 VAL B N 1
ATOM 6026 C CA . VAL B 1 263 ? -10.047 20.391 11.836 1 92.88 263 VAL B CA 1
ATOM 6027 C C . VAL B 1 263 ? -9.312 19.297 11.07 1 92.88 263 VAL B C 1
ATOM 6029 O O . VAL B 1 263 ? -8.328 18.734 11.562 1 92.88 263 VAL B O 1
ATOM 6032 N N . ALA B 1 264 ? -9.797 19.016 9.898 1 91.12 264 ALA B N 1
ATOM 6033 C CA . ALA B 1 264 ? -9.219 17.953 9.078 1 91.12 264 ALA B CA 1
ATOM 6034 C C . ALA B 1 264 ? -8.57 18.531 7.82 1 91.12 264 ALA B C 1
ATOM 6036 O O . ALA B 1 264 ? -9.172 18.516 6.742 1 91.12 264 ALA B O 1
ATOM 6037 N N . GLY B 1 265 ? -7.336 19 7.914 1 86.19 265 GLY B N 1
ATOM 6038 C CA . GLY B 1 265 ? -6.461 19.406 6.828 1 86.19 265 GLY B CA 1
ATOM 6039 C C . GLY B 1 265 ? -5.215 18.547 6.707 1 86.19 265 GLY B C 1
ATOM 6040 O O . GLY B 1 265 ? -5.297 17.328 6.727 1 86.19 265 GLY B O 1
ATOM 6041 N N . THR B 1 266 ? -4.078 19.234 6.68 1 82.62 266 THR B N 1
ATOM 6042 C CA . THR B 1 266 ? -2.832 18.484 6.73 1 82.62 266 THR B CA 1
ATOM 6043 C C . THR B 1 266 ? -2.682 17.781 8.07 1 82.62 266 THR B C 1
ATOM 6045 O O . THR B 1 266 ? -2.281 16.609 8.117 1 82.62 266 THR B O 1
ATOM 6048 N N . TRP B 1 267 ? -3.078 18.422 9.039 1 89.69 267 TRP B N 1
ATOM 6049 C CA . TRP B 1 267 ? -3 17.891 10.398 1 89.69 267 TRP B CA 1
ATOM 6050 C C . TRP B 1 267 ? -4.371 17.438 10.883 1 89.69 267 TRP B C 1
ATOM 6052 O O . TRP B 1 267 ? -5.391 18.047 10.555 1 89.69 267 TRP B O 1
ATOM 6062 N N . SER B 1 268 ? -4.375 16.344 11.602 1 95 268 SER B N 1
ATOM 6063 C CA . SER B 1 268 ? -5.496 16.016 12.469 1 95 268 SER B CA 1
ATOM 6064 C C . SER B 1 268 ? -5.484 16.859 13.742 1 95 268 SER B C 1
ATOM 6066 O O . SER B 1 268 ? -4.602 16.703 14.586 1 95 268 SER B O 1
ATOM 6068 N N . ILE B 1 269 ? -6.414 17.781 13.75 1 95.5 269 ILE B N 1
ATOM 6069 C CA . ILE B 1 269 ? -6.492 18.656 14.914 1 95.5 269 ILE B CA 1
ATOM 6070 C C . ILE B 1 269 ? -7.855 18.516 15.586 1 95.5 269 ILE B C 1
ATOM 6072 O O . ILE B 1 269 ? -8.891 18.672 14.945 1 95.5 269 ILE B O 1
ATOM 6076 N N . ASN B 1 270 ? -7.875 18.172 16.797 1 96.81 270 ASN B N 1
ATOM 6077 C CA . ASN B 1 270 ? -9.047 18.031 17.641 1 96.81 270 ASN B CA 1
ATOM 6078 C C . ASN B 1 270 ? -8.891 18.828 18.938 1 96.81 270 ASN B C 1
ATOM 6080 O O . ASN B 1 270 ? -7.867 18.734 19.625 1 96.81 270 ASN B O 1
ATOM 6084 N N . GLU B 1 271 ? -9.914 19.656 19.172 1 96.81 271 GLU B N 1
ATOM 6085 C CA . GLU B 1 271 ? -9.648 20.578 20.266 1 96.81 271 GLU B CA 1
ATOM 6086 C C . GLU B 1 271 ? -10.945 21.031 20.938 1 96.81 271 GLU B C 1
ATOM 6088 O O . GLU B 1 271 ? -12.008 20.984 20.328 1 96.81 271 GLU B O 1
ATOM 6093 N N . TYR B 1 272 ? -10.859 21.391 22.172 1 96.19 272 TYR B N 1
ATOM 6094 C CA . TYR B 1 272 ? -11.914 22.031 22.953 1 96.19 272 TYR B CA 1
ATOM 6095 C C . TYR B 1 272 ? -11.344 23.109 23.875 1 96.19 272 TYR B C 1
ATOM 6097 O O . TYR B 1 272 ? -10.125 23.266 23.969 1 96.19 272 TYR B O 1
ATOM 6105 N N . ILE B 1 273 ? -12.25 23.969 24.438 1 96.19 273 ILE B N 1
ATOM 6106 C CA . ILE B 1 273 ? -11.789 25.062 25.281 1 96.19 273 ILE B CA 1
ATOM 6107 C C . ILE B 1 273 ? -12.188 24.797 26.734 1 96.19 273 ILE B C 1
ATOM 6109 O O . ILE B 1 273 ? -13.195 24.141 27 1 96.19 273 ILE B O 1
ATOM 6113 N N . THR B 1 274 ? -11.359 25.219 27.609 1 94.62 274 THR B N 1
ATOM 6114 C CA . THR B 1 274 ? -11.602 25.125 29.047 1 94.62 274 THR B CA 1
ATOM 6115 C C . THR B 1 274 ? -11.18 26.406 29.75 1 94.62 274 THR B C 1
ATOM 6117 O O . THR B 1 274 ? -10.312 27.141 29.25 1 94.62 274 THR B O 1
ATOM 6120 N N . LYS B 1 275 ? -11.711 26.688 30.906 1 93.88 275 LYS B N 1
ATOM 6121 C CA . LYS B 1 275 ? -11.352 27.859 31.688 1 93.88 275 LYS B CA 1
ATOM 6122 C C . LYS B 1 275 ? -10.047 27.656 32.438 1 93.88 275 LYS B C 1
ATOM 6124 O O . LYS B 1 275 ? -9.297 28.594 32.656 1 93.88 275 LYS B O 1
ATOM 6129 N N . LYS B 1 276 ? -9.812 26.422 32.812 1 93.44 276 LYS B N 1
ATOM 6130 C CA . LYS B 1 276 ? -8.539 26.031 33.406 1 93.44 276 LYS B CA 1
ATOM 6131 C C . LYS B 1 276 ? -7.719 25.172 32.438 1 93.44 276 LYS B C 1
ATOM 6133 O O . LYS B 1 276 ? -8.266 24.328 31.734 1 93.44 276 LYS B O 1
ATOM 6138 N N . PRO B 1 277 ? -6.438 25.453 32.469 1 95.06 277 PRO B N 1
ATOM 6139 C CA . PRO B 1 277 ? -5.621 24.656 31.562 1 95.06 277 PRO B CA 1
ATOM 6140 C C . PRO B 1 277 ? -5.516 23.188 31.969 1 95.06 277 PRO B C 1
ATOM 6142 O O . PRO B 1 277 ? -5.43 22.891 33.156 1 95.06 277 PRO B O 1
ATOM 6145 N N . VAL B 1 278 ? -5.582 22.344 31.047 1 94.81 278 VAL B N 1
ATOM 6146 C CA . VAL B 1 278 ? -5.363 20.906 31.25 1 94.81 278 VAL B CA 1
ATOM 6147 C C . VAL B 1 278 ? -3.926 20.547 30.891 1 94.81 278 VAL B C 1
ATOM 6149 O O . VAL B 1 278 ? -3.5 20.75 29.75 1 94.81 278 VAL B O 1
ATOM 6152 N N . ILE B 1 279 ? -3.176 20.109 31.859 1 94.31 279 ILE B N 1
ATOM 6153 C CA . ILE B 1 279 ? -1.774 19.766 31.641 1 94.31 279 ILE B CA 1
ATOM 6154 C C . ILE B 1 279 ? -1.544 18.297 31.984 1 94.31 279 ILE B C 1
ATOM 6156 O O . ILE B 1 279 ? -1.803 17.875 33.125 1 94.31 279 ILE B O 1
ATOM 6160 N N . ASP B 1 280 ? -1.136 17.547 31.031 1 93.25 280 ASP B N 1
ATOM 6161 C CA . ASP B 1 280 ? -0.818 16.125 31.203 1 93.25 280 ASP B CA 1
ATOM 6162 C C . ASP B 1 280 ? 0.25 15.68 30.203 1 93.25 280 ASP B C 1
ATOM 6164 O O . ASP B 1 280 ? 0.266 16.125 29.062 1 93.25 280 ASP B O 1
ATOM 6168 N N . LYS B 1 281 ? 1.117 14.781 30.672 1 90.31 281 LYS B N 1
ATOM 6169 C CA . LYS B 1 281 ? 2.219 14.312 29.828 1 90.31 281 LYS B CA 1
ATOM 6170 C C . LYS B 1 281 ? 1.701 13.562 28.609 1 90.31 281 LYS B C 1
ATOM 6172 O O . LYS B 1 281 ? 2.398 13.461 27.594 1 90.31 281 LYS B O 1
ATOM 6177 N N . GLU B 1 282 ? 0.519 13.078 28.672 1 88.94 282 GLU B N 1
ATOM 6178 C CA . GLU B 1 282 ? -0.027 12.289 27.562 1 88.94 282 GLU B CA 1
ATOM 6179 C C . GLU B 1 282 ? -0.753 13.172 26.562 1 88.94 282 GLU B C 1
ATOM 6181 O O . GLU B 1 282 ? -1.067 12.734 25.453 1 88.94 282 GLU B O 1
ATOM 6186 N N . LEU B 1 283 ? -1.012 14.406 26.969 1 92.38 283 LEU B N 1
ATOM 6187 C CA . LEU B 1 283 ? -1.732 15.328 26.109 1 92.38 283 LEU B CA 1
ATOM 6188 C C . LEU B 1 283 ? -0.771 16.062 25.188 1 92.38 283 LEU B C 1
ATOM 6190 O O . LEU B 1 283 ? 0.346 16.406 25.578 1 92.38 283 LEU B O 1
ATOM 6194 N N . PHE B 1 284 ? -1.256 16.391 24.031 1 94.56 284 PHE B N 1
ATOM 6195 C CA . PHE B 1 284 ? -0.449 17.047 23.016 1 94.56 284 PHE B CA 1
ATOM 6196 C C . PHE B 1 284 ? -0.127 18.484 23.422 1 94.56 284 PHE B C 1
ATOM 6198 O O . PHE B 1 284 ? 1.043 18.859 23.516 1 94.56 284 PHE B O 1
ATOM 6205 N N . MET B 1 285 ? -1.266 19.266 23.672 1 96.31 285 MET B N 1
ATOM 6206 C CA . MET B 1 285 ? -0.957 20.672 23.938 1 96.31 285 MET B CA 1
ATOM 6207 C C . MET B 1 285 ? -2.143 21.375 24.578 1 96.31 285 MET B C 1
ATOM 6209 O O . MET B 1 285 ? -3.295 21.125 24.219 1 96.31 285 MET B O 1
ATOM 6213 N N . THR B 1 286 ? -1.867 22.188 25.5 1 97.25 286 THR B N 1
ATOM 6214 C CA . THR B 1 286 ? -2.748 23.266 25.938 1 97.25 286 THR B CA 1
ATOM 6215 C C . THR B 1 286 ? -2.135 24.625 25.641 1 97.25 286 THR B C 1
ATOM 6217 O O . THR B 1 286 ? -1.036 24.938 26.109 1 97.25 286 THR B O 1
ATOM 6220 N N . SER B 1 287 ? -2.846 25.422 24.875 1 97.25 287 SER B N 1
ATOM 6221 C CA . SER B 1 287 ? -2.287 26.688 24.406 1 97.25 287 SER B CA 1
ATOM 6222 C C . SER B 1 287 ? -3.16 27.859 24.812 1 97.25 287 SER B C 1
ATOM 6224 O O . SER B 1 287 ? -4.289 27.672 25.281 1 97.25 287 SER B O 1
ATOM 6226 N N . ILE B 1 288 ? -2.527 29.016 24.656 1 97.25 288 ILE B N 1
ATOM 6227 C CA . ILE B 1 288 ? -3.27 30.266 24.875 1 97.25 288 ILE B CA 1
ATOM 6228 C C . ILE B 1 288 ? -4.32 30.422 23.781 1 97.25 288 ILE B C 1
ATOM 6230 O O . ILE B 1 288 ? -4.051 30.156 22.609 1 97.25 288 ILE B O 1
ATOM 6234 N N . TYR B 1 289 ? -5.516 30.75 24.188 1 96.75 289 TYR B N 1
ATOM 6235 C CA . TYR B 1 289 ? -6.613 30.969 23.25 1 96.75 289 TYR B CA 1
ATOM 6236 C C . TYR B 1 289 ? -6.898 32.469 23.078 1 96.75 289 TYR B C 1
ATOM 6238 O O . TYR B 1 289 ? -6.551 33.25 23.938 1 96.75 289 TYR B O 1
ATOM 6246 N N . CYS B 1 290 ? -7.441 32.844 21.969 1 94.31 290 CYS B N 1
ATOM 6247 C CA . CYS B 1 290 ? -7.68 34.25 21.672 1 94.31 290 CYS B CA 1
ATOM 6248 C C . CYS B 1 290 ? -8.867 34.781 22.469 1 94.31 290 CYS B C 1
ATOM 6250 O O . CYS B 1 290 ? -9.023 36 22.609 1 94.31 290 CYS B O 1
ATOM 6252 N N . ALA B 1 291 ? -9.727 33.906 22.922 1 89.31 291 ALA B N 1
ATOM 6253 C CA . ALA B 1 291 ? -10.789 34.281 23.844 1 89.31 291 ALA B CA 1
ATOM 6254 C C . ALA B 1 291 ? -10.305 34.281 25.281 1 89.31 291 ALA B C 1
ATOM 6256 O O . ALA B 1 291 ? -10 33.219 25.828 1 89.31 291 ALA B O 1
ATOM 6257 N N . SER B 1 292 ? -10.203 35.438 25.922 1 78.5 292 SER B N 1
ATOM 6258 C CA . SER B 1 292 ? -9.383 35.719 27.094 1 78.5 292 SER B CA 1
ATOM 6259 C C . SER B 1 292 ? -9.734 34.812 28.25 1 78.5 292 SER B C 1
ATOM 6261 O O . SER B 1 292 ? -8.883 34.5 29.078 1 78.5 292 SER B O 1
ATOM 6263 N N . ASP B 1 293 ? -10.758 34.219 28.312 1 85.44 293 ASP B N 1
ATOM 6264 C CA . ASP B 1 293 ? -11.109 33.438 29.516 1 85.44 293 ASP B CA 1
ATOM 6265 C C . ASP B 1 293 ? -10.906 31.953 29.281 1 85.44 293 ASP B C 1
ATOM 6267 O O . ASP B 1 293 ? -11.219 31.141 30.156 1 85.44 293 ASP B O 1
ATOM 6271 N N . TYR B 1 294 ? -10.289 31.641 28.203 1 94.38 294 TYR B N 1
ATOM 6272 C CA . TYR B 1 294 ? -10.258 30.219 27.875 1 94.38 294 TYR B CA 1
ATOM 6273 C C . TYR B 1 294 ? -8.867 29.781 27.438 1 94.38 294 TYR B C 1
ATOM 6275 O O . TYR B 1 294 ? -8.047 30.609 27.031 1 94.38 294 TYR B O 1
ATOM 6283 N N . TRP B 1 295 ? -8.586 28.5 27.656 1 96.56 295 TRP B N 1
ATOM 6284 C CA . TRP B 1 295 ? -7.453 27.797 27.094 1 96.56 295 TRP B CA 1
ATOM 6285 C C . TRP B 1 295 ? -7.902 26.844 25.984 1 96.56 295 TRP B C 1
ATOM 6287 O O . TRP B 1 295 ? -9.062 26.438 25.938 1 96.56 295 TRP B O 1
ATOM 6297 N N . LEU B 1 296 ? -7.039 26.594 25.078 1 97.19 296 LEU B N 1
ATOM 6298 C CA . LEU B 1 296 ? -7.324 25.672 24 1 97.19 296 LEU B CA 1
ATOM 6299 C C . LEU B 1 296 ? -6.574 24.359 24.188 1 97.19 296 LEU B C 1
ATOM 6301 O O . LEU B 1 296 ? -5.344 24.328 24.125 1 97.19 296 LEU B O 1
ATOM 6305 N N . THR B 1 297 ? -7.285 23.297 24.5 1 96.69 297 THR B N 1
ATOM 6306 C CA . THR B 1 297 ? -6.699 21.969 24.656 1 96.69 297 THR B CA 1
ATOM 6307 C C . THR B 1 297 ? -6.816 21.172 23.344 1 96.69 297 THR B C 1
ATOM 6309 O O . THR B 1 297 ? -7.91 21.016 22.812 1 96.69 297 THR B O 1
ATOM 6312 N N . THR B 1 298 ? -5.641 20.688 22.922 1 96.75 298 THR B N 1
ATOM 6313 C CA . THR B 1 298 ? -5.578 20.188 21.547 1 96.75 298 THR B CA 1
ATOM 6314 C C . THR B 1 298 ? -4.867 18.844 21.484 1 96.75 298 THR B C 1
ATOM 6316 O O . THR B 1 298 ? -3.887 18.625 22.203 1 96.75 298 THR B O 1
ATOM 6319 N N . GLU B 1 299 ? -5.402 17.875 20.75 1 96.31 299 GLU B N 1
ATOM 6320 C CA . GLU B 1 299 ? -4.684 16.719 20.219 1 96.31 299 GLU B CA 1
ATOM 6321 C C . GLU B 1 299 ? -4.484 16.844 18.703 1 96.31 299 GLU B C 1
ATOM 6323 O O . GLU B 1 299 ? -5.43 17.141 17.969 1 96.31 299 GLU B O 1
ATOM 6328 N N . ALA B 1 300 ? -3.236 16.641 18.281 1 94.69 300 ALA B N 1
ATOM 6329 C CA . ALA B 1 300 ? -2.973 16.859 16.859 1 94.69 300 ALA B CA 1
ATOM 6330 C C . ALA B 1 300 ? -1.815 15.984 16.375 1 94.69 300 ALA B C 1
ATOM 6332 O O . ALA B 1 300 ? -0.932 15.633 17.172 1 94.69 300 ALA B O 1
ATOM 6333 N N . SER B 1 301 ? -1.835 15.562 15.18 1 93.62 301 SER B N 1
ATOM 6334 C CA . SER B 1 301 ? -0.781 14.875 14.438 1 93.62 301 SER B CA 1
ATOM 6335 C C . SER B 1 301 ? -0.865 15.172 12.945 1 93.62 301 SER B C 1
ATOM 6337 O O . SER B 1 301 ? -1.941 15.477 12.43 1 93.62 301 SER B O 1
ATOM 6339 N N . PRO B 1 302 ? 0.299 15.148 12.289 1 91.19 302 PRO B N 1
ATOM 6340 C CA . PRO B 1 302 ? 0.231 15.297 10.828 1 91.19 302 PRO B CA 1
ATOM 6341 C C . PRO B 1 302 ? -0.304 14.039 10.141 1 91.19 302 PRO B C 1
ATOM 6343 O O . PRO B 1 302 ? 0.377 13.461 9.289 1 91.19 302 PRO B O 1
ATOM 6346 N N . THR B 1 303 ? -1.566 13.617 10.375 1 94.44 303 THR B N 1
ATOM 6347 C CA . THR B 1 303 ? -2.078 12.312 9.984 1 94.44 303 THR B CA 1
ATOM 6348 C C . THR B 1 303 ? -3.418 12.445 9.266 1 94.44 303 THR B C 1
ATOM 6350 O O . THR B 1 303 ? -4.207 11.5 9.234 1 94.44 303 THR B O 1
ATOM 6353 N N . SER B 1 304 ? -3.688 13.562 8.695 1 93.81 304 SER B N 1
ATOM 6354 C CA . SER B 1 304 ? -5.027 13.766 8.156 1 93.81 304 SER B CA 1
ATOM 6355 C C . SER B 1 304 ? -5.012 13.836 6.633 1 93.81 304 SER B C 1
ATOM 6357 O O . SER B 1 304 ? -4.496 12.938 5.973 1 93.81 304 SER B O 1
ATOM 6359 N N . ALA B 1 305 ? -5.559 14.93 6.043 1 88.56 305 ALA B N 1
ATOM 6360 C CA . ALA B 1 305 ? -5.926 14.969 4.633 1 88.56 305 ALA B CA 1
ATOM 6361 C C . ALA B 1 305 ? -4.688 14.93 3.742 1 88.56 305 ALA B C 1
ATOM 6363 O O . ALA B 1 305 ? -4.766 14.539 2.574 1 88.56 305 ALA B O 1
ATOM 6364 N N . SER B 1 306 ? -3.549 15.305 4.25 1 88 306 SER B N 1
ATOM 6365 C CA . SER B 1 306 ? -2.318 15.242 3.471 1 88 306 SER B CA 1
ATOM 6366 C C . SER B 1 306 ? -2.002 13.812 3.051 1 88 306 SER B C 1
ATOM 6368 O O . SER B 1 306 ? -1.36 13.586 2.023 1 88 306 SER B O 1
ATOM 6370 N N . ASN B 1 307 ? -2.439 12.844 3.832 1 94.06 307 ASN B N 1
ATOM 6371 C CA . ASN B 1 307 ? -2.27 11.445 3.465 1 94.06 307 ASN B CA 1
ATOM 6372 C C . ASN B 1 307 ? -3.064 11.094 2.211 1 94.06 307 ASN B C 1
ATOM 6374 O O . ASN B 1 307 ? -2.594 10.328 1.367 1 94.06 307 ASN B O 1
ATOM 6378 N N . LEU B 1 308 ? -4.262 11.695 2.082 1 95.62 308 LEU B N 1
ATOM 6379 C CA . LEU B 1 308 ? -5.059 11.508 0.873 1 95.62 308 LEU B CA 1
ATOM 6380 C C . LEU B 1 308 ? -4.367 12.133 -0.334 1 95.62 308 LEU B C 1
ATOM 6382 O O . LEU B 1 308 ? -4.363 11.555 -1.422 1 95.62 308 LEU B O 1
ATOM 6386 N N . GLU B 1 309 ? -3.773 13.328 -0.089 1 90.69 309 GLU B N 1
ATOM 6387 C CA . GLU B 1 309 ? -3.078 14.008 -1.176 1 90.69 309 GLU B CA 1
ATOM 6388 C C . GLU B 1 309 ? -1.941 13.156 -1.729 1 90.69 309 GLU B C 1
ATOM 6390 O O . GLU B 1 309 ? -1.734 13.102 -2.943 1 90.69 309 GLU B O 1
ATOM 6395 N N . TRP B 1 310 ? -1.213 12.562 -0.857 1 92.25 310 TRP B N 1
ATOM 6396 C CA . TRP B 1 310 ? -0.133 11.672 -1.264 1 92.25 310 TRP B CA 1
ATOM 6397 C C . TRP B 1 310 ? -0.669 10.516 -2.1 1 92.25 310 TRP B C 1
ATOM 6399 O O . TRP B 1 310 ? -0.126 10.203 -3.162 1 92.25 310 TRP B O 1
ATOM 6409 N N . PHE B 1 311 ? -1.714 9.875 -1.677 1 96.06 311 PHE B N 1
ATOM 6410 C CA . PHE B 1 311 ? -2.299 8.742 -2.387 1 96.06 311 PHE B CA 1
ATOM 6411 C C . PHE B 1 311 ? -2.766 9.156 -3.777 1 96.06 311 PHE B C 1
ATOM 6413 O O . PHE B 1 311 ? -2.527 8.445 -4.758 1 96.06 311 PHE B O 1
ATOM 6420 N N . ILE B 1 312 ? -3.416 10.336 -3.855 1 94.62 312 ILE B N 1
ATOM 6421 C CA . ILE B 1 312 ? -3.908 10.867 -5.121 1 94.62 312 ILE B CA 1
ATOM 6422 C C . ILE B 1 312 ? -2.738 11.102 -6.07 1 94.62 312 ILE B C 1
ATOM 6424 O O . ILE B 1 312 ? -2.773 10.68 -7.23 1 94.62 312 ILE B O 1
ATOM 6428 N N . ASN B 1 313 ? -1.731 11.695 -5.578 1 90.81 313 ASN B N 1
ATOM 6429 C CA . ASN B 1 313 ? -0.594 12.062 -6.414 1 90.81 313 ASN B CA 1
ATOM 6430 C C . ASN B 1 313 ? 0.156 10.836 -6.914 1 90.81 313 ASN B C 1
ATOM 6432 O O . ASN B 1 313 ? 0.645 10.812 -8.047 1 90.81 313 ASN B O 1
ATOM 6436 N N . GLN B 1 314 ? 0.224 9.844 -6.148 1 92.12 314 GLN B N 1
ATOM 6437 C CA . GLN B 1 314 ? 1.041 8.688 -6.5 1 92.12 314 GLN B CA 1
ATOM 6438 C C . GLN B 1 314 ? 0.241 7.676 -7.312 1 92.12 314 GLN B C 1
ATOM 6440 O O . GLN B 1 314 ? 0.783 7.023 -8.203 1 92.12 314 GLN B O 1
ATOM 6445 N N . PHE B 1 315 ? -1.084 7.574 -7.078 1 93.88 315 PHE B N 1
ATOM 6446 C CA . PHE B 1 315 ? -1.728 6.359 -7.566 1 93.88 315 PHE B CA 1
ATOM 6447 C C . PHE B 1 315 ? -2.943 6.699 -8.422 1 93.88 315 PHE B C 1
ATOM 6449 O O . PHE B 1 315 ? -3.506 5.824 -9.086 1 93.88 315 PHE B O 1
ATOM 6456 N N . LEU B 1 316 ? -3.4 7.945 -8.484 1 94.94 316 LEU B N 1
ATOM 6457 C CA . LEU B 1 316 ? -4.668 8.219 -9.148 1 94.94 316 LEU B CA 1
ATOM 6458 C C . LEU B 1 316 ? -4.457 9.07 -10.398 1 94.94 316 LEU B C 1
ATOM 6460 O O . LEU B 1 316 ? -5.266 9.953 -10.695 1 94.94 316 LEU B O 1
ATOM 6464 N N . GLU B 1 317 ? -3.383 8.883 -11.078 1 91.06 317 GLU B N 1
ATOM 6465 C CA . GLU B 1 317 ? -3.123 9.633 -12.297 1 91.06 317 GLU B CA 1
ATOM 6466 C C . GLU B 1 317 ? -4.207 9.383 -13.344 1 91.06 317 GLU B C 1
ATOM 6468 O O . GLU B 1 317 ? -4.652 10.312 -14.016 1 91.06 317 GLU B O 1
ATOM 6473 N N . GLY B 1 318 ? -4.59 8.094 -13.555 1 89.94 318 GLY B N 1
ATOM 6474 C CA . GLY B 1 318 ? -5.676 7.785 -14.469 1 89.94 318 GLY B CA 1
ATOM 6475 C C . GLY B 1 318 ? -6.984 8.453 -14.086 1 89.94 318 GLY B C 1
ATOM 6476 O O . GLY B 1 318 ? -7.691 8.984 -14.945 1 89.94 318 GLY B O 1
ATOM 6477 N N . GLU B 1 319 ? -7.262 8.469 -12.867 1 93.94 319 GLU B N 1
ATOM 6478 C CA . GLU B 1 319 ? -8.484 9.078 -12.344 1 93.94 319 GLU B CA 1
ATOM 6479 C C . GLU B 1 319 ? -8.461 10.594 -12.523 1 93.94 319 GLU B C 1
ATOM 6481 O O . GLU B 1 319 ? -9.5 11.211 -12.75 1 93.94 319 GLU B O 1
ATOM 6486 N N . LYS B 1 320 ? -7.289 11.219 -12.344 1 93.5 320 LYS B N 1
ATOM 6487 C CA . LYS B 1 320 ? -7.168 12.648 -12.625 1 93.5 320 LYS B CA 1
ATOM 6488 C C . LYS B 1 320 ? -7.594 12.969 -14.055 1 93.5 320 LYS B C 1
ATOM 6490 O O . LYS B 1 320 ? -8.289 13.961 -14.297 1 93.5 320 LYS B O 1
ATOM 6495 N N . SER B 1 321 ? -7.176 12.078 -14.984 1 92.19 321 SER B N 1
ATOM 6496 C CA . SER B 1 321 ? -7.551 12.25 -16.391 1 92.19 321 SER B CA 1
ATOM 6497 C C . SER B 1 321 ? -9.055 12.094 -16.578 1 92.19 321 SER B C 1
ATOM 6499 O O . SER B 1 321 ? -9.672 12.844 -17.328 1 92.19 321 SER B O 1
ATOM 6501 N N . ILE B 1 322 ? -9.609 11.164 -15.945 1 93.44 322 ILE B N 1
ATOM 6502 C CA . ILE B 1 322 ? -11.047 10.922 -16.031 1 93.44 322 ILE B CA 1
ATOM 6503 C C . ILE B 1 322 ? -11.805 12.109 -15.445 1 93.44 322 ILE B C 1
ATOM 6505 O O . ILE B 1 322 ? -12.781 12.586 -16.031 1 93.44 322 ILE B O 1
ATOM 6509 N N . ALA B 1 323 ? -11.406 12.57 -14.258 1 96 323 ALA B N 1
ATOM 6510 C CA . ALA B 1 323 ? -12.039 13.727 -13.617 1 96 323 ALA B CA 1
ATOM 6511 C C . ALA B 1 323 ? -12 14.945 -14.523 1 96 323 ALA B C 1
ATOM 6513 O O . ALA B 1 323 ? -13 15.656 -14.672 1 96 323 ALA B O 1
ATOM 6514 N N . LYS B 1 324 ? -10.898 15.18 -15.156 1 94.62 324 LYS B N 1
ATOM 6515 C CA . LYS B 1 324 ? -10.75 16.297 -16.078 1 94.62 324 LYS B CA 1
ATOM 6516 C C . LYS B 1 324 ? -11.727 16.188 -17.25 1 94.62 324 LYS B C 1
ATOM 6518 O O . LYS B 1 324 ? -12.359 17.156 -17.641 1 94.62 324 LYS B O 1
ATOM 6523 N N . SER B 1 325 ? -11.797 15.023 -17.828 1 95.88 325 SER B N 1
ATOM 6524 C CA . SER B 1 325 ? -12.688 14.789 -18.953 1 95.88 325 SER B CA 1
ATOM 6525 C C . SER B 1 325 ? -14.148 14.992 -18.562 1 95.88 325 SER B C 1
ATOM 6527 O O . SER B 1 325 ? -14.961 15.406 -19.391 1 95.88 325 SER B O 1
ATOM 6529 N N . ARG B 1 326 ? -14.516 14.766 -17.344 1 96.56 326 ARG B N 1
ATOM 6530 C CA . ARG B 1 326 ? -15.883 14.906 -16.859 1 96.56 326 ARG B CA 1
ATOM 6531 C C . ARG B 1 326 ? -16.141 16.312 -16.328 1 96.56 326 ARG B C 1
ATOM 6533 O O . ARG B 1 326 ? -17.281 16.672 -16 1 96.56 326 ARG B O 1
ATOM 6540 N N . GLY B 1 327 ? -15.109 17.109 -16.188 1 96.31 327 GLY B N 1
ATOM 6541 C CA . GLY B 1 327 ? -15.234 18.469 -15.688 1 96.31 327 GLY B CA 1
ATOM 6542 C C . GLY B 1 327 ? -15.484 18.547 -14.188 1 96.31 327 GLY B C 1
ATOM 6543 O O . GLY B 1 327 ? -16.188 19.438 -13.711 1 96.31 327 GLY B O 1
ATOM 6544 N N . ILE B 1 328 ? -14.984 17.516 -13.461 1 95.56 328 ILE B N 1
ATOM 6545 C CA . ILE B 1 328 ? -15.109 17.516 -12.008 1 95.56 328 ILE B CA 1
ATOM 6546 C C . ILE B 1 328 ? -13.727 17.484 -11.367 1 95.56 328 ILE B C 1
ATOM 6548 O O . ILE B 1 328 ? -12.727 17.25 -12.055 1 95.56 328 ILE B O 1
ATOM 6552 N N . SER B 1 329 ? -13.688 17.734 -10.07 1 94.38 329 SER B N 1
ATOM 6553 C CA . SER B 1 329 ? -12.398 17.688 -9.391 1 94.38 329 SER B CA 1
ATOM 6554 C C . SER B 1 329 ? -12 16.234 -9.078 1 94.38 329 SER B C 1
ATOM 6556 O O . SER B 1 329 ? -12.852 15.352 -9.023 1 94.38 329 SER B O 1
ATOM 6558 N N . ILE B 1 330 ? -10.727 15.984 -8.914 1 95.81 330 ILE B N 1
ATOM 6559 C CA . ILE B 1 330 ? -10.234 14.664 -8.523 1 95.81 330 ILE B CA 1
ATOM 6560 C C . ILE B 1 330 ? -10.836 14.258 -7.184 1 95.81 330 ILE B C 1
ATOM 6562 O O . ILE B 1 330 ? -11.109 13.086 -6.945 1 95.81 330 ILE B O 1
ATOM 6566 N N . TYR B 1 331 ? -11.172 15.211 -6.34 1 95.19 331 TYR B N 1
ATOM 6567 C CA . TYR B 1 331 ? -11.75 14.938 -5.031 1 95.19 331 TYR B CA 1
ATOM 6568 C C . TYR B 1 331 ? -13.188 14.453 -5.164 1 95.19 331 TYR B C 1
ATOM 6570 O O . TYR B 1 331 ? -13.625 13.57 -4.426 1 95.19 331 TYR B O 1
ATOM 6578 N N . ASP B 1 332 ? -13.859 15.062 -6.102 1 96.69 332 ASP B N 1
ATOM 6579 C CA . ASP B 1 332 ? -15.211 14.602 -6.379 1 96.69 332 ASP B CA 1
ATOM 6580 C C . ASP B 1 332 ? -15.219 13.141 -6.824 1 96.69 332 ASP B C 1
ATOM 6582 O O . ASP B 1 332 ? -16.062 12.352 -6.387 1 96.69 332 ASP B O 1
ATOM 6586 N N . LEU B 1 333 ? -14.344 12.883 -7.699 1 97.38 333 LEU B N 1
ATOM 6587 C CA . LEU B 1 333 ? -14.25 11.516 -8.188 1 97.38 333 LEU B CA 1
ATOM 6588 C C . LEU B 1 333 ? -13.867 10.562 -7.059 1 97.38 333 LEU B C 1
ATOM 6590 O O . LEU B 1 333 ? -14.391 9.445 -6.98 1 97.38 333 LEU B O 1
ATOM 6594 N N . CYS B 1 334 ? -12.906 10.922 -6.191 1 97.81 334 CYS B N 1
ATOM 6595 C CA . CYS B 1 334 ? -12.555 10.117 -5.023 1 97.81 334 CYS B CA 1
ATOM 6596 C C . CYS B 1 334 ? -13.781 9.836 -4.164 1 97.81 334 CYS B C 1
ATOM 6598 O O . CYS B 1 334 ? -13.977 8.711 -3.709 1 97.81 334 CYS B O 1
ATOM 6600 N N . ASN B 1 335 ? -14.602 10.828 -3.959 1 97.88 335 ASN B N 1
ATOM 6601 C CA . ASN B 1 335 ? -15.828 10.656 -3.182 1 97.88 335 ASN B CA 1
ATOM 6602 C C . ASN B 1 335 ? -16.75 9.625 -3.812 1 97.88 335 ASN B C 1
ATOM 6604 O O . ASN B 1 335 ? -17.359 8.812 -3.107 1 97.88 335 ASN B O 1
ATOM 6608 N N . GLU B 1 336 ? -16.859 9.719 -5.098 1 97.81 336 GLU B N 1
ATOM 6609 C CA . GLU B 1 336 ? -17.688 8.758 -5.816 1 97.81 336 GLU B CA 1
ATOM 6610 C C . GLU B 1 336 ? -17.172 7.336 -5.648 1 97.81 336 GLU B C 1
ATOM 6612 O O . GLU B 1 336 ? -17.938 6.402 -5.426 1 97.81 336 GLU B O 1
ATOM 6617 N N . MET B 1 337 ? -15.898 7.199 -5.812 1 97.38 337 MET B N 1
ATOM 6618 C CA . MET B 1 337 ? -15.266 5.891 -5.707 1 97.38 337 MET B CA 1
ATOM 6619 C C . MET B 1 337 ? -15.484 5.289 -4.324 1 97.38 337 MET B C 1
ATOM 6621 O O . MET B 1 337 ? -15.797 4.105 -4.199 1 97.38 337 MET B O 1
ATOM 6625 N N . VAL B 1 338 ? -15.32 6.086 -3.252 1 97.81 338 VAL B N 1
ATOM 6626 C CA . VAL B 1 338 ? -15.508 5.621 -1.881 1 97.81 338 VAL B CA 1
ATOM 6627 C C . VAL B 1 338 ? -16.984 5.293 -1.643 1 97.81 338 VAL B C 1
ATOM 6629 O O . VAL B 1 338 ? -17.297 4.289 -1.007 1 97.81 338 VAL B O 1
ATOM 6632 N N . ALA B 1 339 ? -17.875 6.137 -2.182 1 97.12 339 ALA B N 1
ATOM 6633 C CA . ALA B 1 339 ? -19.312 5.934 -2.018 1 97.12 339 ALA B CA 1
ATOM 6634 C C . ALA B 1 339 ? -19.766 4.648 -2.707 1 97.12 339 ALA B C 1
ATOM 6636 O O . ALA B 1 339 ? -20.781 4.059 -2.33 1 97.12 339 ALA B O 1
ATOM 6637 N N . ASP B 1 340 ? -18.984 4.172 -3.711 1 96.12 340 ASP B N 1
ATOM 6638 C CA . ASP B 1 340 ? -19.312 2.965 -4.469 1 96.12 340 ASP B CA 1
ATOM 6639 C C . ASP B 1 340 ? -18.859 1.711 -3.717 1 96.12 340 ASP B C 1
ATOM 6641 O O . ASP B 1 340 ? -19.031 0.594 -4.215 1 96.12 340 ASP B O 1
ATOM 6645 N N . THR B 1 341 ? -18.281 1.835 -2.594 1 95.44 341 THR B N 1
ATOM 6646 C CA . THR B 1 341 ? -17.906 0.717 -1.733 1 95.44 341 THR B CA 1
ATOM 6647 C C . THR B 1 341 ? -18.734 0.725 -0.448 1 95.44 341 THR B C 1
ATOM 6649 O O . THR B 1 341 ? -19.375 1.721 -0.129 1 95.44 341 THR B O 1
ATOM 6652 N N . LYS B 1 342 ? -18.75 -0.388 0.299 1 94.44 342 LYS B N 1
ATOM 6653 C CA . LYS B 1 342 ? -19.328 -0.493 1.636 1 94.44 342 LYS B CA 1
ATOM 6654 C C . LYS B 1 342 ? -18.266 -0.79 2.678 1 94.44 342 LYS B C 1
ATOM 6656 O O . LYS B 1 342 ? -17.281 -1.476 2.389 1 94.44 342 LYS B O 1
ATOM 6661 N N . PRO B 1 343 ? -18.406 -0.256 3.875 1 93.5 343 PRO B N 1
ATOM 6662 C CA . PRO B 1 343 ? -17.375 -0.444 4.898 1 93.5 343 PRO B CA 1
ATOM 6663 C C . PRO B 1 343 ? -17.125 -1.915 5.223 1 93.5 343 PRO B C 1
ATOM 6665 O O . PRO B 1 343 ? -16.016 -2.289 5.59 1 93.5 343 PRO B O 1
ATOM 6668 N N . GLU B 1 344 ? -18.109 -2.781 5.016 1 92.5 344 GLU B N 1
ATOM 6669 C CA . GLU B 1 344 ? -17.984 -4.18 5.406 1 92.5 344 GLU B CA 1
ATOM 6670 C C . GLU B 1 344 ? -17.266 -4.992 4.324 1 92.5 344 GLU B C 1
ATOM 6672 O O . GLU B 1 344 ? -16.859 -6.129 4.562 1 92.5 344 GLU B O 1
ATOM 6677 N N . GLU B 1 345 ? -17.062 -4.43 3.135 1 90.44 345 GLU B N 1
ATOM 6678 C CA . GLU B 1 345 ? -16.531 -5.148 1.979 1 90.44 345 GLU B CA 1
ATOM 6679 C C . GLU B 1 345 ? -15.055 -5.465 2.158 1 90.44 345 GLU B C 1
ATOM 6681 O O . GLU B 1 345 ? -14.547 -6.43 1.581 1 90.44 345 GLU B O 1
ATOM 6686 N N . SER B 1 346 ? -14.359 -4.586 2.914 1 91.81 346 SER B N 1
ATOM 6687 C CA . SER B 1 346 ? -12.906 -4.688 2.992 1 91.81 346 SER B CA 1
ATOM 6688 C C . SER B 1 346 ? -12.406 -4.395 4.402 1 91.81 346 SER B C 1
ATOM 6690 O O . SER B 1 346 ? -12.938 -3.512 5.082 1 91.81 346 SER B O 1
ATOM 6692 N N . ASP B 1 347 ? -11.375 -5.094 4.777 1 91.62 347 ASP B N 1
ATOM 6693 C CA . ASP B 1 347 ? -10.789 -4.91 6.098 1 91.62 347 ASP B CA 1
ATOM 6694 C C . ASP B 1 347 ? -9.375 -4.344 6 1 91.62 347 ASP B C 1
ATOM 6696 O O . ASP B 1 347 ? -8.586 -4.457 6.941 1 91.62 347 ASP B O 1
ATOM 6700 N N . VAL B 1 348 ? -9.094 -3.787 4.824 1 96.94 348 VAL B N 1
ATOM 6701 C CA . VAL B 1 348 ? -7.777 -3.18 4.648 1 96.94 348 VAL B CA 1
ATOM 6702 C C . VAL B 1 348 ? -7.613 -2.01 5.617 1 96.94 348 VAL B C 1
ATOM 6704 O O . VAL B 1 348 ? -8.531 -1.206 5.789 1 96.94 348 VAL B O 1
ATOM 6707 N N . ILE B 1 349 ? -6.531 -1.956 6.277 1 97.81 349 ILE B N 1
ATOM 6708 C CA . ILE B 1 349 ? -6.211 -0.878 7.207 1 97.81 349 ILE B CA 1
ATOM 6709 C C . ILE B 1 349 ? -5.105 -0.004 6.625 1 97.81 349 ILE B C 1
ATOM 6711 O O . ILE B 1 349 ? -4.113 -0.515 6.098 1 97.81 349 ILE B O 1
ATOM 6715 N N . PHE B 1 350 ? -5.328 1.264 6.668 1 98.44 350 PHE B N 1
ATOM 6716 C CA . PHE B 1 350 ? -4.305 2.252 6.348 1 98.44 350 PHE B CA 1
ATOM 6717 C C . PHE B 1 350 ? -3.936 3.07 7.578 1 98.44 350 PHE B C 1
ATOM 6719 O O . PHE B 1 350 ? -4.805 3.678 8.211 1 98.44 350 PHE B O 1
ATOM 6726 N N . PHE B 1 351 ? -2.695 3.066 7.977 1 98.25 351 PHE B N 1
ATOM 6727 C CA . PHE B 1 351 ? -2.211 3.963 9.023 1 98.25 351 PHE B CA 1
ATOM 6728 C C . PHE B 1 351 ? -1.698 5.266 8.422 1 98.25 351 PHE B C 1
ATOM 6730 O O . PHE B 1 351 ? -0.698 5.273 7.699 1 98.25 351 PHE B O 1
ATOM 6737 N N . PRO B 1 352 ? -2.389 6.363 8.703 1 97.5 352 PRO B N 1
ATOM 6738 C CA . PRO B 1 352 ? -2.055 7.629 8.047 1 97.5 352 PRO B CA 1
ATOM 6739 C C . PRO B 1 352 ? -0.82 8.297 8.641 1 97.5 352 PRO B C 1
ATOM 6741 O O . PRO B 1 352 ? -0.869 9.469 9.016 1 97.5 352 PRO B O 1
ATOM 6744 N N . PHE B 1 353 ? 0.361 7.691 8.602 1 96.44 353 PHE B N 1
ATOM 6745 C CA . PHE B 1 353 ? 1.567 8.164 9.273 1 96.44 353 PHE B CA 1
ATOM 6746 C C . PHE B 1 353 ? 2.652 8.508 8.258 1 96.44 353 PHE B C 1
ATOM 6748 O O . PHE B 1 353 ? 3.842 8.344 8.531 1 96.44 353 PHE B O 1
ATOM 6755 N N . LEU B 1 354 ? 2.25 8.891 7.051 1 93.75 354 LEU B N 1
ATOM 6756 C CA . LEU B 1 354 ? 3.207 9.242 6.008 1 93.75 354 LEU B CA 1
ATOM 6757 C C . LEU B 1 354 ? 4.145 10.352 6.477 1 93.75 354 LEU B C 1
ATOM 6759 O O . LEU B 1 354 ? 5.293 10.422 6.043 1 93.75 354 LEU B O 1
ATOM 6763 N N . PHE B 1 355 ? 3.602 11.195 7.363 1 88.56 355 PHE B N 1
ATOM 6764 C CA . PHE B 1 355 ? 4.375 12.312 7.895 1 88.56 355 PHE B CA 1
ATOM 6765 C C . PHE B 1 355 ? 4.719 12.086 9.359 1 88.56 355 PHE B C 1
ATOM 6767 O O . PHE B 1 355 ? 5.055 13.031 10.078 1 88.56 355 PHE B O 1
ATOM 6774 N N . GLY B 1 356 ? 4.562 10.859 9.773 1 88.56 356 GLY B N 1
ATOM 6775 C CA . GLY B 1 356 ? 4.809 10.531 11.172 1 88.56 356 GLY B CA 1
ATOM 6776 C C . GLY B 1 356 ? 3.59 10.719 12.055 1 88.56 356 GLY B C 1
ATOM 6777 O O . GLY B 1 356 ? 2.49 10.961 11.555 1 88.56 356 GLY B O 1
ATOM 6778 N N . SER B 1 357 ? 3.748 10.391 13.273 1 89 357 SER B N 1
ATOM 6779 C CA . SER B 1 357 ? 2.701 10.539 14.281 1 89 357 SER B CA 1
ATOM 6780 C C . SER B 1 357 ? 3.266 11.094 15.586 1 89 357 SER B C 1
ATOM 6782 O O . SER B 1 357 ? 4.375 10.734 15.992 1 89 357 SER B O 1
ATOM 6784 N N . ASN B 1 358 ? 2.496 11.945 16.156 1 86.5 358 ASN B N 1
ATOM 6785 C CA . ASN B 1 358 ? 2.893 12.469 17.453 1 86.5 358 ASN B CA 1
ATOM 6786 C C . ASN B 1 358 ? 2.457 11.539 18.578 1 86.5 358 ASN B C 1
ATOM 6788 O O . ASN B 1 358 ? 2.855 11.727 19.734 1 86.5 358 ASN B O 1
ATOM 6792 N N . THR B 1 359 ? 1.684 10.578 18.25 1 81.88 359 THR B N 1
ATOM 6793 C CA . THR B 1 359 ? 1.133 9.703 19.281 1 81.88 359 THR B CA 1
ATOM 6794 C C . THR B 1 359 ? 1.808 8.336 19.25 1 81.88 359 THR B C 1
ATOM 6796 O O . THR B 1 359 ? 1.803 7.609 20.234 1 81.88 359 THR B O 1
ATOM 6799 N N . VAL B 1 360 ? 2.287 8 18.125 1 82.25 360 VAL B N 1
ATOM 6800 C CA . VAL B 1 360 ? 2.904 6.688 17.969 1 82.25 360 VAL B CA 1
ATOM 6801 C C . VAL B 1 360 ? 4.352 6.852 17.516 1 82.25 360 VAL B C 1
ATOM 6803 O O . VAL B 1 360 ? 4.609 7.234 16.359 1 82.25 360 VAL B O 1
ATOM 6806 N N . ALA B 1 361 ? 5.227 6.473 18.359 1 78.94 361 ALA B N 1
ATOM 6807 C CA . ALA B 1 361 ? 6.648 6.656 18.078 1 78.94 361 ALA B CA 1
ATOM 6808 C C . ALA B 1 361 ? 7.102 5.805 16.906 1 78.94 361 ALA B C 1
ATOM 6810 O O . ALA B 1 361 ? 6.691 4.648 16.766 1 78.94 361 ALA B O 1
ATOM 6811 N N . ASN B 1 362 ? 7.824 6.301 15.992 1 84.81 362 ASN B N 1
ATOM 6812 C CA . ASN B 1 362 ? 8.5 5.621 14.891 1 84.81 362 ASN B CA 1
ATOM 6813 C C . ASN B 1 362 ? 7.508 5.105 13.859 1 84.81 362 ASN B C 1
ATOM 6815 O O . ASN B 1 362 ? 7.863 4.289 13 1 84.81 362 ASN B O 1
ATOM 6819 N N . ALA B 1 363 ? 6.309 5.52 14.055 1 92.06 363 ALA B N 1
ATOM 6820 C CA . ALA B 1 363 ? 5.262 4.996 13.172 1 92.06 363 ALA B CA 1
ATOM 6821 C C . ALA B 1 363 ? 5.457 5.484 11.742 1 92.06 363 ALA B C 1
ATOM 6823 O O . ALA B 1 363 ? 5.824 6.637 11.516 1 92.06 363 ALA B O 1
ATOM 6824 N N . THR B 1 364 ? 5.387 4.605 10.805 1 94.69 364 THR B N 1
ATOM 6825 C CA . THR B 1 364 ? 5.312 4.887 9.375 1 94.69 364 THR B CA 1
ATOM 6826 C C . THR B 1 364 ? 3.99 4.391 8.797 1 94.69 364 THR B C 1
ATOM 6828 O O . THR B 1 364 ? 3.244 3.672 9.469 1 94.69 364 THR B O 1
ATOM 6831 N N . SER B 1 365 ? 3.686 4.871 7.668 1 96.88 365 SER B N 1
ATOM 6832 C CA . SER B 1 365 ? 2.422 4.473 7.059 1 96.88 365 SER B CA 1
ATOM 6833 C C . SER B 1 365 ? 2.482 3.039 6.543 1 96.88 365 SER B C 1
ATOM 6835 O O . SER B 1 365 ? 3.566 2.51 6.289 1 96.88 365 SER B O 1
ATOM 6837 N N . CYS B 1 366 ? 1.336 2.438 6.52 1 97.06 366 CYS B N 1
ATOM 6838 C CA . CYS B 1 366 ? 1.197 1.041 6.121 1 97.06 366 CYS B CA 1
ATOM 6839 C C . CYS B 1 366 ? -0.161 0.79 5.48 1 97.06 366 CYS B C 1
ATOM 6841 O O . CYS B 1 366 ? -1.154 1.42 5.848 1 97.06 366 CYS B O 1
ATOM 6843 N N . PHE B 1 367 ? -0.192 -0.102 4.516 1 97.94 367 PHE B N 1
ATOM 6844 C CA . PHE B 1 367 ? -1.388 -0.847 4.137 1 97.94 367 PHE B CA 1
ATOM 6845 C C . PHE B 1 367 ? -1.307 -2.287 4.629 1 97.94 367 PHE B C 1
ATOM 6847 O O . PHE B 1 367 ? -0.343 -2.996 4.328 1 97.94 367 PHE B O 1
ATOM 6854 N N . ILE B 1 368 ? -2.215 -2.744 5.383 1 97.81 368 ILE B N 1
ATOM 6855 C CA . ILE B 1 368 ? -2.246 -4.102 5.914 1 97.81 368 ILE B CA 1
ATOM 6856 C C . ILE B 1 368 ? -3.557 -4.781 5.523 1 97.81 368 ILE B C 1
ATOM 6858 O O . ILE B 1 368 ? -4.625 -4.172 5.602 1 97.81 368 ILE B O 1
ATOM 6862 N N . GLY B 1 369 ? -3.492 -5.984 5.074 1 96.62 369 GLY B N 1
ATOM 6863 C CA . GLY B 1 369 ? -4.688 -6.758 4.777 1 96.62 369 GLY B CA 1
ATOM 6864 C C . GLY B 1 369 ? -5.035 -6.777 3.303 1 96.62 369 GLY B C 1
ATOM 6865 O O . GLY B 1 369 ? -6.191 -7 2.936 1 96.62 369 GLY B O 1
ATOM 6866 N N . LEU B 1 370 ? -4.117 -6.555 2.418 1 96.44 370 LEU B N 1
ATOM 6867 C CA . LEU B 1 370 ? -4.348 -6.496 0.979 1 96.44 370 LEU B CA 1
ATOM 6868 C C . LEU B 1 370 ? -4.504 -7.898 0.397 1 96.44 370 LEU B C 1
ATOM 6870 O O . LEU B 1 370 ? -3.73 -8.797 0.722 1 96.44 370 LEU B O 1
ATOM 6874 N N . ASN B 1 371 ? -5.453 -8.086 -0.404 1 92.75 371 ASN B N 1
ATOM 6875 C CA . ASN B 1 371 ? -5.695 -9.289 -1.188 1 92.75 371 ASN B CA 1
ATOM 6876 C C . ASN B 1 371 ? -5.793 -8.977 -2.68 1 92.75 371 ASN B C 1
ATOM 6878 O O . ASN B 1 371 ? -5.961 -7.82 -3.066 1 92.75 371 ASN B O 1
ATOM 6882 N N . ASN B 1 372 ? -5.75 -9.984 -3.479 1 89.88 372 ASN B N 1
ATOM 6883 C CA . ASN B 1 372 ? -5.68 -9.836 -4.926 1 89.88 372 ASN B CA 1
ATOM 6884 C C . ASN B 1 372 ? -6.957 -9.211 -5.488 1 89.88 372 ASN B C 1
ATOM 6886 O O . ASN B 1 372 ? -6.949 -8.656 -6.59 1 89.88 372 ASN B O 1
ATOM 6890 N N . TRP B 1 373 ? -8.102 -9.312 -4.781 1 89.25 373 TRP B N 1
ATOM 6891 C CA . TRP B 1 373 ? -9.375 -8.836 -5.309 1 89.25 373 TRP B CA 1
ATOM 6892 C C . TRP B 1 373 ? -9.57 -7.355 -5.004 1 89.25 373 TRP B C 1
ATOM 6894 O O . TRP B 1 373 ? -10.477 -6.719 -5.551 1 89.25 373 TRP B O 1
ATOM 6904 N N . HIS B 1 374 ? -8.766 -6.816 -4.094 1 93.12 374 HIS B N 1
ATOM 6905 C CA . HIS B 1 374 ? -8.898 -5.402 -3.766 1 93.12 374 HIS B CA 1
ATOM 6906 C C . HIS B 1 374 ? -8.602 -4.523 -4.977 1 93.12 374 HIS B C 1
ATOM 6908 O O . HIS B 1 374 ? -7.656 -4.785 -5.723 1 93.12 374 HIS B O 1
ATOM 6914 N N . GLU B 1 375 ? -9.438 -3.605 -5.168 1 92.5 375 GLU B N 1
ATOM 6915 C CA . GLU B 1 375 ? -9.273 -2.584 -6.199 1 92.5 375 GLU B CA 1
ATOM 6916 C C . GLU B 1 375 ? -8.844 -1.253 -5.59 1 92.5 375 GLU B C 1
ATOM 6918 O O . GLU B 1 375 ? -8.82 -1.102 -4.363 1 92.5 375 GLU B O 1
ATOM 6923 N N . LYS B 1 376 ? -8.555 -0.358 -6.449 1 94.56 376 LYS B N 1
ATOM 6924 C CA . LYS B 1 376 ? -8.109 0.97 -6.039 1 94.56 376 LYS B CA 1
ATOM 6925 C C . LYS B 1 376 ? -9.125 1.623 -5.102 1 94.56 376 LYS B C 1
ATOM 6927 O O . LYS B 1 376 ? -8.742 2.293 -4.141 1 94.56 376 LYS B O 1
ATOM 6932 N N . LYS B 1 377 ? -10.438 1.48 -5.379 1 96.06 377 LYS B N 1
ATOM 6933 C CA . LYS B 1 377 ? -11.477 2.117 -4.578 1 96.06 377 LYS B CA 1
ATOM 6934 C C . LYS B 1 377 ? -11.477 1.577 -3.148 1 96.06 377 LYS B C 1
ATOM 6936 O O . LYS B 1 377 ? -11.805 2.301 -2.205 1 96.06 377 LYS B O 1
ATOM 6941 N N . HIS B 1 378 ? -11.047 0.319 -2.953 1 96.5 378 HIS B N 1
ATOM 6942 C CA . HIS B 1 378 ? -10.969 -0.261 -1.617 1 96.5 378 HIS B CA 1
ATOM 6943 C C . HIS B 1 378 ? -9.836 0.359 -0.812 1 96.5 378 HIS B C 1
ATOM 6945 O O . HIS B 1 378 ? -9.977 0.605 0.388 1 96.5 378 HIS B O 1
ATOM 6951 N N . LEU B 1 379 ? -8.695 0.612 -1.488 1 97.56 379 LEU B N 1
ATOM 6952 C CA . LEU B 1 379 ? -7.57 1.256 -0.825 1 97.56 379 LEU B CA 1
ATOM 6953 C C . LEU B 1 379 ? -7.895 2.707 -0.485 1 97.56 379 LEU B C 1
ATOM 6955 O O . LEU B 1 379 ? -7.527 3.195 0.587 1 97.56 379 LEU B O 1
ATOM 6959 N N . LEU B 1 380 ? -8.578 3.318 -1.444 1 97.75 380 LEU B N 1
ATOM 6960 C CA . LEU B 1 380 ? -8.992 4.695 -1.2 1 97.75 380 LEU B CA 1
ATOM 6961 C C . LEU B 1 380 ? -9.898 4.785 0.023 1 97.75 380 LEU B C 1
ATOM 6963 O O . LEU B 1 380 ? -9.734 5.676 0.858 1 97.75 380 LEU B O 1
ATOM 6967 N N . ARG B 1 381 ? -10.852 3.918 0.182 1 97.94 381 ARG B N 1
ATOM 6968 C CA . ARG B 1 381 ? -11.703 3.904 1.367 1 97.94 381 ARG B CA 1
ATOM 6969 C C . ARG B 1 381 ? -10.883 3.688 2.633 1 97.94 381 ARG B C 1
ATOM 6971 O O . ARG B 1 381 ? -11.148 4.301 3.666 1 97.94 381 ARG B O 1
ATOM 6978 N N . ALA B 1 382 ? -9.891 2.803 2.537 1 98.38 382 ALA B N 1
ATOM 6979 C CA . ALA B 1 382 ? -9.023 2.57 3.688 1 98.38 382 ALA B CA 1
ATOM 6980 C C . ALA B 1 382 ? -8.305 3.852 4.105 1 98.38 382 ALA B C 1
ATOM 6982 O O . ALA B 1 382 ? -8.109 4.102 5.293 1 98.38 382 ALA B O 1
ATOM 6983 N N . VAL B 1 383 ? -7.891 4.652 3.129 1 98.38 383 VAL B N 1
ATOM 6984 C CA . VAL B 1 383 ? -7.242 5.926 3.414 1 98.38 383 VAL B CA 1
ATOM 6985 C C . VAL B 1 383 ? -8.219 6.852 4.141 1 98.38 383 VAL B C 1
ATOM 6987 O O . VAL B 1 383 ? -7.883 7.434 5.172 1 98.38 383 VAL B O 1
ATOM 6990 N N . TYR B 1 384 ? -9.477 6.945 3.617 1 98.12 384 TYR B N 1
ATOM 6991 C CA . TYR B 1 384 ? -10.516 7.75 4.254 1 98.12 384 TYR B CA 1
ATOM 6992 C C . TYR B 1 384 ? -10.742 7.309 5.691 1 98.12 384 TYR B C 1
ATOM 6994 O O . TYR B 1 384 ? -10.703 8.125 6.613 1 98.12 384 TYR B O 1
ATOM 7002 N N . GLU B 1 385 ? -10.938 6.043 5.863 1 98.25 385 GLU B N 1
ATOM 7003 C CA . GLU B 1 385 ? -11.211 5.484 7.184 1 98.25 385 GLU B CA 1
ATOM 7004 C C . GLU B 1 385 ? -10.016 5.68 8.117 1 98.25 385 GLU B C 1
ATOM 7006 O O . GLU B 1 385 ? -10.188 6.031 9.289 1 98.25 385 GLU B O 1
ATOM 7011 N N . GLY B 1 386 ? -8.812 5.418 7.559 1 98.25 386 GLY B N 1
ATOM 7012 C CA . GLY B 1 386 ? -7.609 5.57 8.367 1 98.25 386 GLY B CA 1
ATOM 7013 C C . GLY B 1 386 ? -7.457 6.961 8.953 1 98.25 386 GLY B C 1
ATOM 7014 O O . GLY B 1 386 ? -7.078 7.113 10.109 1 98.25 386 GLY B O 1
ATOM 7015 N N . ILE B 1 387 ? -7.766 7.941 8.195 1 97.88 387 ILE B N 1
ATOM 7016 C CA . ILE B 1 387 ? -7.672 9.328 8.633 1 97.88 387 ILE B CA 1
ATOM 7017 C C . ILE B 1 387 ? -8.719 9.602 9.711 1 97.88 387 ILE B C 1
ATOM 7019 O O . ILE B 1 387 ? -8.406 10.188 10.75 1 97.88 387 ILE B O 1
ATOM 7023 N N . VAL B 1 388 ? -9.961 9.133 9.523 1 98.19 388 VAL B N 1
ATOM 7024 C CA . VAL B 1 388 ? -11.016 9.312 10.516 1 98.19 388 VAL B CA 1
ATOM 7025 C C . VAL B 1 388 ? -10.625 8.609 11.812 1 98.19 388 VAL B C 1
ATOM 7027 O O . VAL B 1 388 ? -10.781 9.18 12.898 1 98.19 388 VAL B O 1
ATOM 7030 N N . PHE B 1 389 ? -10.094 7.41 11.703 1 98.06 389 PHE B N 1
ATOM 7031 C CA . PHE B 1 389 ? -9.703 6.648 12.883 1 98.06 389 PHE B CA 1
ATOM 7032 C C . PHE B 1 389 ? -8.555 7.336 13.617 1 98.06 389 PHE B C 1
ATOM 7034 O O . PHE B 1 389 ? -8.469 7.277 14.844 1 98.06 389 PHE B O 1
ATOM 7041 N N . GLY B 1 390 ? -7.672 7.949 12.82 1 96.81 390 GLY B N 1
ATOM 7042 C CA . GLY B 1 390 ? -6.645 8.766 13.445 1 96.81 390 GLY B CA 1
ATOM 7043 C C . GLY B 1 390 ? -7.211 9.898 14.289 1 96.81 390 GLY B C 1
ATOM 7044 O O . GLY B 1 390 ? -6.754 10.133 15.406 1 96.81 390 GLY B O 1
ATOM 7045 N N . HIS B 1 391 ? -8.188 10.586 13.773 1 97.56 391 HIS B N 1
ATOM 7046 C CA . HIS B 1 391 ? -8.875 11.625 14.539 1 97.56 391 HIS B CA 1
ATOM 7047 C C . HIS B 1 391 ? -9.547 11.047 15.773 1 97.56 391 HIS B C 1
ATOM 7049 O O . HIS B 1 391 ? -9.461 11.625 16.859 1 97.56 391 HIS B O 1
ATOM 7055 N N . MET B 1 392 ? -10.195 9.922 15.625 1 97.25 392 MET B N 1
ATOM 7056 C CA . MET B 1 392 ? -10.891 9.273 16.734 1 97.25 392 MET B CA 1
ATOM 7057 C C . MET B 1 392 ? -9.914 8.938 17.859 1 97.25 392 MET B C 1
ATOM 7059 O O . MET B 1 392 ? -10.234 9.109 19.031 1 97.25 392 MET B O 1
ATOM 7063 N N . TYR B 1 393 ? -8.812 8.469 17.453 1 96.31 393 TYR B N 1
ATOM 7064 C CA . TYR B 1 393 ? -7.789 8.117 18.438 1 96.31 393 TYR B CA 1
ATOM 7065 C C . TYR B 1 393 ? -7.383 9.328 19.266 1 96.31 393 TYR B C 1
ATOM 7067 O O . TYR B 1 393 ? -7.227 9.234 20.484 1 96.31 393 TYR B O 1
ATOM 7075 N N . HIS B 1 394 ? -7.234 10.469 18.641 1 96.06 394 HIS B N 1
ATOM 7076 C CA . HIS B 1 394 ? -6.941 11.727 19.312 1 96.06 394 HIS B CA 1
ATOM 7077 C C . HIS B 1 394 ? -8.102 12.156 20.203 1 96.06 394 HIS B C 1
ATOM 7079 O O . HIS B 1 394 ? -7.887 12.57 21.344 1 96.06 394 HIS B O 1
ATOM 7085 N N . ILE B 1 395 ? -9.273 12.062 19.703 1 96.69 395 ILE B N 1
ATOM 7086 C CA . ILE B 1 395 ? -10.469 12.531 20.406 1 96.69 395 ILE B CA 1
ATOM 7087 C C . ILE B 1 395 ? -10.688 11.695 21.672 1 96.69 395 ILE B C 1
ATOM 7089 O O . ILE B 1 395 ? -11.039 12.234 22.719 1 96.69 395 ILE B O 1
ATOM 7093 N N . GLU B 1 396 ? -10.461 10.438 21.562 1 94.94 396 GLU B N 1
ATOM 7094 C CA . GLU B 1 396 ? -10.57 9.57 22.734 1 94.94 396 GLU B CA 1
ATOM 7095 C C . GLU B 1 396 ? -9.648 10.039 23.859 1 94.94 396 GLU B C 1
ATOM 7097 O O . GLU B 1 396 ? -10.016 10 25.031 1 94.94 396 GLU B O 1
ATOM 7102 N N . ARG B 1 397 ? -8.484 10.445 23.484 1 92.75 397 ARG B N 1
ATOM 7103 C CA . ARG B 1 397 ? -7.535 10.938 24.484 1 92.75 397 ARG B CA 1
ATOM 7104 C C . ARG B 1 397 ? -8.008 12.25 25.094 1 92.75 397 ARG B C 1
ATOM 7106 O O . ARG B 1 397 ? -7.918 12.445 26.312 1 92.75 397 ARG B O 1
ATOM 7113 N N . LEU B 1 398 ? -8.539 13.102 24.297 1 94.5 398 LEU B N 1
ATOM 7114 C CA . LEU B 1 398 ? -9.031 14.398 24.75 1 94.5 398 LEU B CA 1
ATOM 7115 C C . LEU B 1 398 ? -10.18 14.227 25.734 1 94.5 398 LEU B C 1
ATOM 7117 O O . LEU B 1 398 ? -10.266 14.953 26.719 1 94.5 398 LEU B O 1
ATOM 7121 N N . LEU B 1 399 ? -10.984 13.281 25.438 1 93.62 399 LEU B N 1
ATOM 7122 C CA . LEU B 1 399 ? -12.227 13.148 26.188 1 93.62 399 LEU B CA 1
ATOM 7123 C C . LEU B 1 399 ? -11.984 12.492 27.547 1 93.62 399 LEU B C 1
ATOM 7125 O O . LEU B 1 399 ? -12.898 12.398 28.375 1 93.62 399 LEU B O 1
ATOM 7129 N N . GLN B 1 400 ? -10.758 12.133 27.797 1 92.75 400 GLN B N 1
ATOM 7130 C CA . GLN B 1 400 ? -10.391 11.641 29.125 1 92.75 400 GLN B CA 1
ATOM 7131 C C . GLN B 1 400 ? -10.375 12.781 30.156 1 92.75 400 GLN B C 1
ATOM 7133 O O . GLN B 1 400 ? -10.406 12.539 31.359 1 92.75 400 GLN B O 1
ATOM 7138 N N . TYR B 1 401 ? -10.383 14 29.656 1 91.56 401 TYR B N 1
ATOM 7139 C CA . TYR B 1 401 ? -10.164 15.141 30.547 1 91.56 401 TYR B CA 1
ATOM 7140 C C . TYR B 1 401 ? -11.391 16.031 30.594 1 91.56 401 TYR B C 1
ATOM 7142 O O . TYR B 1 401 ? -11.336 17.156 31.125 1 91.56 401 TYR B O 1
ATOM 7150 N N . ARG B 1 402 ? -12.445 15.578 30.031 1 90.44 402 ARG B N 1
ATOM 7151 C CA . ARG B 1 402 ? -13.68 16.359 30.047 1 90.44 402 ARG B CA 1
ATOM 7152 C C . ARG B 1 402 ? -14.898 15.453 29.859 1 90.44 402 ARG B C 1
ATOM 7154 O O . ARG B 1 402 ? -14.758 14.266 29.547 1 90.44 402 ARG B O 1
ATOM 7161 N N . ASP B 1 403 ? -16.062 16.141 30.031 1 88.75 403 ASP B N 1
ATOM 7162 C CA . ASP B 1 403 ? -17.312 15.43 29.75 1 88.75 403 ASP B CA 1
ATOM 7163 C C . ASP B 1 403 ? -17.562 15.32 28.25 1 88.75 403 ASP B C 1
ATOM 7165 O O . ASP B 1 403 ? -16.969 16.078 27.469 1 88.75 403 ASP B O 1
ATOM 7169 N N . GLN B 1 404 ? -18.375 14.383 27.875 1 90.25 404 GLN B N 1
ATOM 7170 C CA . GLN B 1 404 ? -18.734 14.164 26.484 1 90.25 404 GLN B CA 1
ATOM 7171 C C . GLN B 1 404 ? -19.359 15.406 25.859 1 90.25 404 GLN B C 1
ATOM 7173 O O . GLN B 1 404 ? -20.297 15.977 26.422 1 90.25 404 GLN B O 1
ATOM 7178 N N . PRO B 1 405 ? -18.828 15.797 24.734 1 93.62 405 PRO B N 1
ATOM 7179 C CA . PRO B 1 405 ? -19.469 16.922 24.047 1 93.62 405 PRO B CA 1
ATOM 7180 C C . PRO B 1 405 ? -20.828 16.562 23.453 1 93.62 405 PRO B C 1
ATOM 7182 O O . PRO B 1 405 ? -21.125 15.391 23.266 1 93.62 405 PRO B O 1
ATOM 7185 N N . THR B 1 406 ? -21.609 17.562 23.188 1 92.25 406 THR B N 1
ATOM 7186 C CA . THR B 1 406 ? -22.938 17.328 22.641 1 92.25 406 THR B CA 1
ATOM 7187 C C . THR B 1 406 ? -22.906 17.312 21.125 1 92.25 406 THR B C 1
ATOM 7189 O O . THR B 1 406 ? -23.797 16.734 20.484 1 92.25 406 THR B O 1
ATOM 7192 N N . ALA B 1 407 ? -21.922 17.984 20.578 1 93.56 407 ALA B N 1
ATOM 7193 C CA . ALA B 1 407 ? -21.766 18.062 19.125 1 93.56 407 ALA B CA 1
ATOM 7194 C C . ALA B 1 407 ? -20.328 18.375 18.75 1 93.56 407 ALA B C 1
ATOM 7196 O O . ALA B 1 407 ? -19.531 18.812 19.578 1 93.56 407 ALA B O 1
ATOM 7197 N N . CYS B 1 408 ? -20.047 18.078 17.531 1 95.31 408 CYS B N 1
ATOM 7198 C CA . CYS B 1 408 ? -18.75 18.422 16.969 1 95.31 408 CYS B CA 1
ATOM 7199 C C . CYS B 1 408 ? -18.891 19.438 15.836 1 95.31 408 CYS B C 1
ATOM 7201 O O . CYS B 1 408 ? -19.828 19.359 15.047 1 95.31 408 CYS B O 1
ATOM 7203 N N . ARG B 1 409 ? -18.078 20.391 15.914 1 94.56 409 ARG B N 1
ATOM 7204 C CA . ARG B 1 409 ? -17.938 21.312 14.781 1 94.56 409 ARG B CA 1
ATOM 7205 C C . ARG B 1 409 ? -16.719 20.953 13.938 1 94.56 409 ARG B C 1
ATOM 7207 O O . ARG B 1 409 ? -15.625 20.781 14.461 1 94.56 409 ARG B O 1
ATOM 7214 N N . ILE B 1 410 ? -16.906 20.797 12.633 1 92.38 410 ILE B N 1
ATOM 7215 C CA . ILE B 1 410 ? -15.805 20.281 11.82 1 92.38 410 ILE B CA 1
ATOM 7216 C C . ILE B 1 410 ? -15.453 21.312 10.734 1 92.38 410 ILE B C 1
ATOM 7218 O O . ILE B 1 410 ? -16.344 21.938 10.156 1 92.38 410 ILE B O 1
ATOM 7222 N N . ALA B 1 411 ? -14.102 21.5 10.523 1 86.62 411 ALA B N 1
ATOM 7223 C CA . ALA B 1 411 ? -13.523 22.406 9.531 1 86.62 411 ALA B CA 1
ATOM 7224 C C . ALA B 1 411 ? -12.453 21.688 8.703 1 86.62 411 ALA B C 1
ATOM 7226 O O . ALA B 1 411 ? -12.047 20.578 9.039 1 86.62 411 ALA B O 1
ATOM 7227 N N . GLY B 1 412 ? -12.039 22.391 7.586 1 82.44 412 GLY B N 1
ATOM 7228 C CA . GLY B 1 412 ? -10.992 21.859 6.73 1 82.44 412 GLY B CA 1
ATOM 7229 C C . GLY B 1 412 ? -11.508 21.328 5.414 1 82.44 412 GLY B C 1
ATOM 7230 O O . GLY B 1 412 ? -12.703 21.422 5.121 1 82.44 412 GLY B O 1
ATOM 7231 N N . GLY B 1 413 ? -10.617 20.75 4.664 1 79.94 413 GLY B N 1
ATOM 7232 C CA . GLY B 1 413 ? -10.938 20.281 3.322 1 79.94 413 GLY B CA 1
ATOM 7233 C C . GLY B 1 413 ? -11.984 19.188 3.309 1 79.94 413 GLY B C 1
ATOM 7234 O O . GLY B 1 413 ? -12.672 19 2.307 1 79.94 413 GLY B O 1
ATOM 7235 N N . VAL B 1 414 ? -12.188 18.484 4.383 1 87.62 414 VAL B N 1
ATOM 7236 C CA . VAL B 1 414 ? -13.102 17.344 4.508 1 87.62 414 VAL B CA 1
ATOM 7237 C C . VAL B 1 414 ? -14.539 17.828 4.336 1 87.62 414 VAL B C 1
ATOM 7239 O O . VAL B 1 414 ? -15.414 17.047 3.939 1 87.62 414 VAL B O 1
ATOM 7242 N N . THR B 1 415 ? -14.844 19.109 4.602 1 87.94 415 THR B N 1
ATOM 7243 C CA . THR B 1 415 ? -16.203 19.625 4.562 1 87.94 415 THR B CA 1
ATOM 7244 C C . THR B 1 415 ? -16.75 19.609 3.135 1 87.94 415 THR B C 1
ATOM 7246 O O . THR B 1 415 ? -17.953 19.75 2.922 1 87.94 415 THR B O 1
ATOM 7249 N N . ASN B 1 416 ? -15.867 19.391 2.219 1 86.25 416 ASN B N 1
ATOM 7250 C CA . ASN B 1 416 ? -16.281 19.312 0.82 1 86.25 416 ASN B CA 1
ATOM 7251 C C . ASN B 1 416 ? -16.625 17.891 0.412 1 86.25 416 ASN B C 1
ATOM 7253 O O . ASN B 1 416 ? -16.922 17.625 -0.752 1 86.25 416 ASN B O 1
ATOM 7257 N N . SER B 1 417 ? -16.609 17 1.281 1 94.06 417 SER B N 1
ATOM 7258 C CA . SER B 1 417 ? -16.859 15.586 1.023 1 94.06 417 SER B CA 1
ATOM 7259 C C . SER B 1 417 ? -18.031 15.078 1.869 1 94.06 417 SER B C 1
ATOM 7261 O O . SER B 1 417 ? -17.859 14.781 3.053 1 94.06 417 SER B O 1
ATOM 7263 N N . ASP B 1 418 ? -19.125 14.883 1.259 1 94.88 418 ASP B N 1
ATOM 7264 C CA . ASP B 1 418 ? -20.297 14.398 1.985 1 94.88 418 ASP B CA 1
ATOM 7265 C C . ASP B 1 418 ? -20.047 13.016 2.578 1 94.88 418 ASP B C 1
ATOM 7267 O O . ASP B 1 418 ? -20.422 12.742 3.721 1 94.88 418 ASP B O 1
ATOM 7271 N N . VAL B 1 419 ? -19.406 12.195 1.812 1 96.69 419 VAL B N 1
ATOM 7272 C CA . VAL B 1 419 ? -19.172 10.82 2.25 1 96.69 419 VAL B CA 1
ATOM 7273 C C . VAL B 1 419 ? -18.219 10.82 3.445 1 96.69 419 VAL B C 1
ATOM 7275 O O . VAL B 1 419 ? -18.391 10.031 4.379 1 96.69 419 VAL B O 1
ATOM 7278 N N . TRP B 1 420 ? -17.234 11.664 3.414 1 96.75 420 TRP B N 1
ATOM 7279 C CA . TRP B 1 420 ? -16.25 11.719 4.5 1 96.75 420 TRP B CA 1
ATOM 7280 C C . TRP B 1 420 ? -16.891 12.297 5.766 1 96.75 420 TRP B C 1
ATOM 7282 O O . TRP B 1 420 ? -16.641 11.805 6.867 1 96.75 420 TRP B O 1
ATOM 7292 N N . LEU B 1 421 ? -17.734 13.344 5.598 1 96.69 421 LEU B N 1
ATOM 7293 C CA . LEU B 1 421 ? -18.453 13.938 6.719 1 96.69 421 LEU B CA 1
ATOM 7294 C C . LEU B 1 421 ? -19.359 12.914 7.395 1 96.69 421 LEU B C 1
ATOM 7296 O O . LEU B 1 421 ? -19.391 12.82 8.625 1 96.69 421 LEU B O 1
ATOM 7300 N N . GLN B 1 422 ? -20.078 12.227 6.598 1 97.62 422 GLN B N 1
ATOM 7301 C CA . GLN B 1 422 ? -20.922 11.188 7.152 1 97.62 422 GLN B CA 1
ATOM 7302 C C . GLN B 1 422 ? -20.109 10.133 7.895 1 97.62 422 GLN B C 1
ATOM 7304 O O . GLN B 1 422 ? -20.516 9.656 8.953 1 97.62 422 GLN B O 1
ATOM 7309 N N . MET B 1 423 ? -18.969 9.75 7.309 1 97.38 423 MET B N 1
ATOM 7310 C CA . MET B 1 423 ? -18.078 8.789 7.945 1 97.38 423 MET B CA 1
ATOM 7311 C C . MET B 1 423 ? -17.641 9.273 9.328 1 97.38 423 MET B C 1
ATOM 7313 O O . MET B 1 423 ? -17.641 8.508 10.289 1 97.38 423 MET B O 1
ATOM 7317 N N . PHE B 1 424 ? -17.281 10.531 9.43 1 97.69 424 PHE B N 1
ATOM 7318 C CA . PHE B 1 424 ? -16.922 11.125 10.711 1 97.69 424 PHE B CA 1
ATOM 7319 C C . PHE B 1 424 ? -18.062 11.008 11.703 1 97.69 424 PHE B C 1
ATOM 7321 O O . PHE B 1 424 ? -17.875 10.57 12.844 1 97.69 424 PHE B O 1
ATOM 7328 N N . ALA B 1 425 ? -19.25 11.43 11.273 1 97.69 425 ALA B N 1
ATOM 7329 C CA . ALA B 1 425 ? -20.422 11.383 12.148 1 97.69 425 ALA B CA 1
ATOM 7330 C C . ALA B 1 425 ? -20.703 9.953 12.617 1 97.69 425 ALA B C 1
ATOM 7332 O O . ALA B 1 425 ? -20.953 9.719 13.797 1 97.69 425 ALA B O 1
ATOM 7333 N N . ASP B 1 426 ? -20.625 9.055 11.68 1 97.75 426 ASP B N 1
ATOM 7334 C CA . ASP B 1 426 ? -20.938 7.656 11.969 1 97.75 426 ASP B CA 1
ATOM 7335 C C . ASP B 1 426 ? -19.922 7.059 12.945 1 97.75 426 ASP B C 1
ATOM 7337 O O . ASP B 1 426 ? -20.266 6.223 13.781 1 97.75 426 ASP B O 1
ATOM 7341 N N . CYS B 1 427 ? -18.672 7.395 12.812 1 97.06 427 CYS B N 1
ATOM 7342 C CA . CYS B 1 427 ? -17.625 6.871 13.672 1 97.06 427 CYS B CA 1
ATOM 7343 C C . CYS B 1 427 ? -17.688 7.496 15.062 1 97.06 427 CYS B C 1
ATOM 7345 O O . CYS B 1 427 ? -17.516 6.801 16.062 1 97.06 427 CYS B O 1
ATOM 7347 N N . LEU B 1 428 ? -17.953 8.766 15.125 1 95.44 428 LEU B N 1
ATOM 7348 C CA . LEU B 1 428 ? -17.969 9.5 16.391 1 95.44 428 LEU B CA 1
ATOM 7349 C C . LEU B 1 428 ? -19.266 9.266 17.141 1 95.44 428 LEU B C 1
ATOM 7351 O O . LEU B 1 428 ? -19.297 9.398 18.375 1 95.44 428 LEU B O 1
ATOM 7355 N N . GLN B 1 429 ? -20.281 8.961 16.391 1 94.88 429 GLN B N 1
ATOM 7356 C CA . GLN B 1 429 ? -21.641 8.836 16.938 1 94.88 429 GLN B CA 1
ATOM 7357 C C . GLN B 1 429 ? -22.078 10.125 17.625 1 94.88 429 GLN B C 1
ATOM 7359 O O . GLN B 1 429 ? -22.656 10.086 18.703 1 94.88 429 GLN B O 1
ATOM 7364 N N . LEU B 1 430 ? -21.703 11.234 17.078 1 94.94 430 LEU B N 1
ATOM 7365 C CA . LEU B 1 430 ? -22.078 12.586 17.469 1 94.94 430 LEU B CA 1
ATOM 7366 C C . LEU B 1 430 ? -22.516 13.398 16.25 1 94.94 430 LEU B C 1
ATOM 7368 O O . LEU B 1 430 ? -21.984 13.195 15.148 1 94.94 430 LEU B O 1
ATOM 7372 N N . PRO B 1 431 ? -23.469 14.25 16.438 1 96.25 431 PRO B N 1
ATOM 7373 C CA . PRO B 1 431 ? -23.781 15.141 15.312 1 96.25 431 PRO B CA 1
ATOM 7374 C C . PRO B 1 431 ? -22.625 16.047 14.922 1 96.25 431 PRO B C 1
ATOM 7376 O O . PRO B 1 431 ? -21.891 16.531 15.781 1 96.25 431 PRO B O 1
ATOM 7379 N N . LEU B 1 432 ? -22.453 16.219 13.594 1 96.12 432 LEU B N 1
ATOM 7380 C CA . LEU B 1 432 ? -21.469 17.141 13.047 1 96.12 432 LEU B CA 1
ATOM 7381 C C . LEU B 1 432 ? -22.125 18.422 12.555 1 96.12 432 LEU B C 1
ATOM 7383 O O . LEU B 1 432 ? -22.969 18.391 11.656 1 96.12 432 LEU B O 1
ATOM 7387 N N . GLU B 1 433 ? -21.75 19.484 13.172 1 94.56 433 GLU B N 1
ATOM 7388 C CA . GLU B 1 433 ? -22.25 20.797 12.742 1 94.56 433 GLU B CA 1
ATOM 7389 C C . GLU B 1 433 ? -21.281 21.453 11.766 1 94.56 433 GLU B C 1
ATOM 7391 O O . GLU B 1 433 ? -20.109 21.672 12.086 1 94.56 433 GLU B O 1
ATOM 7396 N N . ILE B 1 434 ? -21.75 21.734 10.641 1 91.88 434 ILE B N 1
ATOM 7397 C CA . ILE B 1 434 ? -20.969 22.406 9.609 1 91.88 434 ILE B CA 1
ATOM 7398 C C . ILE B 1 434 ? -21.328 23.891 9.57 1 91.88 434 ILE B C 1
ATOM 7400 O O . ILE B 1 434 ? -22.5 24.25 9.391 1 91.88 434 ILE B O 1
ATOM 7404 N N . VAL B 1 435 ? -20.328 24.672 9.688 1 88.19 435 VAL B N 1
ATOM 7405 C CA . VAL B 1 435 ? -20.578 26.109 9.719 1 88.19 435 VAL B CA 1
ATOM 7406 C C . VAL B 1 435 ? -20.531 26.672 8.297 1 88.19 435 VAL B C 1
ATOM 7408 O O . VAL B 1 435 ? -19.938 26.078 7.402 1 88.19 435 VAL B O 1
ATOM 7411 N N . GLU B 1 436 ? -21.188 27.797 8.133 1 84.75 436 GLU B N 1
ATOM 7412 C CA . GLU B 1 436 ? -21.281 28.453 6.84 1 84.75 436 GLU B CA 1
ATOM 7413 C C . GLU B 1 436 ? -20.016 29.234 6.527 1 84.75 436 GLU B C 1
ATOM 7415 O O . GLU B 1 436 ? -20.031 30.469 6.477 1 84.75 436 GLU B O 1
ATOM 7420 N N . VAL B 1 437 ? -18.938 28.547 6.383 1 81.06 437 VAL B N 1
ATOM 7421 C CA . VAL B 1 437 ? -17.656 29.156 6.043 1 81.06 437 VAL B CA 1
ATOM 7422 C C . VAL B 1 437 ? -16.875 28.25 5.105 1 81.06 437 VAL B C 1
ATOM 7424 O O . VAL B 1 437 ? -16.891 27.016 5.262 1 81.06 437 VAL B O 1
ATOM 7427 N N . LYS B 1 438 ? -16.25 28.875 4.18 1 74.69 438 LYS B N 1
ATOM 7428 C CA . LYS B 1 438 ? -15.461 28.078 3.242 1 74.69 438 LYS B CA 1
ATOM 7429 C C . LYS B 1 438 ? -13.992 28.062 3.652 1 74.69 438 LYS B C 1
ATOM 7431 O O . LYS B 1 438 ? -13.305 27.047 3.496 1 74.69 438 LYS B O 1
ATOM 7436 N N . GLU B 1 439 ? -13.617 29.281 4.16 1 85.44 439 GLU B N 1
ATOM 7437 C CA . GLU B 1 439 ? -12.219 29.422 4.547 1 85.44 439 GLU B CA 1
ATOM 7438 C C . GLU B 1 439 ? -12.086 29.766 6.031 1 85.44 439 GLU B C 1
ATOM 7440 O O . GLU B 1 439 ? -11.977 30.922 6.406 1 85.44 439 GLU B O 1
ATOM 7445 N N . HIS B 1 440 ? -11.891 28.719 6.824 1 89 440 HIS B N 1
ATOM 7446 C CA . HIS B 1 440 ? -11.906 28.859 8.273 1 89 440 HIS B CA 1
ATOM 7447 C C . HIS B 1 440 ? -10.719 29.688 8.758 1 89 440 HIS B C 1
ATOM 7449 O O . HIS B 1 440 ? -10.875 30.578 9.594 1 89 440 HIS B O 1
ATOM 7455 N N . GLY B 1 441 ? -9.594 29.422 8.219 1 92.5 441 GLY B N 1
ATOM 7456 C CA . GLY B 1 441 ? -8.406 30.156 8.641 1 92.5 441 GLY B CA 1
ATOM 7457 C C . GLY B 1 441 ? -8.523 31.641 8.414 1 92.5 441 GLY B C 1
ATOM 7458 O O . GLY B 1 441 ? -8.297 32.438 9.336 1 92.5 441 GLY B O 1
ATOM 7459 N N . THR B 1 442 ? -9.016 32.062 7.254 1 96.31 442 THR B N 1
ATOM 7460 C CA . THR B 1 442 ? -9.109 33.469 6.922 1 96.31 442 THR B CA 1
ATOM 7461 C C . THR B 1 442 ? -10.227 34.156 7.719 1 96.31 442 THR B C 1
ATOM 7463 O O . THR B 1 442 ? -10.117 35.312 8.094 1 96.31 442 THR B O 1
ATOM 7466 N N . LEU B 1 443 ? -11.25 33.438 7.992 1 96.38 443 LEU B N 1
ATOM 7467 C CA . LEU B 1 443 ? -12.328 34.031 8.781 1 96.38 443 LEU B CA 1
ATOM 7468 C C . LEU B 1 443 ? -11.875 34.281 10.211 1 96.38 443 LEU B C 1
ATOM 7470 O O . LEU B 1 443 ? -12.195 35.344 10.781 1 96.38 443 LEU B O 1
ATOM 7474 N N . GLY B 1 444 ? -11.203 33.312 10.781 1 96.5 444 GLY B N 1
ATOM 7475 C CA . GLY B 1 444 ? -10.664 33.531 12.109 1 96.5 444 GLY B CA 1
ATOM 7476 C C . GLY B 1 444 ? -9.789 34.781 12.211 1 96.5 444 GLY B C 1
ATOM 7477 O O . GLY B 1 444 ? -9.891 35.531 13.172 1 96.5 444 GLY B O 1
ATOM 7478 N N . THR B 1 445 ? -8.945 35 11.25 1 97.5 445 THR B N 1
ATOM 7479 C CA . THR B 1 445 ? -8.078 36.188 11.242 1 97.5 445 THR B CA 1
ATOM 7480 C C . THR B 1 445 ? -8.883 37.469 11.047 1 97.5 445 THR B C 1
ATOM 7482 O O . THR B 1 445 ? -8.594 38.5 11.664 1 97.5 445 THR B O 1
ATOM 7485 N N . ALA B 1 446 ? -9.898 37.375 10.188 1 97.81 446 ALA B N 1
ATOM 7486 C CA . ALA B 1 446 ? -10.75 38.531 9.969 1 97.81 446 ALA B CA 1
ATOM 7487 C C . ALA B 1 446 ? -11.43 38.969 11.266 1 97.81 446 ALA B C 1
ATOM 7489 O O . ALA B 1 446 ? -11.578 40.188 11.523 1 97.81 446 ALA B O 1
ATOM 7490 N N . MET B 1 447 ? -11.812 38.062 12.023 1 97.75 447 MET B N 1
ATOM 7491 C CA . MET B 1 447 ? -12.414 38.375 13.32 1 97.75 447 MET B CA 1
ATOM 7492 C C . MET B 1 447 ? -11.422 39.094 14.219 1 97.75 447 MET B C 1
ATOM 7494 O O . MET B 1 447 ? -11.789 40.062 14.914 1 97.75 447 MET B O 1
ATOM 7498 N N . CYS B 1 448 ? -10.195 38.625 14.219 1 98.25 448 CYS B N 1
ATOM 7499 C CA . CYS B 1 448 ? -9.156 39.312 15 1 98.25 448 CYS B CA 1
ATOM 7500 C C . CYS B 1 448 ? -8.977 40.75 14.539 1 98.25 448 CYS B C 1
ATOM 7502 O O . CYS B 1 448 ? -8.867 41.656 15.359 1 98.25 448 CYS B O 1
ATOM 7504 N N . ALA B 1 449 ? -8.945 40.938 13.227 1 98.69 449 ALA B N 1
ATOM 7505 C CA . ALA B 1 449 ? -8.82 42.281 12.664 1 98.69 449 ALA B CA 1
ATOM 7506 C C . ALA B 1 449 ? -10 43.156 13.07 1 98.69 449 ALA B C 1
ATOM 7508 O O . ALA B 1 449 ? -9.828 44.312 13.375 1 98.69 449 ALA B O 1
ATOM 7509 N N . GLY B 1 450 ? -11.195 42.594 13.039 1 98.56 450 GLY B N 1
ATOM 7510 C CA . GLY B 1 450 ? -12.391 43.312 13.438 1 98.56 450 GLY B CA 1
ATOM 7511 C C . GLY B 1 450 ? -12.359 43.781 14.883 1 98.56 450 GLY B C 1
ATOM 7512 O O . GLY B 1 450 ? -12.805 44.875 15.203 1 98.56 450 GLY B O 1
ATOM 7513 N N . VAL B 1 451 ? -11.867 42.938 15.727 1 98.25 451 VAL B N 1
ATOM 7514 C CA . VAL B 1 451 ? -11.75 43.312 17.125 1 98.25 451 VAL B CA 1
ATOM 7515 C C . VAL B 1 451 ? -10.664 44.375 17.297 1 98.25 451 VAL B C 1
ATOM 7517 O O . VAL B 1 451 ? -10.859 45.344 18.016 1 98.25 451 VAL B O 1
ATOM 7520 N N . ALA B 1 452 ? -9.539 44.188 16.641 1 98.5 452 ALA B N 1
ATOM 7521 C CA . ALA B 1 452 ? -8.43 45.125 16.719 1 98.5 452 ALA B CA 1
ATOM 7522 C C . ALA B 1 452 ? -8.859 46.5 16.281 1 98.5 452 ALA B C 1
ATOM 7524 O O . ALA B 1 452 ? -8.375 47.531 16.797 1 98.5 452 ALA B O 1
ATOM 7525 N N . THR B 1 453 ? -9.758 46.594 15.344 1 98.38 453 THR B N 1
ATOM 7526 C CA . THR B 1 453 ? -10.211 47.844 14.789 1 98.38 453 THR B CA 1
ATOM 7527 C C . THR B 1 453 ? -11.523 48.281 15.422 1 98.38 453 THR B C 1
ATOM 7529 O O . THR B 1 453 ? -12.195 49.188 14.914 1 98.38 453 THR B O 1
ATOM 7532 N N . LYS B 1 454 ? -12.008 47.625 16.391 1 98 454 LYS B N 1
ATOM 7533 C CA . LYS B 1 454 ? -13.078 47.969 17.312 1 98 454 LYS B CA 1
ATOM 7534 C C . LYS B 1 454 ? -14.445 47.844 16.641 1 98 454 LYS B C 1
ATOM 7536 O O . LYS B 1 454 ? -15.391 48.562 17 1 98 454 LYS B O 1
ATOM 7541 N N . HIS B 1 455 ? -14.5 47.062 15.656 1 97.94 455 HIS B N 1
ATOM 7542 C CA . HIS B 1 455 ? -15.805 46.719 15.102 1 97.94 455 HIS B CA 1
ATOM 7543 C C . HIS B 1 455 ? -16.547 45.719 15.984 1 97.94 455 HIS B C 1
ATOM 7545 O O . HIS B 1 455 ? -17.766 45.625 15.922 1 97.94 455 HIS B O 1
ATOM 7551 N N . PHE B 1 456 ? -15.812 44.969 16.781 1 97.62 456 PHE B N 1
ATOM 7552 C CA . PHE B 1 456 ? -16.312 44.094 17.812 1 97.62 456 PHE B CA 1
ATOM 7553 C C . PHE B 1 456 ? -15.602 44.344 19.141 1 97.62 456 PHE B C 1
ATOM 7555 O O . PHE B 1 456 ? -14.422 44.688 19.156 1 97.62 456 PHE B O 1
ATOM 7562 N N . SER B 1 457 ? -16.25 44.062 20.219 1 96.62 457 SER B N 1
ATOM 7563 C CA . SER B 1 457 ? -15.664 44.312 21.531 1 96.62 457 SER B CA 1
ATOM 7564 C C . SER B 1 457 ? -14.781 43.125 21.969 1 96.62 457 SER B C 1
ATOM 7566 O O . SER B 1 457 ? -13.898 43.312 22.828 1 96.62 457 SER B O 1
ATOM 7568 N N . SER B 1 458 ? -15.109 41.969 21.438 1 96 458 SER B N 1
ATOM 7569 C CA . SER B 1 458 ? -14.352 40.781 21.781 1 96 458 SER B CA 1
ATOM 7570 C C . SER B 1 458 ? -14.438 39.719 20.688 1 96 458 SER B C 1
ATOM 7572 O O . SER B 1 458 ? -15.266 39.844 19.781 1 96 458 SER B O 1
ATOM 7574 N N . ILE B 1 459 ? -13.531 38.812 20.797 1 96.75 459 ILE B N 1
ATOM 7575 C CA . ILE B 1 459 ? -13.555 37.688 19.844 1 96.75 459 ILE B CA 1
ATOM 7576 C C . ILE B 1 459 ? -14.867 36.906 20 1 96.75 459 ILE B C 1
ATOM 7578 O O . ILE B 1 459 ? -15.43 36.438 19.016 1 96.75 459 ILE B O 1
ATOM 7582 N N . GLU B 1 460 ? -15.383 36.75 21.188 1 95.25 460 GLU B N 1
ATOM 7583 C CA . GLU B 1 460 ? -16.641 36.062 21.453 1 95.25 460 GLU B CA 1
ATOM 7584 C C . GLU B 1 460 ? -17.812 36.75 20.734 1 95.25 460 GLU B C 1
ATOM 7586 O O . GLU B 1 460 ? -18.656 36.094 20.156 1 95.25 460 GLU B O 1
ATOM 7591 N N . GLU B 1 461 ? -17.781 38.031 20.828 1 96.12 461 GLU B N 1
ATOM 7592 C CA . GLU B 1 461 ? -18.828 38.781 20.141 1 96.12 461 GLU B CA 1
ATOM 7593 C C . GLU B 1 461 ? -18.766 38.562 18.641 1 96.12 461 GLU B C 1
ATOM 7595 O O . GLU B 1 461 ? -19.781 38.344 17.984 1 96.12 461 GLU B O 1
ATOM 7600 N N . ALA B 1 462 ? -17.531 38.688 18.109 1 96.75 462 ALA B N 1
ATOM 7601 C CA . ALA B 1 462 ? -17.359 38.5 16.672 1 96.75 462 ALA B CA 1
ATOM 7602 C C . ALA B 1 462 ? -17.859 37.125 16.25 1 96.75 462 ALA B C 1
ATOM 7604 O O . ALA B 1 462 ? -18.609 37 15.281 1 96.75 462 ALA B O 1
ATOM 7605 N N . ALA B 1 463 ? -17.438 36.125 16.969 1 95 463 ALA B N 1
ATOM 7606 C CA . ALA B 1 463 ? -17.828 34.75 16.641 1 95 463 ALA B CA 1
ATOM 7607 C C . ALA B 1 463 ? -19.344 34.562 16.719 1 95 463 ALA B C 1
ATOM 7609 O O . ALA B 1 463 ? -19.938 33.906 15.844 1 95 463 ALA B O 1
ATOM 7610 N N . SER B 1 464 ? -19.969 35.062 17.719 1 94.38 464 SER B N 1
ATOM 7611 C CA . SER B 1 464 ? -21.406 34.938 17.922 1 94.38 464 SER B CA 1
ATOM 7612 C C . SER B 1 464 ? -22.188 35.594 16.797 1 94.38 464 SER B C 1
ATOM 7614 O O . SER B 1 464 ? -23.266 35.156 16.422 1 94.38 464 SER B O 1
ATOM 7616 N N . LYS B 1 465 ? -21.656 36.625 16.297 1 94.88 465 LYS B N 1
ATOM 7617 C CA . LYS B 1 465 ? -22.359 37.406 15.273 1 94.88 465 LYS B CA 1
ATOM 7618 C C . LYS B 1 465 ? -22.094 36.844 13.883 1 94.88 465 LYS B C 1
ATOM 7620 O O . LYS B 1 465 ? -22.953 36.906 13 1 94.88 465 LYS B O 1
ATOM 7625 N N . ILE B 1 466 ? -20.969 36.281 13.656 1 95.19 466 ILE B N 1
ATOM 7626 C CA . ILE B 1 466 ? -20.516 35.969 12.305 1 95.19 466 ILE B CA 1
ATOM 7627 C C . ILE B 1 466 ? -20.812 34.5 12 1 95.19 466 ILE B C 1
ATOM 7629 O O . ILE B 1 466 ? -21.25 34.156 10.891 1 95.19 466 ILE B O 1
ATOM 7633 N N . VAL B 1 467 ? -20.547 33.594 12.945 1 93.44 467 VAL B N 1
ATOM 7634 C CA . VAL B 1 467 ? -20.594 32.156 12.688 1 93.44 467 VAL B CA 1
ATOM 7635 C C . VAL B 1 467 ? -22.031 31.688 12.664 1 93.44 467 VAL B C 1
ATOM 7637 O O . VAL B 1 467 ? -22.812 31.969 13.578 1 93.44 467 VAL B O 1
ATOM 7640 N N . LYS B 1 468 ? -22.359 31.031 11.602 1 92.19 468 LYS B N 1
ATOM 7641 C CA . LYS B 1 468 ? -23.672 30.422 11.422 1 92.19 468 LYS B CA 1
ATOM 7642 C C . LYS B 1 468 ? -23.562 28.953 11.031 1 92.19 468 LYS B C 1
ATOM 7644 O O . LYS B 1 468 ? -22.688 28.578 10.234 1 92.19 468 LYS B O 1
ATOM 7649 N N . ILE B 1 469 ? -24.422 28.156 11.594 1 90.88 469 ILE B N 1
ATOM 7650 C CA . ILE B 1 469 ? -24.453 26.734 11.25 1 90.88 469 ILE B CA 1
ATOM 7651 C C . ILE B 1 469 ? -25.188 26.531 9.93 1 90.88 469 ILE B C 1
ATOM 7653 O O . ILE B 1 469 ? -26.328 26.969 9.773 1 90.88 469 ILE B O 1
ATOM 7657 N N . LYS B 1 470 ? -24.547 25.938 9.031 1 90.75 470 LYS B N 1
ATOM 7658 C CA . LYS B 1 470 ? -25.109 25.688 7.711 1 90.75 470 LYS B CA 1
ATOM 7659 C C . LYS B 1 470 ? -25.922 24.391 7.707 1 90.75 470 LYS B C 1
ATOM 7661 O O . LYS B 1 470 ? -27.016 24.344 7.137 1 90.75 470 LYS B O 1
ATOM 7666 N N . GLN B 1 471 ? -25.391 23.344 8.227 1 92.88 471 GLN B N 1
ATOM 7667 C CA . GLN B 1 471 ? -26.047 22.047 8.219 1 92.88 471 GLN B CA 1
ATOM 7668 C C . GLN B 1 471 ? -25.531 21.172 9.352 1 92.88 471 GLN B C 1
ATOM 7670 O O . GLN B 1 471 ? -24.469 21.422 9.914 1 92.88 471 GLN B O 1
ATOM 7675 N N . VAL B 1 472 ? -26.344 20.266 9.75 1 95.62 472 VAL B N 1
ATOM 7676 C CA . VAL B 1 472 ? -25.984 19.25 10.75 1 95.62 472 VAL B CA 1
ATOM 7677 C C . VAL B 1 472 ? -26.062 17.859 10.133 1 95.62 472 VAL B C 1
ATOM 7679 O O . VAL B 1 472 ? -27.062 17.531 9.477 1 95.62 472 VAL B O 1
ATOM 7682 N N . ILE B 1 473 ? -25 17.094 10.234 1 97.06 473 ILE B N 1
ATOM 7683 C CA . ILE B 1 473 ? -24.969 15.711 9.781 1 97.06 473 ILE B CA 1
ATOM 7684 C C . ILE B 1 473 ? -25.141 14.773 10.969 1 97.06 473 ILE B C 1
ATOM 7686 O O . ILE B 1 473 ? -24.328 14.758 11.883 1 97.06 473 ILE B O 1
ATOM 7690 N N . GLU B 1 474 ? -26.188 14.008 10.922 1 97.62 474 GLU B N 1
ATOM 7691 C CA . GLU B 1 474 ? -26.484 13.062 12 1 97.62 474 GLU B CA 1
ATOM 7692 C C . GLU B 1 474 ? -25.812 11.719 11.75 1 97.62 474 GLU B C 1
ATOM 7694 O O . GLU B 1 474 ? -25.75 11.258 10.609 1 97.62 474 GLU B O 1
ATOM 7699 N N . PRO B 1 475 ? -25.297 11.055 12.82 1 97.44 475 PRO B N 1
ATOM 7700 C CA . PRO B 1 475 ? -24.781 9.688 12.641 1 97.44 475 PRO B CA 1
ATOM 7701 C C . PRO B 1 475 ? -25.875 8.703 12.25 1 97.44 475 PRO B C 1
ATOM 7703 O O . PRO B 1 475 ? -27.031 8.859 12.656 1 97.44 475 PRO B O 1
ATOM 7706 N N . LYS B 1 476 ? -25.562 7.734 11.492 1 96.62 476 LYS B N 1
ATOM 7707 C CA . LYS B 1 476 ? -26.469 6.641 11.148 1 96.62 476 LYS B CA 1
ATOM 7708 C C . LYS B 1 476 ? -26.328 5.484 12.141 1 96.62 476 LYS B C 1
ATOM 7710 O O . LYS B 1 476 ? -25.312 4.797 12.156 1 96.62 476 LYS B O 1
ATOM 7715 N N . PRO B 1 477 ? -27.312 5.223 12.875 1 94.69 477 PRO B N 1
ATOM 7716 C CA . PRO B 1 477 ? -27.234 4.199 13.914 1 94.69 477 PRO B CA 1
ATOM 7717 C C . PRO B 1 477 ? -26.859 2.824 13.359 1 94.69 477 PRO B C 1
ATOM 7719 O O . PRO B 1 477 ? -26.188 2.041 14.039 1 94.69 477 PRO B O 1
ATOM 7722 N N . GLU B 1 478 ? -27.234 2.506 12.148 1 94.19 478 GLU B N 1
ATOM 7723 C CA . GLU B 1 478 ? -27 1.19 11.562 1 94.19 478 GLU B CA 1
ATOM 7724 C C . GLU B 1 478 ? -25.516 0.974 11.281 1 94.19 478 GLU B C 1
ATOM 7726 O O . GLU B 1 478 ? -25.078 -0.16 11.078 1 94.19 478 GLU B O 1
ATOM 7731 N N . GLN B 1 479 ? -24.766 2.072 11.266 1 95.44 479 GLN B N 1
ATOM 7732 C CA . GLN B 1 479 ? -23.328 1.978 10.977 1 95.44 479 GLN B CA 1
ATOM 7733 C C . GLN B 1 479 ? -22.516 1.873 12.258 1 95.44 479 GLN B C 1
ATOM 7735 O O . GLN B 1 479 ? -21.312 1.598 12.211 1 95.44 479 GLN B O 1
ATOM 7740 N N . GLU B 1 480 ? -23.125 2.037 13.398 1 96.06 480 GLU B N 1
ATOM 7741 C CA . GLU B 1 480 ? -22.422 2.166 14.672 1 96.06 480 GLU B CA 1
ATOM 7742 C C . GLU B 1 480 ? -21.609 0.916 14.977 1 96.06 480 GLU B C 1
ATOM 7744 O O . GLU B 1 480 ? -20.391 1.003 15.211 1 96.06 480 GLU B O 1
ATOM 7749 N N . GLU B 1 481 ? -22.234 -0.226 14.914 1 96.62 481 GLU B N 1
ATOM 7750 C CA . GLU B 1 481 ? -21.562 -1.47 15.281 1 96.62 481 GLU B CA 1
ATOM 7751 C C . GLU B 1 481 ? -20.422 -1.788 14.312 1 96.62 481 GLU B C 1
ATOM 7753 O O . GLU B 1 481 ? -19.359 -2.25 14.734 1 96.62 481 GLU B O 1
ATOM 7758 N N . MET B 1 482 ? -20.641 -1.575 13.094 1 96.19 482 MET B N 1
ATOM 7759 C CA . MET B 1 482 ? -19.656 -1.839 12.062 1 96.19 482 MET B CA 1
ATOM 7760 C C . MET B 1 482 ? -18.406 -0.975 12.266 1 96.19 482 MET B C 1
ATOM 7762 O O . MET B 1 482 ? -17.297 -1.488 12.305 1 96.19 482 MET B O 1
ATOM 7766 N N . TYR B 1 483 ? -18.547 0.313 12.461 1 97 483 TYR B N 1
ATOM 7767 C CA . TYR B 1 483 ? -17.406 1.205 12.602 1 97 483 TYR B CA 1
ATOM 7768 C C . TYR B 1 483 ? -16.734 1.027 13.961 1 97 483 TYR B C 1
ATOM 7770 O O . TYR B 1 483 ? -15.516 1.182 14.078 1 97 483 TYR B O 1
ATOM 7778 N N . LYS B 1 484 ? -17.547 0.664 14.938 1 97.25 484 LYS B N 1
ATOM 7779 C CA . LYS B 1 484 ? -16.953 0.331 16.219 1 97.25 484 LYS B CA 1
ATOM 7780 C C . LYS B 1 484 ? -16 -0.857 16.094 1 97.25 484 LYS B C 1
ATOM 7782 O O . LYS B 1 484 ? -14.891 -0.833 16.625 1 97.25 484 LYS B O 1
ATOM 7787 N N . LYS B 1 485 ? -16.453 -1.857 15.422 1 97 485 LYS B N 1
ATOM 7788 C CA . LYS B 1 485 ? -15.633 -3.043 15.195 1 97 485 LYS B CA 1
ATOM 7789 C C . LYS B 1 485 ? -14.375 -2.695 14.406 1 97 485 LYS B C 1
ATOM 7791 O O . LYS B 1 485 ? -13.273 -3.137 14.758 1 97 485 LYS B O 1
ATOM 7796 N N . LYS B 1 486 ? -14.484 -1.968 13.383 1 97.56 486 LYS B N 1
ATOM 7797 C CA . LYS B 1 486 ? -13.352 -1.582 12.539 1 97.56 486 LYS B CA 1
ATOM 7798 C C . LYS B 1 486 ? -12.352 -0.734 13.32 1 97.56 486 LYS B C 1
ATOM 7800 O O . LYS B 1 486 ? -11.141 -0.932 13.211 1 97.56 486 LYS B O 1
ATOM 7805 N N . TYR B 1 487 ? -12.898 0.186 14.133 1 98.06 487 TYR B N 1
ATOM 7806 C CA . TYR B 1 487 ? -12.016 1.053 14.906 1 98.06 487 TYR B CA 1
ATOM 7807 C C . TYR B 1 487 ? -11.289 0.264 15.992 1 98.06 487 TYR B C 1
ATOM 7809 O O . TYR B 1 487 ? -10.109 0.49 16.25 1 98.06 487 TYR B O 1
ATOM 7817 N N . ASP B 1 488 ? -12.008 -0.645 16.641 1 97.94 488 ASP B N 1
ATOM 7818 C CA . ASP B 1 488 ? -11.367 -1.504 17.641 1 97.94 488 ASP B CA 1
ATOM 7819 C C . ASP B 1 488 ? -10.234 -2.312 17.016 1 97.94 488 ASP B C 1
ATOM 7821 O O . ASP B 1 488 ? -9.164 -2.459 17.625 1 97.94 488 ASP B O 1
ATOM 7825 N N . ARG B 1 489 ? -10.469 -2.814 15.859 1 97.31 489 ARG B N 1
ATOM 7826 C CA . ARG B 1 489 ? -9.438 -3.553 15.141 1 97.31 489 ARG B CA 1
ATOM 7827 C C . ARG B 1 489 ? -8.258 -2.646 14.781 1 97.31 489 ARG B C 1
ATOM 7829 O O . ARG B 1 489 ? -7.102 -3.047 14.906 1 97.31 489 ARG B O 1
ATOM 7836 N N . PHE B 1 490 ? -8.555 -1.475 14.328 1 97.75 490 PHE B N 1
ATOM 7837 C CA . PHE B 1 490 ? -7.531 -0.477 14.023 1 97.75 490 PHE B CA 1
ATOM 7838 C C . PHE B 1 490 ? -6.617 -0.254 15.219 1 97.75 490 PHE B C 1
ATOM 7840 O O . PHE B 1 490 ? -5.391 -0.29 15.086 1 97.75 490 PHE B O 1
ATOM 7847 N N . LYS B 1 491 ? -7.176 -0.108 16.406 1 97.38 491 LYS B N 1
ATOM 7848 C CA . LYS B 1 491 ? -6.41 0.15 17.625 1 97.38 491 LYS B CA 1
ATOM 7849 C C . LYS B 1 491 ? -5.574 -1.064 18.016 1 97.38 491 LYS B C 1
ATOM 7851 O O . LYS B 1 491 ? -4.41 -0.925 18.406 1 97.38 491 LYS B O 1
ATOM 7856 N N . LYS B 1 492 ? -6.164 -2.225 17.906 1 97.69 492 LYS B N 1
ATOM 7857 C CA . LYS B 1 492 ? -5.453 -3.449 18.25 1 97.69 492 LYS B CA 1
ATOM 7858 C C . LYS B 1 492 ? -4.25 -3.666 17.344 1 97.69 492 LYS B C 1
ATOM 7860 O O . LYS B 1 492 ? -3.166 -4.023 17.797 1 97.69 492 LYS B O 1
ATOM 7865 N N . ILE B 1 493 ? -4.438 -3.48 16.062 1 97.62 493 ILE B N 1
ATOM 7866 C CA . ILE B 1 493 ? -3.357 -3.672 15.102 1 97.62 493 ILE B CA 1
ATOM 7867 C C . ILE B 1 493 ? -2.293 -2.596 15.297 1 97.62 493 ILE B C 1
ATOM 7869 O O . ILE B 1 493 ? -1.095 -2.873 15.211 1 97.62 493 ILE B O 1
ATOM 7873 N N . MET B 1 494 ? -2.764 -1.364 15.523 1 96.88 494 MET B N 1
ATOM 7874 C CA . MET B 1 494 ? -1.812 -0.286 15.781 1 96.88 494 MET B CA 1
ATOM 7875 C C . MET B 1 494 ? -0.9 -0.628 16.953 1 96.88 494 MET B C 1
ATOM 7877 O O . MET B 1 494 ? 0.313 -0.419 16.875 1 96.88 494 MET B O 1
ATOM 7881 N N . LYS B 1 495 ? -1.461 -1.126 18 1 96.25 495 LYS B N 1
ATOM 7882 C CA . LYS B 1 495 ? -0.683 -1.525 19.172 1 96.25 495 LYS B CA 1
ATOM 7883 C C . LYS B 1 495 ? 0.309 -2.631 18.828 1 96.25 495 LYS B C 1
ATOM 7885 O O . LYS B 1 495 ? 1.473 -2.58 19.234 1 96.25 495 LYS B O 1
ATOM 7890 N N . ALA B 1 496 ? -0.121 -3.602 18.078 1 96.62 496 ALA B N 1
ATOM 7891 C CA . ALA B 1 496 ? 0.747 -4.699 17.656 1 96.62 496 ALA B CA 1
ATOM 7892 C C . ALA B 1 496 ? 1.855 -4.195 16.734 1 96.62 496 ALA B C 1
ATOM 7894 O O . ALA B 1 496 ? 2.979 -4.703 16.766 1 96.62 496 ALA B O 1
ATOM 7895 N N . MET B 1 497 ? 1.556 -3.225 15.961 1 96.88 497 MET B N 1
ATOM 7896 C CA . MET B 1 497 ? 2.496 -2.688 14.984 1 96.88 497 MET B CA 1
ATOM 7897 C C . MET B 1 497 ? 3.615 -1.912 15.672 1 96.88 497 MET B C 1
ATOM 7899 O O . MET B 1 497 ? 4.676 -1.688 15.086 1 96.88 497 MET B O 1
ATOM 7903 N N . GLU B 1 498 ? 3.422 -1.475 16.891 1 95.12 498 GLU B N 1
ATOM 7904 C CA . GLU B 1 498 ? 4.473 -0.753 17.609 1 95.12 498 GLU B CA 1
ATOM 7905 C C . GLU B 1 498 ? 5.758 -1.571 17.672 1 95.12 498 GLU B C 1
ATOM 7907 O O . GLU B 1 498 ? 6.855 -1.026 17.516 1 95.12 498 GLU B O 1
ATOM 7912 N N . HIS B 1 499 ? 5.562 -2.832 17.844 1 94.94 499 HIS B N 1
ATOM 7913 C CA . HIS B 1 499 ? 6.727 -3.713 17.828 1 94.94 499 HIS B CA 1
ATOM 7914 C C . HIS B 1 499 ? 7.344 -3.785 16.438 1 94.94 499 HIS B C 1
ATOM 7916 O O . HIS B 1 499 ? 8.57 -3.74 16.297 1 94.94 499 HIS B O 1
ATOM 7922 N N . VAL B 1 500 ? 6.559 -3.889 15.422 1 96 500 VAL B N 1
ATOM 7923 C CA . VAL B 1 500 ? 7.012 -3.975 14.039 1 96 500 VAL B CA 1
ATOM 7924 C C . VAL B 1 500 ? 7.781 -2.709 13.664 1 96 500 VAL B C 1
ATOM 7926 O O . VAL B 1 500 ? 8.859 -2.783 13.07 1 96 500 VAL B O 1
ATOM 7929 N N . TRP B 1 501 ? 7.27 -1.499 14.055 1 94.31 501 TRP B N 1
ATOM 7930 C CA . TRP B 1 501 ? 7.883 -0.217 13.727 1 94.31 501 TRP B CA 1
ATOM 7931 C C . TRP B 1 501 ? 9.219 -0.05 14.445 1 94.31 501 TRP B C 1
ATOM 7933 O O . TRP B 1 501 ? 10.039 0.783 14.062 1 94.31 501 TRP B O 1
ATOM 7943 N N . SER B 1 502 ? 9.445 -0.84 15.477 1 91.44 502 SER B N 1
ATOM 7944 C CA . SER B 1 502 ? 10.688 -0.726 16.234 1 91.44 502 SER B CA 1
ATOM 7945 C C . SER B 1 502 ? 11.797 -1.572 15.617 1 91.44 502 SER B C 1
ATOM 7947 O O . SER B 1 502 ? 12.961 -1.469 16.016 1 91.44 502 SER B O 1
ATOM 7949 N N . ILE B 1 503 ? 11.414 -2.428 14.734 1 92.5 503 ILE B N 1
ATOM 7950 C CA . ILE B 1 503 ? 12.383 -3.285 14.062 1 92.5 503 ILE B CA 1
ATOM 7951 C C . ILE B 1 503 ? 13.102 -2.494 12.969 1 92.5 503 ILE B C 1
ATOM 7953 O O . ILE B 1 503 ? 12.461 -1.888 12.109 1 92.5 503 ILE B O 1
#

Organism: Aneurinibacillus migulanus (NCBI:txid47500)

Solvent-accessible surface area (backbone atoms only — not comparable to full-atom values): 49268 Å² total; per-residue (Å²): 131,82,50,28,25,32,8,26,24,41,46,80,52,38,32,34,21,33,33,23,37,82,68,54,50,77,69,29,67,27,71,39,81,43,76,66,40,59,92,43,90,51,39,33,31,30,57,59,66,61,50,50,51,44,53,32,50,17,44,35,46,24,44,62,73,52,66,58,64,47,78,37,40,59,17,27,14,30,16,16,45,56,39,13,38,34,38,18,23,88,86,65,44,68,47,51,67,24,35,42,43,72,18,45,75,20,41,70,55,43,58,54,48,71,70,37,69,57,38,72,74,60,42,32,72,29,23,26,42,62,81,55,25,20,23,34,53,31,44,49,42,44,34,53,73,75,39,41,63,34,59,69,54,29,45,38,56,28,42,55,30,36,45,54,48,22,67,34,33,73,38,76,46,32,30,44,39,38,40,21,70,24,70,64,24,26,44,73,77,69,40,81,39,65,68,60,30,43,76,59,70,43,43,85,48,60,83,25,52,45,54,77,38,46,31,43,36,73,53,40,31,32,28,65,68,36,15,68,69,30,61,50,37,61,60,34,41,25,21,38,14,42,23,30,72,55,14,34,34,40,39,62,42,64,79,52,64,57,38,33,36,36,36,37,31,54,36,25,37,37,35,37,42,36,74,62,81,66,74,53,93,86,44,43,31,28,27,55,38,85,47,85,69,34,24,35,39,37,31,59,29,49,24,18,46,48,50,54,51,50,50,45,70,58,43,34,56,52,51,43,53,51,19,55,76,71,72,47,50,53,66,56,48,50,48,51,42,37,67,75,54,58,80,86,78,56,78,46,43,29,46,40,15,35,58,26,45,75,85,41,79,69,39,45,10,32,43,42,55,40,42,69,82,63,49,59,46,56,55,50,36,17,48,55,48,20,25,49,49,49,43,47,58,39,45,58,61,56,48,73,77,47,76,85,55,74,35,31,32,54,42,52,69,46,76,77,31,70,66,56,48,48,48,47,12,24,64,67,66,35,38,32,37,32,46,72,64,89,52,38,39,21,47,21,11,20,42,28,8,34,30,41,64,62,76,26,94,34,58,60,55,38,26,67,67,42,48,45,78,64,49,72,46,69,42,48,75,87,43,35,65,60,42,49,52,52,48,54,49,51,52,53,43,52,60,53,39,51,61,47,50,71,103,132,83,50,30,24,34,5,26,23,40,46,80,54,38,32,36,21,34,34,21,37,82,66,53,49,76,70,28,68,27,70,38,81,42,74,67,40,59,92,43,92,50,38,34,30,30,57,58,67,60,51,50,50,46,51,32,50,18,45,34,47,25,45,62,72,52,66,61,63,47,78,37,41,60,18,26,14,29,15,16,46,56,38,14,38,35,36,18,24,88,85,64,45,67,47,51,66,24,34,41,44,73,17,45,77,21,43,71,55,42,58,54,48,70,71,37,70,57,38,71,72,59,42,32,73,30,22,26,43,62,82,54,25,19,23,35,53,31,43,48,43,44,33,51,73,77,39,40,64,34,60,69,54,30,43,38,56,28,42,56,28,37,46,53,48,22,66,34,35,73,38,75,47,34,30,43,38,37,41,21,68,24,69,66,26,27,44,74,79,70,39,80,37,64,69,61,31,44,76,58,70,45,45,84,49,59,84,24,52,44,56,77,38,45,30,42,34,72,55,39,30,31,28,68,67,37,15,69,69,29,62,47,38,63,61,32,39,26,21,36,12,42,22,30,71,55,14,36,35,41,40,62,43,64,78,53,63,56,38,34,36,35,36,37,32,54,36,26,36,35,34,37,44,36,75,62,78,68,75,53,92,87,44,42,32,30,27,55,37,85,46,86,69,34,22,34,41,35,31,61,30,49,25,19,46,48,52,54,51,51,49,44,71,58,44,34,56,53,51,44,54,50,18,55,76,70,73,47,52,53,64,57,48,49,47,50,42,36,67,74,53,58,80,85,79,56,78,47,43,28,47,40,15,35,60,26,44,77,85,40,80,69,39,44,11,33,42,41,55,40,44,72,80,62,48,61,48,56,54,50,36,18,47,55,50,19,25,49,49,50,44,48,56,37,46,57,60,57,50,74,76,48,75,84,54,75,35,32,32,54,44,52,67,48,76,78,31,68,66,57,47,47,49,47,11,24,66,68,66,34,38,32,37,33,46,72,63,89,54,38,38,21,48,22,10,21,40,28,9,34,32,42,62,62,76,26,94,34,58,60,55,38,27,67,68,42,48,44,77,64,48,73,44,70,42,49,76,88,42,35,65,59,42,49,51,52,47,53,49,50,53,54,43,53,60,55,40,50,60,47,49,71,102

Secondary structure (DSSP, 8-state):
---EEEEEEE-SSEEEEEEEETTS-EEEEEEEE-PPB-SSTT--EE-HHHHHHHHHHHHHHHHHHHT--GGGEEEEEEEE-SS-BEEE-TTS-BSS-EE-TT--TTHHHHHHHHHSTHIIIIIHHHH-B---TTSHHHHHHHHHHH-HHHHHT-SEEE-HHHHHHHHHHS---EEHHHHTTTTSEETTTTEE-HHHHHHTT-GGGGGGSPPEE-TTSEEEE--HHHHHHH-PPTT-EEE----HHHHHHHHTT--STTEEEEEESSSEEEEEEESS----TTS-EEEE-SSTT-EEEEEEES-SHHHHHHHHHHH-HHHHHHHHHHT--HHHHHHHHHHTS-GGG---EEE--TT--SSSTT--EEEEEE-TT--HHHHHHHHHHHHHHHHHHHHHHHGGGSPPPSEEEEESGGGG-HHHHHHHHHHHTS-EEEES-S-HHHHHHHHHHHHHTTSSSSHHHHHHHH--EEEEEPP-GGGHHHHHHHHHHHHHHHHHHHHHHT-/---EEEEEEE-SSEEEEEEEETTS-EEEEEEEE-PPB-SSTT--EE-HHHHHHHHHHHHHHHHHHHT--GGGEEEEEEEE-SS-BEEE-TTS-BSS-EE-TT--TTHHHHHHHHHSTHIIIIIHHHH-B---TTSHHHHHHHHHHH-HHHHHT-SEEE-HHHHHHHHHHS---EEHHHHTTTTSEETTTTEE-HHHHHHTT-GGGGGGSPPEE-TTSEEEE--HHHHHHH-PPTT-EEE----HHHHHHHHTT--STTEEEEEESSSEEEEEEESS----TTS-EEEE-SSTT-EEEEEEES-SHHHHHHHHHHH-HHHHHHHHHHT--HHHHHHHHHHTS-GGG---EEE--TT--SSSTT--EEEEEE-TT--HHHHHHHHHHHHHHHHHHHHHHHGGGSPPPSEEEEESGGGG-HHHHHHHHHHHTSPEEEES-S-HHHHHHHHHHHHHTTSSSSHHHHHHHH--EEEEEPP-HHHHHHHHHHHHHHHHHHHHHHHHHT-

Sequence (1006 aa):
MSKYLLGIDNGGTVTKAALYTIEGKEVAVSSKKTKMLMPQPGHTERDIEGLWQANVTVIKDVLHQSQIDPSLIEGIAITGHGNGLYLVDKDGNPTYNGIISTDTRAKKYIDEWYKDERFLSEVLPKTMQSMWAGQPVALLAWLKEHHPDAVNNAEWIFMVKDLIRYRLTGEAYSEITDMSGTNLLNVKDKKYDEELLHFFGIRDVFQKLPPLKSSTDICGYVTKEAAHETGLQEGTPIAGGIFDIAASAIATGLIEENKLCIVAGTWSINEYITKKPVIDKELFMTSIYCASDYWLTTEASPTSASNLEWFINQFLEGEKSIAKSRGISIYDLCNEMVADTKPEESDVIFFPFLFGSNTVANATSCFIGLNNWHEKKHLLRAVYEGIVFGHMYHIERLLQYRDQPTACRIAGGVTNSDVWLQMFADCLQLPLEIVEVKEHGTLGTAMCAGVATKHFSSIEEAASKIVKIKQVIEPKPEQEEMYKKKYDRFKKIMKAMEHVWSIMSKYLLGIDNGGTVTKAALYTIEGKEVAVSSKKTKMLMPQPGHTERDIEGLWQANVTVIKDVLHQSQIDPSLIEGIAITGHGNGLYLVDKDGNPTYNGIISTDTRAKKYIDEWYKDERFLSEVLPKTMQSMWAGQPVALLAWLKEHHPDAVNNAEWIFMVKDLIRYRLTGEAYSEITDMSGTNLLNVKDKKYDEELLHFFGIRDVFQKLPPLKSSTDICGYVTKEAAHETGLQEGTPIAGGIFDIAASAIATGLIEENKLCIVAGTWSINEYITKKPVIDKELFMTSIYCASDYWLTTEASPTSASNLEWFINQFLEGEKSIAKSRGISIYDLCNEMVADTKPEESDVIFFPFLFGSNTVANATSCFIGLNNWHEKKHLLRAVYEGIVFGHMYHIERLLQYRDQPTACRIAGGVTNSDVWLQMFADCLQLPLEIVEVKEHGTLGTAMCAGVATKHFSSIEEAASKIVKIKQVIEPKPEQEEMYKKKYDRFKKIMKAMEHVWSI

Nearest PDB structures (foldseek):
  3flc-assembly1_X  TM=9.059E-01  e=1.662E-37  Enterococcus casseliflavus
  3h45-assembly1_O  TM=9.024E-01  e=6.231E-37  Enterococcus casseliflavus
  3d7e-assembly1_X  TM=8.910E-01  e=5.334E-36  Enterococcus casseliflavus
  1bo5-assembly1_O  TM=8.955E-01  e=4.610E-34  Escherichia coli
  2d4w-assembly1_B  TM=8.122E-01  e=1.033E-35  Cellulomonas sp.